Protein 4AEE (pdb70)

Radius of gyration: 36.49 Å; Cα contacts (8 Å, |Δi|>4): 3139; chains: 2; bounding box: 76×78×115 Å

CATH classification: 2.60.40.10 (+4 more: 2.60.40.10, 3.20.20.80, 3.90.400.10)

InterPro domains:
  IPR006047 Glycosyl hydrolase family 13, catalytic domain [PF00128] (230-592)
  IPR006047 Glycosyl hydrolase family 13, catalytic domain [SM00642] (230-608)
  IPR013780 Glycosyl hydrolase, all-beta [G3DSA:2.60.40.1180] (618-696)
  IPR013783 Immunoglobulin-like fold [G3DSA:2.60.40.10] (1-117)
  IPR013783 Immunoglobulin-like fold [G3DSA:2.60.40.10] (118-214)
  IPR014756 Immunoglobulin E-set [SSF81296] (20-86)
  IPR017853 Glycoside hydrolase superfamily [SSF51445] (219-617)
  IPR045857 Oligo-1,6-glucosidase, domain 2 [G3DSA:3.90.400.10] (336-414)
  IPR059128 Maltogenic amylase, second beta-sandwich domain [PF22426] (113-212)
  IPR059145 Maltogenic amylase, GHD-like C-terminal domain [PF22427] (617-694)

Solvent-accessible surface area: 52900 Å² total; per-residue (Å²): 92,50,125,55,83,29,39,18,106,32,39,160,22,1,74,0,52,21,38,0,57,0,20,36,112,16,20,183,159,13,110,21,0,4,0,6,0,48,17,0,0,34,24,8,1,11,6,20,2,117,110,104,130,103,67,0,30,29,121,32,115,17,30,31,26,104,27,0,0,0,2,4,20,13,30,55,46,130,112,3,84,1,85,79,29,166,96,115,55,51,6,43,41,8,42,45,2,49,84,130,65,52,0,0,53,0,32,4,165,84,28,148,64,26,33,43,36,5,12,0,1,65,74,28,6,13,6,0,63,0,42,40,44,4,0,0,1,0,7,0,1,93,87,3,98,63,0,53,0,12,0,30,127,68,98,82,116,14,108,6,100,2,79,11,50,122,26,21,2,11,0,2,15,2,68,63,63,90,85,1,131,0,33,0,20,3,70,38,126,151,130,103,22,19,4,0,31,66,3,47,43,130,115,1,54,70,1,98,22,46,27,162,164,4,58,27,28,100,172,21,81,55,9,12,1,3,0,0,0,0,0,0,0,0,0,2,24,48,27,45,111,141,19,78,11,98,64,82,17,81,165,60,92,75,5,46,129,13,41,46,3,1,0,0,26,0,0,40,111,19,25,92,11,0,81,76,3,8,4,34,1,0,0,0,0,1,1,0,23,15,28,3,4,32,1,16,1,0,33,59,3,86,37,20,5,153,53,0,7,81,58,119,31,0,57,106,0,7,109,25,0,70,62,87,171,6,68,0,0,1,0,0,0,0,2,2,0,0,0,11,5,134,27,0,17,92,0,10,129,106,22,95,138,9,83,74,26,87,14,6,17,7,28,72,78,26,54,151,110,20,29,111,57,0,8,123,27,3,50,52,195,112,36,64,0,78,51,0,82,154,47,81,70,4,140,103,70,131,4,17,0,10,5,47,113,29,69,7,4,19,0,12,0,22,8,63,12,74,102,2,4,88,56,0,20,72,4,0,74,51,0,37,112,42,29,7,27,0,0,0,0,10,6,1,14,0,0,8,86,38,0,0,113,78,0,16,80,85,0,34,122,60,54,59,78,8,0,0,0,0,8,1,10,14,13,1,55,35,0,8,97,38,0,5,0,0,0,5,1,39,13,3,29,1,1,3,1,12,0,42,46,118,91,23,91,6,91,78,0,9,16,46,13,0,38,10,6,8,32,3,7,0,14,28,3,0,1,6,0,2,2,4,3,1,3,39,1,2,1,2,46,8,10,8,23,15,73,74,3,3,32,0,0,2,0,0,0,0,0,5,10,0,0,0,3,1,3,0,0,5,0,3,10,7,32,3,7,46,72,39,25,0,12,52,18,10,53,66,90,157,51,62,25,24,85,93,0,8,79,5,0,28,54,0,1,119,11,1,79,58,2,95,0,0,25,22,0,4,0,23,11,74,53,88,36,76,52,8,0,31,0,35,0,32,10,117,127,30,77,2,6,0,13,0,0,10,17,86,98,72,18,99,16,116,160,147,39,78,29,20,20,35,86,125,56,145,113,90,9,103,9,18,6,33,39,0,24,0,59,111,77,25,122,157,82,56,103,69,82,31,41,16,107,30,41,163,21,1,80,0,52,15,40,0,47,0,5,28,110,13,13,178,164,13,103,14,0,3,0,6,0,52,14,1,0,39,27,9,1,10,8,19,1,110,110,101,133,100,76,0,33,26,121,29,111,18,32,31,29,96,25,0,0,0,1,4,22,16,28,42,38,136,110,2,72,1,83,88,33,177,89,112,57,55,6,47,35,9,44,34,0,58,54,135,68,53,0,1,44,0,55,4,132,62,19,135,63,25,32,42,28,5,8,0,0,68,72,30,6,12,7,0,70,0,29,45,45,2,1,0,1,0,5,0,1,88,95,5,72,70,0,55,0,9,10,30,119,70,98,81,123,12,112,6,102,2,68,17,57,82,17,24,0,7,0,1,18,4,81,67,91,86,73,0,106,0,37,0,22,2,71,42,122,156,112,116,12,15,3,0,32,72,5,46,43,114,124,1,54,67,0,94,22,45,25,157,168,5,57,27,25,101,173,16,75,56,5,12,1,2,0,0,0,0,0,0,0,0,0,1,24,44,29,33,102,141,28,41,2,117,116,102,26,117,166,17,25,6,10,41,112,12,32,65,1,0,1,0,29,0,0,41,118,20,10,94,8,0,78,66,2,7,6,38,1,0,0,0,1,1,1,0,28,15,23,2,2,26,1,17,0,1,30,60,4,76,40,18,5,155,50,1,6,71,40,117,50,0,50,118,0,2,96,23,0,67,76,108,171,6,67,0,0,1,1,0,0,0,3,1,0,0,0,12,5,108,25,0,14,65,0,13,137,92,20,94,153,12,91,69,26,93,18,4,8,8,41,60,83,19,71,165,112,10,19,122,76,0,14,122,28,4,52,40,179,91,37,67,0,82,62,0,72,163,41,79,71,4,57,64,69,116,4,15,0,10,5,51,108,27,71,8,2,18,0,12,2,23,10,63,14,72,159,1,4,84,52,0,20,74,3,0,68,58,0,30,120,61,27,8,23,0,0,0,0,10,4,1,16,0,0,9,85,37,0,0,111,78,0,18,82,88,0,32,125,58,50,61,76,8,0,0,0,0,9,2,12,14,12,1,55,35,0,7,97,39,1,7,0,0,2,4,1,35,10,1,29,0,0,0,1,13,4,45,57,137,85,17,84,5,94,84,2,3,22,62,13,0,34,10,6,6,39,4,4,0,14,27,3,0,1,7,0,2,1,3,2,0,4,44,0,16,0,1,36,11,46,13,56,57,91,111,8,3,50,1,0,2,0,1,0,0,0,5,10,0,0,0,2,1,3,0,0,6,0,4,10,10,58,0,1,85,70,28,8,0,10,46,32,10,54,65,92,133,69,106,22,29,91,134,6,1,76,4,0,42,54,0,2,92,1,1,92,43,0,93,0,0,33,18,0,3,0,21,9,68,52,84,34,82,62,19,0,29,0,48,0,36,4,113,150,30,69,4,9,0,20,0,0,13,23,42,122,75,32,86,13,134,166,152,46,78,26,19,9,34,63,97,124,158,107,105,12,154,3,21,15,42,33,1,27,0,69,101,82,27,100,213

B-factor: mean 40.88, std 12.07, range [19.94, 108.18]

Structure (mmCIF, N/CA/C/O backbone):
data_4AEE
#
_entry.id   4AEE
#
_cell.length_a   65.394
_cell.length_b   117.512
_cell.length_c   199.041
_cell.angle_alpha   90.00
_cell.angle_beta   90.00
_cell.angle_gamma   90.00
#
_symmetry.space_group_name_H-M   'P 21 21 21'
#
loop_
_entity.id
_entity.type
_entity.pdbx_description
1 polymer 'ALPHA AMYLASE, CATALYTIC REGION'
2 water water
#
loop_
_atom_site.group_PDB
_atom_site.id
_atom_site.type_symbol
_atom_site.label_atom_id
_atom_site.label_alt_id
_atom_site.label_comp_id
_atom_site.label_asym_id
_atom_site.label_entity_id
_atom_site.label_seq_id
_atom_site.pdbx_PDB_ins_code
_atom_site.Cartn_x
_atom_site.Cartn_y
_atom_site.Cartn_z
_atom_site.occupancy
_atom_site.B_iso_or_equiv
_atom_site.auth_seq_id
_atom_site.auth_comp_id
_atom_site.auth_asym_id
_atom_site.auth_atom_id
_atom_site.pdbx_PDB_model_num
ATOM 1 N N . MET A 1 1 ? -42.252 -6.738 -35.355 1.00 44.50 1 MET A N 1
ATOM 2 C CA . MET A 1 1 ? -41.872 -7.620 -36.450 1.00 46.91 1 MET A CA 1
ATOM 3 C C . MET A 1 1 ? -40.475 -7.290 -36.951 1.00 43.81 1 MET A C 1
ATOM 4 O O . MET A 1 1 ? -40.100 -6.121 -37.048 1.00 42.10 1 MET A O 1
ATOM 9 N N . TYR A 1 2 ? -39.699 -8.316 -37.268 1.00 41.43 2 TYR A N 1
ATOM 10 C CA . TYR A 1 2 ? -38.424 -8.088 -37.928 1.00 38.68 2 TYR A CA 1
ATOM 11 C C . TYR A 1 2 ? -38.196 -9.131 -39.007 1.00 40.35 2 TYR A C 1
ATOM 12 O O . TYR A 1 2 ? -38.640 -10.266 -38.884 1.00 40.51 2 TYR A O 1
ATOM 21 N N . LYS A 1 3 ? -37.516 -8.728 -40.073 1.00 36.76 3 LYS A N 1
ATOM 22 C CA . LYS A 1 3 ? -37.165 -9.639 -41.147 1.00 37.55 3 LYS A CA 1
ATOM 23 C C . LYS A 1 3 ? -35.692 -9.482 -41.512 1.00 38.51 3 LYS A C 1
ATOM 24 O O . LYS A 1 3 ? -35.231 -8.382 -41.811 1.00 38.53 3 LYS A O 1
ATOM 30 N N . ILE A 1 4 ? -34.942 -10.576 -41.468 1.00 43.06 4 ILE A N 1
ATOM 31 C CA . ILE A 1 4 ? -33.555 -10.533 -41.917 1.00 41.11 4 ILE A CA 1
ATOM 32 C C . ILE A 1 4 ? -33.542 -10.530 -43.431 1.00 43.05 4 ILE A C 1
ATOM 33 O O . ILE A 1 4 ? -33.939 -11.503 -44.074 1.00 46.74 4 ILE A O 1
ATOM 38 N N . ILE A 1 5 ? -33.100 -9.417 -44.003 1.00 40.12 5 ILE A N 1
ATOM 39 C CA . ILE A 1 5 ? -33.228 -9.193 -45.438 1.00 40.29 5 ILE A CA 1
ATOM 40 C C . ILE A 1 5 ? -32.121 -9.861 -46.241 1.00 40.47 5 ILE A C 1
ATOM 41 O O . ILE A 1 5 ? -32.351 -10.324 -47.357 1.00 48.53 5 ILE A O 1
ATOM 46 N N . GLY A 1 6 ? -30.928 -9.920 -45.660 1.00 39.47 6 GLY A N 1
ATOM 47 C CA . GLY A 1 6 ? -29.761 -10.484 -46.317 1.00 40.26 6 GLY A CA 1
ATOM 48 C C . GLY A 1 6 ? -28.508 -9.834 -45.759 1.00 39.04 6 GLY A C 1
ATOM 49 O O . GLY A 1 6 ? -28.546 -9.253 -44.689 1.00 34.15 6 GLY A O 1
ATOM 50 N N . ARG A 1 7 ? -27.394 -9.914 -46.479 1.00 39.95 7 ARG A N 1
ATOM 51 C CA . ARG A 1 7 ? -26.161 -9.305 -45.992 1.00 34.72 7 ARG A CA 1
ATOM 52 C C . ARG A 1 7 ? -25.690 -8.166 -46.912 1.00 36.41 7 ARG A C 1
ATOM 53 O O . ARG A 1 7 ? -25.942 -8.191 -48.110 1.00 34.77 7 ARG A O 1
ATOM 61 N N . GLU A 1 8 ? -25.030 -7.158 -46.349 1.00 29.22 8 GLU A N 1
ATOM 62 C CA . GLU A 1 8 ? -24.406 -6.150 -47.176 1.00 31.12 8 GLU A CA 1
ATOM 63 C C . GLU A 1 8 ? -23.266 -6.789 -47.964 1.00 33.03 8 GLU A C 1
ATOM 64 O O . GLU A 1 8 ? -22.717 -7.814 -47.565 1.00 28.55 8 GLU A O 1
ATOM 70 N N . ILE A 1 9 ? -22.939 -6.182 -49.099 1.00 34.53 9 ILE A N 1
ATOM 71 C CA . ILE A 1 9 ? -21.905 -6.695 -49.980 1.00 30.47 9 ILE A CA 1
ATOM 72 C C . ILE A 1 9 ? -20.877 -5.601 -50.210 1.00 33.24 9 ILE A C 1
ATOM 73 O O . ILE A 1 9 ? -21.220 -4.501 -50.648 1.00 31.68 9 ILE A O 1
ATOM 78 N N . TYR A 1 10 ? -19.623 -5.900 -49.882 1.00 31.90 10 TYR A N 1
ATOM 79 C CA . TYR A 1 10 ? -18.503 -4.993 -50.120 1.00 27.58 10 TYR A CA 1
ATOM 80 C C . TYR A 1 10 ? -17.666 -5.530 -51.280 1.00 32.56 10 TYR A C 1
ATOM 81 O O . TYR A 1 10 ? -17.683 -6.725 -51.560 1.00 31.02 10 TYR A O 1
ATOM 90 N N . GLY A 1 11 ? -16.942 -4.649 -51.965 1.00 36.84 11 GLY A N 1
ATOM 91 C CA . GLY A 1 11 ? -16.133 -5.054 -53.102 1.00 31.74 11 GLY A CA 1
ATOM 92 C C . GLY A 1 11 ? -16.973 -5.749 -54.157 1.00 33.69 11 GLY A C 1
ATOM 93 O O . GLY A 1 11 ? -17.987 -5.216 -54.591 1.00 31.79 11 GLY A O 1
ATOM 94 N N . LYS A 1 12 ? -16.553 -6.943 -54.567 1.00 34.48 12 LYS A N 1
ATOM 95 C CA . LYS A 1 12 ? -17.318 -7.739 -55.538 1.00 35.72 12 LYS A CA 1
ATOM 96 C C . LYS A 1 12 ? -17.846 -9.064 -54.968 1.00 32.22 12 LYS A C 1
ATOM 97 O O . LYS A 1 12 ? -17.983 -10.041 -55.702 1.00 28.62 12 LYS A O 1
ATOM 103 N N . GLY A 1 13 ? -18.139 -9.090 -53.669 1.00 30.03 13 GLY A N 1
ATOM 104 C CA . GLY A 1 13 ? -18.799 -10.238 -53.068 1.00 30.45 13 GLY A CA 1
ATOM 105 C C . GLY A 1 13 ? -18.483 -10.523 -51.604 1.00 31.75 13 GLY A C 1
ATOM 106 O O . GLY A 1 13 ? -18.806 -11.588 -51.105 1.00 37.14 13 GLY A O 1
ATOM 107 N N . ARG A 1 14 ? -17.844 -9.586 -50.909 1.00 30.83 14 ARG A N 1
ATOM 108 C CA . ARG A 1 14 ? -17.547 -9.765 -49.494 1.00 30.55 14 ARG A CA 1
ATOM 109 C C . ARG A 1 14 ? -18.774 -9.450 -48.658 1.00 31.68 14 ARG A C 1
ATOM 110 O O . ARG A 1 14 ? -19.251 -8.322 -48.670 1.00 34.42 14 ARG A O 1
ATOM 118 N N . LYS A 1 15 ? -19.279 -10.436 -47.927 1.00 28.47 15 LYS A N 1
ATOM 119 C CA . LYS A 1 15 ? -20.524 -10.253 -47.188 1.00 30.90 15 LYS A CA 1
ATOM 120 C C . LYS A 1 15 ? -20.256 -9.629 -45.833 1.00 31.82 15 LYS A C 1
ATOM 121 O O . LYS A 1 15 ? -19.304 -9.997 -45.147 1.00 27.71 15 LYS A O 1
ATOM 127 N N . GLY A 1 16 ? -21.092 -8.674 -45.445 1.00 27.95 16 GLY A N 1
ATOM 128 C CA . GLY A 1 16 ? -20.887 -8.006 -44.179 1.00 27.98 16 GLY A CA 1
ATOM 129 C C . GLY A 1 16 ? -21.969 -8.292 -43.154 1.00 32.19 16 GLY A C 1
ATOM 130 O O . GLY A 1 16 ? -22.303 -9.448 -42.872 1.00 32.76 16 GLY A O 1
ATOM 131 N N . ARG A 1 17 ? -22.502 -7.218 -42.589 1.00 30.79 17 ARG A N 1
ATOM 132 C CA . ARG A 1 17 ? -23.527 -7.295 -41.566 1.00 34.30 17 ARG A CA 1
ATOM 133 C C . ARG A 1 17 ? -24.865 -7.723 -42.149 1.00 33.27 17 ARG A C 1
ATOM 134 O O . ARG A 1 17 ? -25.087 -7.658 -43.354 1.00 30.63 17 ARG A O 1
ATOM 142 N N . TYR A 1 18 ? -25.754 -8.176 -41.278 1.00 34.39 18 TYR A N 1
ATOM 143 C CA . TYR A 1 18 ? -27.075 -8.599 -41.704 1.00 33.86 18 TYR A CA 1
ATOM 144 C C . TYR A 1 18 ? -27.991 -7.389 -41.677 1.00 32.65 18 TYR A C 1
ATOM 145 O O . TYR A 1 18 ? -28.045 -6.669 -40.684 1.00 31.90 18 TYR A O 1
ATOM 154 N N . ILE A 1 19 ? -28.677 -7.154 -42.785 1.00 32.78 19 ILE A N 1
ATOM 155 C CA . ILE A 1 19 ? -29.642 -6.064 -42.905 1.00 33.49 19 ILE A CA 1
ATOM 156 C C . ILE A 1 19 ? -30.976 -6.551 -42.347 1.00 34.17 19 ILE A C 1
ATOM 157 O O . ILE A 1 19 ? -31.559 -7.507 -42.855 1.00 34.78 19 ILE A O 1
ATOM 162 N N . VAL A 1 20 ? -31.430 -5.914 -41.276 1.00 31.83 20 VAL A N 1
ATOM 163 C CA . VAL A 1 20 ? -32.665 -6.302 -40.623 1.00 34.33 20 VAL A CA 1
ATOM 164 C C . VAL A 1 20 ? -33.684 -5.188 -40.743 1.00 31.74 20 VAL A C 1
ATOM 165 O O . VAL A 1 20 ? -33.420 -4.056 -40.357 1.00 30.90 20 VAL A O 1
ATOM 169 N N . LYS A 1 21 ? -34.840 -5.517 -41.306 1.00 33.49 21 LYS A N 1
ATOM 170 C CA . LYS A 1 21 ? -35.944 -4.578 -41.419 1.00 30.69 21 LYS A CA 1
ATOM 171 C C . LYS A 1 21 ? -36.858 -4.714 -40.200 1.00 33.54 21 LYS A C 1
ATOM 172 O O . LYS A 1 21 ? -37.336 -5.802 -39.910 1.00 39.78 21 LYS A O 1
ATOM 178 N N . PHE A 1 22 ? -37.077 -3.619 -39.478 1.00 32.71 22 PHE A N 1
ATOM 179 C CA . PHE A 1 22 ? -37.987 -3.604 -38.332 1.00 32.06 22 PHE A CA 1
ATOM 180 C C . PHE A 1 22 ? -39.285 -2.886 -38.699 1.00 38.13 22 PHE A C 1
ATOM 181 O O . PHE A 1 22 ? -39.270 -1.742 -39.201 1.00 31.89 22 PHE A O 1
ATOM 189 N N . THR A 1 23 ? -40.400 -3.563 -38.431 1.00 39.70 23 THR A N 1
ATOM 190 C CA . THR A 1 23 ? -41.730 -3.045 -38.730 1.00 42.12 23 THR A CA 1
ATOM 191 C C . THR A 1 23 ? -42.654 -3.128 -37.513 1.00 43.59 23 THR A C 1
ATOM 192 O O . THR A 1 23 ? -42.566 -4.069 -36.728 1.00 38.98 23 THR A O 1
ATOM 196 N N . ARG A 1 24 ? -43.545 -2.151 -37.353 1.00 42.47 24 ARG A N 1
ATOM 197 C CA . ARG A 1 24 ? -44.600 -2.278 -36.346 1.00 41.96 24 ARG A CA 1
ATOM 198 C C . ARG A 1 24 ? -45.846 -1.585 -36.839 1.00 41.95 24 ARG A C 1
ATOM 199 O O . ARG A 1 24 ? -45.757 -0.666 -37.642 1.00 37.94 24 ARG A O 1
ATOM 207 N N . HIS A 1 25 ? -47.008 -2.010 -36.358 1.00 37.72 25 HIS A N 1
ATOM 208 C CA . HIS A 1 25 ? -48.215 -1.258 -36.651 1.00 38.09 25 HIS A CA 1
ATOM 209 C C . HIS A 1 25 ? -48.111 0.135 -36.021 1.00 40.23 25 HIS A C 1
ATOM 210 O O . HIS A 1 25 ? -47.593 0.289 -34.907 1.00 38.77 25 HIS A O 1
ATOM 217 N N . TRP A 1 26 ? -48.590 1.148 -36.733 1.00 37.39 26 TRP A N 1
ATOM 218 C CA . TRP A 1 26 ? -48.545 2.519 -36.232 1.00 38.65 26 TRP A CA 1
ATOM 219 C C . TRP A 1 26 ? -49.936 2.981 -35.772 1.00 43.27 26 TRP A C 1
ATOM 220 O O . TRP A 1 26 ? -50.751 3.440 -36.587 1.00 43.30 26 TRP A O 1
ATOM 231 N N . PRO A 1 27 ? -50.204 2.869 -34.459 1.00 40.18 27 PRO A N 1
ATOM 232 C CA . PRO A 1 27 ? -51.486 3.253 -33.850 1.00 46.17 27 PRO A CA 1
ATOM 233 C C . PRO A 1 27 ? -51.763 4.724 -34.121 1.00 45.48 27 PRO A C 1
ATOM 234 O O . PRO A 1 27 ? -50.860 5.532 -33.947 1.00 46.11 27 PRO A O 1
ATOM 238 N N . GLN A 1 28 ? -52.979 5.064 -34.532 1.00 47.82 28 GLN A N 1
ATOM 239 C CA . GLN A 1 28 ? -53.276 6.419 -34.987 1.00 51.17 28 GLN A CA 1
ATOM 240 C C . GLN A 1 28 ? -52.974 7.514 -33.958 1.00 52.09 28 GLN A C 1
ATOM 241 O O . GLN A 1 28 ? -52.828 8.680 -34.309 1.00 50.85 28 GLN A O 1
ATOM 247 N N . TYR A 1 29 ? -52.860 7.143 -32.690 1.00 50.48 29 TYR A N 1
ATOM 248 C CA . TYR A 1 29 ? -52.578 8.138 -31.664 1.00 50.28 29 TYR A CA 1
ATOM 249 C C . TYR A 1 29 ? -51.090 8.411 -31.477 1.00 43.99 29 TYR A C 1
ATOM 250 O O . TYR A 1 29 ? -50.712 9.364 -30.798 1.00 45.11 29 TYR A O 1
ATOM 259 N N . ALA A 1 30 ? -50.251 7.567 -32.062 1.00 44.73 30 ALA A N 1
ATOM 260 C CA . ALA A 1 30 ? -48.823 7.602 -31.778 1.00 46.35 30 ALA A CA 1
ATOM 261 C C . ALA A 1 30 ? -48.113 8.771 -32.456 1.00 44.54 30 ALA A C 1
ATOM 262 O O . ALA A 1 30 ? -48.303 9.031 -33.644 1.00 45.37 30 ALA A O 1
ATOM 264 N N . LYS A 1 31 ? -47.279 9.458 -31.691 1.00 39.49 31 LYS A N 1
ATOM 265 C CA . LYS A 1 31 ? -46.477 10.544 -32.228 1.00 40.68 31 LYS A CA 1
ATOM 266 C C . LYS A 1 31 ? -45.103 10.008 -32.605 1.00 37.33 31 LYS A C 1
ATOM 267 O O . LYS A 1 31 ? -44.579 10.299 -33.671 1.00 39.32 31 LYS A O 1
ATOM 273 N N . ASN A 1 32 ? -44.534 9.198 -31.723 1.00 40.84 32 ASN A N 1
ATOM 274 C CA . ASN A 1 32 ? -43.220 8.622 -31.940 1.00 34.82 32 ASN A CA 1
ATOM 275 C C . ASN A 1 32 ? -43.192 7.167 -31.514 1.00 37.97 32 ASN A C 1
ATOM 276 O O . ASN A 1 32 ? -43.851 6.767 -30.540 1.00 34.57 32 ASN A O 1
ATOM 281 N N . ILE A 1 33 ? -42.413 6.375 -32.241 1.00 36.25 33 ILE A N 1
ATOM 282 C CA . ILE A 1 33 ? -42.181 4.989 -31.881 1.00 30.62 33 ILE A CA 1
ATOM 283 C C . ILE A 1 33 ? -40.685 4.738 -31.923 1.00 34.65 33 ILE A C 1
ATOM 284 O O . ILE A 1 33 ? -40.052 4.853 -32.973 1.00 36.14 33 ILE A O 1
ATOM 289 N N . TYR A 1 34 ? -40.122 4.418 -30.768 1.00 32.89 34 TYR A N 1
ATOM 290 C CA . TYR A 1 34 ? -38.702 4.179 -30.642 1.00 31.68 34 TYR A CA 1
ATOM 291 C C . TYR A 1 34 ? -38.387 2.698 -30.746 1.00 32.48 34 TYR A C 1
ATOM 292 O O . TYR A 1 34 ? -39.120 1.836 -30.234 1.00 32.64 34 TYR A O 1
ATOM 301 N N . LEU A 1 35 ? -37.278 2.406 -31.404 1.00 32.37 35 LEU A N 1
ATOM 302 C CA . LEU A 1 35 ? -36.745 1.058 -31.403 1.00 29.35 35 LEU A CA 1
ATOM 303 C C . LEU A 1 35 ? -35.705 1.007 -30.296 1.00 30.33 35 LEU A C 1
ATOM 304 O O . LEU A 1 35 ? -34.644 1.612 -30.397 1.00 30.66 35 LEU A O 1
ATOM 309 N N . ILE A 1 36 ? -36.045 0.310 -29.219 1.00 33.25 36 ILE A N 1
ATOM 310 C CA . ILE A 1 36 ? -35.191 0.206 -28.058 1.00 30.11 36 ILE A CA 1
ATOM 311 C C . ILE A 1 36 ? -34.610 -1.200 -27.996 1.00 31.67 36 ILE A C 1
ATOM 312 O O . ILE A 1 36 ? -35.055 -2.097 -28.708 1.00 28.47 36 ILE A O 1
ATOM 317 N N . GLY A 1 37 ? -33.618 -1.384 -27.133 1.00 31.26 37 GLY A N 1
ATOM 318 C CA . GLY A 1 37 ? -32.943 -2.656 -27.019 1.00 33.94 37 GLY A CA 1
ATOM 319 C C . GLY A 1 37 ? -31.430 -2.522 -27.059 1.00 33.76 37 GLY A C 1
ATOM 320 O O . GLY A 1 37 ? -30.886 -1.428 -26.904 1.00 30.28 37 GLY A O 1
ATOM 321 N N . GLU A 1 38 ? -30.756 -3.646 -27.291 1.00 32.17 38 GLU A N 1
ATOM 322 C CA . GLU A 1 38 ? -29.324 -3.754 -27.059 1.00 33.79 38 GLU A CA 1
ATOM 323 C C . GLU A 1 38 ? -28.447 -3.281 -28.221 1.00 32.58 38 GLU A C 1
ATOM 324 O O . GLU A 1 38 ? -27.228 -3.187 -28.075 1.00 31.97 38 GLU A O 1
ATOM 330 N N . PHE A 1 39 ? -29.063 -3.005 -29.367 1.00 32.07 39 PHE A N 1
ATOM 331 C CA . PHE A 1 39 ? -28.333 -2.496 -30.526 1.00 30.78 39 PHE A CA 1
ATOM 332 C C . PHE A 1 39 ? -28.737 -1.068 -30.906 1.00 31.01 39 PHE A C 1
ATOM 333 O O . PHE A 1 39 ? -28.280 -0.535 -31.918 1.00 29.50 39 PHE A O 1
ATOM 341 N N . THR A 1 40 ? -29.596 -0.452 -30.102 1.00 31.32 40 THR A N 1
ATOM 342 C CA . THR A 1 40 ? -29.986 0.944 -30.324 1.00 28.53 40 THR A CA 1
ATOM 343 C C . THR A 1 40 ? -29.804 1.744 -29.038 1.00 28.53 40 THR A C 1
ATOM 344 O O . THR A 1 40 ? -28.763 2.347 -28.817 1.00 26.32 40 THR A O 1
ATOM 348 N N . SER A 1 41 ? -30.826 1.746 -28.193 1.00 30.53 41 SER A N 1
ATOM 349 C CA . SER A 1 41 ? -30.677 2.205 -26.821 1.00 29.36 41 SER A CA 1
ATOM 350 C C . SER A 1 41 ? -31.806 1.637 -25.967 1.00 31.50 41 SER A C 1
ATOM 351 O O . SER A 1 41 ? -32.904 1.396 -26.459 1.00 32.04 41 SER A O 1
ATOM 354 N N . LEU A 1 42 ? -31.527 1.405 -24.690 1.00 32.23 42 LEU A N 1
ATOM 355 C CA . LEU A 1 42 ? -32.543 0.882 -23.799 1.00 28.85 42 LEU A CA 1
ATOM 356 C C . LEU A 1 42 ? -33.430 2.037 -23.338 1.00 34.24 42 LEU A C 1
ATOM 357 O O . LEU A 1 42 ? -34.650 1.919 -23.335 1.00 33.89 42 LEU A O 1
ATOM 362 N N . TYR A 1 43 ? -32.822 3.156 -22.950 1.00 28.34 43 TYR A N 1
ATOM 363 C CA . TYR A 1 43 ? -33.596 4.374 -22.833 1.00 30.99 43 TYR A CA 1
ATOM 364 C C . TYR A 1 43 ? -33.912 4.809 -24.258 1.00 28.82 43 TYR A C 1
ATOM 365 O O . TYR A 1 43 ? -33.028 4.832 -25.106 1.00 28.55 43 TYR A O 1
ATOM 374 N N . PRO A 1 44 ? -35.187 5.106 -24.538 1.00 32.07 44 PRO A N 1
ATOM 375 C CA . PRO A 1 44 ? -35.643 5.396 -25.908 1.00 29.30 44 PRO A CA 1
ATOM 376 C C . PRO A 1 44 ? -35.016 6.649 -26.530 1.00 31.50 44 PRO A C 1
ATOM 377 O O . PRO A 1 44 ? -34.894 7.686 -25.867 1.00 32.15 44 PRO A O 1
ATOM 381 N N . GLY A 1 45 ? -34.630 6.572 -27.798 1.00 28.82 45 GLY A N 1
ATOM 382 C CA . GLY A 1 45 ? -34.326 7.796 -28.507 1.00 30.34 45 GLY A CA 1
ATOM 383 C C . GLY A 1 45 ? -33.287 7.710 -29.601 1.00 33.33 45 GLY A C 1
ATOM 384 O O . GLY A 1 45 ? -33.403 8.402 -30.614 1.00 27.26 45 GLY A O 1
ATOM 385 N N . PHE A 1 46 ? -32.271 6.872 -29.410 1.00 31.42 46 PHE A N 1
ATOM 386 C CA . PHE A 1 46 ? -31.218 6.773 -30.409 1.00 26.02 46 PHE A CA 1
ATOM 387 C C . PHE A 1 46 ? -31.798 6.479 -31.773 1.00 27.76 46 PHE A C 1
ATOM 388 O O . PHE A 1 46 ? -31.392 7.080 -32.769 1.00 27.59 46 PHE A O 1
ATOM 396 N N . VAL A 1 47 ? -32.745 5.549 -31.824 1.00 27.94 47 VAL A N 1
ATOM 397 C CA . VAL A 1 47 ? -33.392 5.216 -33.093 1.00 30.12 47 VAL A CA 1
ATOM 398 C C . VAL A 1 47 ? -34.927 5.253 -33.083 1.00 31.53 47 VAL A C 1
ATOM 399 O O . VAL A 1 47 ? -35.596 4.706 -32.182 1.00 30.82 47 VAL A O 1
ATOM 403 N N . LYS A 1 48 ? -35.474 5.890 -34.105 1.00 26.23 48 LYS A N 1
ATOM 404 C CA . LYS A 1 48 ? -36.917 5.972 -34.288 1.00 31.68 48 LYS A CA 1
ATOM 405 C C . LYS A 1 48 ? -37.393 5.187 -35.520 1.00 31.70 48 LYS A C 1
ATOM 406 O O . LYS A 1 48 ? -36.789 5.257 -36.599 1.00 30.94 48 LYS A O 1
ATOM 412 N N . LEU A 1 49 ? -38.476 4.439 -35.359 1.00 29.77 49 LEU A N 1
ATOM 413 C CA . LEU A 1 49 ? -39.239 3.995 -36.522 1.00 32.18 49 LEU A CA 1
ATOM 414 C C . LEU A 1 49 ? -39.801 5.219 -37.242 1.00 31.26 49 LEU A C 1
ATOM 415 O O . LEU A 1 49 ? -40.185 6.205 -36.608 1.00 34.63 49 LEU A O 1
ATOM 420 N N . ARG A 1 50 ? -39.841 5.163 -38.564 1.00 34.66 50 ARG A N 1
ATOM 421 C CA . ARG A 1 50 ? -40.397 6.252 -39.355 1.00 34.47 50 ARG A CA 1
ATOM 422 C C . ARG A 1 50 ? -41.709 5.773 -39.980 1.00 38.01 50 ARG A C 1
ATOM 423 O O . ARG A 1 50 ? -41.825 4.613 -40.361 1.00 38.49 50 ARG A O 1
ATOM 431 N N . LYS A 1 51 ? -42.697 6.658 -40.084 1.00 38.41 51 LYS A N 1
ATOM 432 C CA . LYS A 1 51 ? -44.045 6.246 -40.481 1.00 36.10 51 LYS A CA 1
ATOM 433 C C . LYS A 1 51 ? -44.323 6.313 -41.983 1.00 34.08 51 LYS A C 1
ATOM 434 O O . LYS A 1 51 ? -44.178 7.362 -42.621 1.00 34.80 51 LYS A O 1
ATOM 440 N N . ILE A 1 52 ? -44.717 5.173 -42.542 1.00 35.39 52 ILE A N 1
ATOM 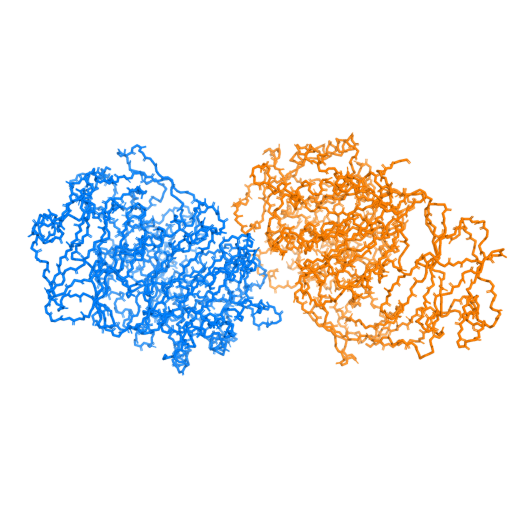441 C CA . ILE A 1 52 ? -45.216 5.101 -43.913 1.00 34.49 52 ILE A CA 1
ATOM 442 C C . ILE A 1 52 ? -46.508 4.281 -43.883 1.00 41.24 52 ILE A C 1
ATOM 443 O O . ILE A 1 52 ? -46.524 3.138 -43.425 1.00 39.71 52 ILE A O 1
ATOM 448 N N . GLU A 1 53 ? -47.592 4.883 -44.361 1.00 48.10 53 GLU A N 1
ATOM 449 C CA . GLU A 1 53 ? -48.918 4.290 -44.246 1.00 48.56 53 GLU A CA 1
ATOM 450 C C . GLU A 1 53 ? -49.281 4.029 -42.792 1.00 50.39 53 GLU A C 1
ATOM 451 O O . GLU A 1 53 ? -49.160 4.911 -41.950 1.00 50.88 53 GLU A O 1
ATOM 457 N N . GLU A 1 54 ? -49.720 2.809 -42.501 1.00 53.76 54 GLU A N 1
ATOM 458 C CA . GLU A 1 54 ? -50.151 2.460 -41.155 1.00 50.27 54 GLU A CA 1
ATOM 459 C C . GLU A 1 54 ? -49.084 1.722 -40.335 1.00 50.84 54 GLU A C 1
ATOM 460 O O . GLU A 1 54 ? -49.400 1.096 -39.324 1.00 44.47 54 GLU A O 1
ATOM 466 N N . GLN A 1 55 ? -47.826 1.800 -40.764 1.00 46.63 55 GLN A N 1
ATOM 467 C CA . GLN A 1 55 ? -46.743 1.173 -40.012 1.00 44.57 55 GLN A CA 1
ATOM 468 C C . GLN A 1 55 ? -45.476 2.024 -39.869 1.00 44.56 55 GLN A C 1
ATOM 469 O O . GLN A 1 55 ? -45.233 2.953 -40.644 1.00 41.71 55 GLN A O 1
ATOM 475 N N . GLY A 1 56 ? -44.686 1.697 -38.848 1.00 41.79 56 GLY A N 1
ATOM 476 C CA . GLY A 1 56 ? -43.370 2.272 -38.652 1.00 42.42 56 GLY A CA 1
ATOM 477 C C . GLY A 1 56 ? -42.275 1.306 -39.086 1.00 41.51 56 GLY A C 1
ATOM 478 O O . GLY A 1 56 ? -42.362 0.095 -38.838 1.00 43.80 56 GLY A O 1
ATOM 479 N N . ILE A 1 57 ? -41.239 1.849 -39.725 1.00 33.00 57 ILE A N 1
ATOM 480 C CA . ILE A 1 57 ? -40.194 1.036 -40.339 1.00 37.01 57 ILE A CA 1
ATOM 481 C C . ILE A 1 57 ? -38.804 1.617 -40.073 1.00 36.51 57 ILE A C 1
ATOM 482 O O . ILE A 1 57 ? -38.658 2.828 -39.886 1.00 35.08 57 ILE A O 1
ATOM 487 N N . VAL A 1 58 ? -37.794 0.751 -40.031 1.00 36.35 58 VAL A N 1
ATOM 488 C CA . VAL A 1 58 ? -36.393 1.201 -40.074 1.00 32.31 58 VAL A CA 1
ATOM 489 C C . VAL A 1 58 ? -35.494 0.015 -40.422 1.00 32.24 58 VAL A C 1
ATOM 490 O O . VAL A 1 58 ? -35.797 -1.111 -40.043 1.00 32.39 58 VAL A O 1
ATOM 494 N N . TYR A 1 59 ? -34.401 0.248 -41.144 1.00 29.40 59 TYR A N 1
ATOM 495 C CA . TYR A 1 59 ? -33.451 -0.841 -41.421 1.00 31.00 59 TYR A CA 1
ATOM 496 C C . TYR A 1 59 ? -32.166 -0.650 -40.618 1.00 33.14 59 TYR A C 1
ATOM 497 O O . TYR A 1 59 ? -31.602 0.444 -40.611 1.00 31.00 59 TYR A O 1
ATOM 506 N N . LEU A 1 60 ? -31.704 -1.707 -39.947 1.00 29.25 60 LEU A N 1
ATOM 507 C CA . LEU A 1 60 ? -30.410 -1.662 -39.261 1.00 28.79 60 LEU A CA 1
ATOM 508 C C . LEU A 1 60 ? -29.429 -2.710 -39.810 1.00 34.62 60 LEU A C 1
ATOM 509 O O . LEU A 1 60 ? -29.819 -3.692 -40.437 1.00 29.07 60 LEU A O 1
ATOM 514 N N . LYS A 1 61 ? -28.146 -2.483 -39.572 1.00 34.69 61 LYS A N 1
ATOM 515 C CA . LYS A 1 61 ? -27.122 -3.435 -39.950 1.00 30.89 61 LYS A CA 1
ATOM 516 C C . LYS A 1 61 ? -26.519 -4.016 -38.691 1.00 32.99 61 LYS A C 1
ATOM 517 O O . LYS A 1 61 ? -25.933 -3.295 -37.874 1.00 31.43 61 LYS A O 1
ATOM 523 N N . LEU A 1 62 ? -26.672 -5.330 -38.538 1.00 34.78 62 LEU A N 1
ATOM 524 C CA . LEU A 1 62 ? -26.313 -6.013 -37.305 1.00 31.78 62 LEU A CA 1
ATOM 525 C C . LEU A 1 62 ? -25.447 -7.263 -37.514 1.00 29.84 62 LEU A C 1
ATOM 526 O O . LEU A 1 62 ? -25.506 -7.920 -38.544 1.00 32.63 62 LEU A O 1
ATOM 531 N N . TRP A 1 63 ? -24.636 -7.566 -36.515 1.00 31.71 63 TRP A N 1
ATOM 532 C CA . TRP A 1 63 ? -23.880 -8.816 -36.440 1.00 34.56 63 TRP A CA 1
ATOM 533 C C . TRP A 1 63 ? -24.718 -9.977 -35.869 1.00 34.09 63 TRP A C 1
ATOM 534 O O . TRP A 1 63 ? -25.683 -9.758 -35.138 1.00 32.21 63 TRP A O 1
ATOM 545 N N . PRO A 1 64 ? -24.335 -11.222 -36.191 1.00 34.46 64 PRO A N 1
ATOM 546 C CA . PRO A 1 64 ? -25.030 -12.394 -35.646 1.00 34.20 64 PRO A CA 1
ATOM 547 C C . PRO A 1 64 ? -25.061 -12.363 -34.127 1.00 35.64 64 PRO A C 1
ATOM 548 O O . PRO A 1 64 ? -24.107 -11.899 -33.503 1.00 37.71 64 PRO A O 1
ATOM 552 N N . GLY A 1 65 ? -26.143 -12.867 -33.543 1.00 35.61 65 GLY A N 1
ATOM 553 C CA . GLY A 1 65 ? -26.283 -12.917 -32.099 1.00 37.58 65 GLY A CA 1
ATOM 554 C C . GLY A 1 65 ? -27.730 -12.905 -31.632 1.00 37.15 65 GLY A C 1
ATOM 555 O O . GLY A 1 65 ? -28.664 -12.933 -32.428 1.00 35.15 65 GLY A O 1
ATOM 556 N N . GLU A 1 66 ? -27.920 -12.859 -30.322 1.00 38.10 66 GLU A N 1
ATOM 557 C CA . GLU A 1 66 ? -29.260 -12.828 -29.774 1.00 39.25 66 GLU A CA 1
ATOM 558 C C . GLU A 1 66 ? -29.389 -11.569 -28.962 1.00 39.19 66 GLU A C 1
ATOM 559 O O . GLU A 1 66 ? -28.551 -11.301 -28.099 1.00 39.33 66 GLU A O 1
ATOM 565 N N . TYR A 1 67 ? -30.447 -10.809 -29.224 1.00 37.45 67 TYR A N 1
ATOM 566 C CA . TYR A 1 67 ? -30.578 -9.473 -28.666 1.00 36.85 67 TYR A CA 1
ATOM 567 C C . TYR A 1 67 ? -31.979 -9.187 -28.145 1.00 35.57 67 TYR A C 1
ATOM 568 O O . TYR A 1 67 ? -32.968 -9.634 -28.719 1.00 36.47 67 TYR A O 1
ATOM 577 N N . GLY A 1 68 ? -32.060 -8.413 -27.070 1.00 36.58 68 GLY A N 1
ATOM 578 C CA . GLY A 1 68 ? -33.334 -7.873 -26.636 1.00 40.74 68 GLY A CA 1
ATOM 579 C C . GLY A 1 68 ? -33.703 -6.580 -27.359 1.00 37.97 68 GLY A C 1
ATOM 580 O O . GLY A 1 68 ? -32.875 -5.683 -27.525 1.00 35.96 68 GLY A O 1
ATOM 581 N N . TYR A 1 69 ? -34.951 -6.475 -27.795 1.00 35.67 69 TYR A N 1
ATOM 582 C CA . TYR A 1 69 ? -35.427 -5.226 -28.377 1.00 34.40 69 TYR A CA 1
ATOM 583 C C . TYR A 1 69 ? -36.903 -5.021 -28.110 1.00 38.55 69 TYR A C 1
ATOM 584 O O . TYR A 1 69 ? -37.608 -5.941 -27.694 1.00 37.47 69 TYR A O 1
ATOM 593 N N . GLY A 1 70 ? -37.371 -3.808 -28.379 1.00 34.31 70 GLY A N 1
ATOM 594 C CA . GLY A 1 70 ? -38.781 -3.515 -28.289 1.00 33.34 70 GLY A CA 1
ATOM 595 C C . GLY A 1 70 ? -39.113 -2.204 -28.970 1.00 35.38 70 GLY A C 1
ATOM 596 O O . GLY A 1 70 ? -38.241 -1.545 -29.539 1.00 31.55 70 GLY A O 1
ATOM 597 N N . PHE A 1 71 ? -40.389 -1.840 -28.913 1.00 31.51 71 PHE A N 1
ATOM 598 C CA . PHE A 1 71 ? -40.865 -0.577 -29.437 1.00 34.68 71 PHE A CA 1
ATOM 599 C C . PHE A 1 71 ? -41.527 0.243 -28.321 1.00 36.16 71 PHE A C 1
ATOM 600 O O . PHE A 1 71 ? -42.512 -0.201 -27.727 1.00 40.09 71 PHE A O 1
ATOM 608 N N . GLN A 1 72 ? -40.981 1.419 -28.010 1.00 34.80 72 GLN A N 1
ATOM 609 C CA . GLN A 1 72 ? -41.637 2.306 -27.050 1.00 32.10 72 GLN A CA 1
ATOM 610 C C . GLN A 1 72 ? -42.470 3.363 -27.776 1.00 38.17 72 GLN A C 1
ATOM 611 O O . GLN A 1 72 ? -41.946 4.148 -28.567 1.00 35.68 72 GLN A O 1
ATOM 617 N N . ILE A 1 73 ? -43.771 3.375 -27.503 1.00 36.13 73 ILE A N 1
ATOM 618 C CA . ILE A 1 73 ? -44.652 4.370 -28.085 1.00 36.18 73 ILE A CA 1
ATOM 619 C C . ILE A 1 73 ? -44.696 5.571 -27.156 1.00 39.90 73 ILE A C 1
ATOM 620 O O . ILE A 1 73 ? -45.072 5.442 -25.990 1.00 37.00 73 ILE A O 1
ATOM 625 N N . ASP A 1 74 ? -44.291 6.724 -27.683 1.00 33.31 74 ASP A N 1
ATOM 626 C CA . ASP A 1 74 ? -44.303 7.973 -26.937 1.00 36.77 74 ASP A CA 1
ATOM 627 C C . ASP A 1 74 ? -43.772 7.843 -25.511 1.00 39.09 74 ASP A C 1
ATOM 628 O O . ASP A 1 74 ? -42.610 7.487 -25.321 1.00 40.90 74 ASP A O 1
ATOM 633 N N . ASN A 1 75 ? -44.601 8.125 -24.513 1.00 35.15 75 ASN A N 1
ATOM 634 C CA . ASN A 1 75 ? -44.103 8.177 -23.139 1.00 38.26 75 ASN A CA 1
ATOM 635 C C . ASN A 1 75 ? -44.460 6.959 -22.289 1.00 37.69 75 ASN A C 1
ATOM 636 O O . ASN A 1 75 ? -44.498 7.036 -21.061 1.00 36.93 75 ASN A O 1
ATOM 641 N N . ASP A 1 76 ? -44.708 5.835 -22.952 1.00 37.75 76 ASP A N 1
ATOM 642 C CA . ASP A 1 76 ? -45.030 4.595 -22.255 1.00 37.29 76 ASP A CA 1
ATOM 643 C C . ASP A 1 76 ? -43.764 3.759 -22.057 1.00 38.73 76 ASP A C 1
ATOM 644 O O . ASP A 1 76 ? -43.389 2.955 -22.923 1.00 31.30 76 ASP A O 1
ATOM 649 N N . PHE A 1 77 ? -43.105 3.958 -20.917 1.00 35.30 77 PHE A N 1
ATOM 650 C CA . PHE A 1 77 ? -41.868 3.237 -20.624 1.00 41.25 77 PHE A CA 1
ATOM 651 C C . PHE A 1 77 ? -42.078 1.754 -20.259 1.00 43.45 77 PHE A C 1
ATOM 652 O O . PHE A 1 77 ? -41.131 0.968 -20.305 1.00 45.64 77 PHE A O 1
ATOM 660 N N . GLU A 1 78 ? -43.312 1.369 -19.932 1.00 45.73 78 GLU A N 1
ATOM 661 C CA . GLU A 1 78 ? -43.576 0.014 -19.413 1.00 48.88 78 GLU A CA 1
ATOM 662 C C . GLU A 1 78 ? -43.777 -1.048 -20.487 1.00 43.76 78 GLU A C 1
ATOM 663 O O . GLU A 1 78 ? -43.171 -2.121 -20.429 1.00 43.93 78 GLU A O 1
ATOM 669 N N . ASN A 1 79 ? -44.634 -0.751 -21.458 1.00 38.58 79 ASN A N 1
ATOM 670 C CA . ASN A 1 79 ? -45.067 -1.761 -22.417 1.00 37.62 79 ASN A CA 1
ATOM 671 C C . ASN A 1 79 ? -44.334 -1.666 -23.750 1.00 37.44 79 ASN A C 1
ATOM 672 O O . ASN A 1 79 ? -44.715 -0.894 -24.623 1.00 36.01 79 ASN A O 1
ATOM 677 N N . VAL A 1 80 ? -43.288 -2.467 -23.915 1.00 37.15 80 VAL A N 1
ATOM 678 C CA . VAL A 1 80 ? -42.412 -2.306 -25.072 1.00 37.46 80 VAL A CA 1
ATOM 679 C C . VAL A 1 80 ? -42.223 -3.545 -25.923 1.00 35.19 80 VAL A C 1
ATOM 680 O O . VAL A 1 80 ? -41.523 -3.496 -26.922 1.00 38.90 80 VAL A O 1
ATOM 684 N N . LEU A 1 81 ? -42.827 -4.659 -25.530 1.00 38.14 81 LEU A N 1
ATOM 685 C CA . LEU A 1 81 ? -42.708 -5.882 -26.304 1.00 34.88 81 LEU A CA 1
ATOM 686 C C . LEU A 1 81 ? -43.155 -5.650 -27.728 1.00 38.05 81 LEU A C 1
ATOM 687 O O . LEU A 1 81 ? -44.016 -4.812 -27.988 1.00 40.97 81 LEU A O 1
ATOM 692 N N . ASP A 1 82 ? -42.556 -6.390 -28.651 1.00 33.62 82 ASP A N 1
ATOM 693 C CA . ASP A 1 82 ? -42.972 -6.354 -30.040 1.00 38.28 82 ASP A CA 1
ATOM 694 C C . ASP A 1 82 ? -44.192 -7.248 -30.219 1.00 39.56 82 ASP A C 1
ATOM 695 O O . ASP A 1 82 ? -44.095 -8.470 -30.095 1.00 45.22 82 ASP A O 1
ATOM 700 N N . PRO A 1 83 ? -45.347 -6.640 -30.520 1.00 42.04 83 PRO A N 1
ATOM 701 C CA . PRO A 1 83 ? -46.625 -7.357 -30.632 1.00 45.66 83 PRO A CA 1
ATOM 702 C C . PRO A 1 83 ? -46.577 -8.535 -31.600 1.00 45.51 83 PRO A C 1
ATOM 703 O O . PRO A 1 83 ? -47.364 -9.470 -31.458 1.00 48.90 83 PRO A O 1
ATOM 707 N N . ASP A 1 84 ? -45.657 -8.501 -32.555 1.00 42.55 84 ASP A N 1
ATOM 708 C CA . ASP A 1 84 ? -45.535 -9.586 -33.528 1.00 42.26 84 ASP A CA 1
ATOM 709 C C . ASP A 1 84 ? -44.606 -10.712 -33.071 1.00 44.21 84 ASP A C 1
ATOM 710 O O . ASP A 1 84 ? -44.577 -11.787 -33.670 1.00 45.69 84 ASP A O 1
ATOM 715 N N . ASN A 1 85 ? -43.829 -10.461 -32.027 1.00 41.35 85 ASN A N 1
ATOM 716 C CA . ASN A 1 85 ? -42.843 -11.434 -31.587 1.00 43.10 85 ASN A CA 1
ATOM 717 C C . ASN A 1 85 ? -43.312 -12.094 -30.297 1.00 47.21 85 ASN A C 1
ATOM 718 O O . ASN A 1 85 ? -43.564 -11.413 -29.296 1.00 43.87 85 ASN A O 1
ATOM 723 N N . GLU A 1 86 ? -43.445 -13.416 -30.333 1.00 49.13 86 GLU A N 1
ATOM 724 C CA . GLU A 1 86 ? -43.814 -14.186 -29.148 1.00 53.72 86 GLU A CA 1
ATOM 725 C C . GLU A 1 86 ? -42.620 -14.502 -28.251 1.00 50.27 86 GLU A C 1
ATOM 726 O O . GLU A 1 86 ? -42.779 -14.813 -27.071 1.00 53.62 86 GLU A O 1
ATOM 732 N N . GLU A 1 87 ? -41.422 -14.444 -28.811 1.00 46.73 87 GLU A N 1
ATOM 733 C CA . GLU A 1 87 ? -40.239 -14.848 -28.063 1.00 47.55 87 GLU A CA 1
ATOM 734 C C . GLU A 1 87 ? -39.682 -13.723 -27.192 1.00 49.59 87 GLU A C 1
ATOM 735 O O . GLU A 1 87 ? -39.836 -12.530 -27.506 1.00 47.35 87 GLU A O 1
ATOM 741 N N . LYS A 1 88 ? -39.042 -14.109 -26.091 1.00 42.87 88 LYS A N 1
ATOM 742 C CA . LYS A 1 88 ? -38.575 -13.142 -25.109 1.00 45.20 88 LYS A CA 1
ATOM 743 C C . LYS A 1 88 ? -37.131 -13.377 -24.669 1.00 44.68 88 LYS A C 1
ATOM 744 O O . LYS A 1 88 ? -36.651 -14.506 -24.628 1.00 40.11 88 LYS A O 1
ATOM 750 N N . LYS A 1 89 ? -36.441 -12.284 -24.371 1.00 46.20 89 LYS A N 1
ATOM 751 C CA . LYS A 1 89 ? -35.093 -12.340 -23.847 1.00 48.74 89 LYS A CA 1
ATOM 752 C C . LYS A 1 89 ? -35.044 -11.380 -22.679 1.00 46.51 89 LYS A C 1
ATOM 753 O O . LYS A 1 89 ? -35.307 -10.190 -22.833 1.00 51.57 89 LYS A O 1
ATOM 759 N N . CYS A 1 90 ? -34.736 -11.910 -21.504 1.00 47.04 90 CYS A N 1
ATOM 760 C CA . CYS A 1 90 ? -34.642 -11.106 -20.299 1.00 54.01 90 CYS A CA 1
ATOM 761 C C . CYS A 1 90 ? -33.196 -10.669 -20.116 1.00 51.65 90 CYS A C 1
ATOM 762 O O . CYS A 1 90 ? -32.331 -11.482 -19.799 1.00 52.74 90 CYS A O 1
ATOM 765 N N . VAL A 1 91 ? -32.938 -9.384 -20.335 1.00 51.52 91 VAL A N 1
ATOM 766 C CA . VAL A 1 91 ? -31.578 -8.862 -20.286 1.00 48.65 91 VAL A CA 1
ATOM 767 C C . VAL A 1 91 ? -31.289 -8.170 -18.972 1.00 47.06 91 VAL A C 1
ATOM 768 O O . VAL A 1 91 ? -32.091 -7.384 -18.469 1.00 49.62 91 VAL A O 1
ATOM 772 N N . HIS A 1 92 ? -30.130 -8.473 -18.414 1.00 44.95 92 HIS A N 1
ATOM 773 C CA . HIS A 1 92 ? -29.646 -7.733 -17.268 1.00 47.15 92 HIS A CA 1
ATOM 774 C C . HIS A 1 92 ? -29.312 -6.299 -17.695 1.00 44.68 92 HIS A C 1
ATOM 775 O O . HIS A 1 92 ? -28.588 -6.075 -18.659 1.00 38.09 92 HIS A O 1
ATOM 782 N N . THR A 1 93 ? -29.865 -5.327 -16.984 1.00 48.44 93 THR A N 1
ATOM 783 C CA . THR A 1 93 ? -29.645 -3.926 -17.326 1.00 45.97 93 THR A CA 1
ATOM 784 C C . THR A 1 93 ? -28.243 -3.465 -16.974 1.00 42.67 93 THR A C 1
ATOM 785 O O . THR A 1 93 ? -27.567 -4.071 -16.140 1.00 42.57 93 THR A O 1
ATOM 789 N N . SER A 1 94 ? -27.829 -2.364 -17.589 1.00 41.34 94 SER A N 1
ATOM 790 C CA . SER A 1 94 ? -26.456 -1.886 -17.493 1.00 37.55 94 SER A CA 1
ATOM 791 C C . SER A 1 94 ? -26.066 -1.317 -16.123 1.00 35.07 94 SER A C 1
ATOM 792 O O . SER A 1 94 ? -25.116 -1.792 -15.504 1.00 38.83 94 SER A O 1
ATOM 795 N N . PHE A 1 95 ? -26.792 -0.307 -15.652 1.00 31.09 95 PHE A N 1
ATOM 796 C CA . PHE A 1 95 ? -26.462 0.346 -14.385 1.00 34.86 95 PHE A CA 1
ATOM 797 C C . PHE A 1 95 ? -26.647 -0.593 -13.178 1.00 41.64 95 PHE A C 1
ATOM 798 O O . PHE A 1 95 ? -25.843 -0.606 -12.234 1.00 38.73 95 PHE A O 1
ATOM 806 N N . PHE A 1 96 ? -27.718 -1.373 -13.209 1.00 42.44 96 PHE A N 1
ATOM 807 C CA . PHE A 1 96 ? -27.968 -2.347 -12.157 1.00 41.47 96 PHE A CA 1
ATOM 808 C C . PHE A 1 96 ? -28.173 -3.741 -12.757 1.00 47.23 96 PHE A C 1
ATOM 809 O O . PHE A 1 96 ? -29.290 -4.115 -13.141 1.00 48.72 96 PHE A O 1
ATOM 817 N N . PRO A 1 97 ? -27.073 -4.503 -12.868 1.00 44.48 97 PRO A N 1
ATOM 818 C CA . PRO A 1 97 ? -27.067 -5.825 -13.508 1.00 51.15 97 PRO A CA 1
ATOM 819 C C . PRO A 1 97 ? -27.811 -6.902 -12.720 1.00 52.23 97 PRO A C 1
ATOM 820 O O . PRO A 1 97 ? -27.936 -8.019 -13.213 1.00 54.84 97 PRO A O 1
ATOM 824 N N . GLU A 1 98 ? -28.302 -6.582 -11.528 1.00 50.28 98 GLU A N 1
ATOM 825 C CA . GLU A 1 98 ? -29.124 -7.537 -10.801 1.00 53.94 98 GLU A CA 1
ATOM 826 C C . GLU A 1 98 ? -30.499 -7.591 -11.441 1.00 57.57 98 GLU A C 1
ATOM 827 O O . GLU A 1 98 ? -31.111 -8.656 -11.544 1.00 60.97 98 GLU A O 1
ATOM 833 N N . TYR A 1 99 ? -30.980 -6.431 -11.873 1.00 55.21 99 TYR A N 1
ATOM 834 C CA . TYR A 1 99 ? -32.335 -6.321 -12.391 1.00 58.32 99 TYR A CA 1
ATOM 835 C C . TYR A 1 99 ? -32.411 -6.741 -13.856 1.00 59.29 99 TYR A C 1
ATOM 836 O O . TYR A 1 99 ? -31.598 -6.324 -14.683 1.00 58.17 99 TYR A O 1
ATOM 845 N N . LYS A 1 100 ? -33.388 -7.582 -14.168 1.00 60.00 100 LYS A N 1
ATOM 846 C CA . LYS A 1 100 ? -33.613 -8.002 -15.541 1.00 54.32 100 LYS A CA 1
ATOM 847 C C . LYS A 1 100 ? -34.775 -7.202 -16.112 1.00 54.47 100 LYS A C 1
ATOM 848 O O . LYS A 1 100 ? -35.666 -6.775 -15.381 1.00 52.77 100 LYS A O 1
ATOM 854 N N . LYS A 1 101 ? -34.748 -6.975 -17.415 1.00 52.21 101 LYS A N 1
ATOM 855 C CA . LYS A 1 101 ? -35.887 -6.409 -18.109 1.00 50.27 101 LYS A CA 1
ATOM 856 C C . LYS A 1 101 ? -36.212 -7.388 -19.219 1.00 52.53 101 LYS A C 1
ATOM 857 O O . LYS A 1 101 ? -35.313 -7.830 -19.925 1.00 54.27 101 LYS A O 1
ATOM 863 N N . CYS A 1 102 ? -37.478 -7.764 -19.364 1.00 53.54 102 CYS A N 1
ATOM 864 C CA . CYS A 1 102 ? -37.831 -8.720 -20.411 1.00 51.40 102 CYS A CA 1
ATOM 865 C C . CYS A 1 102 ? -38.236 -8.017 -21.693 1.00 48.07 102 CYS A C 1
ATOM 866 O O . CYS A 1 102 ? -39.234 -7.301 -21.729 1.00 48.30 102 CYS A O 1
ATOM 869 N N . LEU A 1 103 ? -37.443 -8.222 -22.740 1.00 45.39 103 LEU A N 1
ATOM 870 C CA . LEU A 1 103 ? -37.712 -7.624 -24.039 1.00 42.39 103 LEU A CA 1
ATOM 871 C C . LEU A 1 103 ? -38.012 -8.732 -25.028 1.00 43.60 103 LEU A C 1
ATOM 872 O O . LEU A 1 103 ? -37.971 -9.905 -24.672 1.00 42.65 103 LEU A O 1
ATOM 877 N N . SER A 1 104 ? -38.334 -8.363 -26.262 1.00 36.06 104 SER A N 1
ATOM 878 C CA . SER A 1 104 ? -38.540 -9.350 -27.305 1.00 37.71 104 SER A CA 1
ATOM 879 C C . SER A 1 104 ? -37.172 -9.832 -27.775 1.00 42.57 104 SER A C 1
ATOM 880 O O . SER A 1 104 ? -36.168 -9.128 -27.609 1.00 39.62 104 SER A O 1
ATOM 883 N N . LYS A 1 105 ? -37.133 -11.038 -28.338 1.00 40.56 105 LYS A N 1
ATOM 884 C CA . LYS A 1 105 ? -35.883 -11.671 -28.750 1.00 39.34 105 LYS A CA 1
ATOM 885 C C . LYS A 1 105 ? -35.719 -11.612 -30.261 1.00 38.77 105 LYS A C 1
ATOM 886 O O . LYS A 1 105 ? -36.582 -12.091 -31.019 1.00 38.83 105 LYS A O 1
ATOM 892 N N . LEU A 1 106 ? -34.622 -10.993 -30.692 1.00 38.71 106 LEU A N 1
ATOM 893 C CA . LEU A 1 106 ? -34.188 -11.059 -32.086 1.00 39.20 106 LEU A CA 1
ATOM 894 C C . LEU A 1 106 ? -32.994 -11.989 -32.130 1.00 34.86 106 LEU A C 1
ATOM 895 O O . LEU A 1 106 ? -32.046 -11.840 -31.363 1.00 39.19 106 LEU A O 1
ATOM 900 N N . VAL A 1 107 ? -33.029 -12.965 -33.012 1.00 31.69 107 VAL A N 1
ATOM 901 C CA . VAL A 1 107 ? -31.842 -13.768 -33.194 1.00 36.33 107 VAL A CA 1
ATOM 902 C C . VAL A 1 107 ? -31.408 -13.753 -34.651 1.00 40.51 107 VAL A C 1
ATOM 903 O O . VAL A 1 107 ? -32.218 -13.936 -35.568 1.00 39.43 107 VAL A O 1
ATOM 907 N N . ILE A 1 108 ? -30.123 -13.492 -34.849 1.00 38.03 108 ILE A N 1
ATOM 908 C CA . ILE A 1 108 ? -29.514 -13.554 -36.160 1.00 38.01 108 ILE A CA 1
ATOM 909 C C . ILE A 1 108 ? -28.536 -14.710 -36.104 1.00 38.20 108 ILE A C 1
ATOM 910 O O . ILE A 1 108 ? -27.554 -14.665 -35.361 1.00 39.73 108 ILE A O 1
ATOM 915 N N . LYS A 1 109 ? -28.830 -15.760 -36.860 1.00 42.31 109 LYS A N 1
ATOM 916 C CA . LYS A 1 109 ? -28.047 -16.992 -36.810 1.00 45.94 109 LYS A CA 1
ATOM 917 C C . LYS A 1 109 ? -26.738 -16.896 -37.578 1.00 44.90 109 LYS A C 1
ATOM 918 O O . LYS A 1 109 ? -26.678 -16.312 -38.667 1.00 47.10 109 LYS A O 1
ATOM 924 N N . GLU A 1 110 ? -25.692 -17.478 -36.999 1.00 45.89 110 GLU A N 1
ATOM 925 C CA . GLU A 1 110 ? -24.459 -17.732 -37.730 1.00 47.43 110 GLU A CA 1
ATOM 926 C C . GLU A 1 110 ? -24.801 -18.508 -38.989 1.00 45.34 110 GLU A C 1
ATOM 927 O O . GLU A 1 110 ? -25.774 -19.260 -39.007 1.00 45.23 110 GLU A O 1
ATOM 933 N N . PRO A 1 111 ? -24.014 -18.305 -40.057 1.00 49.27 111 PRO A N 1
ATOM 934 C CA . PRO A 1 111 ? -24.156 -19.026 -41.333 1.00 42.87 111 PRO A CA 1
ATOM 935 C C . PRO A 1 111 ? -23.639 -20.462 -41.252 1.00 47.02 111 PRO A C 1
ATOM 936 O O . PRO A 1 111 ? -22.753 -20.742 -40.441 1.00 43.03 111 PRO A O 1
ATOM 940 N N . ASP A 1 112 ? -24.186 -21.346 -42.087 1.00 51.60 112 ASP A N 1
ATOM 941 C CA . ASP A 1 112 ? -23.766 -22.749 -42.124 1.00 54.95 112 ASP A CA 1
ATOM 942 C C . ASP A 1 112 ? -22.345 -22.929 -42.643 1.00 46.51 112 ASP A C 1
ATOM 943 O O . ASP A 1 112 ? -21.510 -23.528 -41.972 1.00 45.43 112 ASP A O 1
ATOM 948 N N . ASN A 1 113 ? -22.102 -22.414 -43.848 1.00 45.49 113 ASN A N 1
ATOM 949 C CA . ASN A 1 113 ? -20.783 -22.384 -44.471 1.00 39.36 113 ASN A CA 1
ATOM 950 C C . ASN A 1 113 ? -19.809 -21.505 -43.683 1.00 43.36 113 ASN A C 1
ATOM 951 O O . ASN A 1 113 ? -19.923 -20.277 -43.701 1.00 41.19 113 ASN A O 1
ATOM 956 N N . PRO A 1 114 ? -18.831 -22.128 -43.010 1.00 40.64 114 PRO A N 1
ATOM 957 C CA . PRO A 1 114 ? -17.792 -21.404 -42.261 1.00 42.50 114 PRO A CA 1
ATOM 958 C C . PRO A 1 114 ? -17.051 -20.378 -43.110 1.00 38.85 114 PRO A C 1
ATOM 959 O O . PRO A 1 114 ? -16.571 -19.371 -42.581 1.00 40.45 114 PRO A O 1
ATOM 963 N N . LEU A 1 115 ? -16.955 -20.634 -44.408 1.00 37.37 115 LEU A N 1
ATOM 964 C CA . LEU A 1 115 ? -16.377 -19.669 -45.342 1.00 40.42 115 LEU A CA 1
ATOM 965 C C . LEU A 1 115 ? -17.158 -18.353 -45.316 1.00 36.71 115 LEU A C 1
ATOM 966 O O . LEU A 1 115 ? -16.583 -17.284 -45.478 1.00 36.56 115 LEU A O 1
ATOM 971 N N . ASP A 1 116 ? -18.463 -18.437 -45.091 1.00 36.89 116 ASP A N 1
ATOM 972 C CA . ASP A 1 116 ? -19.291 -17.244 -44.935 1.00 38.17 116 ASP A CA 1
ATOM 973 C C . ASP A 1 116 ? -19.030 -16.454 -43.641 1.00 37.43 116 ASP A C 1
ATOM 974 O O . ASP A 1 116 ? -19.581 -15.368 -43.432 1.00 34.53 116 ASP A O 1
ATOM 979 N N . LYS A 1 117 ? -18.188 -16.982 -42.768 1.00 37.33 117 LYS A N 1
ATOM 980 C CA . LYS A 1 117 ? -17.932 -16.290 -41.499 1.00 37.51 117 LYS A CA 1
ATOM 981 C C . LYS A 1 117 ? -16.604 -15.557 -41.537 1.00 36.06 117 LYS A C 1
ATOM 982 O O . LYS A 1 117 ? -16.126 -15.064 -40.514 1.00 38.64 117 LYS A O 1
ATOM 988 N N . ILE A 1 118 ? -15.987 -15.509 -42.714 1.00 31.94 118 ILE A N 1
ATOM 989 C CA . ILE A 1 118 ? -14.778 -14.724 -42.860 1.00 34.12 118 ILE A CA 1
ATOM 990 C C . ILE A 1 118 ? -15.227 -13.339 -43.235 1.00 32.16 118 ILE A C 1
ATOM 991 O O . ILE A 1 118 ? -15.960 -13.187 -44.201 1.00 28.92 118 ILE A O 1
ATOM 996 N N . ILE A 1 119 ? -14.790 -12.331 -42.484 1.00 30.83 119 ILE A N 1
ATOM 997 C CA . ILE A 1 119 ? -15.241 -10.963 -42.721 1.00 29.39 119 ILE A CA 1
ATOM 998 C C . ILE A 1 119 ? -14.114 -9.923 -42.624 1.00 31.87 119 ILE A C 1
ATOM 999 O O . ILE A 1 119 ? -13.363 -9.892 -41.654 1.00 33.83 119 ILE A O 1
ATOM 1004 N N . HIS A 1 120 ? -13.989 -9.096 -43.657 1.00 27.16 120 HIS A N 1
ATOM 1005 C CA . HIS A 1 120 ? -13.244 -7.851 -43.581 1.00 27.69 120 HIS A CA 1
ATOM 1006 C C . HIS A 1 120 ? -13.850 -6.823 -44.535 1.00 28.10 120 HIS A C 1
ATOM 1007 O O . HIS A 1 120 ? -13.739 -6.959 -45.743 1.00 29.49 120 HIS A O 1
ATOM 1014 N N . ILE A 1 121 ? -14.461 -5.778 -43.987 1.00 29.80 121 ILE A N 1
ATOM 1015 C CA . ILE A 1 121 ? -15.174 -4.799 -44.796 1.00 25.94 121 ILE A CA 1
ATOM 1016 C C . ILE A 1 121 ? -14.563 -3.417 -44.598 1.00 31.91 121 ILE A C 1
ATOM 1017 O O . ILE A 1 121 ? -13.859 -3.194 -43.613 1.00 30.46 121 ILE A O 1
ATOM 1022 N N . GLU A 1 122 ? -14.815 -2.488 -45.524 1.00 34.13 122 GLU A N 1
ATOM 1023 C CA . GLU A 1 122 ? -14.206 -1.158 -45.420 1.00 36.63 122 GLU A CA 1
ATOM 1024 C C . GLU A 1 122 ? -14.968 -0.247 -44.455 1.00 37.24 122 GLU A C 1
ATOM 1025 O O . GLU A 1 122 ? -15.777 0.588 -44.864 1.00 39.20 122 GLU A O 1
ATOM 1031 N N . GLU A 1 123 ? -14.707 -0.435 -43.172 1.00 34.32 123 GLU A N 1
ATOM 1032 C CA . GLU A 1 123 ? -15.292 0.376 -42.119 1.00 32.59 123 GLU A CA 1
ATOM 1033 C C . GLU A 1 123 ? -14.234 0.505 -41.037 1.00 31.03 123 GLU A C 1
ATOM 1034 O O . GLU A 1 123 ? -13.343 -0.340 -40.938 1.00 29.69 123 GLU A O 1
ATOM 1040 N N . SER A 1 124 ? -14.337 1.552 -40.230 1.00 28.18 124 SER A N 1
ATOM 1041 C CA . SER A 1 124 ? -13.261 1.937 -39.319 1.00 30.49 124 SER A CA 1
ATOM 1042 C C . SER A 1 124 ? -12.804 0.848 -38.348 1.00 28.15 124 SER A C 1
ATOM 1043 O O . SER A 1 124 ? -11.621 0.752 -38.061 1.00 30.86 124 SER A O 1
ATOM 1046 N N . GLY A 1 125 ? -13.729 0.038 -37.839 1.00 32.94 125 GLY A N 1
ATOM 1047 C CA . GLY A 1 125 ? -13.371 -1.065 -36.947 1.00 26.99 125 GLY A CA 1
ATOM 1048 C C . GLY A 1 125 ? -12.443 -2.075 -37.622 1.00 31.24 125 GLY A C 1
ATOM 1049 O O . GLY A 1 125 ? -11.573 -2.683 -36.972 1.00 26.74 125 GLY A O 1
ATOM 1050 N N . PHE A 1 126 ? -12.626 -2.245 -38.934 1.00 25.06 126 PHE A N 1
ATOM 1051 C CA . PHE A 1 126 ? -11.830 -3.187 -39.731 1.00 27.84 126 PHE A CA 1
ATOM 1052 C C . PHE A 1 126 ? -10.538 -2.606 -40.346 1.00 27.91 126 PHE A C 1
ATOM 1053 O O . PHE A 1 126 ? -9.574 -3.339 -40.577 1.00 28.51 126 PHE A O 1
ATOM 1061 N N . ILE A 1 127 ? -10.507 -1.302 -40.606 1.00 26.19 127 ILE A N 1
ATOM 1062 C CA . ILE A 1 127 ? -9.285 -0.670 -41.100 1.00 28.60 127 ILE A CA 1
ATOM 1063 C C . ILE A 1 127 ? -9.207 0.802 -40.714 1.00 29.61 127 ILE A C 1
ATOM 1064 O O . ILE A 1 127 ? -10.082 1.604 -41.055 1.00 30.86 127 ILE A O 1
ATOM 1069 N N . HIS A 1 128 ? -8.143 1.155 -40.008 1.00 27.70 128 HIS A N 1
ATOM 1070 C CA . HIS A 1 128 ? -7.997 2.519 -39.519 1.00 25.41 128 HIS A CA 1
ATOM 1071 C C . HIS A 1 128 ? -6.531 2.806 -39.259 1.00 25.45 128 HIS A C 1
ATOM 1072 O O . HIS A 1 128 ? -5.697 1.910 -39.340 1.00 27.80 128 HIS A O 1
ATOM 1079 N N . LYS A 1 129 ? -6.202 4.062 -38.997 1.00 27.78 129 LYS A N 1
ATOM 1080 C CA . LYS A 1 129 ? -4.812 4.416 -38.751 1.00 31.37 129 LYS A CA 1
ATOM 1081 C C . LYS A 1 129 ? -4.597 4.924 -37.328 1.00 29.92 129 LYS A C 1
ATOM 1082 O O . LYS A 1 129 ? -5.491 5.511 -36.724 1.00 27.54 129 LYS A O 1
ATOM 1088 N N . PHE A 1 130 ? -3.405 4.672 -36.802 1.00 33.31 130 PHE A N 1
ATOM 1089 C CA . PHE A 1 130 ? -3.011 5.155 -35.486 1.00 34.69 130 PHE A CA 1
ATOM 1090 C C . PHE A 1 130 ? -1.498 5.165 -35.466 1.00 34.56 130 PHE A C 1
ATOM 1091 O O . PHE A 1 130 ? -0.879 4.232 -35.967 1.00 34.72 130 PHE A O 1
ATOM 1099 N N . ASN A 1 131 ? -0.906 6.206 -34.887 1.00 35.75 131 ASN A N 1
ATOM 1100 C CA . ASN A 1 131 ? 0.539 6.231 -34.664 1.00 39.48 131 ASN A CA 1
ATOM 1101 C C . ASN A 1 131 ? 1.354 6.017 -35.941 1.00 39.83 131 ASN A C 1
ATOM 1102 O O . ASN A 1 131 ? 2.389 5.352 -35.914 1.00 39.00 131 ASN A O 1
ATOM 1107 N N . GLY A 1 132 ? 0.873 6.543 -37.060 1.00 37.79 132 GLY A N 1
ATOM 1108 C CA . GLY A 1 132 ? 1.553 6.347 -38.332 1.00 39.30 132 GLY A CA 1
ATOM 1109 C C . GLY A 1 132 ? 1.596 4.904 -38.831 1.00 40.27 132 GLY A C 1
ATOM 1110 O O . GLY A 1 132 ? 2.381 4.587 -39.729 1.00 40.22 132 GLY A O 1
ATOM 1111 N N . GLU A 1 133 ? 0.761 4.039 -38.254 1.00 31.60 133 GLU A N 1
ATOM 1112 C CA . GLU A 1 133 ? 0.585 2.671 -38.737 1.00 34.68 133 GLU A CA 1
ATOM 1113 C C . GLU A 1 133 ? -0.881 2.420 -39.129 1.00 34.71 133 GLU A C 1
ATOM 1114 O O . GLU A 1 133 ? -1.769 3.195 -38.774 1.00 35.48 133 GLU A O 1
ATOM 1120 N N . ILE A 1 134 ? -1.128 1.341 -39.864 1.00 34.34 134 ILE A N 1
ATOM 1121 C CA . ILE A 1 134 ? -2.477 0.948 -40.263 1.00 32.60 134 ILE A CA 1
ATOM 1122 C C . ILE A 1 134 ? -2.857 -0.333 -39.529 1.00 32.75 134 ILE A C 1
ATOM 1123 O O . ILE A 1 134 ? -2.088 -1.285 -39.496 1.00 33.23 134 ILE A O 1
ATOM 1128 N N . ILE A 1 135 ? -4.041 -0.324 -38.926 1.00 29.90 135 ILE A N 1
ATOM 1129 C CA . ILE A 1 135 ? -4.609 -1.464 -38.232 1.00 28.97 135 ILE A CA 1
ATOM 1130 C C . ILE A 1 135 ? -5.714 -2.080 -39.087 1.00 30.57 135 ILE A C 1
ATOM 1131 O O . ILE A 1 135 ? -6.690 -1.413 -39.469 1.00 32.11 135 ILE A O 1
ATOM 1136 N N . ILE A 1 136 ? -5.543 -3.368 -39.355 1.00 29.99 136 ILE A N 1
ATOM 1137 C CA . ILE A 1 136 ? -6.425 -4.147 -40.202 1.00 29.47 136 ILE A CA 1
ATOM 1138 C C . ILE A 1 136 ? -6.899 -5.354 -39.420 1.00 31.79 136 ILE A C 1
ATOM 1139 O O . ILE A 1 136 ? -6.131 -5.972 -38.680 1.00 32.63 136 ILE A O 1
ATOM 1144 N N . ARG A 1 137 ? -8.174 -5.679 -39.562 1.00 28.23 137 ARG A N 1
ATOM 1145 C CA . ARG A 1 137 ? -8.740 -6.775 -38.791 1.00 28.79 137 ARG A CA 1
ATOM 1146 C C . ARG A 1 137 ? -9.549 -7.696 -39.666 1.00 32.24 137 ARG A C 1
ATOM 1147 O O . ARG A 1 137 ? -10.323 -7.245 -40.531 1.00 28.86 137 ARG A O 1
ATOM 1155 N N . LEU A 1 138 ? -9.341 -8.993 -39.438 1.00 31.76 138 LEU A N 1
ATOM 1156 C CA . LEU A 1 138 ? -10.058 -10.025 -40.148 1.00 31.68 138 LEU A CA 1
ATOM 1157 C C . LEU A 1 138 ? -10.815 -10.943 -39.184 1.00 35.76 138 LEU A C 1
ATOM 1158 O O . LEU A 1 138 ? -10.230 -11.550 -38.287 1.00 33.14 138 LEU A O 1
ATOM 1163 N N . ILE A 1 139 ? -12.117 -11.069 -39.381 1.00 34.83 139 ILE A N 1
ATOM 1164 C CA . ILE A 1 139 ? -12.885 -12.009 -38.578 1.00 34.92 139 ILE A CA 1
ATOM 1165 C C . ILE A 1 139 ? -12.954 -13.356 -39.293 1.00 33.60 139 ILE A C 1
ATOM 1166 O O . ILE A 1 139 ? -13.296 -13.405 -40.472 1.00 34.39 139 ILE A O 1
ATOM 1171 N N . ALA A 1 140 ? -12.630 -14.441 -38.589 1.00 32.91 140 ALA A N 1
ATOM 1172 C CA . ALA A 1 140 ? -12.714 -15.796 -39.163 1.00 37.86 140 ALA A CA 1
ATOM 1173 C C . ALA A 1 140 ? -13.086 -16.843 -38.112 1.00 40.43 140 ALA A C 1
ATOM 1174 O O . ALA A 1 140 ? -12.826 -16.648 -36.930 1.00 41.97 140 ALA A O 1
ATOM 1176 N N . PRO A 1 141 ? -13.695 -17.962 -38.537 1.00 40.44 141 PRO A N 1
ATOM 1177 C CA . PRO A 1 141 ? -14.048 -18.998 -37.561 1.00 44.01 141 PRO A CA 1
ATOM 1178 C C . PRO A 1 141 ? -12.846 -19.894 -37.228 1.00 48.70 141 PRO A C 1
ATOM 1179 O O . PRO A 1 141 ? -11.776 -19.732 -37.830 1.00 48.20 141 PRO A O 1
ATOM 1183 N N . THR A 1 142 ? -13.022 -20.820 -36.283 1.00 52.83 142 THR A N 1
ATOM 1184 C CA . THR A 1 142 ? -11.931 -21.694 -35.828 1.00 47.06 142 THR A CA 1
ATOM 1185 C C . THR A 1 142 ? -11.526 -22.735 -36.866 1.00 55.01 142 THR A C 1
ATOM 1186 O O . THR A 1 142 ? -10.397 -23.219 -36.849 1.00 60.86 142 THR A O 1
ATOM 1190 N N . GLU A 1 143 ? -12.449 -23.091 -37.755 1.00 52.83 143 GLU A N 1
ATOM 1191 C CA . GLU A 1 143 ? -12.155 -24.050 -38.816 1.00 55.38 143 GLU A CA 1
ATOM 1192 C C . GLU A 1 143 ? -11.230 -23.452 -39.873 1.00 60.95 143 GLU A C 1
ATOM 1193 O O . GLU A 1 143 ? -10.840 -24.121 -40.832 1.00 60.68 143 GLU A O 1
ATOM 1199 N N . ILE A 1 144 ? -10.894 -22.181 -39.697 1.00 58.53 144 ILE A N 1
ATOM 1200 C CA . ILE A 1 144 ? -9.919 -21.537 -40.555 1.00 57.35 144 ILE A CA 1
ATOM 1201 C C . ILE A 1 144 ? -8.614 -21.465 -39.779 1.00 59.63 144 ILE A C 1
ATOM 1202 O O . ILE A 1 144 ? -8.584 -20.986 -38.642 1.00 59.18 144 ILE A O 1
ATOM 1207 N N . ASN A 1 145 ? -7.537 -21.956 -40.377 1.00 54.30 145 ASN A N 1
ATOM 1208 C CA . ASN A 1 145 ? -6.226 -21.815 -39.761 1.00 59.21 145 ASN A CA 1
ATOM 1209 C C . ASN A 1 145 ? -5.803 -20.351 -39.765 1.00 56.72 145 ASN A C 1
ATOM 1210 O O . ASN A 1 145 ? -6.426 -19.532 -40.434 1.00 57.17 145 ASN A O 1
ATOM 1215 N N . GLU A 1 146 ? -4.754 -20.024 -39.017 1.00 55.62 146 GLU A N 1
ATOM 1216 C CA . GLU A 1 146 ? -4.293 -18.645 -38.915 1.00 49.19 146 GLU A CA 1
ATOM 1217 C C . GLU A 1 146 ? -4.005 -18.093 -40.294 1.00 50.39 146 GLU A C 1
ATOM 1218 O O . GLU A 1 146 ? -3.084 -18.556 -40.973 1.00 54.25 146 GLU A O 1
ATOM 1224 N N . PRO A 1 147 ? -4.813 -17.108 -40.721 1.00 49.62 147 PRO A N 1
ATOM 1225 C CA . PRO A 1 147 ? -4.711 -16.505 -42.050 1.00 40.20 147 PRO A CA 1
ATOM 1226 C C . PRO A 1 147 ? -3.586 -15.487 -42.083 1.00 38.38 147 PRO A C 1
ATOM 1227 O O . PRO A 1 147 ? -3.286 -14.883 -41.065 1.00 41.55 147 PRO A O 1
ATOM 1231 N N . LEU A 1 148 ? -2.963 -15.313 -43.239 1.00 39.25 148 LEU A N 1
ATOM 1232 C CA . LEU A 1 148 ? -1.885 -14.355 -43.391 1.00 35.67 148 LEU A CA 1
ATOM 1233 C C . LEU A 1 148 ? -2.401 -13.156 -44.164 1.00 37.21 148 LEU A C 1
ATOM 1234 O O . LEU A 1 148 ? -3.385 -13.250 -44.895 1.00 39.63 148 LEU A O 1
ATOM 1239 N N . ILE A 1 149 ? -1.737 -12.023 -44.011 1.00 37.26 149 ILE A N 1
ATOM 1240 C CA . ILE A 1 149 ? -2.068 -10.872 -44.819 1.00 35.88 149 ILE A CA 1
ATOM 1241 C C . ILE A 1 149 ? -1.039 -10.715 -45.943 1.00 40.73 149 ILE A C 1
ATOM 1242 O O . ILE A 1 149 ? 0.167 -10.689 -45.718 1.00 38.45 149 ILE A O 1
ATOM 1247 N N . ASP A 1 150 ? -1.557 -10.651 -47.160 1.00 41.32 150 ASP A N 1
ATOM 1248 C CA . ASP A 1 150 ? -0.784 -10.546 -48.377 1.00 37.13 150 ASP A CA 1
ATOM 1249 C C . ASP A 1 150 ? -0.830 -9.091 -48.787 1.00 39.66 150 ASP A C 1
ATOM 1250 O O . ASP A 1 150 ? -1.829 -8.607 -49.338 1.00 39.73 150 ASP A O 1
ATOM 1255 N N . LEU A 1 151 ? 0.247 -8.385 -48.479 1.00 40.79 151 LEU A N 1
ATOM 1256 C CA . LEU A 1 151 ? 0.370 -7.003 -48.864 1.00 40.67 151 LEU A CA 1
ATOM 1257 C C . LEU A 1 151 ? 0.865 -7.049 -50.291 1.00 47.03 151 LEU A C 1
ATOM 1258 O O . LEU A 1 151 ? 0.924 -8.131 -50.892 1.00 50.11 151 LEU A O 1
ATOM 1263 N N . GLY A 1 152 ? 1.208 -5.904 -50.860 1.00 39.97 152 GLY A N 1
ATOM 1264 C CA . GLY A 1 152 ? 1.654 -5.926 -52.238 1.00 52.61 152 GLY A CA 1
ATOM 1265 C C . GLY A 1 152 ? 2.844 -6.857 -52.361 1.00 57.15 152 GLY A C 1
ATOM 1266 O O . GLY A 1 152 ? 2.812 -7.884 -53.043 1.00 54.28 152 GLY A O 1
ATOM 1267 N N . ASN A 1 153 ? 3.888 -6.502 -51.626 1.00 61.96 153 ASN A N 1
ATOM 1268 C CA . ASN A 1 153 ? 5.208 -7.081 -51.777 1.00 58.24 153 ASN A CA 1
ATOM 1269 C C . ASN A 1 153 ? 5.528 -8.202 -50.793 1.00 56.52 153 ASN A C 1
ATOM 1270 O O . ASN A 1 153 ? 6.331 -9.080 -51.095 1.00 68.27 153 ASN A O 1
ATOM 1275 N N . GLU A 1 154 ? 4.910 -8.180 -49.618 1.00 55.25 154 GLU A N 1
ATOM 1276 C CA . GLU A 1 154 ? 5.251 -9.151 -48.578 1.00 53.84 154 GLU A CA 1
ATOM 1277 C C . GLU A 1 154 ? 4.037 -9.883 -48.015 1.00 49.08 154 GLU A C 1
ATOM 1278 O O . GLU A 1 154 ? 2.891 -9.556 -48.327 1.00 50.51 154 GLU A O 1
ATOM 1284 N N . ILE A 1 155 ? 4.307 -10.872 -47.171 1.00 43.88 155 ILE A N 1
ATOM 1285 C CA . ILE A 1 155 ? 3.264 -11.606 -46.466 1.00 44.17 155 ILE A CA 1
ATOM 1286 C C . ILE A 1 155 ? 3.549 -11.595 -44.963 1.00 51.52 155 ILE A C 1
ATOM 1287 O O . ILE A 1 155 ? 4.644 -11.959 -44.524 1.00 48.62 155 ILE A O 1
ATOM 1292 N N . ARG A 1 156 ? 2.561 -11.176 -44.179 1.00 45.21 156 ARG A N 1
ATOM 1293 C CA . ARG A 1 156 ? 2.732 -11.055 -42.741 1.00 46.78 156 ARG A CA 1
ATOM 1294 C C . ARG A 1 156 ? 1.732 -11.886 -41.962 1.00 46.57 156 ARG A C 1
ATOM 1295 O O . ARG A 1 156 ? 0.666 -12.235 -42.469 1.00 43.34 156 ARG A O 1
ATOM 1303 N N . GLU A 1 157 ? 2.082 -12.186 -40.715 1.00 45.95 157 GLU A N 1
ATOM 1304 C CA . GLU A 1 157 ? 1.212 -12.957 -39.845 1.00 46.04 157 GLU A CA 1
ATOM 1305 C C . GLU A 1 157 ? 0.423 -12.011 -38.972 1.00 45.62 157 GLU A C 1
ATOM 1306 O O . GLU A 1 157 ? 0.847 -10.874 -38.747 1.00 44.46 157 GLU A O 1
ATOM 1312 N N . PRO A 1 158 ? -0.733 -12.472 -38.478 1.00 43.59 158 PRO A N 1
ATOM 1313 C CA . PRO A 1 158 ? -1.484 -11.655 -37.529 1.00 41.62 158 PRO A CA 1
ATOM 1314 C C . PRO A 1 158 ? -0.627 -11.427 -36.296 1.00 48.59 158 PRO A C 1
ATOM 1315 O O . PRO A 1 158 ? -0.006 -12.359 -35.781 1.00 48.01 158 PRO A O 1
ATOM 1319 N N . LEU A 1 159 ? -0.579 -10.181 -35.845 1.00 50.38 159 LEU A N 1
ATOM 1320 C CA . LEU A 1 159 ? 0.241 -9.819 -34.708 1.00 52.00 159 LEU A CA 1
ATOM 1321 C C . LEU A 1 159 ? -0.476 -10.136 -33.397 1.00 50.93 159 LEU A C 1
ATOM 1322 O O . LEU A 1 159 ? 0.174 -10.371 -32.384 1.00 59.26 159 LEU A O 1
ATOM 1327 N N . THR A 1 160 ? -1.810 -10.140 -33.418 1.00 49.25 160 THR A N 1
ATOM 1328 C CA . THR A 1 160 ? -2.602 -10.616 -32.277 1.00 40.95 160 THR A CA 1
ATOM 1329 C C . THR A 1 160 ? -3.918 -11.287 -32.694 1.00 41.42 160 THR A C 1
ATOM 1330 O O . THR A 1 160 ? -4.333 -11.179 -33.846 1.00 41.61 160 THR A O 1
ATOM 1334 N N . LYS A 1 161 ? -4.558 -11.986 -31.754 1.00 42.23 161 LYS A N 1
ATOM 1335 C CA . LYS A 1 161 ? -5.866 -12.607 -31.984 1.00 42.49 161 LYS A CA 1
ATOM 1336 C C . LYS A 1 161 ? -6.801 -12.285 -30.829 1.00 46.89 161 LYS A C 1
ATOM 1337 O O . LYS A 1 161 ? -6.390 -12.312 -29.669 1.00 44.92 161 LYS A O 1
ATOM 1343 N N . HIS A 1 162 ? -8.060 -11.999 -31.150 1.00 45.76 162 HIS A N 1
ATOM 1344 C CA . HIS A 1 162 ? -9.067 -11.674 -30.143 1.00 42.97 162 HIS A CA 1
ATOM 1345 C C . HIS A 1 162 ? -10.243 -12.644 -30.223 1.00 43.09 162 HIS A C 1
ATOM 1346 O O . HIS A 1 162 ? -10.929 -12.732 -31.243 1.00 40.78 162 HIS A O 1
ATOM 1353 N N . VAL A 1 163 ? -10.481 -13.382 -29.150 1.00 43.36 163 VAL A N 1
ATOM 1354 C CA . VAL A 1 163 ? -11.600 -14.313 -29.157 1.00 44.51 163 VAL A CA 1
ATOM 1355 C C . VAL A 1 163 ? -12.927 -13.567 -28.972 1.00 44.34 163 VAL A C 1
ATOM 1356 O O . VAL A 1 163 ? -13.080 -12.743 -28.062 1.00 38.64 163 VAL A O 1
ATOM 1360 N N . VAL A 1 164 ? -13.873 -13.852 -29.857 1.00 38.81 164 VAL A N 1
ATOM 1361 C CA . VAL A 1 164 ? -15.201 -13.272 -29.764 1.00 39.96 164 VAL A CA 1
ATOM 1362 C C . VAL A 1 164 ? -16.219 -14.366 -30.052 1.00 47.71 164 VAL A C 1
ATOM 1363 O O . VAL A 1 164 ? -16.469 -14.699 -31.214 1.00 45.99 164 VAL A O 1
ATOM 1367 N N . GLY A 1 165 ? -16.796 -14.927 -28.989 1.00 51.05 165 GLY A N 1
ATOM 1368 C CA . GLY A 1 165 ? -17.669 -16.083 -29.103 1.00 44.17 165 GLY A CA 1
ATOM 1369 C C . GLY A 1 165 ? -16.874 -17.257 -29.630 1.00 50.60 165 GLY A C 1
ATOM 1370 O O . GLY A 1 165 ? -15.816 -17.592 -29.088 1.00 50.67 165 GLY A O 1
ATOM 1371 N N . ASP A 1 166 ? -17.366 -17.874 -30.701 1.00 46.19 166 ASP A N 1
ATOM 1372 C CA . ASP A 1 166 ? -16.614 -18.931 -31.368 1.00 55.36 166 ASP A CA 1
ATOM 1373 C C . ASP A 1 166 ? -15.743 -18.385 -32.500 1.00 55.87 166 ASP A C 1
ATOM 1374 O O . ASP A 1 166 ? -14.997 -19.141 -33.129 1.00 59.60 166 ASP A O 1
ATOM 1379 N N . ASN A 1 167 ? -15.845 -17.078 -32.754 1.00 46.77 167 ASN A N 1
ATOM 1380 C CA . ASN A 1 167 ? -15.049 -16.418 -33.786 1.00 45.54 167 ASN A CA 1
ATOM 1381 C C . ASN A 1 167 ? -13.704 -15.947 -33.273 1.00 47.05 167 ASN A C 1
ATOM 1382 O O . ASN A 1 167 ? -13.525 -15.719 -32.073 1.00 46.22 167 ASN A O 1
ATOM 1387 N N . ILE A 1 168 ? -12.769 -15.765 -34.197 1.00 40.75 168 ILE A N 1
ATOM 1388 C CA . ILE A 1 168 ? -11.504 -15.128 -33.877 1.00 43.14 168 ILE A CA 1
ATOM 1389 C C . ILE A 1 168 ? -11.317 -13.887 -34.743 1.00 42.26 168 ILE A C 1
ATOM 1390 O O . ILE A 1 168 ? -11.563 -13.928 -35.942 1.00 38.83 168 ILE A O 1
ATOM 1395 N N . VAL A 1 169 ? -10.894 -12.786 -34.130 1.00 40.79 169 VAL A N 1
ATOM 1396 C CA . VAL A 1 169 ? -10.538 -11.585 -34.875 1.00 38.05 169 VAL A CA 1
ATOM 1397 C C . VAL A 1 169 ? -9.035 -11.431 -34.896 1.00 38.48 169 VAL A C 1
ATOM 1398 O O . VAL A 1 169 ? -8.422 -11.098 -33.882 1.00 43.97 169 VAL A O 1
ATOM 1402 N N . TYR A 1 170 ? -8.442 -11.688 -36.051 1.00 32.42 170 TYR A N 1
ATOM 1403 C CA . TYR A 1 170 ? -7.016 -11.524 -36.213 1.00 35.72 170 TYR A CA 1
ATOM 1404 C C . TYR A 1 170 ? -6.719 -10.065 -36.501 1.00 34.86 170 TYR A C 1
ATOM 1405 O O . TYR A 1 170 ? -7.409 -9.413 -37.284 1.00 34.65 170 TYR A O 1
ATOM 1414 N N . GLN A 1 171 ? -5.700 -9.539 -35.847 1.00 37.55 171 GLN A N 1
ATOM 1415 C CA . GLN A 1 171 ? -5.327 -8.160 -36.083 1.00 35.53 171 GLN A CA 1
ATOM 1416 C C . GLN A 1 171 ? -3.927 -8.092 -36.662 1.00 35.43 171 GLN A C 1
ATOM 1417 O O . GLN A 1 171 ? -2.982 -8.649 -36.100 1.00 34.88 171 GLN A O 1
ATOM 1423 N N . TYR A 1 172 ? -3.822 -7.426 -37.808 1.00 35.14 172 TYR A N 1
ATOM 1424 C CA . TYR A 1 172 ? -2.547 -7.112 -38.445 1.00 36.60 172 TYR A CA 1
ATOM 1425 C C . TYR A 1 172 ? -2.292 -5.619 -38.278 1.00 33.68 172 TYR A C 1
ATOM 1426 O O . TYR A 1 172 ? -3.206 -4.803 -38.460 1.00 33.66 172 TYR A O 1
ATOM 1435 N N . ILE A 1 173 ? -1.057 -5.268 -37.930 1.00 31.57 173 ILE A N 1
ATOM 1436 C CA . ILE A 1 173 ? -0.625 -3.880 -37.858 1.00 32.38 173 ILE A CA 1
ATOM 1437 C C . ILE A 1 173 ? 0.561 -3.660 -38.793 1.00 38.27 173 ILE A C 1
ATOM 1438 O O . ILE A 1 173 ? 1.570 -4.358 -38.689 1.00 41.52 173 ILE A O 1
ATOM 1443 N N . ILE A 1 174 ? 0.442 -2.687 -39.697 1.00 36.67 174 ILE A N 1
ATOM 1444 C CA . ILE A 1 174 ? 1.448 -2.484 -40.739 1.00 42.93 174 ILE A CA 1
ATOM 1445 C C . ILE A 1 174 ? 1.906 -1.037 -40.909 1.00 42.54 174 ILE A C 1
ATOM 1446 O O . ILE A 1 174 ? 1.207 -0.114 -40.517 1.00 41.94 174 ILE A O 1
ATOM 1451 N N . PRO A 1 175 ? 3.099 -0.833 -41.494 1.00 49.76 175 PRO A N 1
ATOM 1452 C CA . PRO A 1 175 ? 3.542 0.546 -41.745 1.00 49.19 175 PRO A CA 1
ATOM 1453 C C . PRO A 1 175 ? 2.628 1.207 -42.763 1.00 44.80 175 PRO A C 1
ATOM 1454 O O . PRO A 1 175 ? 2.005 0.530 -43.579 1.00 45.59 175 PRO A O 1
ATOM 1458 N N . SER A 1 176 ? 2.547 2.526 -42.713 1.00 49.82 176 SER A N 1
ATOM 1459 C CA . SER A 1 176 ? 1.693 3.252 -43.637 1.00 45.51 176 SER A CA 1
ATOM 1460 C C . SER A 1 176 ? 2.321 3.437 -45.008 1.00 45.22 176 SER A C 1
ATOM 1461 O O . SER A 1 176 ? 3.539 3.545 -45.140 1.00 42.79 176 SER A O 1
ATOM 1464 N N . ARG A 1 177 ? 1.461 3.485 -46.018 1.00 44.33 177 ARG A N 1
ATOM 1465 C CA . ARG A 1 177 ? 1.875 3.672 -47.396 1.00 42.12 177 ARG A CA 1
ATOM 1466 C C . ARG A 1 177 ? 0.829 4.513 -48.137 1.00 44.65 177 ARG A C 1
ATOM 1467 O O . ARG A 1 177 ? -0.292 4.702 -47.648 1.00 43.03 177 ARG A O 1
ATOM 1475 N N . SER A 1 178 ? 1.201 5.012 -49.311 1.00 39.13 178 SER A N 1
ATOM 1476 C CA . SER A 1 178 ? 0.354 5.939 -50.052 1.00 37.44 178 SER A CA 1
ATOM 1477 C C . SER A 1 178 ? -0.936 5.265 -50.507 1.00 38.44 178 SER A C 1
ATOM 1478 O O . SER A 1 178 ? -2.023 5.605 -50.041 1.00 35.65 178 SER A O 1
ATOM 1481 N N . ILE A 1 179 ? -0.807 4.308 -51.420 1.00 39.82 179 ILE A N 1
ATOM 1482 C CA . ILE A 1 179 ? -1.891 3.378 -51.713 1.00 37.28 179 ILE A CA 1
ATOM 1483 C C . ILE A 1 179 ? -1.671 2.038 -51.019 1.00 40.15 179 ILE A C 1
ATOM 1484 O O . ILE A 1 179 ? -0.535 1.600 -50.841 1.00 44.63 179 ILE A O 1
ATOM 1489 N N . LEU A 1 180 ? -2.765 1.392 -50.629 1.00 20.00 180 LEU A N 1
ATOM 1490 C CA . LEU A 1 180 ? -2.696 0.221 -49.763 1.00 20.00 180 LEU A CA 1
ATOM 1491 C C . LEU A 1 180 ? -3.437 -0.963 -50.375 1.00 20.00 180 LEU A C 1
ATOM 1492 O O . LEU A 1 180 ? -4.627 -0.874 -50.675 1.00 39.17 180 LEU A O 1
ATOM 1497 N N . ARG A 1 181 ? -2.725 -2.070 -50.556 1.00 35.67 181 ARG A N 1
ATOM 1498 C CA . ARG A 1 181 ? -3.257 -3.211 -51.291 1.00 35.02 181 ARG A CA 1
ATOM 1499 C C . ARG A 1 181 ? -2.999 -4.516 -50.545 1.00 36.71 181 ARG A C 1
ATOM 1500 O O . ARG A 1 181 ? -1.851 -4.889 -50.306 1.00 37.15 181 ARG A O 1
ATOM 1508 N N . TYR A 1 182 ? -4.075 -5.206 -50.180 1.00 34.14 182 TYR A N 1
ATOM 1509 C CA . TYR A 1 182 ? -3.986 -6.336 -49.263 1.00 34.23 182 TYR A CA 1
ATOM 1510 C C . TYR A 1 182 ? -5.070 -7.368 -49.552 1.00 35.02 182 TYR A C 1
ATOM 1511 O O . TYR A 1 182 ? -6.161 -7.026 -50.008 1.00 35.72 182 TYR A O 1
ATOM 1520 N N . ARG A 1 183 ? -4.763 -8.633 -49.282 1.00 35.88 183 ARG A N 1
ATOM 1521 C CA . ARG A 1 183 ? -5.769 -9.686 -49.299 1.00 36.22 183 ARG A CA 1
ATOM 1522 C C . ARG A 1 183 ? -5.324 -10.720 -48.281 1.00 33.65 183 ARG A C 1
ATOM 1523 O O . ARG A 1 183 ? -4.285 -10.559 -47.681 1.00 34.79 183 ARG A O 1
ATOM 1531 N N . PHE A 1 184 ? -6.094 -11.771 -48.071 1.00 30.16 184 PHE A N 1
ATOM 1532 C CA . PHE A 1 184 ? -5.747 -12.715 -47.012 1.00 34.17 184 PHE A CA 1
ATOM 1533 C C . PHE A 1 184 ? -5.609 -14.146 -47.525 1.00 37.95 184 PHE A C 1
ATOM 1534 O O . PHE A 1 184 ? -6.339 -14.578 -48.417 1.00 35.75 184 PHE A O 1
ATOM 1542 N N . ILE A 1 185 ? -4.672 -14.888 -46.951 1.00 38.31 185 ILE A N 1
ATOM 1543 C CA . ILE A 1 185 ? -4.425 -16.243 -47.400 1.00 34.23 185 ILE A CA 1
ATOM 1544 C C . ILE A 1 185 ? -4.676 -17.224 -46.271 1.00 42.07 185 ILE A C 1
ATOM 1545 O O . ILE A 1 185 ? -4.175 -17.047 -45.161 1.00 43.50 185 ILE A O 1
ATOM 1550 N N . PHE A 1 186 ? -5.451 -18.262 -46.539 1.00 39.19 186 PHE A N 1
ATOM 1551 C CA . PHE A 1 186 ? -5.720 -19.223 -45.488 1.00 41.34 186 PHE A CA 1
ATOM 1552 C C . PHE A 1 186 ? -5.860 -20.624 -46.063 1.00 43.62 186 PHE A C 1
ATOM 1553 O O . PHE A 1 186 ? -5.947 -20.786 -47.275 1.00 45.06 186 PHE A O 1
ATOM 1561 N N . ASN A 1 187 ? -5.857 -21.632 -45.193 1.00 44.07 187 ASN A N 1
ATOM 1562 C CA . ASN A 1 187 ? -6.091 -23.005 -45.615 1.00 46.20 187 ASN A CA 1
ATOM 1563 C C . ASN A 1 187 ? -7.425 -23.516 -45.106 1.00 45.55 187 ASN A C 1
ATOM 1564 O O . ASN A 1 187 ? -7.789 -23.300 -43.958 1.00 44.18 187 ASN A O 1
ATOM 1569 N N . TYR A 1 188 ? -8.161 -24.187 -45.976 1.00 50.60 188 TYR A N 1
ATOM 1570 C CA . TYR A 1 188 ? -9.467 -24.695 -45.614 1.00 51.01 188 TYR A CA 1
ATOM 1571 C C . TYR A 1 188 ? -9.655 -26.086 -46.207 1.00 54.74 188 TYR A C 1
ATOM 1572 O O . TYR A 1 188 ? -9.461 -26.290 -47.411 1.00 48.42 188 TYR A O 1
ATOM 1581 N N . ASN A 1 189 ? -10.050 -27.028 -45.353 1.00 53.91 189 ASN A N 1
ATOM 1582 C CA . ASN A 1 189 ? -10.057 -28.436 -45.713 1.00 54.28 189 ASN A CA 1
ATOM 1583 C C . ASN A 1 189 ? -8.816 -28.760 -46.535 1.00 57.51 189 ASN A C 1
ATOM 1584 O O . ASN A 1 189 ? -8.907 -29.271 -47.651 1.00 55.13 189 ASN A O 1
ATOM 1589 N N . ASP A 1 190 ? -7.658 -28.417 -45.977 1.00 59.55 190 ASP A N 1
ATOM 1590 C CA . ASP A 1 190 ? -6.375 -28.749 -46.580 1.00 63.44 190 ASP A CA 1
ATOM 1591 C C . ASP A 1 190 ? -6.241 -28.170 -47.984 1.00 58.44 190 ASP A C 1
ATOM 1592 O O . ASP A 1 190 ? -5.583 -28.754 -48.845 1.00 62.13 190 ASP A O 1
ATOM 1597 N N . LYS A 1 191 ? -6.868 -27.016 -48.203 1.00 59.41 191 LYS A N 1
ATOM 1598 C CA . LYS A 1 191 ? -6.796 -26.321 -49.485 1.00 56.54 191 LYS A CA 1
ATOM 1599 C C . LYS A 1 191 ? -6.433 -24.854 -49.284 1.00 57.83 191 LYS A C 1
ATOM 1600 O O . LYS A 1 191 ? -6.810 -24.238 -48.280 1.00 52.64 191 LYS A O 1
ATOM 1606 N N . LYS A 1 192 ? -5.716 -24.302 -50.259 1.00 52.65 192 LYS A N 1
ATOM 1607 C CA . LYS A 1 192 ? -5.182 -22.943 -50.192 1.00 51.57 192 LYS A CA 1
ATOM 1608 C C . LYS A 1 192 ? -6.125 -21.900 -50.805 1.00 46.68 192 LYS A C 1
ATOM 1609 O O . LYS A 1 192 ? -6.162 -21.745 -52.017 1.00 44.34 192 LYS A O 1
ATOM 1615 N N . LEU A 1 193 ? -6.859 -21.181 -49.957 1.00 40.79 193 LEU A N 1
ATOM 1616 C CA . LEU A 1 193 ? -7.842 -20.193 -50.393 1.00 37.66 193 LEU A CA 1
ATOM 1617 C C . LEU A 1 193 ? -7.427 -18.746 -50.078 1.00 39.13 193 LEU A C 1
ATOM 1618 O O . LEU A 1 193 ? -6.514 -18.508 -49.280 1.00 39.47 193 LEU A O 1
ATOM 1623 N N . PHE A 1 194 ? -8.117 -17.793 -50.705 1.00 33.53 194 PHE A N 1
ATOM 1624 C CA . PHE A 1 194 ? -7.900 -16.359 -50.475 1.00 36.28 194 PHE A CA 1
ATOM 1625 C C . PHE A 1 194 ? -9.202 -15.666 -50.075 1.00 38.01 194 PHE A C 1
ATOM 1626 O O . PHE A 1 194 ? -10.301 -16.042 -50.543 1.00 35.71 194 PHE A O 1
ATOM 1634 N N . TYR A 1 195 ? -9.061 -14.640 -49.235 1.00 31.97 195 TYR A N 1
ATOM 1635 C CA . TYR A 1 195 ? -10.113 -13.667 -48.999 1.00 31.34 195 TYR A CA 1
ATOM 1636 C C . TYR A 1 195 ? -9.697 -12.347 -49.628 1.00 31.95 195 TYR A C 1
ATOM 1637 O O . TYR A 1 195 ? -8.767 -11.683 -49.154 1.00 34.26 195 TYR A O 1
ATOM 1646 N N . GLY A 1 196 ? -10.380 -11.970 -50.699 1.00 30.77 196 GLY A N 1
ATOM 1647 C CA . GLY A 1 196 ? -10.027 -10.760 -51.419 1.00 32.10 196 GLY A CA 1
ATOM 1648 C C . GLY A 1 196 ? -11.224 -9.888 -51.718 1.00 29.50 196 GLY A C 1
ATOM 1649 O O . GLY A 1 196 ? -12.194 -9.892 -50.974 1.00 28.55 196 GLY A O 1
ATOM 1650 N N . ASP A 1 197 ? -11.162 -9.140 -52.814 1.00 28.95 197 ASP A N 1
ATOM 1651 C CA . ASP A 1 197 ? -12.189 -8.137 -53.085 1.00 34.60 197 ASP A CA 1
ATOM 1652 C C . ASP A 1 197 ? -13.574 -8.726 -53.348 1.00 31.80 197 ASP A C 1
ATOM 1653 O O . ASP A 1 197 ? -14.571 -8.191 -52.878 1.00 32.78 197 ASP A O 1
ATOM 1658 N N . GLU A 1 198 ? -13.636 -9.825 -54.094 1.00 33.77 198 GLU A N 1
ATOM 1659 C CA . GLU A 1 198 ? -14.911 -10.472 -54.385 1.00 30.88 198 GLU A CA 1
ATOM 1660 C C . GLU A 1 198 ? -15.249 -11.565 -53.363 1.00 33.68 198 GLU A C 1
ATOM 1661 O O . GLU A 1 198 ? -16.220 -12.304 -53.507 1.00 34.65 198 GLU A O 1
ATOM 1667 N N . GLY A 1 199 ? -14.450 -11.639 -52.308 1.00 35.95 199 GLY A N 1
ATOM 1668 C CA . GLY A 1 199 ? -14.690 -12.593 -51.245 1.00 30.98 199 GLY A CA 1
ATOM 1669 C C . GLY A 1 199 ? -13.744 -13.778 -51.265 1.00 32.15 199 GLY A C 1
ATOM 1670 O O . GLY A 1 199 ? -12.573 -13.650 -51.616 1.00 31.68 199 GLY A O 1
ATOM 1671 N N . VAL A 1 200 ? -14.272 -14.934 -50.873 1.00 33.03 200 VAL A N 1
ATOM 1672 C CA . VAL A 1 200 ? -13.497 -16.163 -50.781 1.00 30.05 200 VAL A CA 1
ATOM 1673 C C . VAL A 1 200 ? -13.415 -16.832 -52.145 1.00 31.74 200 VAL A C 1
ATOM 1674 O O . VAL A 1 200 ? -14.428 -17.179 -52.743 1.00 28.66 200 VAL A O 1
ATOM 1678 N N . SER A 1 201 ? -12.199 -16.993 -52.641 1.00 32.64 201 SER A N 1
ATOM 1679 C CA . SER A 1 201 ? -12.006 -17.776 -53.844 1.00 34.56 201 SER A CA 1
ATOM 1680 C C . SER A 1 201 ? -10.581 -18.273 -53.898 1.00 36.10 201 SER A C 1
ATOM 1681 O O . SER A 1 201 ? -9.753 -17.910 -53.062 1.00 32.63 201 SER A O 1
ATOM 1684 N N . GLU A 1 202 ? -10.303 -19.082 -54.912 1.00 36.72 202 GLU A N 1
ATOM 1685 C CA . GLU A 1 202 ? -8.972 -19.626 -55.128 1.00 39.60 202 GLU A CA 1
ATOM 1686 C C . GLU A 1 202 ? -7.960 -18.562 -55.505 1.00 33.10 202 GLU A C 1
ATOM 1687 O O . GLU A 1 202 ? -6.764 -18.791 -55.383 1.00 38.22 202 GLU A O 1
ATOM 1693 N N . ASN A 1 203 ? -8.431 -17.398 -55.945 1.00 37.34 203 ASN A N 1
ATOM 1694 C CA . ASN A 1 203 ? -7.523 -16.373 -56.471 1.00 36.56 203 ASN A CA 1
ATOM 1695 C C . ASN A 1 203 ? -8.040 -14.925 -56.364 1.00 37.11 203 ASN A C 1
ATOM 1696 O O . ASN A 1 203 ? -7.876 -14.114 -57.277 1.00 38.90 203 ASN A O 1
ATOM 1701 N N . SER A 1 204 ? -8.651 -14.607 -55.231 1.00 33.49 204 SER A N 1
ATOM 1702 C CA . SER A 1 204 ? -9.327 -13.336 -55.036 1.00 29.38 204 SER A CA 1
ATOM 1703 C C . SER A 1 204 ? -8.443 -12.114 -55.330 1.00 35.24 204 SER A C 1
ATOM 1704 O O . SER A 1 204 ? -7.234 -12.123 -55.076 1.00 37.12 204 SER A O 1
ATOM 1707 N N . SER A 1 205 ? -9.058 -11.052 -55.839 1.00 27.06 205 SER A N 1
ATOM 1708 C CA . SER A 1 205 ? -8.329 -9.846 -56.180 1.00 28.16 205 SER A CA 1
ATOM 1709 C C . SER A 1 205 ? -7.876 -9.161 -54.901 1.00 36.07 205 SER A C 1
ATOM 1710 O O . SER A 1 205 ? -8.458 -9.385 -53.830 1.00 28.85 205 SER A O 1
ATOM 1713 N N . TYR A 1 206 ? -6.840 -8.332 -55.009 1.00 30.88 206 TYR A N 1
ATOM 1714 C CA . TYR A 1 206 ? -6.465 -7.449 -53.913 1.00 30.80 206 TYR A CA 1
ATOM 1715 C C . TYR A 1 206 ? -7.562 -6.446 -53.603 1.00 31.95 206 TYR A C 1
ATOM 1716 O O . TYR A 1 206 ? -8.264 -5.964 -54.501 1.00 29.46 206 TYR A O 1
ATOM 1725 N N . ILE A 1 207 ? -7.714 -6.152 -52.318 1.00 34.47 207 ILE A N 1
ATOM 1726 C CA . ILE A 1 207 ? -8.538 -5.044 -51.872 1.00 33.12 207 ILE A CA 1
ATOM 1727 C C . ILE A 1 207 ? -7.643 -3.818 -51.872 1.00 31.77 207 ILE A C 1
ATOM 1728 O O . ILE A 1 207 ? -6.506 -3.868 -51.392 1.00 33.64 207 ILE A O 1
ATOM 1733 N N . VAL A 1 208 ? -8.139 -2.719 -52.428 1.00 32.23 208 VAL A N 1
ATOM 1734 C CA . VAL A 1 208 ? -7.317 -1.533 -52.594 1.00 27.03 208 VAL A CA 1
ATOM 1735 C C . VAL A 1 208 ? -7.933 -0.320 -51.886 1.00 32.91 208 VAL A C 1
ATOM 1736 O O . VAL A 1 208 ? -9.079 0.037 -52.132 1.00 32.26 208 VAL A O 1
ATOM 1740 N N . VAL A 1 209 ? -7.171 0.308 -50.999 1.00 35.15 209 VAL A N 1
ATOM 1741 C CA . VAL A 1 209 ? -7.637 1.494 -50.286 1.00 36.31 209 VAL A CA 1
ATOM 1742 C C . VAL A 1 209 ? -6.617 2.629 -50.323 1.00 38.07 209 VAL A C 1
ATOM 1743 O O . VAL A 1 209 ? -5.451 2.441 -49.978 1.00 38.51 209 VAL A O 1
ATOM 1747 N N . ASN A 1 210 ? -7.070 3.807 -50.730 1.00 34.60 210 ASN A N 1
ATOM 1748 C CA . ASN A 1 210 ? -6.260 5.015 -50.667 1.00 35.57 210 ASN A CA 1
ATOM 1749 C C . ASN A 1 210 ? -6.152 5.542 -49.231 1.00 37.79 210 ASN A C 1
ATOM 1750 O O . ASN A 1 210 ? -7.159 5.925 -48.625 1.00 38.87 210 ASN A O 1
ATOM 1755 N N . SER A 1 211 ? -4.934 5.574 -48.698 1.00 36.17 211 SER A N 1
ATOM 1756 C CA . SER A 1 211 ? -4.708 5.977 -47.312 1.00 36.74 211 SER A CA 1
ATOM 1757 C C . SER A 1 211 ? -5.343 7.326 -46.990 1.00 38.99 211 SER A C 1
ATOM 1758 O O . SER A 1 211 ? -5.607 7.639 -45.825 1.00 41.36 211 SER A O 1
ATOM 1761 N N . LYS A 1 212 ? -5.578 8.127 -48.024 1.00 41.97 212 LYS A N 1
ATOM 1762 C CA . LYS A 1 212 ? -6.335 9.365 -47.865 1.00 45.14 212 LYS A CA 1
ATOM 1763 C C . LYS A 1 212 ? -7.643 9.124 -47.099 1.00 43.07 212 LYS A C 1
ATOM 1764 O O . LYS A 1 212 ? -8.038 9.915 -46.250 1.00 37.04 212 LYS A O 1
ATOM 1770 N N . TYR A 1 213 ? -8.299 8.010 -47.391 1.00 41.69 213 TYR A N 1
ATOM 1771 C CA . TYR A 1 213 ? -9.640 7.791 -46.895 1.00 43.20 213 TYR A CA 1
ATOM 1772 C C . TYR A 1 213 ? -9.691 6.895 -45.660 1.00 38.96 213 TYR A C 1
ATOM 1773 O O . TYR A 1 213 ? -10.768 6.590 -45.157 1.00 41.73 213 TYR A O 1
ATOM 1782 N N . ILE A 1 214 ? -8.531 6.478 -45.163 1.00 37.66 214 ILE A N 1
ATOM 1783 C CA . ILE A 1 214 ? -8.502 5.653 -43.959 1.00 36.30 214 ILE A CA 1
ATOM 1784 C C . ILE A 1 214 ? -8.656 6.579 -42.754 1.00 33.99 214 ILE A C 1
ATOM 1785 O O . ILE A 1 214 ? -7.847 7.482 -42.564 1.00 32.05 214 ILE A O 1
ATOM 1790 N N . PRO A 1 215 ? -9.722 6.380 -41.963 1.00 29.79 215 PRO A N 1
ATOM 1791 C CA . PRO A 1 215 ? -9.984 7.228 -40.798 1.00 29.28 215 PRO A CA 1
ATOM 1792 C C . PRO A 1 215 ? -8.964 6.961 -39.702 1.00 31.88 215 PRO A C 1
ATOM 1793 O O . PRO A 1 215 ? -8.468 5.829 -39.574 1.00 29.78 215 PRO A O 1
ATOM 1797 N N . GLY A 1 216 ? -8.648 7.993 -38.930 1.00 29.55 216 GLY A N 1
ATOM 1798 C CA . GLY A 1 216 ? -7.745 7.855 -37.809 1.00 24.61 216 GLY A CA 1
ATOM 1799 C C . GLY A 1 216 ? -6.863 9.064 -37.597 1.00 28.58 216 GLY A C 1
ATOM 1800 O O . GLY A 1 216 ? -7.099 10.130 -38.155 1.00 26.02 216 GLY A O 1
ATOM 1801 N N . VAL A 1 217 ? -5.841 8.894 -36.768 1.00 32.46 217 VAL A N 1
ATOM 1802 C CA . VAL A 1 217 ? -4.949 9.981 -36.415 1.00 30.08 217 VAL A CA 1
ATOM 1803 C C . VAL A 1 217 ? -3.522 9.466 -36.409 1.00 36.35 217 VAL A C 1
ATOM 1804 O O . VAL A 1 217 ? -3.290 8.254 -36.355 1.00 35.75 217 VAL A O 1
ATOM 1808 N N . ASP A 1 218 ? -2.565 10.382 -36.448 1.00 34.27 218 ASP A N 1
ATOM 1809 C CA . ASP A 1 218 ? -1.176 10.002 -36.274 1.00 37.07 218 ASP A CA 1
ATOM 1810 C C . ASP A 1 218 ? -0.862 10.041 -34.782 1.00 40.66 218 ASP A C 1
ATOM 1811 O O . ASP A 1 218 ? -0.883 9.011 -34.106 1.00 40.34 218 ASP A O 1
ATOM 1816 N N . LYS A 1 219 ? -0.582 11.239 -34.273 1.00 41.65 219 LYS A N 1
ATOM 1817 C CA . LYS A 1 219 ? -0.401 11.446 -32.841 1.00 39.98 219 LYS A CA 1
ATOM 1818 C C . LYS A 1 219 ? -1.761 11.532 -32.157 1.00 35.21 219 LYS A C 1
ATOM 1819 O O . LYS A 1 219 ? -2.609 12.325 -32.552 1.00 37.01 219 LYS A O 1
ATOM 1825 N N . PRO A 1 220 ? -1.974 10.711 -31.126 1.00 34.38 220 PRO A N 1
ATOM 1826 C CA . PRO A 1 220 ? -3.260 10.677 -30.416 1.00 32.03 220 PRO A CA 1
ATOM 1827 C C . PRO A 1 220 ? -3.654 12.023 -29.791 1.00 30.47 220 PRO A C 1
ATOM 1828 O O . PRO A 1 220 ? -2.810 12.770 -29.290 1.00 32.47 220 PRO A O 1
ATOM 1832 N N . ARG A 1 221 ? -4.945 12.320 -29.825 1.00 30.43 221 ARG A N 1
ATOM 1833 C CA . ARG A 1 221 ? -5.494 13.493 -29.146 1.00 31.69 221 ARG A CA 1
ATOM 1834 C C . ARG A 1 221 ? -5.352 13.311 -27.635 1.00 32.15 221 ARG A C 1
ATOM 1835 O O . ARG A 1 221 ? -5.195 12.175 -27.166 1.00 28.22 221 ARG A O 1
ATOM 1843 N N . TRP A 1 222 ? -5.404 14.421 -26.887 1.00 29.41 222 TRP A N 1
ATOM 1844 C CA . TRP A 1 222 ? -5.340 14.379 -25.425 1.00 29.80 222 TRP A CA 1
ATOM 1845 C C . TRP A 1 222 ? -6.363 13.408 -24.820 1.00 32.20 222 TRP A C 1
ATOM 1846 O O . TRP A 1 222 ? -6.076 12.741 -23.825 1.00 32.67 222 TRP A O 1
ATOM 1857 N N . TYR A 1 223 ? -7.546 13.329 -25.423 1.00 31.66 223 TYR A N 1
ATOM 1858 C CA . TYR A 1 223 ? -8.622 12.504 -24.882 1.00 27.71 223 TYR A CA 1
ATOM 1859 C C . TYR A 1 223 ? -8.498 11.039 -25.267 1.00 31.27 223 TYR A C 1
ATOM 1860 O O . TYR A 1 223 ? -9.218 10.190 -24.744 1.00 28.39 223 TYR A O 1
ATOM 1869 N N . MET A 1 224 ? -7.580 10.733 -26.177 1.00 30.39 224 MET A N 1
ATOM 1870 C CA . MET A 1 224 ? -7.382 9.345 -26.554 1.00 27.58 224 MET A CA 1
ATOM 1871 C C . MET A 1 224 ? -6.457 8.681 -25.548 1.00 30.96 224 MET A C 1
ATOM 1872 O O . MET A 1 224 ? -5.292 8.406 -25.827 1.00 31.85 224 MET A O 1
ATOM 1877 N N . GLY A 1 225 ? -6.999 8.434 -24.360 1.00 33.30 225 GLY A N 1
ATOM 1878 C CA . GLY A 1 225 ? -6.226 7.901 -23.256 1.00 30.43 225 GLY A CA 1
ATOM 1879 C C . GLY A 1 225 ? -5.883 9.020 -22.301 1.00 32.05 225 GLY A C 1
ATOM 1880 O O . GLY A 1 225 ? -4.860 9.685 -22.474 1.00 30.30 225 GLY A O 1
ATOM 1881 N N . THR A 1 226 ? -6.762 9.230 -21.314 1.00 26.63 226 THR A N 1
ATOM 1882 C CA . THR A 1 226 ? -6.597 10.252 -20.284 1.00 31.68 226 THR A CA 1
ATOM 1883 C C . THR A 1 226 ? -7.209 9.745 -18.969 1.00 31.82 226 THR A C 1
ATOM 1884 O O . THR A 1 226 ? -8.087 8.871 -18.981 1.00 27.42 226 THR A O 1
ATOM 1888 N N . VAL A 1 227 ? -6.735 10.283 -17.846 1.00 30.34 227 VAL A N 1
ATOM 1889 C CA . VAL A 1 227 ? -7.250 9.915 -16.527 1.00 29.17 227 VAL A CA 1
ATOM 1890 C C . VAL A 1 227 ? -8.328 10.896 -16.077 1.00 31.12 227 VAL A C 1
ATOM 1891 O O . VAL A 1 227 ? -8.042 12.065 -15.818 1.00 32.98 227 VAL A O 1
ATOM 1895 N N . TYR A 1 228 ? -9.567 10.418 -16.001 1.00 30.98 228 TYR A N 1
ATOM 1896 C CA . TYR A 1 228 ? -10.696 11.239 -15.557 1.00 27.86 228 TYR A CA 1
ATOM 1897 C C . TYR A 1 228 ? -10.892 11.271 -14.041 1.00 32.98 228 TYR A C 1
ATOM 1898 O O . TYR A 1 228 ? -10.526 10.322 -13.308 1.00 28.72 228 TYR A O 1
ATOM 1907 N N . TYR A 1 229 ? -11.534 12.350 -13.593 1.00 29.91 229 TYR A N 1
ATOM 1908 C CA . TYR A 1 229 ? -11.930 12.539 -12.208 1.00 24.30 229 TYR A CA 1
ATOM 1909 C C . TYR A 1 229 ? -13.304 13.184 -12.218 1.00 29.50 229 TYR A C 1
ATOM 1910 O O . TYR A 1 229 ? -13.441 14.337 -12.608 1.00 32.10 229 TYR A O 1
ATOM 1919 N N . GLN A 1 230 ? -14.337 12.459 -11.803 1.00 30.29 230 GLN A N 1
ATOM 1920 C CA . GLN A 1 230 ? -15.665 13.060 -11.801 1.00 32.10 230 GLN A CA 1
ATOM 1921 C C . GLN A 1 230 ? -15.938 13.718 -10.462 1.00 31.20 230 GLN A C 1
ATOM 1922 O O . GLN A 1 230 ? -15.808 13.092 -9.425 1.00 33.36 230 GLN A O 1
ATOM 1928 N N . ILE A 1 231 ? -16.338 14.978 -10.487 1.00 32.55 231 ILE A N 1
ATOM 1929 C CA . ILE A 1 231 ? -16.713 15.653 -9.263 1.00 34.51 231 ILE A CA 1
ATOM 1930 C C . ILE A 1 231 ? -18.180 16.015 -9.297 1.00 35.68 231 ILE A C 1
ATOM 1931 O O . ILE A 1 231 ? -18.627 16.673 -10.228 1.00 30.29 231 ILE A O 1
ATOM 1936 N N . PHE A 1 232 ? -18.926 15.540 -8.296 1.00 35.14 232 PHE A N 1
ATOM 1937 C CA . PHE A 1 232 ? -20.303 15.971 -8.079 1.00 32.57 232 PHE A CA 1
ATOM 1938 C C . PHE A 1 232 ? -20.167 17.223 -7.242 1.00 34.23 232 PHE A C 1
ATOM 1939 O O . PHE A 1 232 ? -19.912 17.161 -6.036 1.00 35.65 232 PHE A O 1
ATOM 1947 N N . ILE A 1 233 ? -20.307 18.366 -7.897 1.00 34.02 233 ILE A N 1
ATOM 1948 C CA . ILE A 1 233 ? -19.823 19.615 -7.334 1.00 34.72 233 ILE A CA 1
ATOM 1949 C C . ILE A 1 233 ? -20.443 19.957 -5.968 1.00 34.38 233 ILE A C 1
ATOM 1950 O O . ILE A 1 233 ? -19.740 20.432 -5.078 1.00 29.14 233 ILE A O 1
ATOM 1955 N N . ASP A 1 234 ? -21.735 19.686 -5.795 1.00 34.35 234 ASP A N 1
ATOM 1956 C CA . ASP A 1 234 ? -22.413 20.057 -4.551 1.00 35.76 234 ASP A CA 1
ATOM 1957 C C . ASP A 1 234 ? -21.778 19.392 -3.330 1.00 38.14 234 ASP A C 1
ATOM 1958 O O . ASP A 1 234 ? -21.864 19.907 -2.225 1.00 42.10 234 ASP A O 1
ATOM 1963 N N . SER A 1 235 ? -21.125 18.256 -3.540 1.00 37.07 235 SER A N 1
ATOM 1964 C CA . SER A 1 235 ? -20.628 17.462 -2.436 1.00 34.20 235 SER A CA 1
ATOM 1965 C C . SER A 1 235 ? -19.122 17.533 -2.256 1.00 36.01 235 SER A C 1
ATOM 1966 O O . SER A 1 235 ? -18.575 16.882 -1.366 1.00 37.77 235 SER A O 1
ATOM 1969 N N . PHE A 1 236 ? -18.434 18.299 -3.095 1.00 37.68 236 PHE A N 1
ATOM 1970 C CA . PHE A 1 236 ? -16.975 18.307 -3.018 1.00 33.03 236 PHE A CA 1
ATOM 1971 C C . PHE A 1 236 ? -16.451 19.188 -1.882 1.00 32.95 236 PHE A C 1
ATOM 1972 O O . PHE A 1 236 ? -15.691 18.724 -1.042 1.00 35.94 236 PHE A O 1
ATOM 1980 N N . ASP A 1 237 ? -16.859 20.452 -1.854 1.00 37.50 237 ASP A N 1
ATOM 1981 C CA . ASP A 1 237 ? -16.518 21.340 -0.736 1.00 34.27 237 ASP A CA 1
ATOM 1982 C C . ASP A 1 237 ? -17.058 22.768 -0.887 1.00 39.13 237 ASP A C 1
ATOM 1983 O O . ASP A 1 237 ? -17.256 23.261 -1.997 1.00 39.25 237 ASP A O 1
ATOM 1988 N N . ASN A 1 238 ? -17.290 23.421 0.248 1.00 47.16 238 ASN A N 1
ATOM 1989 C CA . ASN A 1 238 ? -17.630 24.841 0.294 1.00 46.70 238 ASN A CA 1
ATOM 1990 C C . ASN A 1 238 ? -16.378 25.678 0.425 1.00 50.20 238 ASN A C 1
ATOM 1991 O O . ASN A 1 238 ? -15.698 25.624 1.453 1.00 54.81 238 ASN A O 1
ATOM 1996 N N . GLY A 1 239 ? -16.080 26.468 -0.594 1.00 49.79 239 GLY A N 1
ATOM 1997 C CA . GLY A 1 239 ? -14.963 27.388 -0.510 1.00 50.77 239 GLY A CA 1
ATOM 1998 C C . GLY A 1 239 ? -15.400 28.788 -0.110 1.00 52.40 239 GLY A C 1
ATOM 1999 O O . GLY A 1 239 ? -14.608 29.553 0.438 1.00 57.41 239 GLY A O 1
ATOM 2000 N N . ASP A 1 240 ? -16.660 29.127 -0.378 1.00 49.41 240 ASP A N 1
ATOM 2001 C CA . ASP A 1 240 ? -17.120 30.496 -0.185 1.00 54.91 240 ASP A CA 1
ATOM 2002 C C . ASP A 1 240 ? -18.333 30.590 0.729 1.00 56.61 240 ASP A C 1
ATOM 2003 O O . ASP A 1 240 ? -19.442 30.242 0.335 1.00 55.53 240 ASP A O 1
ATOM 2008 N N . PRO A 1 241 ? -18.115 31.089 1.953 1.00 64.47 241 PRO A N 1
ATOM 2009 C CA . PRO A 1 241 ? -19.138 31.329 2.977 1.00 63.74 241 PRO A CA 1
ATOM 2010 C C . PRO A 1 241 ? -20.340 32.105 2.444 1.00 65.21 241 PRO A C 1
ATOM 2011 O O . PRO A 1 241 ? -21.456 31.909 2.923 1.00 67.92 241 PRO A O 1
ATOM 2015 N N . ASN A 1 242 ? -20.107 32.973 1.465 1.00 60.42 242 ASN A N 1
ATOM 2016 C CA . ASN A 1 242 ? -21.176 33.771 0.877 1.00 63.98 242 ASN A CA 1
ATOM 2017 C C . ASN A 1 242 ? -21.841 33.065 -0.300 1.00 65.59 242 ASN A C 1
ATOM 2018 O O . ASN A 1 242 ? -22.571 33.683 -1.075 1.00 67.83 242 ASN A O 1
ATOM 2023 N N . ASN A 1 243 ? -21.584 31.767 -0.428 1.00 63.75 243 ASN A N 1
ATOM 2024 C CA . ASN A 1 243 ? -22.156 30.976 -1.510 1.00 62.41 243 ASN A CA 1
ATOM 2025 C C . ASN A 1 243 ? -23.148 29.935 -1.000 1.00 64.09 243 ASN A C 1
ATOM 2026 O O . ASN A 1 243 ? -23.845 29.291 -1.784 1.00 65.05 243 ASN A O 1
ATOM 2031 N N . ASP A 1 244 ? -23.206 29.777 0.318 1.00 60.32 244 ASP A N 1
ATOM 2032 C CA . ASP A 1 244 ? -24.111 28.815 0.935 1.00 59.80 244 ASP A CA 1
ATOM 2033 C C . ASP A 1 244 ? -25.567 29.157 0.636 1.00 60.78 244 ASP A C 1
ATOM 2034 O O . ASP A 1 244 ? -25.936 30.328 0.558 1.00 63.52 244 ASP A O 1
ATOM 2039 N N . PRO A 1 245 ? -26.390 28.126 0.470 1.00 59.09 245 PRO A N 1
ATOM 2040 C CA . PRO A 1 245 ? -27.814 28.316 0.179 1.00 63.90 245 PRO A CA 1
ATOM 2041 C C . PRO A 1 245 ? -28.669 28.206 1.437 1.00 70.05 245 PRO A C 1
ATOM 2042 O O . PRO A 1 245 ? -28.139 27.983 2.525 1.00 68.43 245 PRO A O 1
ATOM 2046 N N . PRO A 1 246 ? -29.980 28.363 1.283 1.00 74.97 246 PRO A N 1
ATOM 2047 C CA . PRO A 1 246 ? -30.905 28.278 2.418 1.00 73.05 246 PRO A CA 1
ATOM 2048 C C . PRO A 1 246 ? -31.129 26.836 2.859 1.00 76.25 246 PRO A C 1
ATOM 2049 O O . PRO A 1 246 ? -31.577 26.010 2.063 1.00 72.20 246 PRO A O 1
ATOM 2053 N N . ASN A 1 247 ? -30.817 26.542 4.117 1.00 72.34 247 ASN A N 1
ATOM 2054 C CA . ASN A 1 247 ? -30.987 25.197 4.654 1.00 77.52 247 ASN A CA 1
ATOM 2055 C C . ASN A 1 247 ? -30.099 24.178 3.947 1.00 75.53 247 ASN A C 1
ATOM 2056 O O . ASN A 1 247 ? -30.378 23.776 2.818 1.00 75.02 247 ASN A O 1
ATOM 2061 N N . ARG A 1 248 ? -29.030 23.766 4.619 1.00 71.97 248 ARG A N 1
ATOM 2062 C CA . ARG A 1 248 ? -28.099 22.794 4.056 1.00 71.77 248 ARG A CA 1
ATOM 2063 C C . ARG A 1 248 ? -28.247 21.434 4.729 1.00 70.39 248 ARG A C 1
ATOM 2064 O O . ARG A 1 248 ? -28.520 21.349 5.927 1.00 82.54 248 ARG A O 1
ATOM 2072 N N . ILE A 1 249 ? -28.187 20.395 3.923 1.00 64.45 249 ILE A N 1
ATOM 2073 C CA . ILE A 1 249 ? -28.255 19.068 4.447 1.00 70.55 249 ILE A CA 1
ATOM 2074 C C . ILE A 1 249 ? -27.145 18.929 5.446 1.00 70.13 249 ILE A C 1
ATOM 2075 O O . ILE A 1 249 ? -26.336 19.802 5.626 1.00 66.29 249 ILE A O 1
ATOM 2080 N N . LYS A 1 250 ? -27.139 17.781 6.080 1.00 76.08 250 LYS A N 1
ATOM 2081 C CA . LYS A 1 250 ? -26.303 17.475 7.197 1.00 79.11 250 LYS A CA 1
ATOM 2082 C C . LYS A 1 250 ? -25.526 16.251 6.820 1.00 79.53 250 LYS A C 1
ATOM 2083 O O . LYS A 1 250 ? -26.082 15.326 6.261 1.00 77.64 250 LYS A O 1
ATOM 2089 N N . LYS A 1 251 ? -24.237 16.251 7.116 1.00 80.52 251 LYS A N 1
ATOM 2090 C CA . LYS A 1 251 ? -23.391 15.146 6.737 1.00 78.71 251 LYS A CA 1
ATOM 2091 C C . LYS A 1 251 ? -23.892 13.873 7.364 1.00 78.80 251 LYS A C 1
ATOM 2092 O O . LYS A 1 251 ? -23.153 12.896 7.489 1.00 75.38 251 LYS A O 1
ATOM 2098 N N . THR A 1 252 ? -25.150 13.839 7.777 1.00 77.05 252 THR A N 1
ATOM 2099 C CA . THR A 1 252 ? -25.598 12.575 8.336 1.00 76.74 252 THR A CA 1
ATOM 2100 C C . THR A 1 252 ? -25.214 11.562 7.287 1.00 71.91 252 THR A C 1
ATOM 2101 O O . THR A 1 252 ? -24.975 11.933 6.153 1.00 68.98 252 THR A O 1
ATOM 2105 N N . VAL A 1 253 ? -25.087 10.303 7.660 1.00 64.33 253 VAL A N 1
ATOM 2106 C CA . VAL A 1 253 ? -24.597 9.386 6.689 1.00 66.54 253 VAL A CA 1
ATOM 2107 C C . VAL A 1 253 ? -25.503 9.040 5.563 1.00 65.05 253 VAL A C 1
ATOM 2108 O O . VAL A 1 253 ? -25.048 9.064 4.452 1.00 70.44 253 VAL A O 1
ATOM 2112 N N . PRO A 1 254 ? -26.748 8.655 5.819 1.00 59.94 254 PRO A N 1
ATOM 2113 C CA . PRO A 1 254 ? -27.665 8.364 4.710 1.00 58.82 254 PRO A CA 1
ATOM 2114 C C . PRO A 1 254 ? -27.908 9.670 3.981 1.00 58.23 254 PRO A C 1
ATOM 2115 O O . PRO A 1 254 ? -28.834 10.395 4.344 1.00 58.35 254 PRO A O 1
ATOM 2119 N N . ARG A 1 255 ? -27.076 9.994 2.994 1.00 54.83 255 ARG A N 1
ATOM 2120 C CA . ARG A 1 255 ? -26.984 11.377 2.583 1.00 50.13 255 ARG A CA 1
ATOM 2121 C C . ARG A 1 255 ? -28.366 11.760 2.219 1.00 50.92 255 ARG A C 1
ATOM 2122 O O . ARG A 1 255 ? -29.019 11.052 1.510 1.00 47.52 255 ARG A O 1
ATOM 2130 N N . GLU A 1 256 ? -28.823 12.881 2.716 1.00 49.81 256 GLU A N 1
ATOM 2131 C CA . GLU A 1 256 ? -30.167 13.274 2.427 1.00 50.81 256 GLU A CA 1
ATOM 2132 C C . GLU A 1 256 ? -30.262 13.895 1.063 1.00 49.82 256 GLU A C 1
ATOM 2133 O O . GLU A 1 256 ? -29.274 14.197 0.453 1.00 47.86 256 GLU A O 1
ATOM 2139 N N . TYR A 1 257 ? -31.471 14.100 0.593 1.00 46.09 257 TYR A N 1
ATOM 2140 C CA . TYR A 1 257 ? -31.657 14.832 -0.637 1.00 45.82 257 TYR A CA 1
ATOM 2141 C C . TYR A 1 257 ? -31.561 16.329 -0.400 1.00 44.93 257 TYR A C 1
ATOM 2142 O O . TYR A 1 257 ? -32.056 16.804 0.598 1.00 45.69 257 TYR A O 1
ATOM 2151 N N . GLY A 1 258 ? -30.934 17.057 -1.319 1.00 37.72 258 GLY A N 1
ATOM 2152 C CA . GLY A 1 258 ? -30.779 18.501 -1.177 1.00 41.13 258 GLY A CA 1
ATOM 2153 C C . GLY A 1 258 ? -29.359 19.066 -1.199 1.00 42.32 258 GLY A C 1
ATOM 2154 O O . GLY A 1 258 ? -28.400 18.342 -1.472 1.00 40.37 258 GLY A O 1
ATOM 2155 N N . TYR A 1 259 ? -29.230 20.364 -0.905 1.00 43.84 259 TYR A N 1
ATOM 2156 C CA . TYR A 1 259 ? -27.951 21.092 -1.034 1.00 45.02 259 TYR A CA 1
ATOM 2157 C C . TYR A 1 259 ? -26.981 20.924 0.144 1.00 49.40 259 TYR A C 1
ATOM 2158 O O . TYR A 1 259 ? -27.324 21.197 1.286 1.00 52.71 259 TYR A O 1
ATOM 2167 N N . TYR A 1 260 ? -25.756 20.507 -0.149 1.00 50.52 260 TYR A N 1
ATOM 2168 C CA . TYR A 1 260 ? -24.695 20.507 0.850 1.00 49.04 260 TYR A CA 1
ATOM 2169 C C . TYR A 1 260 ? -23.865 21.795 0.735 1.00 48.55 260 TYR A C 1
ATOM 2170 O O . TYR A 1 260 ? -23.223 22.216 1.688 1.00 54.01 260 TYR A O 1
ATOM 2179 N N . GLY A 1 261 ? -23.888 22.426 -0.433 1.00 46.37 261 GLY A N 1
ATOM 2180 C CA . GLY A 1 261 ? -23.285 23.738 -0.582 1.00 45.20 261 GLY A CA 1
ATOM 2181 C C . GLY A 1 261 ? -21.936 23.799 -1.275 1.00 41.89 261 GLY A C 1
ATOM 2182 O O . GLY A 1 261 ? -21.329 24.866 -1.340 1.00 43.83 261 GLY A O 1
ATOM 2183 N N . GLY A 1 262 ? -21.456 22.671 -1.788 1.00 41.83 262 GLY A N 1
ATOM 2184 C CA . GLY A 1 262 ? -20.201 22.657 -2.525 1.00 39.89 262 GLY A CA 1
ATOM 2185 C C . GLY A 1 262 ? -20.226 23.649 -3.679 1.00 40.31 262 GLY A C 1
ATOM 2186 O O . GLY A 1 262 ? -21.247 23.775 -4.357 1.00 38.94 262 GLY A O 1
ATOM 2187 N N . ASP A 1 263 ? -19.117 24.362 -3.897 1.00 38.21 263 ASP A N 1
ATOM 2188 C CA . ASP A 1 263 ? -19.033 25.361 -4.971 1.00 38.85 263 ASP A CA 1
ATOM 2189 C C . ASP A 1 263 ? -17.693 25.332 -5.739 1.00 36.00 263 ASP A C 1
ATOM 2190 O O . ASP A 1 263 ? -16.842 24.473 -5.485 1.00 34.34 263 ASP A O 1
ATOM 2195 N N . LEU A 1 264 ? -17.510 26.278 -6.662 1.00 33.22 264 LEU A N 1
ATOM 2196 C CA . LEU A 1 264 ? -16.338 26.282 -7.550 1.00 35.57 264 LEU A CA 1
ATOM 2197 C C . LEU A 1 264 ? -15.053 26.579 -6.787 1.00 36.19 264 LEU A C 1
ATOM 2198 O O . LEU A 1 264 ? -14.006 25.944 -7.001 1.00 32.00 264 LEU A O 1
ATOM 2203 N N . ALA A 1 265 ? -15.150 27.552 -5.890 1.00 37.32 265 ALA A N 1
ATOM 2204 C CA . ALA A 1 265 ? -14.086 27.823 -4.946 1.00 40.91 265 ALA A CA 1
ATOM 2205 C C . ALA A 1 265 ? -13.685 26.526 -4.235 1.00 41.36 265 ALA A C 1
ATOM 2206 O O . ALA A 1 265 ? -12.505 26.237 -4.080 1.00 41.90 265 ALA A O 1
ATOM 2208 N N . GLY A 1 266 ? -14.671 25.744 -3.806 1.00 39.42 266 GLY A N 1
ATOM 2209 C CA . GLY A 1 266 ? -14.393 24.515 -3.085 1.00 37.44 266 GLY A CA 1
ATOM 2210 C C . GLY A 1 266 ? -13.456 23.588 -3.848 1.00 37.18 266 GLY A C 1
ATOM 2211 O O . GLY A 1 266 ? -12.538 23.002 -3.279 1.00 35.93 266 GLY A O 1
ATOM 2212 N N . ILE A 1 267 ? -13.678 23.459 -5.148 1.00 33.40 267 ILE A N 1
ATOM 2213 C CA . ILE A 1 267 ? -12.813 22.618 -5.962 1.00 38.05 267 ILE A CA 1
ATOM 2214 C C . ILE A 1 267 ? -11.429 23.272 -6.044 1.00 38.82 267 ILE A C 1
ATOM 2215 O O . ILE A 1 267 ? -10.361 22.620 -5.872 1.00 38.34 267 ILE A O 1
ATOM 2220 N N . MET A 1 268 ? -11.464 24.580 -6.283 1.00 35.89 268 MET A N 1
ATOM 2221 C CA . MET A 1 268 ? -10.249 25.339 -6.504 1.00 39.77 268 MET A CA 1
ATOM 2222 C C . MET A 1 268 ? -9.297 25.254 -5.311 1.00 40.48 268 MET A C 1
ATOM 2223 O O . MET A 1 268 ? -8.075 25.259 -5.481 1.00 40.50 268 MET A O 1
ATOM 2228 N N . LYS A 1 269 ? -9.858 25.156 -4.111 1.00 39.74 269 LYS A N 1
ATOM 2229 C CA . LYS A 1 269 ? -9.050 25.067 -2.903 1.00 38.64 269 LYS A CA 1
ATOM 2230 C C . LYS A 1 269 ? -8.481 23.664 -2.711 1.00 40.78 269 LYS A C 1
ATOM 2231 O O . LYS A 1 269 ? -7.648 23.445 -1.837 1.00 50.29 269 LYS A O 1
ATOM 2237 N N . HIS A 1 270 ? -8.927 22.712 -3.521 1.00 38.16 270 HIS A N 1
ATOM 2238 C CA . HIS A 1 270 ? -8.413 21.344 -3.433 1.00 43.72 270 HIS A CA 1
ATOM 2239 C C . HIS A 1 270 ? -7.666 20.913 -4.707 1.00 39.68 270 HIS A C 1
ATOM 2240 O O . HIS A 1 270 ? -7.337 19.718 -4.924 1.00 39.11 270 HIS A O 1
ATOM 2247 N N . ILE A 1 271 ? -7.379 21.897 -5.550 1.00 40.82 271 ILE A N 1
ATOM 2248 C CA . ILE A 1 271 ? -6.427 21.636 -6.635 1.00 44.18 271 ILE A CA 1
ATOM 2249 C C . ILE A 1 271 ? -5.242 20.794 -6.141 1.00 43.21 271 ILE A C 1
ATOM 2250 O O . ILE A 1 271 ? -4.846 19.832 -6.805 1.00 39.79 271 ILE A O 1
ATOM 2255 N N . ASP A 1 272 ? -4.709 21.126 -4.966 1.00 40.26 272 ASP A N 1
ATOM 2256 C CA . ASP A 1 272 ? -3.578 20.382 -4.406 1.00 41.84 272 ASP A CA 1
ATOM 2257 C C . ASP A 1 272 ? -3.797 18.857 -4.346 1.00 41.23 272 ASP A C 1
ATOM 2258 O O . ASP A 1 272 ? -2.883 18.071 -4.636 1.00 38.96 272 ASP A O 1
ATOM 2263 N N . HIS A 1 273 ? -5.010 18.449 -3.979 1.00 39.26 273 HIS A N 1
ATOM 2264 C CA . HIS A 1 273 ? -5.370 17.030 -3.925 1.00 39.39 273 HIS A CA 1
ATOM 2265 C C . HIS A 1 273 ? -5.500 16.453 -5.331 1.00 39.09 273 HIS A C 1
ATOM 2266 O O . HIS A 1 273 ? -5.068 15.326 -5.593 1.00 37.64 273 HIS A O 1
ATOM 2273 N N . LEU A 1 274 ? -6.111 17.220 -6.231 1.00 35.47 274 LEU A N 1
ATOM 2274 C CA . LEU A 1 274 ? -6.187 16.769 -7.615 1.00 37.19 274 LEU A CA 1
ATOM 2275 C C . LEU A 1 274 ? -4.790 16.442 -8.131 1.00 35.97 274 LEU A C 1
ATOM 2276 O O . LEU A 1 274 ? -4.538 15.380 -8.701 1.00 33.44 274 LEU A O 1
ATOM 2281 N N . GLU A 1 275 ? -3.882 17.375 -7.906 1.00 38.29 275 GLU A N 1
ATOM 2282 C CA . GLU A 1 275 ? -2.513 17.251 -8.365 1.00 40.25 275 GLU A CA 1
ATOM 2283 C C . GLU A 1 275 ? -1.825 16.047 -7.731 1.00 42.37 275 GLU A C 1
ATOM 2284 O O . GLU A 1 275 ? -1.198 15.252 -8.426 1.00 38.05 275 GLU A O 1
ATOM 2290 N N . ASP A 1 276 ? -1.954 15.906 -6.413 1.00 41.74 276 ASP A N 1
ATOM 2291 C CA . ASP A 1 276 ? -1.294 14.807 -5.717 1.00 38.03 276 ASP A CA 1
ATOM 2292 C C . ASP A 1 276 ? -1.795 13.474 -6.217 1.00 40.21 276 ASP A C 1
ATOM 2293 O O . ASP A 1 276 ? -1.030 12.522 -6.352 1.00 40.49 276 ASP A O 1
ATOM 2298 N N . LEU A 1 277 ? -3.089 13.403 -6.499 1.00 40.86 277 LEU A N 1
ATOM 2299 C CA . LEU A 1 277 ? -3.668 12.163 -6.998 1.00 35.48 277 LEU A CA 1
ATOM 2300 C C . LEU A 1 277 ? -3.178 11.870 -8.421 1.00 40.42 277 LEU A C 1
ATOM 2301 O O . LEU A 1 277 ? -2.935 10.707 -8.786 1.00 36.57 277 LEU A O 1
ATOM 2306 N N . GLY A 1 278 ? -3.038 12.926 -9.224 1.00 36.82 278 GLY A N 1
ATOM 2307 C CA . GLY A 1 278 ? -2.507 12.796 -10.569 1.00 31.11 278 GLY A CA 1
ATOM 2308 C C . GLY A 1 278 ? -3.527 12.742 -11.700 1.00 31.56 278 GLY A C 1
ATOM 2309 O O . GLY A 1 278 ? -3.188 12.374 -12.817 1.00 29.43 278 GLY A O 1
ATOM 2310 N N . VAL A 1 279 ? -4.775 13.105 -11.430 1.00 34.79 279 VAL A N 1
ATOM 2311 C CA . VAL A 1 279 ? -5.790 13.100 -12.484 1.00 31.87 279 VAL A CA 1
ATOM 2312 C C . VAL A 1 279 ? -5.490 14.153 -13.573 1.00 33.37 279 VAL A C 1
ATOM 2313 O O . VAL A 1 279 ? -4.877 15.202 -13.312 1.00 32.78 279 VAL A O 1
ATOM 2317 N N . GLU A 1 280 ? -5.925 13.880 -14.794 1.00 28.32 280 GLU A N 1
ATOM 2318 C CA . GLU A 1 280 ? -5.577 14.756 -15.907 1.00 36.00 280 GLU A CA 1
ATOM 2319 C C . GLU A 1 280 ? -6.753 15.559 -16.433 1.00 32.41 280 GLU A C 1
ATOM 2320 O O . GLU A 1 280 ? -6.576 16.671 -16.949 1.00 31.44 280 GLU A O 1
ATOM 2326 N N . THR A 1 281 ? -7.945 14.982 -16.305 1.00 28.28 281 THR A N 1
ATOM 2327 C CA . THR A 1 281 ? -9.154 15.584 -16.838 1.00 27.57 281 THR A CA 1
ATOM 2328 C C . THR A 1 281 ? -10.251 15.478 -15.792 1.00 28.79 281 THR A C 1
ATOM 2329 O O . THR A 1 281 ? -10.557 14.399 -15.305 1.00 30.09 281 THR A O 1
ATOM 2333 N N . ILE A 1 282 ? -10.848 16.611 -15.471 1.00 30.12 282 ILE A N 1
ATOM 2334 C CA . ILE A 1 282 ? -11.907 16.692 -14.485 1.00 29.96 282 ILE A CA 1
ATOM 2335 C C . ILE A 1 282 ? -13.262 16.850 -15.167 1.00 32.09 282 ILE A C 1
ATOM 2336 O O . ILE A 1 282 ? -13.485 17.820 -15.893 1.00 31.67 282 ILE A O 1
ATOM 2341 N N . TYR A 1 283 ? -14.143 15.877 -14.951 1.00 27.59 283 TYR A N 1
ATOM 2342 C CA . TYR A 1 283 ? -15.519 15.932 -15.430 1.00 30.20 283 TYR A CA 1
ATOM 2343 C C . TYR A 1 283 ? -16.419 16.464 -14.314 1.00 30.33 283 TYR A C 1
ATOM 2344 O O . TYR A 1 283 ? -16.471 15.899 -13.229 1.00 32.87 283 TYR A O 1
ATOM 2353 N N . LEU A 1 284 ? -17.105 17.566 -14.594 1.00 31.20 284 LEU A N 1
ATOM 2354 C CA . LEU A 1 284 ? -17.969 18.245 -13.629 1.00 32.19 284 LEU A CA 1
ATOM 2355 C C . LEU A 1 284 ? -19.454 17.992 -13.857 1.00 31.56 284 LEU A C 1
ATOM 2356 O O . LEU A 1 284 ? -19.952 18.066 -14.984 1.00 30.63 284 LEU A O 1
ATOM 2361 N N . THR A 1 285 ? -20.140 17.683 -12.766 1.00 29.83 285 THR A N 1
ATOM 2362 C CA . THR A 1 285 ? -21.597 17.644 -12.694 1.00 29.52 285 THR A CA 1
ATOM 2363 C C . THR A 1 285 ? -22.136 18.973 -13.185 1.00 27.93 285 THR A C 1
ATOM 2364 O O . THR A 1 285 ? -21.422 19.962 -13.150 1.00 31.73 285 THR A O 1
ATOM 2368 N N . PRO A 1 286 ? -23.392 19.004 -13.660 1.00 29.23 286 PRO A N 1
ATOM 2369 C CA . PRO A 1 286 ? -23.895 20.254 -14.250 1.00 29.15 286 PRO A CA 1
ATOM 2370 C C . PRO A 1 286 ? -23.714 21.438 -13.315 1.00 31.26 286 PRO A C 1
ATOM 2371 O O . PRO A 1 286 ? -23.934 21.322 -12.111 1.00 30.38 286 PRO A O 1
ATOM 2375 N N . ILE A 1 287 ? -23.300 22.572 -13.861 1.00 32.50 287 ILE A N 1
ATOM 2376 C CA . ILE A 1 287 ? -23.091 23.740 -13.029 1.00 31.83 287 ILE A CA 1
ATOM 2377 C C . ILE A 1 287 ? -23.991 24.869 -13.483 1.00 30.80 287 ILE A C 1
ATOM 2378 O O . ILE A 1 287 ? -23.863 25.999 -13.015 1.00 32.34 287 ILE A O 1
ATOM 2383 N N . PHE A 1 288 ? -24.908 24.561 -14.390 1.00 30.67 288 PHE A N 1
ATOM 2384 C CA . PHE A 1 288 ? -25.802 25.592 -14.916 1.00 34.54 288 PHE A CA 1
ATOM 2385 C C . PHE A 1 288 ? -26.986 25.866 -14.010 1.00 33.57 288 PHE A C 1
ATOM 2386 O O . PHE A 1 288 ? -27.346 25.049 -13.166 1.00 35.70 288 PHE A O 1
ATOM 2394 N N . SER A 1 289 ? -27.567 27.039 -14.220 1.00 35.82 289 SER A N 1
ATOM 2395 C CA . SER A 1 289 ? -28.799 27.471 -13.595 1.00 35.25 289 SER A CA 1
ATOM 2396 C C . SER A 1 289 ? -29.812 26.350 -13.528 1.00 35.12 289 SER A C 1
ATOM 2397 O O . SER A 1 289 ? -30.120 25.716 -14.544 1.00 32.84 289 SER A O 1
ATOM 2400 N N . SER A 1 290 ? -30.333 26.114 -12.330 1.00 31.99 290 SER A N 1
ATOM 2401 C CA . SER A 1 290 ? -31.209 24.974 -12.089 1.00 36.96 290 SER A CA 1
ATOM 2402 C C . SER A 1 290 ? -32.020 25.182 -10.809 1.00 40.71 290 SER A C 1
ATOM 2403 O O . SER A 1 290 ? -31.847 26.200 -10.121 1.00 38.07 290 SER A O 1
ATOM 2406 N N . THR A 1 291 ? -32.895 24.232 -10.481 1.00 37.65 291 THR A N 1
ATOM 2407 C CA . THR A 1 291 ? -33.664 24.331 -9.230 1.00 45.87 291 THR A CA 1
ATOM 2408 C C . THR A 1 291 ? -33.368 23.210 -8.213 1.00 46.67 291 THR A C 1
ATOM 2409 O O . THR A 1 291 ? -34.040 23.102 -7.180 1.00 47.21 291 THR A O 1
ATOM 2413 N N . SER A 1 292 ? -32.367 22.383 -8.497 1.00 44.27 292 SER A N 1
ATOM 2414 C CA . SER A 1 292 ? -32.042 21.270 -7.608 1.00 42.35 292 SER A CA 1
ATOM 2415 C C . SER A 1 292 ? -30.550 21.176 -7.307 1.00 40.23 292 SER A C 1
ATOM 2416 O O . SER A 1 292 ? -29.725 21.735 -8.033 1.00 41.66 292 SER A O 1
ATOM 2419 N N . TYR A 1 293 ? -30.213 20.446 -6.243 1.00 39.84 293 TYR A N 1
ATOM 2420 C CA . TYR A 1 293 ? -28.827 20.297 -5.802 1.00 34.38 293 TYR A CA 1
ATOM 2421 C C . TYR A 1 293 ? -28.016 19.510 -6.835 1.00 35.51 293 TYR A C 1
ATOM 2422 O O . TYR A 1 293 ? -26.806 19.704 -6.970 1.00 32.96 293 TYR A O 1
ATOM 2431 N N . HIS A 1 294 ? -28.698 18.630 -7.568 1.00 34.94 294 HIS A N 1
ATOM 2432 C CA . HIS A 1 294 ? -28.051 17.804 -8.590 1.00 37.89 294 HIS A CA 1
ATOM 2433 C C . HIS A 1 294 ? -27.876 18.544 -9.931 1.00 33.18 294 HIS A C 1
ATOM 2434 O O . HIS A 1 294 ? -26.928 18.288 -10.670 1.00 31.35 294 HIS A O 1
ATOM 2441 N N . ARG A 1 295 ? -28.804 19.447 -10.226 1.00 34.16 295 ARG A N 1
ATOM 2442 C CA . ARG A 1 295 ? -28.686 20.370 -11.355 1.00 36.68 295 ARG A CA 1
ATOM 2443 C C . ARG A 1 295 ? -28.866 19.749 -12.747 1.00 37.58 295 ARG A C 1
ATOM 2444 O O . ARG A 1 295 ? -28.410 20.316 -13.746 1.00 32.44 295 ARG A O 1
ATOM 2452 N N . TYR A 1 296 ? -29.538 18.601 -12.814 1.00 35.45 296 TYR A N 1
ATOM 2453 C CA . TYR A 1 296 ? -29.827 17.971 -14.109 1.00 33.59 296 TYR A CA 1
ATOM 2454 C C . TYR A 1 296 ? -31.105 18.494 -14.751 1.00 34.06 296 TYR A C 1
ATOM 2455 O O . TYR A 1 296 ? -31.533 17.992 -15.794 1.00 34.99 296 TYR A O 1
ATOM 2464 N N . ASP A 1 297 ? -31.701 19.512 -14.133 1.00 32.77 297 ASP A N 1
ATOM 2465 C CA . ASP A 1 297 ? -32.825 20.230 -14.741 1.00 36.15 297 ASP A CA 1
ATOM 2466 C C . ASP A 1 297 ? -32.434 21.692 -14.979 1.00 34.94 297 ASP A C 1
ATOM 2467 O O . ASP A 1 297 ? -32.792 22.590 -14.198 1.00 34.35 297 ASP A O 1
ATOM 2472 N N . THR A 1 298 ? -31.682 21.933 -16.044 1.00 28.90 298 THR A N 1
ATOM 2473 C CA . THR A 1 298 ? -31.143 23.276 -16.274 1.00 34.05 298 THR A CA 1
ATOM 2474 C C . THR A 1 298 ? -32.106 24.293 -16.912 1.00 30.62 298 THR A C 1
ATOM 2475 O O . THR A 1 298 ? -32.831 23.998 -17.865 1.00 29.37 298 THR A O 1
ATOM 2479 N N . ILE A 1 299 ? -32.093 25.495 -16.346 1.00 28.95 299 ILE A N 1
ATOM 2480 C CA . ILE A 1 299 ? -32.943 26.586 -16.784 1.00 34.69 299 ILE A CA 1
ATOM 2481 C C . ILE A 1 299 ? -32.277 27.375 -17.916 1.00 35.04 299 ILE A C 1
ATOM 2482 O O . ILE A 1 299 ? -32.899 27.697 -18.927 1.00 31.88 299 ILE A O 1
ATOM 2487 N N . ASP A 1 300 ? -30.996 27.654 -17.734 1.00 31.33 300 ASP A N 1
ATOM 2488 C CA . ASP A 1 300 ? -30.260 28.540 -18.618 1.00 35.79 300 ASP A CA 1
ATOM 2489 C C . ASP A 1 300 ? -28.863 27.970 -18.788 1.00 30.31 300 ASP A C 1
ATOM 2490 O O . ASP A 1 300 ? -28.069 27.942 -17.842 1.00 30.04 300 ASP A O 1
ATOM 2495 N N . TYR A 1 301 ? -28.586 27.486 -19.993 1.00 31.79 301 TYR A N 1
ATOM 2496 C CA . TYR A 1 301 ? -27.312 26.846 -20.311 1.00 32.44 301 TYR A CA 1
ATOM 2497 C C . TYR A 1 301 ? -26.130 27.811 -20.384 1.00 31.56 301 TYR A C 1
ATOM 2498 O O . TYR A 1 301 ? -24.993 27.385 -20.581 1.00 35.11 301 TYR A O 1
ATOM 2507 N N . LYS A 1 302 ? -26.401 29.100 -20.240 1.00 29.87 302 LYS A N 1
ATOM 2508 C CA . LYS A 1 302 ? -25.352 30.127 -20.309 1.00 35.46 302 LYS A CA 1
ATOM 2509 C C . LYS A 1 302 ? -25.151 30.905 -19.003 1.00 38.41 302 LYS A C 1
ATOM 2510 O O . LYS A 1 302 ? -24.581 31.998 -19.007 1.00 38.56 302 LYS A O 1
ATOM 2516 N N . SER A 1 303 ? -25.617 30.361 -17.885 1.00 34.82 303 SER A N 1
ATOM 2517 C CA . SER A 1 303 ? -25.356 31.008 -16.611 1.00 35.00 303 SER A CA 1
ATOM 2518 C C . SER A 1 303 ? -24.972 29.996 -15.527 1.00 35.69 303 SER A C 1
ATOM 2519 O O . SER A 1 303 ? -25.597 28.939 -15.411 1.00 36.05 303 SER A O 1
ATOM 2522 N N . ILE A 1 304 ? -23.942 30.328 -14.749 1.00 31.71 304 ILE A N 1
ATOM 2523 C CA . ILE A 1 304 ? -23.542 29.538 -13.595 1.00 32.73 304 ILE A CA 1
ATOM 2524 C C . ILE A 1 304 ? -24.622 29.600 -12.506 1.00 36.21 304 ILE A C 1
ATOM 2525 O O . ILE A 1 304 ? -25.138 30.670 -12.174 1.00 34.67 304 ILE A O 1
ATOM 2530 N N . ASP A 1 305 ? -24.957 28.453 -11.935 1.00 36.43 305 ASP A N 1
ATOM 2531 C CA . ASP A 1 305 ? -25.900 28.439 -10.827 1.00 40.30 305 ASP A CA 1
ATOM 2532 C C . ASP A 1 305 ? -25.397 29.334 -9.675 1.00 44.91 305 ASP A C 1
ATOM 2533 O O . ASP A 1 305 ? -24.220 29.287 -9.305 1.00 43.96 305 ASP A O 1
ATOM 2538 N N . LYS A 1 306 ? -26.289 30.160 -9.131 1.00 45.20 306 LYS A N 1
ATOM 2539 C CA . LYS A 1 306 ? -25.917 31.152 -8.117 1.00 47.96 306 LYS A CA 1
ATOM 2540 C C . LYS A 1 306 ? -25.128 30.575 -6.931 1.00 48.62 306 LYS A C 1
ATOM 2541 O O . LYS A 1 306 ? -24.154 31.174 -6.478 1.00 48.46 306 LYS A O 1
ATOM 2547 N N . TYR A 1 307 ? -25.547 29.417 -6.431 1.00 44.26 307 TYR A N 1
ATOM 2548 C CA . TYR A 1 307 ? -24.903 28.829 -5.264 1.00 44.55 307 TYR A CA 1
ATOM 2549 C C . TYR A 1 307 ? -23.483 28.352 -5.559 1.00 45.60 307 TYR A C 1
ATOM 2550 O O . TYR A 1 307 ? -22.718 28.037 -4.649 1.00 44.28 307 TYR A O 1
ATOM 2559 N N . LEU A 1 308 ? -23.124 28.320 -6.836 1.00 42.93 308 LEU A N 1
ATOM 2560 C CA . LEU A 1 308 ? -21.825 27.807 -7.236 1.00 38.98 308 LEU A CA 1
ATOM 2561 C C . LEU A 1 308 ? -20.767 28.901 -7.315 1.00 37.54 308 LEU A C 1
ATOM 2562 O O . LEU A 1 308 ? -19.575 28.641 -7.187 1.00 37.36 308 LEU A O 1
ATOM 2567 N N . GLY A 1 309 ? -21.206 30.131 -7.520 1.00 40.37 309 GLY A N 1
ATOM 2568 C CA . GLY A 1 309 ? -20.274 31.217 -7.761 1.00 41.18 309 GLY A CA 1
ATOM 2569 C C . GLY A 1 309 ? -20.614 31.985 -9.020 1.00 38.33 309 GLY A C 1
ATOM 2570 O O . GLY A 1 309 ? -21.671 31.787 -9.617 1.00 38.66 309 GLY A O 1
ATOM 2571 N N . THR A 1 310 ? -19.714 32.872 -9.419 1.00 37.95 310 THR A N 1
ATOM 2572 C CA . THR A 1 310 ? -19.932 33.716 -10.582 1.00 33.59 310 THR A CA 1
ATOM 2573 C C . THR A 1 310 ? -19.139 33.169 -11.755 1.00 35.53 310 THR A C 1
ATOM 2574 O O . THR A 1 310 ? -18.304 32.270 -11.596 1.00 31.22 310 THR A O 1
ATOM 2578 N N . MET A 1 311 ? -19.389 33.738 -12.928 1.00 34.27 311 MET A N 1
ATOM 2579 C CA . MET A 1 311 ? -18.609 33.440 -14.115 1.00 32.81 311 MET A CA 1
ATOM 2580 C C . MET A 1 311 ? -17.122 33.638 -13.821 1.00 33.86 311 MET A C 1
ATOM 2581 O O . MET A 1 311 ? -16.269 32.902 -14.323 1.00 35.60 311 MET A O 1
ATOM 2586 N N . GLU A 1 312 ? -16.815 34.613 -12.976 1.00 34.28 312 GLU A N 1
ATOM 2587 C CA . GLU A 1 312 ? -15.429 34.877 -12.614 1.00 34.48 312 GLU A CA 1
ATOM 2588 C C . GLU A 1 312 ? -14.802 33.757 -11.764 1.00 34.12 312 GLU A C 1
ATOM 2589 O O . GLU A 1 312 ? -13.651 33.372 -11.995 1.00 31.15 312 GLU A O 1
ATOM 2595 N N . ASP A 1 313 ? -15.552 33.239 -10.787 1.00 33.90 313 ASP A N 1
ATOM 2596 C CA . ASP A 1 313 ? -15.078 32.098 -9.997 1.00 32.61 313 ASP A CA 1
ATOM 2597 C C . ASP A 1 313 ? -14.759 30.965 -10.965 1.00 32.62 313 ASP A C 1
ATOM 2598 O O . ASP A 1 313 ? -13.718 30.307 -10.870 1.00 36.99 313 ASP A O 1
ATOM 2603 N N . PHE A 1 314 ? -15.654 30.768 -11.926 1.00 30.97 314 PHE A N 1
ATOM 2604 C CA . PHE A 1 314 ? -15.497 29.695 -12.891 1.00 32.14 314 PHE A CA 1
ATOM 2605 C C . PHE A 1 314 ? -14.231 29.822 -13.733 1.00 33.57 314 PHE A C 1
ATOM 2606 O O . PHE A 1 314 ? -13.462 28.853 -13.860 1.00 30.86 314 PHE A O 1
ATOM 2614 N N . GLU A 1 315 ? -14.029 31.005 -14.311 1.00 31.28 315 GLU A N 1
ATOM 2615 C CA . GLU A 1 315 ? -12.850 31.262 -15.130 1.00 30.43 315 GLU A CA 1
ATOM 2616 C C . GLU A 1 315 ? -11.560 31.121 -14.320 1.00 28.31 315 GLU A C 1
ATOM 2617 O O . GLU A 1 315 ? -10.559 30.603 -14.819 1.00 28.48 315 GLU A O 1
ATOM 2623 N N . LYS A 1 316 ? -11.592 31.578 -13.072 1.00 25.66 316 LYS A N 1
ATOM 2624 C CA . LYS A 1 316 ? -10.449 31.417 -12.171 1.00 30.37 316 LYS A CA 1
ATOM 2625 C C . LYS A 1 316 ? -10.115 29.944 -12.011 1.00 33.45 316 LYS A C 1
ATOM 2626 O O . LYS A 1 316 ? -8.961 29.538 -12.164 1.00 32.40 316 LYS A O 1
ATOM 2632 N N . LEU A 1 317 ? -11.142 29.151 -11.701 1.00 32.37 317 LEU A N 1
ATOM 2633 C CA . LEU A 1 317 ? -10.990 27.703 -11.617 1.00 36.59 317 LEU A CA 1
ATOM 2634 C C . LEU A 1 317 ? -10.350 27.128 -12.885 1.00 34.18 317 LEU A C 1
ATOM 2635 O O . LEU A 1 317 ? -9.327 26.425 -12.822 1.00 31.01 317 LEU A O 1
ATOM 2640 N N . VAL A 1 318 ? -10.961 27.415 -14.031 1.00 30.59 318 VAL A N 1
ATOM 2641 C CA . VAL A 1 318 ? -10.448 26.885 -15.289 1.00 30.21 318 VAL A CA 1
ATOM 2642 C C . VAL A 1 318 ? -8.970 27.229 -15.427 1.00 31.11 318 VAL A C 1
ATOM 2643 O O . VAL A 1 318 ? -8.163 26.380 -15.786 1.00 29.86 318 VAL A O 1
ATOM 2647 N N . GLN A 1 319 ? -8.625 28.471 -15.099 1.00 30.21 319 GLN A N 1
ATOM 2648 C CA . GLN A 1 319 ? -7.259 28.974 -15.235 1.00 35.26 319 GLN A CA 1
ATOM 2649 C C . GLN A 1 319 ? -6.260 28.206 -14.371 1.00 34.99 319 GLN A C 1
ATOM 2650 O O . GLN A 1 319 ? -5.213 27.769 -14.861 1.00 35.37 319 GLN A O 1
ATOM 2656 N N . VAL A 1 320 ? -6.581 28.045 -13.092 1.00 33.01 320 VAL A N 1
ATOM 2657 C CA . VAL A 1 320 ? -5.728 27.270 -12.184 1.00 33.96 320 VAL A CA 1
ATOM 2658 C C . VAL A 1 320 ? -5.557 25.834 -12.676 1.00 32.83 320 VAL A C 1
ATOM 2659 O O . VAL A 1 320 ? -4.432 25.287 -12.739 1.00 40.43 320 VAL A O 1
ATOM 2663 N N . LEU A 1 321 ? -6.680 25.214 -13.018 1.00 29.96 321 LEU A N 1
ATOM 2664 C CA . LEU A 1 321 ? -6.634 23.872 -13.574 1.00 33.51 321 LEU A CA 1
ATOM 2665 C C . LEU A 1 321 ? -5.676 23.806 -14.777 1.00 34.47 321 LEU A C 1
ATOM 2666 O O . LEU A 1 321 ? -4.785 22.964 -14.825 1.00 33.15 321 LEU A O 1
ATOM 2671 N N . HIS A 1 322 ? -5.851 24.700 -15.743 1.00 31.77 322 HIS A N 1
ATOM 2672 C CA . HIS A 1 322 ? -4.987 24.675 -16.921 1.00 34.54 322 HIS A CA 1
ATOM 2673 C C . HIS A 1 322 ? -3.530 24.921 -16.560 1.00 37.61 322 HIS A C 1
ATOM 2674 O O . HIS A 1 322 ? -2.643 24.337 -17.165 1.00 34.79 322 HIS A O 1
ATOM 2681 N N . SER A 1 323 ? -3.281 25.774 -15.568 1.00 32.33 323 SER A N 1
ATOM 2682 C CA . SER A 1 323 ? -1.909 26.040 -15.158 1.00 36.13 323 SER A CA 1
ATOM 2683 C C . SER A 1 323 ? -1.252 24.811 -14.529 1.00 38.67 323 SER A C 1
ATOM 2684 O O . SER A 1 323 ? -0.024 24.692 -14.520 1.00 37.22 323 SER A O 1
ATOM 2687 N N . ARG A 1 324 ? -2.064 23.895 -14.006 1.00 35.96 324 ARG A N 1
ATOM 2688 C CA . ARG A 1 324 ? -1.518 22.613 -13.565 1.00 39.18 324 ARG A CA 1
ATOM 2689 C C . ARG A 1 324 ? -1.606 21.526 -14.647 1.00 40.88 324 ARG A C 1
ATOM 2690 O O . ARG A 1 324 ? -1.392 20.343 -14.368 1.00 36.17 324 ARG A O 1
ATOM 2698 N N . LYS A 1 325 ? -1.909 21.918 -15.879 1.00 36.55 325 LYS A N 1
ATOM 2699 C CA . LYS A 1 325 ? -2.081 20.932 -16.951 1.00 45.27 325 LYS A CA 1
ATOM 2700 C C . LYS A 1 325 ? -3.207 19.938 -16.618 1.00 39.75 325 LYS A C 1
ATOM 2701 O O . LYS A 1 325 ? -3.058 18.723 -16.783 1.00 36.51 325 LYS A O 1
ATOM 2707 N N . ILE A 1 326 ? -4.319 20.466 -16.122 1.00 34.75 326 ILE A N 1
ATOM 2708 C CA . ILE A 1 326 ? -5.514 19.670 -15.914 1.00 35.71 326 ILE A CA 1
ATOM 2709 C C . ILE A 1 326 ? -6.636 20.273 -16.762 1.00 31.85 326 ILE A C 1
ATOM 2710 O O . ILE A 1 326 ? -6.830 21.486 -16.774 1.00 35.19 326 ILE A O 1
ATOM 2715 N N . LYS A 1 327 ? -7.366 19.437 -17.485 1.00 28.10 327 LYS A N 1
ATOM 2716 C CA . LYS A 1 327 ? -8.447 19.951 -18.315 1.00 32.47 327 LYS A CA 1
ATOM 2717 C C . LYS A 1 327 ? -9.817 19.820 -17.637 1.00 32.77 327 LYS A C 1
ATOM 2718 O O . LYS A 1 327 ? -9.961 19.152 -16.603 1.00 28.14 327 LYS A O 1
ATOM 2724 N N . ILE A 1 328 ? -10.819 20.462 -18.223 1.00 28.47 328 ILE A N 1
ATOM 2725 C CA . ILE A 1 328 ? -12.140 20.477 -17.624 1.00 29.76 328 ILE A CA 1
ATOM 2726 C C . ILE A 1 328 ? -13.224 20.176 -18.662 1.00 30.09 328 ILE A C 1
ATOM 2727 O O . ILE A 1 328 ? -13.234 20.751 -19.750 1.00 29.78 328 ILE A O 1
ATOM 2732 N N . VAL A 1 329 ? -14.116 19.254 -18.302 1.00 25.63 329 VAL A N 1
ATOM 2733 C CA . VAL A 1 329 ? -15.249 18.846 -19.110 1.00 23.10 329 VAL A CA 1
ATOM 2734 C C . VAL A 1 329 ? -16.527 19.155 -18.328 1.00 27.76 329 VAL A C 1
ATOM 2735 O O . VAL A 1 329 ? -16.641 18.812 -17.145 1.00 25.52 329 VAL A O 1
ATOM 2739 N N . LEU A 1 330 ? -17.480 19.826 -18.968 1.00 28.12 330 LEU A N 1
ATOM 2740 C CA . LEU A 1 330 ? -18.743 20.108 -18.288 1.00 28.01 330 LEU A CA 1
ATOM 2741 C C . LEU A 1 330 ? -19.855 19.155 -18.704 1.00 29.26 330 LEU A C 1
ATOM 2742 O O . LEU A 1 330 ? -19.918 18.722 -19.865 1.00 25.81 330 LEU A O 1
ATOM 2747 N N . ASP A 1 331 ? -20.707 18.811 -17.735 1.00 30.13 331 ASP A N 1
ATOM 2748 C CA . ASP A 1 331 ? -21.885 17.956 -17.958 1.00 29.39 331 ASP A CA 1
ATOM 2749 C C . ASP A 1 331 ? -22.978 18.839 -18.571 1.00 26.43 331 ASP A C 1
ATOM 2750 O O . ASP A 1 331 ? -23.252 19.906 -18.056 1.00 24.84 331 ASP A O 1
ATOM 2755 N N . ILE A 1 332 ? -23.581 18.413 -19.675 1.00 27.99 332 ILE A N 1
ATOM 2756 C CA . ILE A 1 332 ? -24.612 19.221 -20.330 1.00 27.21 332 ILE A CA 1
ATOM 2757 C C . ILE A 1 332 ? -25.816 18.392 -20.765 1.00 29.14 332 ILE A C 1
ATOM 2758 O O . ILE A 1 332 ? -25.670 17.311 -21.350 1.00 25.28 332 ILE A O 1
ATOM 2763 N N . THR A 1 333 ? -27.004 18.917 -20.477 1.00 27.08 333 THR A N 1
ATOM 2764 C CA . THR A 1 333 ? -28.243 18.172 -20.676 1.00 30.23 333 THR A CA 1
ATOM 2765 C C . THR A 1 333 ? -28.879 18.495 -22.023 1.00 26.73 333 THR A C 1
ATOM 2766 O O . THR A 1 333 ? -29.832 19.268 -22.106 1.00 27.97 333 THR A O 1
ATOM 2770 N N . MET A 1 334 ? -28.353 17.893 -23.083 1.00 28.79 334 MET A N 1
ATOM 2771 C CA . MET A 1 334 ? -28.864 18.150 -24.431 1.00 27.50 334 MET A CA 1
ATOM 2772 C C . MET A 1 334 ? -30.128 17.359 -24.756 1.00 26.22 334 MET A C 1
ATOM 2773 O O . MET A 1 334 ? -30.701 17.492 -25.839 1.00 26.90 334 MET A O 1
ATOM 2778 N N . HIS A 1 335 ? -30.564 16.535 -23.816 1.00 27.16 335 HIS A N 1
ATOM 2779 C CA . HIS A 1 335 ? -31.776 15.763 -24.028 1.00 26.91 335 HIS A CA 1
ATOM 2780 C C . HIS A 1 335 ? -33.016 16.516 -23.565 1.00 28.42 335 HIS A C 1
ATOM 2781 O O . HIS A 1 335 ? -34.070 16.431 -24.209 1.00 27.35 335 HIS A O 1
ATOM 2788 N N . HIS A 1 336 ? -32.892 17.229 -22.443 1.00 23.32 336 HIS A N 1
ATOM 2789 C CA . HIS A 1 336 ? -34.055 17.841 -21.806 1.00 29.37 336 HIS A CA 1
ATOM 2790 C C . HIS A 1 336 ? -33.668 19.049 -20.997 1.00 27.81 336 HIS A C 1
ATOM 2791 O O . HIS A 1 336 ? -32.493 19.212 -20.644 1.00 27.43 336 HIS A O 1
ATOM 2798 N N . THR A 1 337 ? -34.672 19.868 -20.673 1.00 27.48 337 THR A N 1
ATOM 2799 C CA . THR A 1 337 ? -34.453 21.129 -19.964 1.00 29.39 337 THR A CA 1
ATOM 2800 C C . THR A 1 337 ? -35.570 21.433 -18.953 1.00 28.68 337 THR A C 1
ATOM 2801 O O . THR A 1 337 ? -36.648 20.844 -19.018 1.00 31.21 337 THR A O 1
ATOM 2805 N N . ASN A 1 338 ? -35.298 22.330 -18.007 1.00 27.54 338 ASN A N 1
ATOM 2806 C CA . ASN A 1 338 ? -36.311 22.770 -17.044 1.00 32.56 338 ASN A CA 1
ATOM 2807 C C . ASN A 1 338 ? -37.323 23.612 -17.811 1.00 32.26 338 ASN A C 1
ATOM 2808 O O . ASN A 1 338 ? -36.934 24.467 -18.593 1.00 32.93 338 ASN A O 1
ATOM 2813 N N . PRO A 1 339 ? -38.624 23.378 -17.592 1.00 33.58 339 PRO A N 1
ATOM 2814 C CA . PRO A 1 339 ? -39.703 24.149 -18.245 1.00 34.72 339 PRO A CA 1
ATOM 2815 C C . PRO A 1 339 ? -39.570 25.667 -18.081 1.00 34.31 339 PRO A C 1
ATOM 2816 O O . PRO A 1 339 ? -40.152 26.422 -18.865 1.00 37.71 339 PRO A O 1
ATOM 2820 N N . CYS A 1 340 ? -38.819 26.107 -17.073 1.00 32.51 340 CYS A N 1
ATOM 2821 C CA . CYS A 1 340 ? -38.524 27.526 -16.898 1.00 33.05 340 CYS A CA 1
ATOM 2822 C C . CYS A 1 340 ? -37.610 28.078 -17.993 1.00 34.53 340 CYS A C 1
ATOM 2823 O O . CYS A 1 340 ? -37.465 29.290 -18.118 1.00 41.80 340 CYS A O 1
ATOM 2826 N N . ASN A 1 341 ? -36.988 27.190 -18.773 1.00 34.71 341 ASN A N 1
ATOM 2827 C CA . ASN A 1 341 ? -36.201 27.585 -19.943 1.00 31.53 341 ASN A CA 1
ATOM 2828 C C . ASN A 1 341 ? -36.984 28.590 -20.808 1.00 36.43 341 ASN A C 1
ATOM 2829 O O . ASN A 1 341 ? -38.148 28.353 -21.168 1.00 36.81 341 ASN A O 1
ATOM 2834 N N . GLU A 1 342 ? -36.349 29.706 -21.141 1.00 35.99 342 GLU A N 1
ATOM 2835 C CA . GLU A 1 342 ? -36.969 30.696 -22.025 1.00 41.51 342 GLU A CA 1
ATOM 2836 C C . GLU A 1 342 ? -37.735 30.110 -23.218 1.00 38.44 342 GLU A C 1
ATOM 2837 O O . GLU A 1 342 ? -38.864 30.528 -23.492 1.00 37.57 342 GLU A O 1
ATOM 2843 N N . LEU A 1 343 ? -37.117 29.159 -23.925 1.00 33.78 343 LEU A N 1
ATOM 2844 C CA . LEU A 1 343 ? -37.743 28.519 -25.092 1.00 35.34 343 LEU A CA 1
ATOM 2845 C C . LEU A 1 343 ? -39.047 27.791 -24.768 1.00 34.75 343 LEU A C 1
ATOM 2846 O O . LEU A 1 343 ? -39.978 27.770 -25.573 1.00 32.78 343 LEU A O 1
ATOM 2851 N N . PHE A 1 344 ? -39.102 27.168 -23.597 1.00 36.43 344 PHE A N 1
ATOM 2852 C CA . PHE A 1 344 ? -40.279 26.395 -23.221 1.00 38.77 344 PHE A CA 1
ATOM 2853 C C . PHE A 1 344 ? -41.394 27.347 -22.819 1.00 34.42 344 PHE A C 1
ATOM 2854 O O . PHE A 1 344 ? -42.562 27.136 -23.146 1.00 36.06 344 PHE A O 1
ATOM 2862 N N . VAL A 1 345 ? -41.023 28.408 -22.121 1.00 32.33 345 VAL A N 1
ATOM 2863 C CA . VAL A 1 345 ? -42.003 29.399 -21.719 1.00 36.72 345 VAL A CA 1
ATOM 2864 C C . VAL A 1 345 ? -42.617 30.030 -22.970 1.00 39.22 345 VAL A C 1
ATOM 2865 O O . VAL A 1 345 ? -43.842 30.183 -23.043 1.00 36.29 345 VAL A O 1
ATOM 2869 N N . LYS A 1 346 ? -41.775 30.359 -23.959 1.00 33.43 346 LYS A N 1
ATOM 2870 C CA . LYS A 1 346 ? -42.283 30.895 -25.232 1.00 36.22 346 LYS A CA 1
ATOM 2871 C C . LYS A 1 346 ? -43.119 29.871 -25.991 1.00 37.66 346 LYS A C 1
ATOM 2872 O O . LYS A 1 346 ? -44.105 30.228 -26.633 1.00 38.64 346 LYS A O 1
ATOM 2878 N N . ALA A 1 347 ? -42.725 28.603 -25.936 1.00 34.15 347 ALA A N 1
ATOM 2879 C CA . ALA A 1 347 ? -43.467 27.577 -26.668 1.00 37.73 347 ALA A CA 1
ATOM 2880 C C . ALA A 1 347 ? -44.872 27.495 -26.087 1.00 35.47 347 ALA A C 1
ATOM 2881 O O . ALA A 1 347 ? -45.857 27.428 -26.812 1.00 34.69 347 ALA A O 1
ATOM 2883 N N . LEU A 1 348 ? -44.954 27.523 -24.764 1.00 36.46 348 LEU A N 1
ATOM 2884 C CA . LEU A 1 348 ? -46.245 27.521 -24.087 1.00 41.62 348 LEU A CA 1
ATOM 2885 C C . LEU A 1 348 ? -47.069 28.758 -24.464 1.00 42.49 348 LEU A C 1
ATOM 2886 O O . LEU A 1 348 ? -48.230 28.627 -24.872 1.00 42.46 348 LEU A O 1
ATOM 2891 N N . ARG A 1 349 ? -46.465 29.944 -24.337 1.00 35.35 349 ARG A N 1
ATOM 2892 C CA . ARG A 1 349 ? -47.105 31.197 -24.771 1.00 39.27 349 ARG A CA 1
ATOM 2893 C C . ARG A 1 349 ? -47.700 31.135 -26.168 1.00 35.42 349 ARG A C 1
ATOM 2894 O O . ARG A 1 349 ? -48.870 31.443 -26.358 1.00 33.80 349 ARG A O 1
ATOM 2902 N N . GLU A 1 350 ? -46.869 30.766 -27.141 1.00 34.51 350 GLU A N 1
ATOM 2903 C CA . GLU A 1 350 ? -47.207 30.906 -28.555 1.00 35.80 350 GLU A CA 1
ATOM 2904 C C . GLU A 1 350 ? -48.129 29.812 -29.041 1.00 38.53 350 GLU A C 1
ATOM 2905 O O . GLU A 1 350 ? -48.832 29.997 -30.031 1.00 39.20 350 GLU A O 1
ATOM 2911 N N . GLY A 1 351 ? -48.117 28.674 -28.348 1.00 36.44 351 GLY A N 1
ATOM 2912 C CA . GLY A 1 351 ? -48.969 27.549 -28.698 1.00 37.55 351 GLY A CA 1
ATOM 2913 C C . GLY A 1 351 ? -48.458 26.742 -29.877 1.00 44.19 351 GLY A C 1
ATOM 2914 O O . GLY A 1 351 ? -47.496 27.139 -30.540 1.00 42.30 351 GLY A O 1
ATOM 2915 N N . GLU A 1 352 ? -49.100 25.607 -30.152 1.00 43.83 352 GLU A N 1
ATOM 2916 C CA . GLU A 1 352 ? -48.680 24.767 -31.271 1.00 44.88 352 GLU A CA 1
ATOM 2917 C C . GLU A 1 352 ? -48.935 25.565 -32.525 1.00 49.19 352 GLU A C 1
ATOM 2918 O O . GLU A 1 352 ? -49.735 26.494 -32.499 1.00 53.23 352 GLU A O 1
ATOM 2924 N N . ASN A 1 353 ? -48.275 25.195 -33.618 1.00 51.03 353 ASN A N 1
ATOM 2925 C CA . ASN A 1 353 ? -48.263 26.005 -34.839 1.00 55.59 353 ASN A CA 1
ATOM 2926 C C . ASN A 1 353 ? -47.136 27.038 -34.808 1.00 44.89 353 ASN A C 1
ATOM 2927 O O . ASN A 1 353 ? -46.906 27.743 -35.777 1.00 49.57 353 ASN A O 1
ATOM 2932 N N . SER A 1 354 ? -46.433 27.121 -33.688 1.00 48.78 354 SER A N 1
ATOM 2933 C CA . SER A 1 354 ? -45.308 28.044 -33.572 1.00 44.01 354 SER A CA 1
ATOM 2934 C C . SER A 1 354 ? -43.972 27.324 -33.748 1.00 42.16 354 SER A C 1
ATOM 2935 O O . SER A 1 354 ? -43.836 26.152 -33.396 1.00 41.29 354 SER A O 1
ATOM 2938 N N . PRO A 1 355 ? -42.974 28.026 -34.292 1.00 41.39 355 PRO A N 1
ATOM 2939 C CA . PRO A 1 355 ? -41.645 27.424 -34.404 1.00 42.72 355 PRO A CA 1
ATOM 2940 C C . PRO A 1 355 ? -41.081 27.174 -33.016 1.00 39.90 355 PRO A C 1
ATOM 2941 O O . PRO A 1 355 ? -40.212 26.328 -32.843 1.00 41.00 355 PRO A O 1
ATOM 2945 N N . TYR A 1 356 ? -41.587 27.901 -32.031 1.00 37.68 356 TYR A N 1
ATOM 2946 C CA . TYR A 1 356 ? -41.180 27.691 -30.655 1.00 39.26 356 TYR A CA 1
ATOM 2947 C C . TYR A 1 356 ? -41.685 26.368 -30.079 1.00 40.04 356 TYR A C 1
ATOM 2948 O O . TYR A 1 356 ? -40.958 25.667 -29.370 1.00 35.14 356 TYR A O 1
ATOM 2957 N N . TRP A 1 357 ? -42.937 26.051 -30.392 1.00 38.85 357 TRP A N 1
ATOM 2958 C CA . TRP A 1 357 ? -43.544 24.775 -30.078 1.00 35.99 357 TRP A CA 1
ATOM 2959 C C . TRP A 1 357 ? -42.648 23.640 -30.588 1.00 38.40 357 TRP A C 1
ATOM 2960 O O . TRP A 1 357 ? -42.359 22.686 -29.869 1.00 36.00 357 TRP A O 1
ATOM 2971 N N . GLU A 1 358 ? -42.184 23.770 -31.823 1.00 32.54 358 GLU A N 1
ATOM 2972 C CA . GLU A 1 358 ? -41.414 22.716 -32.482 1.00 37.73 358 GLU A CA 1
ATOM 2973 C C . GLU A 1 358 ? -40.014 22.482 -31.922 1.00 33.80 358 GLU A C 1
ATOM 2974 O O . GLU A 1 358 ? -39.318 21.596 -32.382 1.00 37.73 358 GLU A O 1
ATOM 2980 N N . MET A 1 359 ? -39.585 23.285 -30.962 1.00 28.61 359 MET A N 1
ATOM 2981 C CA . MET A 1 359 ? -38.311 23.031 -30.293 1.00 35.19 359 MET A CA 1
ATOM 2982 C C . MET A 1 359 ? -38.381 21.869 -29.284 1.00 33.11 359 MET A C 1
ATOM 2983 O O . MET A 1 359 ? -37.358 21.397 -28.799 1.00 31.34 359 MET A O 1
ATOM 2988 N N . PHE A 1 360 ? -39.589 21.425 -28.965 1.00 29.78 360 PHE A N 1
ATOM 2989 C CA . PHE A 1 360 ? -39.777 20.388 -27.969 1.00 33.00 360 PHE A CA 1
ATOM 2990 C C . PHE A 1 360 ? -40.680 19.310 -28.541 1.00 32.90 360 PHE A C 1
ATOM 2991 O O . PHE A 1 360 ? -41.285 19.490 -29.603 1.00 34.44 360 PHE A O 1
ATOM 2999 N N . SER A 1 361 ? -40.742 18.177 -27.854 1.00 35.55 361 SER A N 1
ATOM 3000 C CA . SER A 1 361 ? -41.556 17.060 -28.312 1.00 37.27 361 SER A CA 1
ATOM 3001 C C . SER A 1 361 ? -42.879 17.057 -27.570 1.00 38.27 361 SER A C 1
ATOM 3002 O O . SER A 1 361 ? -43.122 16.201 -26.718 1.00 37.36 361 SER A O 1
ATOM 3005 N N . PHE A 1 362 ? -43.727 18.030 -27.877 1.00 38.56 362 PHE A N 1
ATOM 3006 C CA . PHE A 1 362 ? -45.039 18.091 -27.256 1.00 38.88 362 PHE A CA 1
ATOM 3007 C C . PHE A 1 362 ? -45.877 16.933 -27.747 1.00 41.90 362 PHE A C 1
ATOM 3008 O O . PHE A 1 362 ? -45.741 16.483 -28.890 1.00 40.62 362 PHE A O 1
ATOM 3016 N N . LEU A 1 363 ? -46.726 16.437 -26.859 1.00 43.71 363 LEU A N 1
ATOM 3017 C CA . LEU A 1 363 ? -47.569 15.306 -27.180 1.00 49.00 363 LEU A CA 1
ATOM 3018 C C . LEU A 1 363 ? -48.906 15.775 -27.729 1.00 52.30 363 LEU A C 1
ATOM 3019 O O . LEU A 1 363 ? -49.107 15.774 -28.947 1.00 61.76 363 LEU A O 1
ATOM 3024 N N . SER A 1 364 ? -49.805 16.195 -26.849 1.00 46.09 364 SER A N 1
ATOM 3025 C CA . SER A 1 364 ? -51.114 16.677 -27.283 1.00 56.17 364 SER A CA 1
ATOM 3026 C C . SER A 1 364 ? -51.519 17.890 -26.467 1.00 55.35 364 SER A C 1
ATOM 3027 O O . SER A 1 364 ? -51.415 17.878 -25.242 1.00 59.70 364 SER A O 1
ATOM 3030 N N . PRO A 1 365 ? -51.994 18.944 -27.141 1.00 58.20 365 PRO A N 1
ATOM 3031 C CA . PRO A 1 365 ? -52.258 20.197 -26.423 1.00 59.20 365 PRO A CA 1
ATOM 3032 C C . PRO A 1 365 ? -53.292 19.984 -25.328 1.00 60.23 365 PRO A C 1
ATOM 3033 O O . PRO A 1 365 ? -54.398 19.523 -25.620 1.00 63.81 365 PRO A O 1
ATOM 3037 N N . PRO A 1 366 ? -52.927 20.301 -24.077 1.00 59.55 366 PRO A N 1
ATOM 3038 C CA . PRO A 1 366 ? -53.802 20.166 -22.905 1.00 62.33 366 PRO A CA 1
ATOM 3039 C C . PRO A 1 366 ? -54.758 21.346 -22.768 1.00 63.54 366 PRO A C 1
ATOM 3040 O O . PRO A 1 366 ? -54.727 22.255 -23.598 1.00 66.93 366 PRO A O 1
ATOM 3044 N N . PRO A 1 367 ? -55.608 21.336 -21.728 1.00 64.95 367 PRO A N 1
ATOM 3045 C CA . PRO A 1 367 ? -56.502 22.487 -21.540 1.00 66.22 367 PRO A CA 1
ATOM 3046 C C . PRO A 1 367 ? -55.751 23.786 -21.201 1.00 66.82 367 PRO A C 1
ATOM 3047 O O . PRO A 1 367 ? -54.629 23.768 -20.689 1.00 63.83 367 PRO A O 1
ATOM 3051 N N . LYS A 1 368 ? -56.390 24.913 -21.487 1.00 62.93 368 LYS A N 1
ATOM 3052 C CA . LYS A 1 368 ? -55.770 26.226 -21.364 1.00 65.85 368 LYS A CA 1
ATOM 3053 C C . LYS A 1 368 ? -55.497 26.617 -19.916 1.00 63.48 368 LYS A C 1
ATOM 3054 O O . LYS A 1 368 ? -54.481 27.247 -19.609 1.00 58.75 368 LYS A O 1
ATOM 3060 N N . GLU A 1 369 ? -56.418 26.249 -19.030 1.00 68.11 369 GLU A N 1
ATOM 3061 C CA . GLU A 1 369 ? -56.252 26.513 -17.604 1.00 64.12 369 GLU A CA 1
ATOM 3062 C C . GLU A 1 369 ? -54.938 25.892 -17.130 1.00 59.23 369 GLU A C 1
ATOM 3063 O O . GLU A 1 369 ? -54.224 26.473 -16.318 1.00 57.20 369 GLU A O 1
ATOM 3069 N N . ILE A 1 370 ? -54.614 24.713 -17.651 1.00 55.95 370 ILE A N 1
ATOM 3070 C CA . ILE A 1 370 ? -53.368 24.052 -17.291 1.00 55.49 370 ILE A CA 1
ATOM 3071 C C . ILE A 1 370 ? -52.141 24.874 -17.722 1.00 54.27 370 ILE A C 1
ATOM 3072 O O . ILE A 1 370 ? -51.252 25.150 -16.908 1.00 47.22 370 ILE A O 1
ATOM 3077 N N . VAL A 1 371 ? -52.094 25.266 -18.996 1.00 52.81 371 VAL A N 1
ATOM 3078 C CA . VAL A 1 371 ? -50.960 26.055 -19.490 1.00 48.26 371 VAL A CA 1
ATOM 3079 C C . VAL A 1 371 ? -50.814 27.354 -18.698 1.00 49.94 371 VAL A C 1
ATOM 3080 O O . VAL A 1 371 ? -49.701 27.750 -18.362 1.00 45.63 371 VAL A O 1
ATOM 3084 N N . GLU A 1 372 ? -51.932 28.019 -18.403 1.00 50.78 372 GLU A N 1
ATOM 3085 C CA . GLU A 1 372 ? -51.883 29.285 -17.673 1.00 53.28 372 GLU A CA 1
ATOM 3086 C C . GLU A 1 372 ? -51.362 29.053 -16.269 1.00 45.56 372 GLU A C 1
ATOM 3087 O O . GLU A 1 372 ? -50.587 29.849 -15.725 1.00 46.82 372 GLU A O 1
ATOM 3093 N N . LEU A 1 373 ? -51.792 27.940 -15.695 1.00 43.61 373 LEU A N 1
ATOM 3094 C CA . LEU A 1 373 ? -51.329 27.526 -14.383 1.00 46.62 373 LEU A CA 1
ATOM 3095 C C . LEU A 1 373 ? -49.809 27.325 -14.380 1.00 48.56 373 LEU A C 1
ATOM 3096 O O . LEU A 1 373 ? -49.090 27.980 -13.622 1.00 47.04 373 LEU A O 1
ATOM 3101 N N . MET A 1 374 ? -49.322 26.427 -15.234 1.00 42.73 374 MET A N 1
ATOM 3102 C CA . MET A 1 374 ? -47.889 26.187 -15.354 1.00 44.61 374 MET A CA 1
ATOM 3103 C C . MET A 1 374 ? -47.108 27.493 -15.584 1.00 42.85 374 MET A C 1
ATOM 3104 O O . MET A 1 374 ? -46.094 27.762 -14.917 1.00 39.96 374 MET A O 1
ATOM 3109 N N . LEU A 1 375 ? -47.596 28.303 -16.520 1.00 41.92 375 LEU A N 1
ATOM 3110 C CA . LEU A 1 375 ? -46.985 29.593 -16.831 1.00 41.87 375 LEU A CA 1
ATOM 3111 C C . LEU A 1 375 ? -46.865 30.459 -15.589 1.00 46.16 375 LEU A C 1
ATOM 3112 O O . LEU A 1 375 ? -45.885 31.185 -15.431 1.00 44.73 375 LEU A O 1
ATOM 3117 N N . LYS A 1 376 ? -47.852 30.372 -14.700 1.00 44.42 376 LYS A N 1
ATOM 3118 C CA . LYS A 1 376 ? -47.756 31.062 -13.415 1.00 47.93 376 LYS A CA 1
ATOM 3119 C C . LYS A 1 376 ? -46.487 30.676 -12.632 1.00 49.48 376 LYS A C 1
ATOM 3120 O O . LYS A 1 376 ? -45.877 31.517 -11.970 1.00 47.81 376 LYS A O 1
ATOM 3126 N N . TYR A 1 377 ? -46.073 29.415 -12.723 1.00 50.68 377 TYR A N 1
ATOM 3127 C CA . TYR A 1 377 ? -44.918 28.955 -11.944 1.00 51.02 377 TYR A CA 1
ATOM 3128 C C . TYR A 1 377 ? -43.583 28.925 -12.683 1.00 46.92 377 TYR A C 1
ATOM 3129 O O . TYR A 1 377 ? -42.533 28.846 -12.049 1.00 46.81 377 TYR A O 1
ATOM 3138 N N . ILE A 1 378 ? -43.615 28.989 -14.010 1.00 47.67 378 ILE A N 1
ATOM 3139 C CA . ILE A 1 378 ? -42.389 28.828 -14.791 1.00 44.73 378 ILE A CA 1
ATOM 3140 C C . ILE A 1 378 ? -41.893 30.120 -15.428 1.00 47.72 378 ILE A C 1
ATOM 3141 O O . ILE A 1 378 ? -40.718 30.232 -15.783 1.00 43.77 378 ILE A O 1
ATOM 3146 N N . ASP A 1 379 ? -42.791 31.085 -15.600 1.00 45.91 379 ASP A N 1
ATOM 3147 C CA . ASP A 1 379 ? -42.377 32.396 -16.067 1.00 50.21 379 ASP A CA 1
ATOM 3148 C C . ASP A 1 379 ? -42.219 33.263 -14.831 1.00 53.41 379 ASP A C 1
ATOM 3149 O O . ASP A 1 379 ? -43.050 33.227 -13.915 1.00 54.66 379 ASP A O 1
ATOM 3154 N N . GLY A 1 380 ? -41.135 34.019 -14.786 1.00 51.99 380 GLY A N 1
ATOM 3155 C CA . GLY A 1 380 ? -40.856 34.834 -13.626 1.00 53.30 380 GLY A CA 1
ATOM 3156 C C . GLY A 1 380 ? -39.373 35.085 -13.506 1.00 58.44 380 GLY A C 1
ATOM 3157 O O . GLY A 1 380 ? -38.559 34.321 -14.031 1.00 53.72 380 GLY A O 1
ATOM 3158 N N . GLU A 1 381 ? -39.028 36.178 -12.833 1.00 65.66 381 GLU A N 1
ATOM 3159 C CA . GLU A 1 381 ? -37.641 36.514 -12.561 1.00 65.89 381 GLU A CA 1
ATOM 3160 C C . GLU A 1 381 ? -37.029 35.366 -11.791 1.00 64.26 381 GLU A C 1
ATOM 3161 O O . GLU A 1 381 ? -35.828 35.119 -11.867 1.00 66.44 381 GLU A O 1
ATOM 3167 N N . GLU A 1 382 ? -37.872 34.669 -11.037 1.00 59.12 382 GLU A N 1
ATOM 3168 C CA . GLU A 1 382 ? -37.441 33.494 -10.307 1.00 58.41 382 GLU A CA 1
ATOM 3169 C C . GLU A 1 382 ? -38.211 32.284 -10.826 1.00 56.86 382 GLU A C 1
ATOM 3170 O O . GLU A 1 382 ? -39.431 32.339 -10.995 1.00 56.79 382 GLU A O 1
ATOM 3176 N N . CYS A 1 383 ? -37.486 31.203 -11.098 1.00 51.94 383 CYS A N 1
ATOM 3177 C CA . CYS A 1 383 ? -38.097 29.948 -11.526 1.00 50.17 383 CYS A CA 1
ATOM 3178 C C . CYS A 1 383 ? -38.757 29.258 -10.333 1.00 50.15 383 CYS A C 1
ATOM 3179 O O . CYS A 1 383 ? -38.088 28.942 -9.346 1.00 53.17 383 CYS A O 1
ATOM 3182 N N . ARG A 1 384 ? -40.066 29.027 -10.424 1.00 48.27 384 ARG A N 1
ATOM 3183 C CA . ARG A 1 384 ? -40.799 28.364 -9.352 1.00 50.49 384 ARG A CA 1
ATOM 3184 C C . ARG A 1 384 ? -41.439 27.075 -9.838 1.00 49.80 384 ARG A C 1
ATOM 3185 O O . ARG A 1 384 ? -42.521 26.704 -9.373 1.00 48.62 384 ARG A O 1
ATOM 3193 N N . SER A 1 385 ? -40.771 26.388 -10.762 1.00 48.15 385 SER A N 1
ATOM 3194 C CA . SER A 1 385 ? -41.315 25.149 -11.330 1.00 50.58 385 SER A CA 1
ATOM 3195 C C . SER A 1 385 ? -41.386 23.971 -10.339 1.00 45.59 385 SER A C 1
ATOM 3196 O O . SER A 1 385 ? -42.244 23.098 -10.472 1.00 47.23 385 SER A O 1
ATOM 3199 N N . ARG A 1 386 ? -40.494 23.947 -9.351 1.00 47.24 386 ARG A N 1
ATOM 3200 C CA . ARG A 1 386 ? -40.589 22.970 -8.257 1.00 54.04 386 ARG A CA 1
ATOM 3201 C C . ARG A 1 386 ? -41.950 23.036 -7.559 1.00 52.84 386 ARG A C 1
ATOM 3202 O O . ARG A 1 386 ? -42.528 22.014 -7.167 1.00 54.35 386 ARG A O 1
ATOM 3210 N N . GLU A 1 387 ? -42.446 24.255 -7.395 1.00 49.51 387 GLU A N 1
ATOM 3211 C CA . GLU A 1 387 ? -43.723 24.476 -6.742 1.00 54.31 387 GLU A CA 1
ATOM 3212 C C . GLU A 1 387 ? -44.849 23.778 -7.487 1.00 51.18 387 GLU A C 1
ATOM 3213 O O . GLU A 1 387 ? -45.942 23.612 -6.950 1.00 54.95 387 GLU A O 1
ATOM 3219 N N . LEU A 1 388 ? -44.574 23.352 -8.717 1.00 50.10 388 LEU A N 1
ATOM 3220 C CA . LEU A 1 388 ? -45.566 22.633 -9.505 1.00 47.68 388 LEU A CA 1
ATOM 3221 C C . LEU A 1 388 ? -46.015 21.387 -8.753 1.00 54.39 388 LEU A C 1
ATOM 3222 O O . LEU A 1 388 ? -47.179 20.980 -8.830 1.00 51.01 388 LEU A O 1
ATOM 3227 N N . TYR A 1 389 ? -45.078 20.786 -8.024 1.00 51.68 389 TYR A N 1
ATOM 3228 C CA . TYR A 1 389 ? -45.359 19.558 -7.284 1.00 57.93 389 TYR A CA 1
ATOM 3229 C C . TYR A 1 389 ? -46.260 19.771 -6.065 1.00 56.41 389 TYR A C 1
ATOM 3230 O O . TYR A 1 389 ? -46.766 18.807 -5.495 1.00 63.53 389 TYR A O 1
ATOM 3239 N N . LYS A 1 390 ? -46.465 21.022 -5.665 1.00 55.11 390 LYS A N 1
ATOM 3240 C CA . LYS A 1 390 ? -47.404 21.300 -4.578 1.00 61.33 390 LYS A CA 1
ATOM 3241 C C . LYS A 1 390 ? -48.838 21.132 -5.078 1.00 64.38 390 LYS A C 1
ATOM 3242 O O . LYS A 1 390 ? -49.761 20.914 -4.290 1.00 67.66 390 LYS A O 1
ATOM 3248 N N . LEU A 1 391 ? -49.010 21.219 -6.395 1.00 61.33 391 LEU A N 1
ATOM 3249 C CA . LEU A 1 391 ? -50.327 21.130 -7.015 1.00 61.08 391 LEU A CA 1
ATOM 3250 C C . LEU A 1 391 ? -50.678 19.682 -7.324 1.00 63.68 391 LEU A C 1
ATOM 3251 O O . LEU A 1 391 ? -49.790 18.856 -7.557 1.00 63.16 391 LEU A O 1
ATOM 3256 N N . ASP A 1 392 ? -51.976 19.384 -7.317 1.00 70.22 392 ASP A N 1
ATOM 3257 C CA . ASP A 1 392 ? -52.474 18.013 -7.460 1.00 71.33 392 ASP A CA 1
ATOM 3258 C C . ASP A 1 392 ? -52.311 17.480 -8.883 1.00 65.36 392 ASP A C 1
ATOM 3259 O O . ASP A 1 392 ? -51.838 16.362 -9.086 1.00 65.73 392 ASP A O 1
ATOM 3264 N N . TYR A 1 393 ? -52.712 18.286 -9.862 1.00 64.11 393 TYR A N 1
ATOM 3265 C CA . TYR A 1 393 ? -52.635 17.895 -11.265 1.00 61.34 393 TYR A CA 1
ATOM 3266 C C . TYR A 1 393 ? -51.243 17.442 -11.673 1.00 55.69 393 TYR A C 1
ATOM 3267 O O . TYR A 1 393 ? -51.089 16.417 -12.330 1.00 57.32 393 TYR A O 1
ATOM 3276 N N . PHE A 1 394 ? -50.234 18.208 -11.277 1.00 53.00 394 PHE A N 1
ATOM 3277 C CA . PHE A 1 394 ? -48.858 17.923 -11.677 1.00 54.86 394 PHE A CA 1
ATOM 3278 C C . PHE A 1 394 ? -48.286 16.660 -11.025 1.00 57.71 394 PHE A C 1
ATOM 3279 O O . PHE A 1 394 ? -47.532 15.916 -11.658 1.00 52.57 394 PHE A O 1
ATOM 3287 N N . ARG A 1 395 ? -48.651 16.404 -9.773 1.00 55.76 395 ARG A N 1
ATOM 3288 C CA . ARG A 1 395 ? -48.269 15.140 -9.159 1.00 62.47 395 ARG A CA 1
ATOM 3289 C C . ARG A 1 395 ? -49.092 13.959 -9.700 1.00 57.85 395 ARG A C 1
ATOM 3290 O O . ARG A 1 395 ? -48.661 12.815 -9.622 1.00 55.78 395 ARG A O 1
ATOM 3298 N N . ASN A 1 396 ? -50.257 14.244 -10.275 1.00 55.82 396 ASN A N 1
ATOM 3299 C CA . ASN A 1 396 ? -51.182 13.189 -10.691 1.00 58.99 396 ASN A CA 1
ATOM 3300 C C . ASN A 1 396 ? -51.121 12.763 -12.163 1.00 54.69 396 ASN A C 1
ATOM 3301 O O . ASN A 1 396 ? -51.301 11.594 -12.479 1.00 57.06 396 ASN A O 1
ATOM 3306 N N . ASN A 1 397 ? -50.889 13.712 -13.059 1.00 56.52 397 ASN A N 1
ATOM 3307 C CA . ASN A 1 397 ? -50.851 13.413 -14.485 1.00 54.80 397 ASN A CA 1
ATOM 3308 C C . ASN A 1 397 ? -49.439 13.443 -15.059 1.00 51.68 397 ASN A C 1
ATOM 3309 O O . ASN A 1 397 ? -48.568 14.165 -14.562 1.00 51.09 397 ASN A O 1
ATOM 3314 N N . LYS A 1 398 ? -49.219 12.665 -16.112 1.00 47.55 398 LYS A N 1
ATOM 3315 C CA . LYS A 1 398 ? -47.962 12.724 -16.849 1.00 47.85 398 LYS A CA 1
ATOM 3316 C C . LYS A 1 398 ? -47.897 14.028 -17.634 1.00 44.12 398 LYS A C 1
ATOM 3317 O O . LYS A 1 398 ? -48.930 14.578 -18.016 1.00 44.42 398 LYS A O 1
ATOM 3323 N N . PRO A 1 399 ? -46.681 14.521 -17.896 1.00 40.35 399 PRO A N 1
ATOM 3324 C CA . PRO A 1 399 ? -46.536 15.716 -18.736 1.00 37.57 399 PRO A CA 1
ATOM 3325 C C . PRO A 1 399 ? -47.219 15.563 -20.093 1.00 35.24 399 PRO A C 1
ATOM 3326 O O . PRO A 1 399 ? -47.316 14.453 -20.630 1.00 30.86 399 PRO A O 1
ATOM 3330 N N . PHE A 1 400 ? -47.707 16.679 -20.630 1.00 34.21 400 PHE A N 1
ATOM 3331 C CA . PHE A 1 400 ? -48.325 16.691 -21.950 1.00 36.67 400 PHE A CA 1
ATOM 3332 C C . PHE A 1 400 ? -47.259 16.864 -23.036 1.00 40.17 400 PHE A C 1
ATOM 3333 O O . PHE A 1 400 ? -47.577 17.096 -24.204 1.00 41.20 400 PHE A O 1
ATOM 3341 N N . TYR A 1 401 ? -45.997 16.768 -22.623 1.00 35.79 401 TYR A N 1
ATOM 3342 C CA . TYR A 1 401 ? -44.860 16.645 -23.530 1.00 32.24 401 TYR A CA 1
ATOM 3343 C C . TYR A 1 401 ? -44.009 15.457 -23.112 1.00 35.00 401 TYR A C 1
ATOM 3344 O O . TYR A 1 401 ? -44.071 15.014 -21.959 1.00 35.33 401 TYR A O 1
ATOM 3353 N N . GLU A 1 402 ? -43.191 14.963 -24.035 1.00 32.19 402 GLU A N 1
ATOM 3354 C CA . GLU A 1 402 ? -42.175 13.976 -23.702 1.00 31.21 402 GLU A CA 1
ATOM 3355 C C . GLU A 1 402 ? -41.148 14.570 -22.745 1.00 29.36 402 GLU A C 1
ATOM 3356 O O . GLU A 1 402 ? -40.784 15.752 -22.848 1.00 28.95 402 GLU A O 1
ATOM 3362 N N . ALA A 1 403 ? -40.674 13.734 -21.830 1.00 28.99 403 ALA A N 1
ATOM 3363 C CA . ALA A 1 403 ? -39.776 14.162 -20.761 1.00 30.15 403 ALA A CA 1
ATOM 3364 C C . ALA A 1 403 ? -39.027 12.960 -20.171 1.00 33.27 403 ALA A C 1
ATOM 3365 O O . ALA A 1 403 ? -39.484 11.808 -20.292 1.00 31.95 403 ALA A O 1
ATOM 3367 N N . PHE A 1 404 ? -37.880 13.225 -19.542 1.00 25.80 404 PHE A N 1
ATOM 3368 C CA . PHE A 1 404 ? -37.044 12.158 -18.992 1.00 30.61 404 PHE A CA 1
ATOM 3369 C C . PHE A 1 404 ? -37.836 11.363 -17.957 1.00 33.91 404 PHE A C 1
ATOM 3370 O O . PHE A 1 404 ? -38.195 11.892 -16.903 1.00 33.24 404 PHE A O 1
ATOM 3378 N N . PHE A 1 405 ? -38.124 10.102 -18.266 1.00 32.64 405 PHE A N 1
ATOM 3379 C CA . PHE A 1 405 ? -39.021 9.297 -17.425 1.00 35.70 405 PHE A CA 1
ATOM 3380 C C . PHE A 1 405 ? -40.266 10.099 -16.970 1.00 35.26 405 PHE A C 1
ATOM 3381 O O . PHE A 1 405 ? -40.634 10.061 -15.807 1.00 34.87 405 PHE A O 1
ATOM 3389 N N . ASN A 1 406 ? -40.894 10.824 -17.900 1.00 34.33 406 ASN A N 1
ATOM 3390 C CA . ASN A 1 406 ? -42.116 11.592 -17.623 1.00 34.35 406 ASN A CA 1
ATOM 3391 C C . ASN A 1 406 ? -42.042 12.538 -16.412 1.00 35.04 406 ASN A C 1
ATOM 3392 O O . ASN A 1 406 ? -43.019 12.716 -15.689 1.00 40.79 406 ASN A O 1
ATOM 3397 N N . ILE A 1 407 ? -40.880 13.146 -16.204 1.00 32.83 407 ILE A N 1
ATOM 3398 C CA . ILE A 1 407 ? -40.679 14.084 -15.108 1.00 30.39 407 ILE A CA 1
ATOM 3399 C C . ILE A 1 407 ? -40.929 15.521 -15.600 1.00 37.42 407 ILE A C 1
ATOM 3400 O O . ILE A 1 407 ? -40.308 15.984 -16.569 1.00 38.30 407 ILE A O 1
ATOM 3405 N N . TRP A 1 408 ? -41.853 16.218 -14.945 1.00 36.37 408 TRP A N 1
ATOM 3406 C CA . TRP A 1 408 ? -42.339 17.504 -15.448 1.00 37.38 408 TRP A CA 1
ATOM 3407 C C . TRP A 1 408 ? -41.196 18.481 -15.671 1.00 35.61 408 TRP A C 1
ATOM 3408 O O . TRP A 1 408 ? -41.194 19.220 -16.636 1.00 32.84 408 TRP A O 1
ATOM 3419 N N . LEU A 1 409 ? -40.219 18.472 -14.769 1.00 38.48 409 LEU A N 1
ATOM 3420 C CA . LEU A 1 409 ? -39.133 19.440 -14.823 1.00 33.01 409 LEU A CA 1
ATOM 3421 C C . LEU A 1 409 ? -38.032 19.049 -15.810 1.00 33.77 409 LEU A C 1
ATOM 3422 O O . LEU A 1 409 ? -36.984 19.694 -15.854 1.00 32.80 409 LEU A O 1
ATOM 3427 N N . MET A 1 410 ? -38.260 18.006 -16.601 1.00 28.96 410 MET A N 1
ATOM 3428 C CA . MET A 1 410 ? -37.245 17.570 -17.559 1.00 31.60 410 MET A CA 1
ATOM 3429 C C . MET A 1 410 ? -37.830 17.394 -18.954 1.00 31.27 410 MET A C 1
ATOM 3430 O O . MET A 1 410 ? -37.983 16.283 -19.434 1.00 29.10 410 MET A O 1
ATOM 3435 N N . ALA A 1 411 ? -38.151 18.521 -19.589 1.00 31.78 411 ALA A N 1
ATOM 3436 C CA . ALA A 1 411 ? -38.837 18.542 -20.876 1.00 31.58 411 ALA A CA 1
ATOM 3437 C C . ALA A 1 411 ? -37.880 18.256 -22.029 1.00 30.11 411 ALA A C 1
ATOM 3438 O O . ALA A 1 411 ? -36.911 18.979 -22.234 1.00 30.58 411 ALA A O 1
ATOM 3440 N N . LYS A 1 412 ? -38.168 17.204 -22.782 1.00 31.22 412 LYS A N 1
ATOM 3441 C CA . LYS A 1 412 ? -37.300 16.777 -23.868 1.00 31.14 412 LYS A CA 1
ATOM 3442 C C . LYS A 1 412 ? -37.298 17.752 -25.049 1.00 33.78 412 LYS A C 1
ATOM 3443 O O . LYS A 1 412 ? -38.349 18.250 -25.454 1.00 33.75 412 LYS A O 1
ATOM 3449 N N . PHE A 1 413 ? -36.118 17.999 -25.614 1.00 33.80 413 PHE A N 1
ATOM 3450 C CA . PHE A 1 413 ? -36.015 18.783 -26.841 1.00 31.25 413 PHE A CA 1
ATOM 3451 C C . PHE A 1 413 ? -36.474 17.926 -28.012 1.00 30.74 413 PHE A C 1
ATOM 3452 O O . PHE A 1 413 ? -36.380 16.699 -27.984 1.00 31.59 413 PHE A O 1
ATOM 3460 N N . ASN A 1 414 ? -36.972 18.587 -29.048 1.00 31.82 414 ASN A N 1
ATOM 3461 C CA . ASN A 1 414 ? -37.294 17.925 -30.302 1.00 32.92 414 ASN A CA 1
ATOM 3462 C C . ASN A 1 414 ? -36.039 17.700 -31.145 1.00 29.66 414 ASN A C 1
ATOM 3463 O O . ASN A 1 414 ? -35.540 18.625 -31.789 1.00 30.75 414 ASN A O 1
ATOM 3468 N N . HIS A 1 415 ? -35.514 16.480 -31.134 1.00 28.16 415 HIS A N 1
ATOM 3469 C CA . HIS A 1 415 ? -34.256 16.215 -31.831 1.00 30.44 415 HIS A CA 1
ATOM 3470 C C . HIS A 1 415 ? -34.408 15.977 -33.332 1.00 31.36 415 HIS A C 1
ATOM 3471 O O . HIS A 1 415 ? -33.413 15.781 -34.030 1.00 33.87 415 HIS A O 1
ATOM 3478 N N . ASP A 1 416 ? -35.647 16.002 -33.822 1.00 32.94 416 ASP A N 1
ATOM 3479 C CA . ASP A 1 416 ? -35.911 15.969 -35.265 1.00 33.48 416 ASP A CA 1
ATOM 3480 C C . ASP A 1 416 ? -35.839 17.353 -35.892 1.00 34.72 416 ASP A C 1
ATOM 3481 O O . ASP A 1 416 ? -35.989 17.490 -37.103 1.00 35.68 416 ASP A O 1
ATOM 3486 N N . ASN A 1 417 ? -35.634 18.372 -35.058 1.00 32.66 417 ASN A N 1
ATOM 3487 C CA . ASN A 1 417 ? -35.594 19.762 -35.496 1.00 31.97 417 ASN A CA 1
ATOM 3488 C C . ASN A 1 417 ? -34.178 20.307 -35.388 1.00 31.82 417 ASN A C 1
ATOM 3489 O O . ASN A 1 417 ? -33.697 20.541 -34.284 1.00 31.17 417 ASN A O 1
ATOM 3494 N N . PRO A 1 418 ? -33.515 20.525 -36.535 1.00 35.31 418 PRO A N 1
ATOM 3495 C CA . PRO A 1 418 ? -32.117 20.982 -36.612 1.00 33.85 418 PRO A CA 1
ATOM 3496 C C . PRO A 1 418 ? -31.863 22.290 -35.884 1.00 34.74 418 PRO A C 1
ATOM 3497 O O . PRO A 1 418 ? -30.717 22.552 -35.490 1.00 35.04 418 PRO A O 1
ATOM 3501 N N . ARG A 1 419 ? -32.906 23.101 -35.703 1.00 34.01 419 ARG A N 1
ATOM 3502 C CA . ARG A 1 419 ? -32.782 24.291 -34.868 1.00 32.49 419 ARG A CA 1
ATOM 3503 C C . ARG A 1 419 ? -32.235 23.918 -33.489 1.00 34.02 419 ARG A C 1
ATOM 3504 O O . ARG A 1 419 ? -31.386 24.623 -32.953 1.00 35.69 419 ARG A O 1
ATOM 3512 N N . THR A 1 420 ? -32.688 22.800 -32.920 1.00 28.86 420 THR A N 1
ATOM 3513 C CA . THR A 1 420 ? -32.197 22.416 -31.595 1.00 32.02 420 THR A CA 1
ATOM 3514 C C . THR A 1 420 ? -30.700 22.119 -31.644 1.00 27.77 420 THR A C 1
ATOM 3515 O O . THR A 1 420 ? -29.962 22.395 -30.679 1.00 25.42 420 THR A O 1
ATOM 3519 N N . VAL A 1 421 ? -30.245 21.608 -32.788 1.00 25.53 421 VAL A N 1
ATOM 3520 C CA . VAL A 1 421 ? -28.813 21.435 -32.989 1.00 26.01 421 VAL A CA 1
ATOM 3521 C C . VAL A 1 421 ? -28.132 22.791 -32.949 1.00 28.09 421 VAL A C 1
ATOM 3522 O O . VAL A 1 421 ? -27.177 22.986 -32.192 1.00 28.49 421 VAL A O 1
ATOM 3526 N N . ASP A 1 422 ? -28.623 23.734 -33.750 1.00 26.17 422 ASP A N 1
ATOM 3527 C CA . ASP A 1 422 ? -28.026 25.083 -33.758 1.00 29.93 422 ASP A CA 1
ATOM 3528 C C . ASP A 1 422 ? -27.943 25.672 -32.344 1.00 30.72 422 ASP A C 1
ATOM 3529 O O . ASP A 1 422 ? -26.954 26.328 -31.974 1.00 30.32 422 ASP A O 1
ATOM 3534 N N . TYR A 1 423 ? -28.995 25.438 -31.562 1.00 25.07 423 TYR A N 1
ATOM 3535 C CA . TYR A 1 423 ? -29.085 25.941 -30.201 1.00 27.09 423 TYR A CA 1
ATOM 3536 C C . TYR A 1 423 ? -27.927 25.366 -29.379 1.00 26.85 423 TYR A C 1
ATOM 3537 O O . TYR A 1 423 ? -27.181 26.112 -28.715 1.00 29.30 423 TYR A O 1
ATOM 3546 N N . PHE A 1 424 ? -27.724 24.052 -29.449 1.00 25.90 424 PHE A N 1
ATOM 3547 C CA . PHE A 1 424 ? -26.627 23.503 -28.628 1.00 27.64 424 PHE A CA 1
ATOM 3548 C C . PHE A 1 424 ? -25.218 23.731 -29.175 1.00 26.49 424 PHE A C 1
ATOM 3549 O O . PHE A 1 424 ? -24.241 23.697 -28.422 1.00 28.31 424 PHE A O 1
ATOM 3557 N N . ILE A 1 425 ? -25.119 23.997 -30.473 1.00 30.03 425 ILE A N 1
ATOM 3558 C CA . ILE A 1 425 ? -23.853 24.424 -31.069 1.00 28.32 425 ILE A CA 1
ATOM 3559 C C . ILE A 1 425 ? -23.463 25.800 -30.560 1.00 27.35 425 ILE A C 1
ATOM 3560 O O . ILE A 1 425 ? -22.349 25.989 -30.052 1.00 32.64 425 ILE A O 1
ATOM 3565 N N . ASP A 1 426 ? -24.377 26.762 -30.687 1.00 25.94 426 ASP A N 1
ATOM 3566 C CA . ASP A 1 426 ? -24.155 28.086 -30.121 1.00 23.68 426 ASP A CA 1
ATOM 3567 C C . ASP A 1 426 ? -23.768 28.016 -28.611 1.00 31.15 426 ASP A C 1
ATOM 3568 O O . ASP A 1 426 ? -22.795 28.672 -28.163 1.00 29.19 426 ASP A O 1
ATOM 3573 N N . ILE A 1 427 ? -24.499 27.208 -27.833 1.00 28.28 427 ILE A N 1
ATOM 3574 C CA . ILE A 1 427 ? -24.141 27.038 -26.418 1.00 26.91 427 ILE A CA 1
ATOM 3575 C C . ILE A 1 427 ? -22.707 26.511 -26.245 1.00 26.76 427 ILE A C 1
ATOM 3576 O O . ILE A 1 427 ? -21.928 26.975 -25.375 1.00 28.02 427 ILE A O 1
ATOM 3581 N N . THR A 1 428 ? -22.359 25.554 -27.099 1.00 28.06 428 THR A N 1
ATOM 3582 C CA . THR A 1 428 ? -21.023 24.978 -27.087 1.00 29.93 428 THR A CA 1
ATOM 3583 C C . THR A 1 428 ? -19.963 26.053 -27.317 1.00 29.01 428 THR A C 1
ATOM 3584 O O . THR A 1 428 ? -18.956 26.091 -26.610 1.00 27.71 428 THR A O 1
ATOM 3588 N N . LYS A 1 429 ? -20.186 26.915 -28.310 1.00 27.59 429 LYS A N 1
ATOM 3589 C CA . LYS A 1 429 ? -19.251 28.014 -28.562 1.00 31.04 429 LYS A CA 1
ATOM 3590 C C . LYS A 1 429 ? -19.118 28.913 -27.346 1.00 31.65 429 LYS A C 1
ATOM 3591 O O . LYS A 1 429 ? -18.014 29.323 -26.993 1.00 32.47 429 LYS A O 1
ATOM 3597 N N . PHE A 1 430 ? -20.239 29.223 -26.703 1.00 27.99 430 PHE A N 1
ATOM 3598 C CA . PHE A 1 430 ? -20.175 30.097 -25.547 1.00 26.29 430 PHE A CA 1
ATOM 3599 C C . PHE A 1 430 ? -19.178 29.500 -24.527 1.00 32.48 430 PHE A C 1
ATOM 3600 O O . PHE A 1 430 ? -18.236 30.172 -24.032 1.00 35.92 430 PHE A O 1
ATOM 3608 N N . TRP A 1 431 ? -19.347 28.219 -24.229 1.00 30.99 431 TRP A N 1
ATOM 3609 C CA . TRP A 1 431 ? -18.473 27.638 -23.208 1.00 29.98 431 TRP A CA 1
ATOM 3610 C C . TRP A 1 431 ? -17.022 27.392 -23.669 1.00 31.73 431 TRP A C 1
ATOM 3611 O O . TRP A 1 431 ? -16.083 27.463 -22.864 1.00 26.56 431 TRP A O 1
ATOM 3622 N N . ILE A 1 432 ? -16.833 27.112 -24.957 1.00 30.57 432 ILE A N 1
ATOM 3623 C CA . ILE A 1 432 ? -15.479 27.018 -25.494 1.00 28.55 432 ILE A CA 1
ATOM 3624 C C . ILE A 1 432 ? -14.786 28.359 -25.289 1.00 30.14 432 ILE A C 1
ATOM 3625 O O . ILE A 1 432 ? -13.608 28.419 -24.923 1.00 29.98 432 ILE A O 1
ATOM 3630 N N . ASP A 1 433 ? -15.541 29.434 -25.500 1.00 30.83 433 ASP A N 1
ATOM 3631 C CA . ASP A 1 433 ? -15.052 30.791 -25.257 1.00 29.61 433 ASP A CA 1
ATOM 3632 C C . ASP A 1 433 ? -14.829 31.045 -23.768 1.00 32.80 433 ASP A C 1
ATOM 3633 O O . ASP A 1 433 ? -14.226 32.053 -23.382 1.00 29.07 433 ASP A O 1
ATOM 3638 N N . LYS A 1 434 ? -15.324 30.146 -22.918 1.00 30.60 434 LYS A N 1
ATOM 3639 C CA . LYS A 1 434 ? -14.907 30.222 -21.509 1.00 30.38 434 LYS A CA 1
ATOM 3640 C C . LYS A 1 434 ? -13.676 29.363 -21.172 1.00 30.95 434 LYS A C 1
ATOM 3641 O O . LYS A 1 434 ? -13.217 29.339 -20.026 1.00 30.39 434 LYS A O 1
ATOM 3647 N N . GLY A 1 435 ? -13.142 28.659 -22.171 1.00 32.95 435 GLY A N 1
ATOM 3648 C CA . GLY A 1 435 ? -11.940 27.856 -21.990 1.00 27.78 435 GLY A CA 1
ATOM 3649 C C . GLY A 1 435 ? -12.126 26.402 -21.572 1.00 31.55 435 GLY A C 1
ATOM 3650 O O . GLY A 1 435 ? -11.159 25.735 -21.186 1.00 30.03 435 GLY A O 1
ATOM 3651 N N . ILE A 1 436 ? -13.352 25.887 -21.632 1.00 32.44 436 ILE A N 1
ATOM 3652 C CA . ILE A 1 436 ? -13.559 24.480 -21.274 1.00 30.26 436 ILE A CA 1
ATOM 3653 C C . ILE A 1 436 ? -13.044 23.556 -22.368 1.00 30.31 436 ILE A C 1
ATOM 3654 O O . ILE A 1 436 ? -12.952 23.947 -23.522 1.00 29.70 436 ILE A O 1
ATOM 3659 N N . ASP A 1 437 ? -12.740 22.318 -22.009 1.00 28.91 437 ASP A N 1
ATOM 3660 C CA . ASP A 1 437 ? -12.085 21.422 -22.948 1.00 32.80 437 ASP A CA 1
ATOM 3661 C C . ASP A 1 437 ? -12.988 20.344 -23.524 1.00 29.03 437 ASP A C 1
ATOM 3662 O O . ASP A 1 437 ? -12.574 19.611 -24.419 1.00 28.96 437 ASP A O 1
ATOM 3667 N N . GLY A 1 438 ? -14.214 20.242 -23.018 1.00 27.95 438 GLY A N 1
ATOM 3668 C CA . GLY A 1 438 ? -15.098 19.176 -23.459 1.00 26.38 438 GLY A CA 1
ATOM 3669 C C . GLY A 1 438 ? -16.451 19.176 -22.783 1.00 27.30 438 GLY A C 1
ATOM 3670 O O . GLY A 1 438 ? -16.660 19.870 -21.782 1.00 27.88 438 GLY A O 1
ATOM 3671 N N . PHE A 1 439 ? -17.367 18.387 -23.344 1.00 28.54 439 PHE A N 1
ATOM 3672 C CA . PHE A 1 439 ? -18.715 18.207 -22.804 1.00 23.95 439 PHE A CA 1
ATOM 3673 C C . PHE A 1 439 ? -18.940 16.707 -22.578 1.00 27.44 439 PHE A C 1
ATOM 3674 O O . PHE A 1 439 ? -18.455 15.869 -23.348 1.00 28.43 439 PHE A O 1
ATOM 3682 N N . ARG A 1 440 ? -19.668 16.390 -21.513 1.00 25.47 440 ARG A N 1
ATOM 3683 C CA . ARG A 1 440 ? -20.274 15.095 -21.286 1.00 25.01 440 ARG A CA 1
ATOM 3684 C C . ARG A 1 440 ? -21.773 15.296 -21.486 1.00 24.89 440 ARG A C 1
ATOM 3685 O O . ARG A 1 440 ? -22.399 16.058 -20.759 1.00 25.81 440 ARG A O 1
ATOM 3693 N N . ILE A 1 441 ? -22.342 14.621 -22.478 1.00 24.70 441 ILE A N 1
ATOM 3694 C CA . ILE A 1 441 ? -23.738 14.771 -22.832 1.00 21.61 441 ILE A CA 1
ATOM 3695 C C . ILE A 1 441 ? -24.588 13.840 -21.990 1.00 24.49 441 ILE A C 1
ATOM 3696 O O . ILE A 1 441 ? -24.498 12.633 -22.097 1.00 27.87 441 ILE A O 1
ATOM 3701 N N . ASP A 1 442 ? -25.387 14.425 -21.115 1.00 28.32 442 ASP A N 1
ATOM 3702 C CA . ASP A 1 442 ? -26.292 13.680 -20.253 1.00 25.89 442 ASP A CA 1
ATOM 3703 C C . ASP A 1 442 ? -27.350 13.008 -21.131 1.00 26.82 442 ASP A C 1
ATOM 3704 O O . ASP A 1 442 ? -27.824 13.604 -22.093 1.00 26.66 442 ASP A O 1
ATOM 3709 N N . VAL A 1 443 ? -27.678 11.754 -20.825 1.00 28.87 443 VAL A N 1
ATOM 3710 C CA . VAL A 1 443 ? -28.673 10.978 -21.579 1.00 26.41 443 VAL A CA 1
ATOM 3711 C C . VAL A 1 443 ? -28.425 10.997 -23.098 1.00 31.34 443 VAL A C 1
ATOM 3712 O O . VAL A 1 443 ? -29.357 11.062 -23.917 1.00 29.87 443 VAL A O 1
ATOM 3716 N N . ALA A 1 444 ? -27.148 10.917 -23.463 1.00 31.43 444 ALA A N 1
ATOM 3717 C CA . ALA A 1 444 ? -26.755 10.876 -24.861 1.00 27.78 444 ALA A CA 1
ATOM 3718 C C . ALA A 1 444 ? -27.528 9.800 -25.612 1.00 31.16 444 ALA A C 1
ATOM 3719 O O . ALA A 1 444 ? -27.973 10.041 -26.733 1.00 27.77 444 ALA A O 1
ATOM 3721 N N . MET A 1 445 ? -27.717 8.624 -25.006 1.00 26.18 445 MET A N 1
ATOM 3722 C CA . MET A 1 445 ? -28.407 7.552 -25.735 1.00 28.51 445 MET A CA 1
ATOM 3723 C C . MET A 1 445 ? -29.862 7.840 -26.074 1.00 27.04 445 MET A C 1
ATOM 3724 O O . MET A 1 445 ? -30.470 7.107 -26.853 1.00 28.05 445 MET A O 1
ATOM 3729 N N . GLY A 1 446 ? -30.428 8.880 -25.482 1.00 29.66 446 GLY A N 1
ATOM 3730 C CA . GLY A 1 446 ? -31.795 9.242 -25.801 1.00 32.33 446 GLY A CA 1
ATOM 3731 C C . GLY A 1 446 ? -31.883 10.297 -26.889 1.00 29.07 446 GLY A C 1
ATOM 3732 O O . GLY A 1 446 ? -32.975 10.772 -27.222 1.00 27.40 446 GLY A O 1
ATOM 3733 N N . ILE A 1 447 ? -30.732 10.673 -27.440 1.00 27.01 447 ILE A N 1
ATOM 3734 C CA . ILE A 1 447 ? -30.705 11.691 -28.481 1.00 27.40 447 ILE A CA 1
ATOM 3735 C C . ILE A 1 447 ? -30.607 11.001 -29.828 1.00 27.07 447 ILE A C 1
ATOM 3736 O O . ILE A 1 447 ? -29.764 10.131 -30.029 1.00 27.48 447 ILE A O 1
ATOM 3741 N N . HIS A 1 448 ? -31.506 11.356 -30.738 1.00 27.97 448 HIS A N 1
ATOM 3742 C CA . HIS A 1 448 ? -31.539 10.697 -32.039 1.00 26.17 448 HIS A CA 1
ATOM 3743 C C . HIS A 1 448 ? -30.179 10.714 -32.769 1.00 27.18 448 HIS A C 1
ATOM 3744 O O . HIS A 1 448 ? -29.465 11.736 -32.802 1.00 26.24 448 HIS A O 1
ATOM 3751 N N . TYR A 1 449 ? -29.835 9.579 -33.363 1.00 26.65 449 TYR A N 1
ATOM 3752 C CA . TYR A 1 449 ? -28.543 9.408 -34.013 1.00 26.49 449 TYR A CA 1
ATOM 3753 C C . TYR A 1 449 ? -28.235 10.507 -35.042 1.00 26.62 449 TYR A C 1
ATOM 3754 O O . TYR A 1 449 ? -27.089 10.912 -35.185 1.00 27.52 449 TYR A O 1
ATOM 3763 N N . SER A 1 450 ? -29.253 10.993 -35.749 1.00 27.26 450 SER A N 1
ATOM 3764 C CA . SER A 1 450 ? -29.045 12.020 -36.773 1.00 27.37 450 SER A CA 1
ATOM 3765 C C . SER A 1 450 ? -28.722 13.373 -36.143 1.00 28.92 450 SER A C 1
ATOM 3766 O O . SER A 1 450 ? -27.907 14.161 -36.657 1.00 29.94 450 SER A O 1
ATOM 3769 N N . TRP A 1 451 ? -29.373 13.651 -35.026 1.00 26.40 451 TRP A N 1
ATOM 3770 C CA . TRP A 1 451 ? -29.105 14.881 -34.310 1.00 27.04 451 TRP A CA 1
ATOM 3771 C C . TRP A 1 451 ? -27.636 14.851 -33.909 1.00 28.36 451 TRP A C 1
ATOM 3772 O O . TRP A 1 451 ? -26.871 15.795 -34.162 1.00 29.31 451 TRP A O 1
ATOM 3783 N N . MET A 1 452 ? -27.237 13.752 -33.286 1.00 27.09 452 MET A N 1
ATOM 3784 C CA . MET A 1 452 ? -25.879 13.655 -32.773 1.00 27.66 452 MET A CA 1
ATOM 3785 C C . MET A 1 452 ? -24.873 13.695 -33.919 1.00 27.91 452 MET A C 1
ATOM 3786 O O . MET A 1 452 ? -23.785 14.209 -33.759 1.00 28.27 452 MET A O 1
ATOM 3791 N N . LYS A 1 453 ? -25.230 13.152 -35.075 1.00 23.60 453 LYS A N 1
ATOM 3792 C CA . LYS A 1 453 ? -24.324 13.236 -36.209 1.00 25.98 453 LYS A CA 1
ATOM 3793 C C . LYS A 1 453 ? -24.136 14.694 -36.622 1.00 28.72 453 LYS A C 1
ATOM 3794 O O . LYS A 1 453 ? -23.004 15.130 -36.831 1.00 29.37 453 LYS A O 1
ATOM 3800 N N . GLN A 1 454 ? -25.231 15.453 -36.721 1.00 26.65 454 GLN A N 1
ATOM 3801 C CA . GLN A 1 454 ? -25.119 16.886 -37.021 1.00 24.54 454 GLN A CA 1
ATOM 3802 C C . GLN A 1 454 ? -24.166 17.583 -36.040 1.00 27.55 454 GLN A C 1
ATOM 3803 O O . GLN A 1 454 ? -23.163 18.222 -36.422 1.00 28.95 454 GLN A O 1
ATOM 3809 N N . TYR A 1 455 ? -24.487 17.443 -34.762 1.00 27.69 455 TYR A N 1
ATOM 3810 C CA . TYR A 1 455 ? -23.711 18.079 -33.725 1.00 27.95 455 TYR A CA 1
ATOM 3811 C C . TYR A 1 455 ? -22.247 17.658 -33.800 1.00 26.80 455 TYR A C 1
ATOM 3812 O O . TYR A 1 455 ? -21.351 18.483 -33.925 1.00 24.86 455 TYR A O 1
ATOM 3821 N N . TYR A 1 456 ? -22.022 16.357 -33.709 1.00 26.96 456 TYR A N 1
ATOM 3822 C CA . TYR A 1 456 ? -20.685 15.809 -33.568 1.00 28.60 456 TYR A CA 1
ATOM 3823 C C . TYR A 1 456 ? -19.816 16.152 -34.778 1.00 31.84 456 TYR A C 1
ATOM 3824 O O . TYR A 1 456 ? -18.678 16.591 -34.630 1.00 27.61 456 TYR A O 1
ATOM 3833 N N . GLU A 1 457 ? -20.355 15.950 -35.975 1.00 30.60 457 GLU A N 1
ATOM 3834 C CA . GLU A 1 457 ? -19.605 16.270 -37.184 1.00 31.90 457 GLU A CA 1
ATOM 3835 C C . GLU A 1 457 ? -19.201 17.736 -37.197 1.00 32.23 457 GLU A C 1
ATOM 3836 O O . GLU A 1 457 ? -18.048 18.072 -37.525 1.00 30.58 457 GLU A O 1
ATOM 3842 N N . TYR A 1 458 ? -20.134 18.611 -36.829 1.00 28.73 458 TYR A N 1
ATOM 3843 C CA . TYR A 1 458 ? -19.806 20.027 -36.878 1.00 30.31 458 TYR A CA 1
ATOM 3844 C C . TYR A 1 458 ? -18.762 20.425 -35.816 1.00 34.13 458 TYR A C 1
ATOM 3845 O O . TYR A 1 458 ? -17.729 21.010 -36.144 1.00 31.56 458 TYR A O 1
ATOM 3854 N N . ILE A 1 459 ? -19.030 20.106 -34.552 1.00 31.03 459 ILE A N 1
ATOM 3855 C CA . ILE A 1 459 ? -18.059 20.356 -33.494 1.00 33.58 459 ILE A CA 1
ATOM 3856 C C . ILE A 1 459 ? -16.668 19.798 -33.857 1.00 31.77 459 ILE A C 1
ATOM 3857 O O . ILE A 1 459 ? -15.664 20.483 -33.728 1.00 30.18 459 ILE A O 1
ATOM 3862 N N . LYS A 1 460 ? -16.614 18.562 -34.326 1.00 28.83 460 LYS A N 1
ATOM 3863 C CA . LYS A 1 460 ? -15.339 17.952 -34.689 1.00 31.72 460 LYS A CA 1
ATOM 3864 C C . LYS A 1 460 ? -14.638 18.701 -35.833 1.00 36.60 460 LYS A C 1
ATOM 3865 O O . LYS A 1 460 ? -13.420 18.883 -35.788 1.00 39.22 460 LYS A O 1
ATOM 3871 N N . ASN A 1 461 ? -15.390 19.145 -36.842 1.00 34.48 461 ASN A N 1
ATOM 3872 C CA . ASN A 1 461 ? -14.796 19.969 -37.901 1.00 32.03 461 ASN A CA 1
ATOM 3873 C C . ASN A 1 461 ? -14.207 21.271 -37.354 1.00 34.87 461 ASN A C 1
ATOM 3874 O O . ASN A 1 461 ? -13.072 21.617 -37.656 1.00 30.42 461 ASN A O 1
ATOM 3879 N N . THR A 1 462 ? -14.988 21.973 -36.537 1.00 33.46 462 THR A N 1
ATOM 3880 C CA . THR A 1 462 ? -14.648 23.308 -36.072 1.00 26.19 462 THR A CA 1
ATOM 3881 C C . THR A 1 462 ? -13.685 23.317 -34.869 1.00 31.43 462 THR A C 1
ATOM 3882 O O . THR A 1 462 ? -12.842 24.194 -34.751 1.00 33.92 462 THR A O 1
ATOM 3886 N N . TYR A 1 463 ? -13.817 22.337 -33.981 1.00 30.36 463 TYR A N 1
ATOM 3887 C CA . TYR A 1 463 ? -13.009 22.258 -32.770 1.00 26.84 463 TYR A CA 1
ATOM 3888 C C . TYR A 1 463 ? -12.489 20.824 -32.549 1.00 30.50 463 TYR A C 1
ATOM 3889 O O . TYR A 1 463 ? -13.013 20.085 -31.710 1.00 31.16 463 TYR A O 1
ATOM 3898 N N . PRO A 1 464 ? -11.453 20.430 -33.300 1.00 29.54 464 PRO A N 1
ATOM 3899 C CA . PRO A 1 464 ? -10.935 19.056 -33.231 1.00 34.04 464 PRO A CA 1
ATOM 3900 C C . PRO A 1 464 ? -10.546 18.610 -31.823 1.00 32.96 464 PRO A C 1
ATOM 3901 O O . PRO A 1 464 ? -10.620 17.414 -31.541 1.00 31.84 464 PRO A O 1
ATOM 3905 N N . ASP A 1 465 ? -10.114 19.535 -30.969 1.00 27.50 465 ASP A N 1
ATOM 3906 C CA . ASP A 1 465 ? -9.665 19.164 -29.626 1.00 32.58 465 ASP A CA 1
ATOM 3907 C C . ASP A 1 465 ? -10.757 19.199 -28.563 1.00 30.20 465 ASP A C 1
ATOM 3908 O O . ASP A 1 465 ? -10.488 18.988 -27.384 1.00 30.62 465 ASP A O 1
ATOM 3913 N N . PHE A 1 466 ? -11.984 19.476 -28.972 1.00 27.70 466 PHE A N 1
ATOM 3914 C CA . PHE A 1 466 ? -13.085 19.485 -28.026 1.00 26.70 466 PHE A CA 1
ATOM 3915 C C . PHE A 1 466 ? -13.634 18.078 -27.836 1.00 25.62 466 PHE A C 1
ATOM 3916 O O . PHE A 1 466 ? -14.228 17.485 -28.746 1.00 28.14 466 PHE A O 1
ATOM 3924 N N . LEU A 1 467 ? -13.419 17.536 -26.646 1.00 25.72 467 LEU A N 1
ATOM 3925 C CA . LEU A 1 467 ? -13.939 16.225 -26.291 1.00 25.06 467 LEU A CA 1
ATOM 3926 C C . LEU A 1 467 ? -15.468 16.157 -26.285 1.00 26.51 467 LEU A C 1
ATOM 3927 O O . LEU A 1 467 ? -16.144 16.950 -25.618 1.00 24.96 467 LEU A O 1
ATOM 3932 N N . VAL A 1 468 ? -16.008 15.195 -27.024 1.00 27.84 468 VAL A N 1
ATOM 3933 C CA . VAL A 1 468 ? -17.432 14.909 -26.944 1.00 29.27 468 VAL A CA 1
ATOM 3934 C C . VAL A 1 468 ? -17.648 13.529 -26.318 1.00 27.25 468 VAL A C 1
ATOM 3935 O O . VAL A 1 468 ? -17.442 12.499 -26.964 1.00 27.85 468 VAL A O 1
ATOM 3939 N N . LEU A 1 469 ? -18.040 13.528 -25.048 1.00 26.91 469 LEU A N 1
ATOM 3940 C CA . LEU A 1 469 ? -18.180 12.298 -24.266 1.00 25.28 469 LEU A CA 1
ATOM 3941 C C . LEU A 1 469 ? -19.669 12.076 -24.045 1.00 27.35 469 LEU A C 1
ATOM 3942 O O . LEU A 1 469 ? -20.360 12.985 -23.601 1.00 25.81 469 LEU A O 1
ATOM 3947 N N . GLY A 1 470 ? -20.176 10.891 -24.350 1.00 24.59 470 GLY A N 1
ATOM 3948 C CA . GLY A 1 470 ? -21.593 10.634 -24.172 1.00 28.80 470 GLY A CA 1
ATOM 3949 C C . GLY A 1 470 ? -21.939 9.695 -23.025 1.00 30.25 470 GLY A C 1
ATOM 3950 O O . GLY A 1 470 ? -21.218 8.720 -22.781 1.00 30.84 470 GLY A O 1
ATOM 3951 N N . GLU A 1 471 ? -23.031 9.981 -22.312 1.00 26.87 471 GLU A N 1
ATOM 3952 C CA . GLU A 1 471 ? -23.586 8.999 -21.361 1.00 27.99 471 GLU A CA 1
ATOM 3953 C C . GLU A 1 471 ? -24.345 7.929 -22.132 1.00 28.74 471 GLU A C 1
ATOM 3954 O O . GLU A 1 471 ? -25.436 8.173 -22.649 1.00 28.58 471 GLU A O 1
ATOM 3960 N N . LEU A 1 472 ? -23.747 6.748 -22.224 1.00 31.21 472 LEU A N 1
ATOM 3961 C CA . LEU A 1 472 ? -24.294 5.667 -23.035 1.00 30.03 472 LEU A CA 1
ATOM 3962 C C . LEU A 1 472 ? -24.201 4.367 -22.252 1.00 29.13 472 LEU A C 1
ATOM 3963 O O . LEU A 1 472 ? -23.222 4.133 -21.565 1.00 34.12 472 LEU A O 1
ATOM 3968 N N . ALA A 1 473 ? -25.225 3.527 -22.330 1.00 30.81 473 ALA A N 1
ATOM 3969 C CA . ALA A 1 473 ? -25.304 2.382 -21.431 1.00 32.78 473 ALA A CA 1
ATOM 3970 C C . ALA A 1 473 ? -24.994 1.067 -22.148 1.00 31.86 473 ALA A C 1
ATOM 3971 O O . ALA A 1 473 ? -24.383 0.166 -21.579 1.00 28.93 473 ALA A O 1
ATOM 3973 N N . GLU A 1 474 ? -25.397 0.989 -23.409 1.00 30.35 474 GLU A N 1
ATOM 3974 C CA . GLU A 1 474 ? -25.260 -0.230 -24.197 1.00 29.88 474 GLU A CA 1
ATOM 3975 C C . GLU A 1 474 ? -23.851 -0.331 -24.815 1.00 28.34 474 GLU A C 1
ATOM 3976 O O . GLU A 1 474 ? -22.984 0.512 -24.532 1.00 27.63 474 GLU A O 1
ATOM 3982 N N . ASN A 1 475 ? -23.627 -1.350 -25.643 1.00 26.53 475 ASN A N 1
ATOM 3983 C CA . ASN A 1 475 ? -22.310 -1.592 -26.236 1.00 26.66 475 ASN A CA 1
ATOM 3984 C C . ASN A 1 475 ? -21.804 -0.373 -26.979 1.00 26.05 475 ASN A C 1
ATOM 3985 O O . ASN A 1 475 ? -22.413 0.039 -27.960 1.00 27.10 475 ASN A O 1
ATOM 3990 N N . PRO A 1 476 ? -20.673 0.193 -26.541 1.00 26.23 476 PRO A N 1
ATOM 3991 C CA . PRO A 1 476 ? -20.191 1.418 -27.190 1.00 25.78 476 PRO A CA 1
ATOM 3992 C C . PRO A 1 476 ? -19.958 1.310 -28.712 1.00 29.80 476 PRO A C 1
ATOM 3993 O O . PRO A 1 476 ? -19.900 2.362 -29.370 1.00 33.99 476 PRO A O 1
ATOM 3997 N N . ARG A 1 477 ? -19.867 0.101 -29.270 1.00 27.19 477 ARG A N 1
ATOM 3998 C CA . ARG A 1 477 ? -19.629 -0.049 -30.714 1.00 30.01 477 ARG A CA 1
ATOM 3999 C C . ARG A 1 477 ? -20.816 0.438 -31.544 1.00 27.80 477 ARG A C 1
ATOM 4000 O O . ARG A 1 477 ? -20.723 0.622 -32.759 1.00 23.51 477 ARG A O 1
ATOM 4008 N N . ILE A 1 478 ? -21.934 0.658 -30.861 1.00 30.37 478 ILE A N 1
ATOM 4009 C CA . ILE A 1 478 ? -23.126 1.224 -31.471 1.00 26.65 478 ILE A CA 1
ATOM 4010 C C . ILE A 1 478 ? -22.936 2.705 -31.795 1.00 28.75 478 ILE A C 1
ATOM 4011 O O . ILE A 1 478 ? -23.538 3.200 -32.736 1.00 22.48 478 ILE A O 1
ATOM 4016 N N . TYR A 1 479 ? -22.085 3.394 -31.022 1.00 24.74 479 TYR A N 1
ATOM 4017 C CA . TYR A 1 479 ? -22.142 4.856 -30.940 1.00 29.33 479 TYR A CA 1
ATOM 4018 C C . TYR A 1 479 ? -20.906 5.616 -31.391 1.00 29.23 479 TYR A C 1
ATOM 4019 O O . TYR A 1 479 ? -20.969 6.835 -31.511 1.00 27.84 479 TYR A O 1
ATOM 4028 N N . MET A 1 480 ? -19.793 4.926 -31.617 1.00 23.64 480 MET A N 1
ATOM 4029 C CA . MET A 1 480 ? -18.508 5.619 -31.666 1.00 29.11 480 MET A CA 1
ATOM 4030 C C . MET A 1 480 ? -18.272 6.497 -32.904 1.00 31.76 480 MET A C 1
ATOM 4031 O O . MET A 1 480 ? -17.270 7.211 -32.987 1.00 31.49 480 MET A O 1
ATOM 4036 N N . ASP A 1 481 ? -19.199 6.456 -33.855 1.00 29.09 481 ASP A N 1
ATOM 4037 C CA . ASP A 1 481 ? -19.140 7.373 -34.975 1.00 31.07 481 ASP A CA 1
ATOM 4038 C C . ASP A 1 481 ? -19.712 8.726 -34.582 1.00 31.49 481 ASP A C 1
ATOM 4039 O O . ASP A 1 481 ? -19.550 9.701 -35.311 1.00 34.19 481 ASP A O 1
ATOM 4044 N N . TYR A 1 482 ? -20.371 8.779 -33.428 1.00 27.78 482 TYR A N 1
ATOM 4045 C CA . TYR A 1 482 ? -21.058 9.990 -32.987 1.00 26.90 482 TYR A CA 1
ATOM 4046 C C . TYR A 1 482 ? -20.433 10.656 -31.750 1.00 28.90 482 TYR A C 1
ATOM 4047 O O . TYR A 1 482 ? -20.827 11.758 -31.365 1.00 30.14 482 TYR A O 1
ATOM 4056 N N . PHE A 1 483 ? -19.463 9.990 -31.136 1.00 24.58 483 PHE A N 1
ATOM 4057 C CA . PHE A 1 483 ? -18.807 10.511 -29.948 1.00 25.80 483 PHE A CA 1
ATOM 4058 C C . PHE A 1 483 ? -17.308 10.238 -29.982 1.00 28.89 483 PHE A C 1
ATOM 4059 O O . PHE A 1 483 ? -16.836 9.311 -30.663 1.00 25.17 483 PHE A O 1
ATOM 4067 N N . ASP A 1 484 ? -16.558 11.048 -29.249 1.00 21.24 484 ASP A N 1
ATOM 4068 C CA . ASP A 1 484 ? -15.167 10.736 -29.017 1.00 25.35 484 ASP A CA 1
ATOM 4069 C C . ASP A 1 484 ? -15.101 9.610 -27.984 1.00 28.75 484 ASP A C 1
ATOM 4070 O O . ASP A 1 484 ? -14.246 8.736 -28.070 1.00 26.35 484 ASP A O 1
ATOM 4075 N N . SER A 1 485 ? -16.010 9.657 -27.005 1.00 28.21 485 SER A N 1
ATOM 4076 C CA . SER A 1 485 ? -16.018 8.718 -25.887 1.00 26.67 485 SER A CA 1
ATOM 4077 C C . SER A 1 485 ? -17.421 8.310 -25.408 1.00 26.08 485 SER A C 1
ATOM 4078 O O . SER A 1 485 ? -18.409 9.001 -25.651 1.00 28.19 485 SER A O 1
ATOM 4081 N N . ALA A 1 486 ? -17.489 7.185 -24.711 1.00 24.58 486 ALA A N 1
ATOM 4082 C CA . ALA A 1 486 ? -18.718 6.750 -24.037 1.00 29.48 486 ALA A CA 1
ATOM 4083 C C . ALA A 1 486 ? -18.374 6.380 -22.610 1.00 25.88 486 ALA A C 1
ATOM 4084 O O . ALA A 1 486 ? -17.339 5.765 -22.368 1.00 26.49 486 ALA A O 1
ATOM 4086 N N . MET A 1 487 ? -19.221 6.757 -21.657 1.00 29.93 487 MET A N 1
ATOM 4087 C CA . MET A 1 487 ? -19.048 6.239 -20.306 1.00 28.96 487 MET A CA 1
ATOM 4088 C C . MET A 1 487 ? -19.264 4.741 -20.435 1.00 28.61 487 MET A C 1
ATOM 4089 O O . MET A 1 487 ? -20.309 4.277 -20.890 1.00 30.44 487 MET A O 1
ATOM 4094 N N . ASN A 1 488 ? -18.254 3.967 -20.091 1.00 28.37 488 ASN A N 1
ATOM 4095 C CA . ASN A 1 488 ? -18.314 2.568 -20.439 1.00 30.07 488 ASN A CA 1
ATOM 4096 C C . ASN A 1 488 ? -19.101 1.729 -19.422 1.00 30.33 488 ASN A C 1
ATOM 4097 O O . ASN A 1 488 ? -18.524 0.938 -18.688 1.00 29.25 488 ASN A O 1
ATOM 4102 N N . TYR A 1 489 ? -20.418 1.907 -19.375 1.00 30.58 489 TYR A N 1
ATOM 4103 C CA . TYR A 1 489 ? -21.242 1.128 -18.434 1.00 33.63 489 TYR A CA 1
ATOM 4104 C C . TYR A 1 489 ? -21.276 -0.356 -18.835 1.00 33.74 489 TYR A C 1
ATOM 4105 O O . TYR A 1 489 ? -21.511 -1.236 -18.003 1.00 32.12 489 TYR A O 1
ATOM 4114 N N . TYR A 1 490 ? -21.022 -0.609 -20.117 1.00 29.12 490 TYR A N 1
ATOM 4115 C CA . TYR A 1 490 ? -20.925 -1.957 -20.660 1.00 31.38 490 TYR A CA 1
ATOM 4116 C C . TYR A 1 490 ? -19.764 -2.703 -20.012 1.00 29.76 490 TYR A C 1
ATOM 4117 O O . TYR A 1 490 ? -19.914 -3.825 -19.490 1.00 33.37 490 TYR A O 1
ATOM 4126 N N . LEU A 1 491 ? -18.599 -2.073 -20.037 1.00 29.27 491 LEU A N 1
ATOM 4127 C CA . LEU A 1 491 ? -17.429 -2.674 -19.426 1.00 33.47 491 LEU A CA 1
ATOM 4128 C C . LEU A 1 491 ? -17.670 -2.888 -17.930 1.00 33.78 491 LEU A C 1
ATOM 4129 O O . LEU A 1 491 ? -17.400 -3.972 -17.405 1.00 32.27 491 LEU A O 1
ATOM 4134 N N . ARG A 1 492 ? -18.188 -1.857 -17.254 1.00 33.28 492 ARG A N 1
ATOM 4135 C CA . ARG A 1 492 ? -18.491 -1.944 -15.821 1.00 32.71 492 ARG A CA 1
ATOM 4136 C C . ARG A 1 492 ? -19.386 -3.149 -15.487 1.00 32.52 492 ARG A C 1
ATOM 4137 O O . ARG A 1 492 ? -19.079 -3.948 -14.589 1.00 31.32 492 ARG A O 1
ATOM 4145 N N . LYS A 1 493 ? -20.481 -3.282 -16.229 1.00 29.92 493 LYS A N 1
ATOM 4146 C CA . LYS A 1 493 ? -21.348 -4.440 -16.092 1.00 32.71 493 LYS A CA 1
ATOM 4147 C C . LYS A 1 493 ? -20.582 -5.761 -16.271 1.00 37.23 493 LYS A C 1
ATOM 4148 O O . LYS A 1 493 ? -20.767 -6.684 -15.481 1.00 35.89 493 LYS A O 1
ATOM 4154 N N . ALA A 1 494 ? -19.735 -5.865 -17.300 1.00 33.14 494 ALA A N 1
ATOM 4155 C CA . ALA A 1 494 ? -18.967 -7.100 -17.487 1.00 32.09 494 ALA A CA 1
ATOM 4156 C C . ALA A 1 494 ? -18.082 -7.406 -16.272 1.00 32.69 494 ALA A C 1
ATOM 4157 O O . ALA A 1 494 ? -18.036 -8.541 -15.789 1.00 30.34 494 ALA A O 1
ATOM 4159 N N . ILE A 1 495 ? -17.373 -6.394 -15.785 1.00 33.28 495 ILE A N 1
ATOM 4160 C CA . ILE A 1 495 ? -16.538 -6.569 -14.595 1.00 32.72 495 ILE A CA 1
ATOM 4161 C C . ILE A 1 495 ? -17.342 -7.061 -13.385 1.00 35.58 495 ILE A C 1
ATOM 4162 O O . ILE A 1 495 ? -16.897 -7.928 -12.641 1.00 32.14 495 ILE A O 1
ATOM 4167 N N . LEU A 1 496 ? -18.522 -6.488 -13.181 1.00 38.08 496 LEU A N 1
ATOM 4168 C CA . LEU A 1 496 ? -19.344 -6.869 -12.037 1.00 36.72 496 LEU A CA 1
ATOM 4169 C C . LEU A 1 496 ? -19.944 -8.254 -12.180 1.00 37.54 496 LEU A C 1
ATOM 4170 O O . LEU A 1 496 ? -20.071 -8.970 -11.200 1.00 36.52 496 LEU A O 1
ATOM 4175 N N . GLU A 1 497 ? -20.336 -8.616 -13.399 1.00 36.32 497 GLU A N 1
ATOM 4176 C CA . GLU A 1 497 ? -20.889 -9.942 -13.652 1.00 39.47 497 GLU A CA 1
ATOM 4177 C C . GLU A 1 497 ? -19.831 -11.047 -13.565 1.00 38.48 497 GLU A C 1
ATOM 4178 O O . GLU A 1 497 ? -20.155 -12.186 -13.231 1.00 39.39 497 GLU A O 1
ATOM 4184 N N . LEU A 1 498 ? -18.575 -10.721 -13.861 1.00 34.78 498 LEU A N 1
ATOM 4185 C CA . LEU A 1 498 ? -17.493 -11.683 -13.642 1.00 36.30 498 LEU A CA 1
ATOM 4186 C C . LEU A 1 498 ? -17.123 -11.773 -12.165 1.00 37.08 498 LEU A C 1
ATOM 4187 O O . LEU A 1 498 ? -17.007 -12.866 -11.613 1.00 42.04 498 LEU A O 1
ATOM 4192 N N . LEU A 1 499 ? -16.942 -10.619 -11.529 1.00 35.15 499 LEU A N 1
ATOM 4193 C CA . LEU A 1 499 ? -16.276 -10.567 -10.226 1.00 38.60 499 LEU A CA 1
ATOM 4194 C C . LEU A 1 499 ? -17.173 -10.404 -8.991 1.00 41.31 499 LEU A C 1
ATOM 4195 O O . LEU A 1 499 ? -16.711 -10.585 -7.865 1.00 43.16 499 LEU A O 1
ATOM 4200 N N . ILE A 1 500 ? -18.444 -10.076 -9.190 1.00 37.09 500 ILE A N 1
ATOM 4201 C CA . ILE A 1 500 ? -19.362 -9.917 -8.061 1.00 40.24 500 ILE A CA 1
ATOM 4202 C C . ILE A 1 500 ? -20.582 -10.823 -8.151 1.00 42.56 500 ILE A C 1
ATOM 4203 O O . ILE A 1 500 ? -20.839 -11.620 -7.252 1.00 43.76 500 ILE A O 1
ATOM 4208 N N . TYR A 1 501 ? -21.343 -10.685 -9.228 1.00 38.26 501 TYR A N 1
ATOM 4209 C CA . TYR A 1 501 ? -22.519 -11.517 -9.431 1.00 42.32 501 TYR A CA 1
ATOM 4210 C C . TYR A 1 501 ? -22.132 -12.914 -9.879 1.00 43.01 501 TYR A C 1
ATOM 4211 O O . TYR A 1 501 ? -22.950 -13.831 -9.861 1.00 39.03 501 TYR A O 1
ATOM 4220 N N . LYS A 1 502 ? -20.873 -13.058 -10.277 1.00 43.67 502 LYS A N 1
ATOM 4221 C CA . LYS A 1 502 ? -20.347 -14.333 -10.721 1.00 39.64 502 LYS A CA 1
ATOM 4222 C C . LYS A 1 502 ? -21.329 -15.022 -11.664 1.00 44.93 502 LYS A C 1
ATOM 4223 O O . LYS A 1 502 ? -21.688 -16.180 -11.469 1.00 44.96 502 LYS A O 1
ATOM 4229 N N . ARG A 1 503 ? -21.754 -14.292 -12.692 1.00 45.49 503 ARG A N 1
ATOM 4230 C CA . ARG A 1 503 ? -22.692 -14.799 -13.686 1.00 44.37 503 ARG A CA 1
ATOM 4231 C C . ARG A 1 503 ? -22.004 -15.235 -14.987 1.00 44.70 503 ARG A C 1
ATOM 4232 O O . ARG A 1 503 ? -22.603 -15.935 -15.801 1.00 42.01 503 ARG A O 1
ATOM 4240 N N . ILE A 1 504 ? -20.755 -14.828 -15.190 1.00 39.43 504 ILE A N 1
ATOM 4241 C CA . ILE A 1 504 ? -20.037 -15.234 -16.397 1.00 38.27 504 ILE A CA 1
ATOM 4242 C C . ILE A 1 504 ? -18.643 -15.697 -16.042 1.00 35.62 504 ILE A C 1
ATOM 4243 O O . ILE A 1 504 ? -18.079 -15.256 -15.038 1.00 35.09 504 ILE A O 1
ATOM 4248 N N . ASP A 1 505 ? -18.080 -16.573 -16.868 1.00 34.50 505 ASP A N 1
ATOM 4249 C CA . ASP A 1 505 ? -16.733 -17.072 -16.620 1.00 38.85 505 ASP A CA 1
ATOM 4250 C C . ASP A 1 505 ? -15.743 -16.170 -17.331 1.00 39.56 505 ASP A C 1
ATOM 4251 O O . ASP A 1 505 ? -16.149 -15.209 -17.978 1.00 33.43 505 ASP A O 1
ATOM 4256 N N . LEU A 1 506 ? -14.456 -16.492 -17.223 1.00 39.72 506 LEU A N 1
ATOM 4257 C CA . LEU A 1 506 ? -13.388 -15.617 -17.704 1.00 38.27 506 LEU A CA 1
ATOM 4258 C C . LEU A 1 506 ? -13.359 -15.525 -19.230 1.00 40.18 506 LEU A C 1
ATOM 4259 O O . LEU A 1 506 ? -13.036 -14.467 -19.794 1.00 39.24 506 LEU A O 1
ATOM 4264 N N . ASN A 1 507 ? -13.705 -16.625 -19.895 1.00 37.74 507 ASN A N 1
ATOM 4265 C CA . ASN A 1 507 ? -13.841 -16.632 -21.350 1.00 36.80 507 ASN A CA 1
ATOM 4266 C C . ASN A 1 507 ? -14.982 -15.733 -21.839 1.00 38.01 507 ASN A C 1
ATOM 4267 O O . ASN A 1 507 ? -14.819 -14.983 -22.797 1.00 40.60 507 ASN A O 1
ATOM 4272 N N . GLU A 1 508 ? -16.143 -15.836 -21.196 1.00 37.98 508 GLU A N 1
ATOM 4273 C CA . GLU A 1 508 ? -17.285 -14.996 -21.545 1.00 38.05 508 GLU A CA 1
ATOM 4274 C C . GLU A 1 508 ? -16.930 -13.521 -21.364 1.00 37.01 508 GLU A C 1
ATOM 4275 O O . GLU A 1 508 ? -17.216 -12.708 -22.229 1.00 34.98 508 GLU A O 1
ATOM 4281 N N . PHE A 1 509 ? -16.308 -13.194 -20.231 1.00 33.96 509 PHE A N 1
ATOM 4282 C CA . PHE A 1 509 ? -15.776 -11.857 -19.973 1.00 37.30 509 PHE A CA 1
ATOM 4283 C C . PHE A 1 509 ? -14.850 -11.385 -21.104 1.00 36.68 509 PHE A C 1
ATOM 4284 O O . PHE A 1 509 ? -15.043 -10.304 -21.652 1.00 34.69 509 PHE A O 1
ATOM 4292 N N . ILE A 1 510 ? -13.850 -12.196 -21.442 1.00 33.58 510 ILE A N 1
ATOM 4293 C CA . ILE A 1 510 ? -12.954 -11.878 -22.551 1.00 34.75 510 ILE A CA 1
ATOM 4294 C C . ILE A 1 510 ? -13.751 -11.576 -23.836 1.00 36.88 510 ILE A C 1
ATOM 4295 O O . ILE A 1 510 ? -13.426 -10.642 -24.593 1.00 31.77 510 ILE A O 1
ATOM 4300 N N . SER A 1 511 ? -14.808 -12.359 -24.053 1.00 33.43 511 SER A N 1
ATOM 4301 C CA . SER A 1 511 ? -15.663 -12.208 -25.220 1.00 35.81 511 SER A CA 1
ATOM 4302 C C . SER A 1 511 ? -16.449 -10.884 -25.172 1.00 39.76 511 SER A C 1
ATOM 4303 O O . SER A 1 511 ? -16.659 -10.241 -26.202 1.00 38.61 511 SER A O 1
ATOM 4306 N N . ARG A 1 512 ? -16.857 -10.477 -23.969 1.00 34.28 512 ARG A N 1
ATOM 4307 C CA . ARG A 1 512 ? -17.579 -9.233 -23.760 1.00 33.30 512 ARG A CA 1
ATOM 4308 C C . ARG A 1 512 ? -16.680 -8.084 -24.148 1.00 38.56 512 ARG A C 1
ATOM 4309 O O . ARG A 1 512 ? -17.095 -7.166 -24.869 1.00 38.59 512 ARG A O 1
ATOM 4317 N N . ILE A 1 513 ? -15.455 -8.130 -23.632 1.00 35.17 513 ILE A N 1
ATOM 4318 C CA . ILE A 1 513 ? -14.465 -7.094 -23.891 1.00 35.23 513 ILE A CA 1
ATOM 4319 C C . ILE A 1 513 ? -14.166 -6.971 -25.382 1.00 34.43 513 ILE A C 1
ATOM 4320 O O . ILE A 1 513 ? -14.232 -5.888 -25.939 1.00 38.64 513 ILE A O 1
ATOM 4325 N N . ASN A 1 514 ? -13.844 -8.077 -26.036 1.00 34.49 514 ASN A N 1
ATOM 4326 C CA . ASN A 1 514 ? -13.473 -7.986 -27.444 1.00 36.96 514 ASN A CA 1
ATOM 4327 C C . ASN A 1 514 ? -14.671 -7.667 -28.340 1.00 34.65 514 ASN A C 1
ATOM 4328 O O . ASN A 1 514 ? -14.508 -7.185 -29.449 1.00 32.23 514 ASN A O 1
ATOM 4333 N N . ASN A 1 515 ? -15.871 -7.942 -27.840 1.00 35.32 515 ASN A N 1
ATOM 4334 C CA . ASN A 1 515 ? -17.099 -7.547 -28.511 1.00 35.28 515 ASN A CA 1
ATOM 4335 C C . ASN A 1 515 ? -17.280 -6.019 -28.583 1.00 36.06 515 ASN A C 1
ATOM 4336 O O . ASN A 1 515 ? -18.177 -5.519 -29.250 1.00 32.95 515 ASN A O 1
ATOM 4341 N N . VAL A 1 516 ? -16.445 -5.291 -27.852 1.00 32.65 516 VAL A N 1
ATOM 4342 C CA . VAL A 1 516 ? -16.368 -3.858 -28.003 1.00 32.17 516 VAL A CA 1
ATOM 4343 C C . VAL A 1 516 ? -15.052 -3.564 -28.701 1.00 31.40 516 VAL A C 1
ATOM 4344 O O . VAL A 1 516 ? -15.036 -3.013 -29.787 1.00 30.10 516 VAL A O 1
ATOM 4348 N N . TYR A 1 517 ? -13.948 -3.947 -28.066 1.00 29.53 517 TYR A N 1
ATOM 4349 C CA . TYR A 1 517 ? -12.630 -3.571 -28.554 1.00 27.74 517 TYR A CA 1
ATOM 4350 C C . TYR A 1 517 ? -12.365 -3.918 -30.033 1.00 29.81 517 TYR A C 1
ATOM 4351 O O . TYR A 1 517 ? -11.749 -3.140 -30.750 1.00 33.83 517 TYR A O 1
ATOM 4360 N N . ALA A 1 518 ? -12.825 -5.074 -30.499 1.00 30.22 518 ALA A N 1
ATOM 4361 C CA . ALA A 1 518 ? -12.444 -5.518 -31.835 1.00 27.11 518 ALA A CA 1
ATOM 4362 C C . ALA A 1 518 ? -13.304 -4.903 -32.939 1.00 33.16 518 ALA A C 1
ATOM 4363 O O . ALA A 1 518 ? -12.965 -5.004 -34.120 1.00 29.39 518 ALA A O 1
ATOM 4365 N N . TYR A 1 519 ? -14.392 -4.245 -32.549 1.00 30.21 519 TYR A N 1
ATOM 4366 C CA . TYR A 1 519 ? -15.345 -3.704 -33.516 1.00 30.45 519 TYR A CA 1
ATOM 4367 C C . TYR A 1 519 ? -15.271 -2.205 -33.664 1.00 28.16 519 TYR A C 1
ATOM 4368 O O . TYR A 1 519 ? -16.003 -1.641 -34.459 1.00 34.07 519 TYR A O 1
ATOM 4377 N N . ILE A 1 520 ? -14.414 -1.563 -32.878 1.00 27.71 520 ILE A N 1
ATOM 4378 C CA . ILE A 1 520 ? -14.190 -0.125 -32.980 1.00 30.07 520 ILE A CA 1
ATOM 4379 C C . ILE A 1 520 ? -12.710 0.168 -33.225 1.00 26.14 520 ILE A C 1
ATOM 4380 O O . ILE A 1 520 ? -11.860 -0.662 -32.919 1.00 32.52 520 ILE A O 1
ATOM 4385 N N . PRO A 1 521 ? -12.396 1.350 -33.783 1.00 30.22 521 PRO A N 1
ATOM 4386 C CA . PRO A 1 521 ? -11.004 1.774 -33.982 1.00 28.66 521 PRO A CA 1
ATOM 4387 C C . PRO A 1 521 ? -10.246 1.863 -32.660 1.00 31.64 521 PRO A C 1
ATOM 4388 O O . PRO A 1 521 ? -10.828 2.220 -31.633 1.00 32.48 521 PRO A O 1
ATOM 4392 N N . HIS A 1 522 ? -8.954 1.554 -32.688 1.00 32.81 522 HIS A N 1
ATOM 4393 C CA . HIS A 1 522 ? -8.139 1.585 -31.472 1.00 32.75 522 HIS A CA 1
ATOM 4394 C C . HIS A 1 522 ? -8.204 2.930 -30.739 1.00 27.45 522 HIS A C 1
ATOM 4395 O O . HIS A 1 522 ? -8.285 2.950 -29.522 1.00 31.21 522 HIS A O 1
ATOM 4402 N N . TYR A 1 523 ? -8.156 4.043 -31.471 1.00 29.23 523 TYR A N 1
ATOM 4403 C CA . TYR A 1 523 ? -8.204 5.382 -30.852 1.00 29.78 523 TYR A CA 1
ATOM 4404 C C . TYR A 1 523 ? -9.535 5.630 -30.117 1.00 29.47 523 TYR A C 1
ATOM 4405 O O . TYR A 1 523 ? -9.569 6.199 -29.006 1.00 30.75 523 TYR A O 1
ATOM 4414 N N . LYS A 1 524 ? -10.623 5.163 -30.723 1.00 28.18 524 LYS A N 1
ATOM 4415 C CA . LYS A 1 524 ? -11.915 5.161 -30.056 1.00 28.87 524 LYS A CA 1
ATOM 4416 C C . LYS A 1 524 ? -11.839 4.338 -28.745 1.00 28.79 524 LYS A C 1
ATOM 4417 O O . LYS A 1 524 ? -12.174 4.830 -27.664 1.00 27.61 524 LYS A O 1
ATOM 4423 N N . ALA A 1 525 ? -11.362 3.105 -28.819 1.00 26.84 525 ALA A N 1
ATOM 4424 C CA . ALA A 1 525 ? -11.253 2.308 -27.596 1.00 30.92 525 ALA A CA 1
ATOM 4425 C C . ALA A 1 525 ? -10.456 3.051 -26.519 1.00 32.69 525 ALA A C 1
ATOM 4426 O O . ALA A 1 525 ? -10.874 3.115 -25.359 1.00 28.38 525 ALA A O 1
ATOM 4428 N N . LEU A 1 526 ? -9.318 3.623 -26.911 1.00 30.98 526 LEU A N 1
ATOM 4429 C CA . LEU A 1 526 ? -8.464 4.348 -25.980 1.00 26.56 526 LEU A CA 1
ATOM 4430 C C . LEU A 1 526 ? -9.210 5.498 -25.331 1.00 28.54 526 LEU A C 1
ATOM 4431 O O . LEU A 1 526 ? -8.880 5.907 -24.218 1.00 27.89 526 LEU A O 1
ATOM 4436 N N . SER A 1 527 ? -10.212 6.036 -26.012 1.00 27.96 527 SER A N 1
ATOM 4437 C CA . SER A 1 527 ? -10.900 7.189 -25.428 1.00 29.00 527 SER A CA 1
ATOM 4438 C C . SER A 1 527 ? -12.054 6.847 -24.481 1.00 25.61 527 SER A C 1
ATOM 4439 O O . SER A 1 527 ? -12.561 7.707 -23.785 1.00 25.49 527 SER A O 1
ATOM 4442 N N . LEU A 1 528 ? -12.471 5.594 -24.474 1.00 25.92 528 LEU A N 1
ATOM 4443 C CA . LEU A 1 528 ? -13.644 5.179 -23.725 1.00 25.59 528 LEU A CA 1
ATOM 4444 C C . LEU A 1 528 ? -13.537 5.513 -22.246 1.00 27.37 528 LEU A C 1
ATOM 4445 O O . LEU A 1 528 ? -12.507 5.288 -21.620 1.00 26.91 528 LEU A O 1
ATOM 4450 N N . TYR A 1 529 ? -14.610 6.080 -21.708 1.00 26.49 529 TYR A N 1
ATOM 4451 C CA . TYR A 1 529 ? -14.635 6.535 -20.332 1.00 28.46 529 TYR A CA 1
ATOM 4452 C C . TYR A 1 529 ? -14.811 5.299 -19.434 1.00 32.09 529 TYR A C 1
ATOM 4453 O O . TYR A 1 529 ? -15.929 4.811 -19.237 1.00 32.16 529 TYR A O 1
ATOM 4462 N N . ASN A 1 530 ? -13.704 4.778 -18.910 1.00 27.73 530 ASN A N 1
ATOM 4463 C CA . ASN A 1 530 ? -13.746 3.507 -18.185 1.00 30.62 530 ASN A CA 1
ATOM 4464 C C . ASN A 1 530 ? -13.819 3.622 -16.674 1.00 28.79 530 ASN A C 1
ATOM 4465 O O . ASN A 1 530 ? -12.801 3.799 -16.004 1.00 33.13 530 ASN A O 1
ATOM 4470 N N . MET A 1 531 ? -15.038 3.510 -16.149 1.00 26.16 531 MET A N 1
ATOM 4471 C CA . MET A 1 531 ? -15.286 3.761 -14.731 1.00 31.53 531 MET A CA 1
ATOM 4472 C C . MET A 1 531 ? -15.773 2.539 -13.986 1.00 31.17 531 MET A C 1
ATOM 4473 O O . MET A 1 531 ? -16.406 1.646 -14.567 1.00 34.72 531 MET A O 1
ATOM 4478 N N . LEU A 1 532 ? -15.463 2.517 -12.692 1.00 29.46 532 LEU A N 1
ATOM 4479 C CA . LEU A 1 532 ? -15.992 1.512 -11.773 1.00 32.23 532 LEU A CA 1
ATOM 4480 C C . LEU A 1 532 ? -17.252 2.078 -11.127 1.00 32.99 532 LEU A C 1
ATOM 4481 O O . LEU A 1 532 ? -18.119 1.329 -10.662 1.00 34.40 532 LEU A O 1
ATOM 4486 N N . GLY A 1 533 ? -17.350 3.406 -11.104 1.00 28.99 533 GLY A N 1
ATOM 4487 C CA . GLY A 1 533 ? -18.441 4.064 -10.412 1.00 33.44 533 GLY A CA 1
ATOM 4488 C C . GLY A 1 533 ? -18.774 5.452 -10.912 1.00 32.38 533 GLY A C 1
ATOM 4489 O O . GLY A 1 533 ? -17.974 6.083 -11.608 1.00 30.62 533 GLY A O 1
ATOM 4490 N N . SER A 1 534 ? -19.968 5.923 -10.554 1.00 33.53 534 SER A N 1
ATOM 4491 C CA . SER A 1 534 ? -20.418 7.263 -10.918 1.00 33.46 534 SER A CA 1
ATOM 4492 C C . SER A 1 534 ? -21.520 7.752 -9.981 1.00 38.42 534 SER A C 1
ATOM 4493 O O . SER A 1 534 ? -21.961 7.025 -9.075 1.00 35.15 534 SER A O 1
ATOM 4496 N N . HIS A 1 535 ? -21.979 8.979 -10.223 1.00 34.17 535 HIS A N 1
ATOM 4497 C CA . HIS A 1 535 ? -23.023 9.593 -9.403 1.00 35.94 535 HIS A CA 1
ATOM 4498 C C . HIS A 1 535 ? -24.377 8.911 -9.610 1.00 32.86 535 HIS A C 1
ATOM 4499 O O . HIS A 1 535 ? -25.368 9.306 -9.016 1.00 33.52 535 HIS A O 1
ATOM 4506 N N . ASP A 1 536 ? -24.423 7.893 -10.462 1.00 35.05 536 ASP A N 1
ATOM 4507 C CA . ASP A 1 536 ? -25.700 7.261 -10.788 1.00 34.64 536 ASP A CA 1
ATOM 4508 C C . ASP A 1 536 ? -25.853 5.858 -10.229 1.00 35.86 536 ASP A C 1
ATOM 4509 O O . ASP A 1 536 ? -26.858 5.200 -10.483 1.00 35.22 536 ASP A O 1
ATOM 4514 N N . VAL A 1 537 ? -24.862 5.416 -9.459 1.00 33.41 537 VAL A N 1
ATOM 4515 C CA . VAL A 1 537 ? -24.798 4.036 -8.998 1.00 35.01 537 VAL A CA 1
ATOM 4516 C C . VAL A 1 537 ? -24.117 3.995 -7.634 1.00 34.14 537 VAL A C 1
ATOM 4517 O O . VAL A 1 537 ? -23.404 4.927 -7.270 1.00 31.84 537 VAL A O 1
ATOM 4521 N N . PRO A 1 538 ? -24.341 2.919 -6.862 1.00 36.59 538 PRO A N 1
ATOM 4522 C CA . PRO A 1 538 ? -23.717 2.885 -5.528 1.00 34.65 538 PRO A CA 1
ATOM 4523 C C . PRO A 1 538 ? -22.186 2.920 -5.580 1.00 33.80 538 PRO A C 1
ATOM 4524 O O . PRO A 1 538 ? -21.594 2.555 -6.603 1.00 29.53 538 PRO A O 1
ATOM 4528 N N . ARG A 1 539 ? -21.559 3.368 -4.493 1.00 33.98 539 ARG A N 1
ATOM 4529 C CA . ARG A 1 539 ? -20.100 3.438 -4.429 1.00 32.93 539 ARG A CA 1
ATOM 4530 C C . ARG A 1 539 ? -19.507 2.033 -4.584 1.00 33.56 539 ARG A C 1
ATOM 4531 O O . ARG A 1 539 ? -20.000 1.071 -3.977 1.00 32.19 539 ARG A O 1
ATOM 4539 N N . ILE A 1 540 ? -18.462 1.912 -5.404 1.00 30.33 540 ILE A N 1
ATOM 4540 C CA . ILE A 1 540 ? -17.907 0.596 -5.734 1.00 34.42 540 ILE A CA 1
ATOM 4541 C C . ILE A 1 540 ? -17.428 -0.165 -4.490 1.00 32.53 540 ILE A C 1
ATOM 4542 O O . ILE A 1 540 ? -17.638 -1.367 -4.376 1.00 34.04 540 ILE A O 1
ATOM 4547 N N . LYS A 1 541 ? -16.795 0.539 -3.560 1.00 32.04 541 LYS A N 1
ATOM 4548 C CA . LYS A 1 541 ? -16.364 -0.093 -2.318 1.00 33.54 541 LYS A CA 1
ATOM 4549 C C . LYS A 1 541 ? -17.517 -0.753 -1.563 1.00 40.16 541 LYS A C 1
ATOM 4550 O O . LYS A 1 541 ? -17.366 -1.880 -1.066 1.00 40.96 541 LYS A O 1
ATOM 4556 N N . SER A 1 542 ? -18.658 -0.068 -1.474 1.00 35.06 542 SER A N 1
ATOM 4557 C CA . SER A 1 542 ? -19.819 -0.644 -0.786 1.00 34.66 542 SER A CA 1
ATOM 4558 C C . SER A 1 542 ? -20.375 -1.870 -1.508 1.00 37.43 542 SER A C 1
ATOM 4559 O O . SER A 1 542 ? -21.043 -2.702 -0.901 1.00 34.76 542 SER A O 1
ATOM 4562 N N . MET A 1 543 ? -20.097 -1.997 -2.799 1.00 34.52 543 MET A N 1
ATOM 4563 C CA . MET A 1 543 ? -20.564 -3.177 -3.524 1.00 40.43 543 MET A CA 1
ATOM 4564 C C . MET A 1 543 ? -19.562 -4.310 -3.468 1.00 33.05 543 MET A C 1
ATOM 4565 O O . MET A 1 543 ? -19.924 -5.464 -3.619 1.00 35.62 543 MET A O 1
ATOM 4570 N N . VAL A 1 544 ? -18.295 -3.977 -3.262 1.00 35.06 544 VAL A N 1
ATOM 4571 C CA . VAL A 1 544 ? -17.250 -4.991 -3.332 1.00 35.34 544 VAL A CA 1
ATOM 4572 C C . VAL A 1 544 ? -16.930 -5.559 -1.948 1.00 39.52 544 VAL A C 1
ATOM 4573 O O . VAL A 1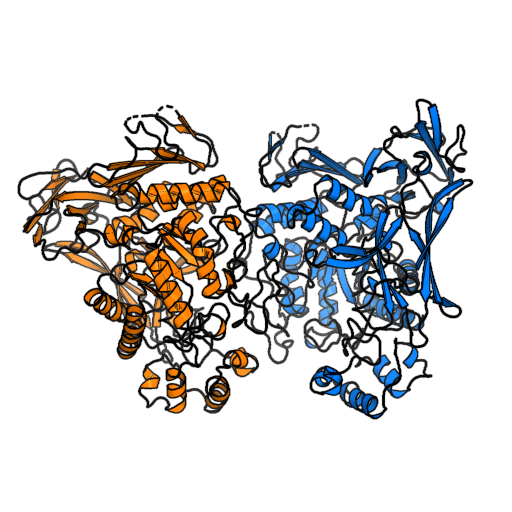 544 ? -16.766 -6.764 -1.802 1.00 36.97 544 VAL A O 1
ATOM 4577 N N . GLN A 1 545 ? -16.886 -4.689 -0.939 1.00 37.98 545 GLN A N 1
ATOM 4578 C CA . GLN A 1 545 ? -16.609 -5.094 0.432 1.00 37.62 545 GLN A CA 1
ATOM 4579 C C . GLN A 1 545 ? -15.507 -6.136 0.496 1.00 36.93 545 GLN A C 1
ATOM 4580 O O . GLN A 1 545 ? -15.671 -7.189 1.108 1.00 47.05 545 GLN A O 1
ATOM 4586 N N . ASN A 1 546 ? -14.383 -5.833 -0.140 1.00 38.63 546 ASN A N 1
ATOM 4587 C CA . ASN A 1 546 ? -13.266 -6.759 -0.265 1.00 37.52 546 ASN A CA 1
ATOM 4588 C C . ASN A 1 546 ? -12.082 -5.955 -0.784 1.00 38.30 546 ASN A C 1
ATOM 4589 O O . ASN A 1 546 ? -12.064 -5.536 -1.945 1.00 35.66 546 ASN A O 1
ATOM 4594 N N . ASN A 1 547 ? -11.101 -5.735 0.078 1.00 31.86 547 ASN A N 1
ATOM 4595 C CA . ASN A 1 547 ? -10.055 -4.760 -0.188 1.00 43.25 547 ASN A CA 1
ATOM 4596 C C . ASN A 1 547 ? -9.259 -5.178 -1.415 1.00 40.26 547 ASN A C 1
ATOM 4597 O O . ASN A 1 547 ? -9.001 -4.396 -2.344 1.00 37.31 547 ASN A O 1
ATOM 4602 N N . LYS A 1 548 ? -8.893 -6.449 -1.401 1.00 38.78 548 LYS A N 1
ATOM 4603 C CA . LYS A 1 548 ? -8.004 -7.005 -2.388 1.00 40.40 548 LYS A CA 1
ATOM 4604 C C . LYS A 1 548 ? -8.685 -7.072 -3.764 1.00 38.79 548 LYS A C 1
ATOM 4605 O O . LYS A 1 548 ? -8.054 -6.814 -4.790 1.00 36.66 548 LYS A O 1
ATOM 4611 N N . LEU A 1 549 ? -9.978 -7.396 -3.773 1.00 38.70 549 LEU A N 1
ATOM 4612 C CA . LEU A 1 549 ? -10.737 -7.476 -5.019 1.00 38.81 549 LEU A CA 1
ATOM 4613 C C . LEU A 1 549 ? -10.909 -6.082 -5.615 1.00 40.31 549 LEU A C 1
ATOM 4614 O O . LEU A 1 549 ? -10.798 -5.907 -6.827 1.00 40.77 549 LEU A O 1
ATOM 4619 N N . LEU A 1 550 ? -11.199 -5.105 -4.757 1.00 35.11 550 LEU A N 1
ATOM 4620 C CA . LEU A 1 550 ? -11.376 -3.719 -5.179 1.00 41.08 550 LEU A CA 1
ATOM 4621 C C . LEU A 1 550 ? -10.095 -3.232 -5.869 1.00 39.73 550 LEU A C 1
ATOM 4622 O O . LEU A 1 550 ? -10.128 -2.772 -7.035 1.00 38.87 550 LEU A O 1
ATOM 4627 N N . LYS A 1 551 ? -8.967 -3.360 -5.167 1.00 35.52 551 LYS A N 1
ATOM 4628 C CA . LYS A 1 551 ? -7.685 -3.073 -5.803 1.00 40.97 551 LYS A CA 1
ATOM 4629 C C . LYS A 1 551 ? -7.529 -3.795 -7.148 1.00 36.67 551 LYS A C 1
ATOM 4630 O O . LYS A 1 551 ? -7.058 -3.212 -8.132 1.00 34.61 551 LYS A O 1
ATOM 4636 N N . LEU A 1 552 ? -7.928 -5.062 -7.197 1.00 37.72 552 LEU A N 1
ATOM 4637 C CA . LEU A 1 552 ? -7.853 -5.796 -8.466 1.00 38.55 552 LEU A CA 1
ATOM 4638 C C . LEU A 1 552 ? -8.675 -5.129 -9.585 1.00 38.28 552 LEU A C 1
ATOM 4639 O O . LEU A 1 552 ? -8.223 -5.025 -10.736 1.00 34.88 552 LEU A O 1
ATOM 4644 N N . MET A 1 553 ? -9.880 -4.674 -9.240 1.00 40.00 553 MET A N 1
ATOM 4645 C CA . MET A 1 553 ? -10.767 -4.028 -10.202 1.00 38.85 553 MET A CA 1
ATOM 4646 C C . MET A 1 553 ? -10.120 -2.753 -10.726 1.00 34.85 553 MET A C 1
ATOM 4647 O O . MET A 1 553 ? -10.197 -2.460 -11.923 1.00 35.52 553 MET A O 1
ATOM 4652 N N . TYR A 1 554 ? -9.461 -2.004 -9.843 1.00 32.95 554 TYR A N 1
ATOM 4653 C CA . TYR A 1 554 ? -8.738 -0.824 -10.309 1.00 30.89 554 TYR A CA 1
ATOM 4654 C C . TYR A 1 554 ? -7.593 -1.196 -11.261 1.00 33.28 554 TYR A C 1
ATOM 4655 O O . TYR A 1 554 ? -7.394 -0.550 -12.293 1.00 35.45 554 TYR A O 1
ATOM 4664 N N . VAL A 1 555 ? -6.866 -2.257 -10.941 1.00 31.78 555 VAL A N 1
ATOM 4665 C CA . VAL A 1 555 ? -5.809 -2.704 -11.839 1.00 30.24 555 VAL A CA 1
ATOM 4666 C C . VAL A 1 555 ? -6.400 -2.988 -13.228 1.00 36.65 555 VAL A C 1
ATOM 4667 O O . VAL A 1 555 ? -5.866 -2.555 -14.251 1.00 31.86 555 VAL A O 1
ATOM 4671 N N . LEU A 1 556 ? -7.513 -3.712 -13.248 1.00 34.44 556 LEU A N 1
ATOM 4672 C CA . LEU A 1 556 ? -8.201 -4.065 -14.488 1.00 34.29 556 LEU A CA 1
ATOM 4673 C C . LEU A 1 556 ? -8.561 -2.820 -15.300 1.00 38.29 556 LEU A C 1
ATOM 4674 O O . LEU A 1 556 ? -8.309 -2.743 -16.510 1.00 35.63 556 LEU A O 1
ATOM 4679 N N . ILE A 1 557 ? -9.153 -1.850 -14.610 1.00 36.67 557 ILE A N 1
ATOM 4680 C CA . ILE A 1 557 ? -9.550 -0.575 -15.194 1.00 34.81 557 ILE A CA 1
ATOM 4681 C C . ILE A 1 557 ? -8.361 0.177 -15.817 1.00 38.85 557 ILE A C 1
ATOM 4682 O O . ILE A 1 557 ? -8.506 0.859 -16.839 1.00 36.30 557 ILE A O 1
ATOM 4687 N N . PHE A 1 558 ? -7.181 0.045 -15.216 1.00 31.97 558 PHE A N 1
ATOM 4688 C CA . PHE A 1 558 ? -5.997 0.660 -15.803 1.00 33.69 558 PHE A CA 1
ATOM 4689 C C . PHE A 1 558 ? -5.280 -0.193 -16.870 1.00 31.17 558 PHE A C 1
ATOM 4690 O O . PHE A 1 558 ? -4.542 0.336 -17.680 1.00 36.20 558 PHE A O 1
ATOM 4698 N N . ALA A 1 559 ? -5.514 -1.498 -16.880 1.00 32.85 559 ALA A N 1
ATOM 4699 C CA . ALA A 1 559 ? -4.828 -2.396 -17.801 1.00 32.94 559 ALA A CA 1
ATOM 4700 C C . ALA A 1 559 ? -5.518 -2.461 -19.170 1.00 34.91 559 ALA A C 1
ATOM 4701 O O . ALA A 1 559 ? -4.862 -2.454 -20.209 1.00 31.66 559 ALA A O 1
ATOM 4703 N N . LEU A 1 560 ? -6.842 -2.542 -19.162 1.00 32.37 560 LEU A N 1
ATOM 4704 C CA . LEU A 1 560 ? -7.615 -2.498 -20.396 1.00 31.85 560 LEU A CA 1
ATOM 4705 C C . LEU A 1 560 ? -7.403 -1.169 -21.135 1.00 34.60 560 LEU A C 1
ATOM 4706 O O . LEU A 1 560 ? -7.368 -0.109 -20.510 1.00 32.08 560 LEU A O 1
ATOM 4711 N N . PRO A 1 561 ? -7.239 -1.220 -22.469 1.00 30.79 561 PRO A N 1
ATOM 4712 C CA . PRO A 1 561 ? -7.137 0.046 -23.200 1.00 34.19 561 PRO A CA 1
ATOM 4713 C C . PRO A 1 561 ? -8.340 0.917 -22.884 1.00 29.78 561 PRO A C 1
ATOM 4714 O O . PRO A 1 561 ? -9.469 0.423 -22.897 1.00 30.87 561 PRO A O 1
ATOM 4718 N N . GLY A 1 562 ? -8.102 2.190 -22.594 1.00 27.03 562 GLY A N 1
ATOM 4719 C CA . GLY A 1 562 ? -9.171 3.088 -22.220 1.00 26.87 562 GLY A CA 1
ATOM 4720 C C . GLY A 1 562 ? -8.686 4.280 -21.419 1.00 32.73 562 GLY A C 1
ATOM 4721 O O . GLY A 1 562 ? -7.493 4.414 -21.132 1.00 30.43 562 GLY A O 1
ATOM 4722 N N . SER A 1 563 ? -9.624 5.167 -21.098 1.00 27.98 563 SER A N 1
ATOM 4723 C CA . SER A 1 563 ? -9.369 6.301 -20.235 1.00 27.88 563 SER A CA 1
ATOM 4724 C C . SER A 1 563 ? -9.948 6.023 -18.826 1.00 35.36 563 SER A C 1
ATOM 4725 O O . SER A 1 563 ? -11.158 6.176 -18.595 1.00 26.56 563 SER A O 1
ATOM 4728 N N . PRO A 1 564 ? -9.075 5.587 -17.890 1.00 32.46 564 PRO A N 1
ATOM 4729 C CA . PRO A 1 564 ? -9.450 5.207 -16.517 1.00 32.22 564 PRO A CA 1
ATOM 4730 C C . PRO A 1 564 ? -10.098 6.356 -15.759 1.00 30.56 564 PRO A C 1
ATOM 4731 O O . PRO A 1 564 ? -9.674 7.500 -15.878 1.00 30.51 564 PRO A O 1
ATOM 4735 N N . VAL A 1 565 ? -11.126 6.043 -14.982 1.00 32.50 565 VAL A N 1
ATOM 4736 C CA . VAL A 1 565 ? -11.904 7.075 -14.303 1.00 29.76 565 VAL A CA 1
ATOM 4737 C C . VAL A 1 565 ? -11.917 6.894 -12.785 1.00 28.84 565 VAL A C 1
ATOM 4738 O O . VAL A 1 565 ? -12.019 5.780 -12.268 1.00 28.45 565 VAL A O 1
ATOM 4742 N N . ILE A 1 566 ? -11.834 8.011 -12.076 1.00 35.21 566 ILE A N 1
ATOM 4743 C CA . ILE A 1 566 ? -12.043 8.014 -10.646 1.00 29.50 566 ILE A CA 1
ATOM 4744 C C . ILE A 1 566 ? -13.178 8.960 -10.256 1.00 30.60 566 ILE A C 1
ATOM 4745 O O . ILE A 1 566 ? -13.114 10.167 -10.487 1.00 32.45 566 ILE A O 1
ATOM 4750 N N . TYR A 1 567 ? -14.223 8.383 -9.684 1.00 30.31 567 TYR A N 1
ATOM 4751 C CA . TYR A 1 567 ? -15.326 9.126 -9.111 1.00 31.85 567 TYR A CA 1
ATOM 4752 C C . TYR A 1 567 ? -14.851 9.715 -7.782 1.00 28.74 567 TYR A C 1
ATOM 4753 O O . TYR A 1 567 ? -14.260 8.999 -6.984 1.00 34.80 567 TYR A O 1
ATOM 4762 N N . TYR A 1 568 ? -15.088 11.007 -7.547 1.00 27.75 568 TYR A N 1
ATOM 4763 C CA . TYR A 1 568 ? -14.528 11.720 -6.377 1.00 32.94 568 TYR A CA 1
ATOM 4764 C C . TYR A 1 568 ? -14.758 11.000 -5.044 1.00 34.00 568 TYR A C 1
ATOM 4765 O O . TYR A 1 568 ? -15.889 10.617 -4.716 1.00 29.92 568 TYR A O 1
ATOM 4774 N N . GLY A 1 569 ? -13.691 10.845 -4.263 1.00 35.19 569 GLY A N 1
ATOM 4775 C CA . GLY A 1 569 ? -13.786 10.142 -2.992 1.00 31.09 569 GLY A CA 1
ATOM 4776 C C . GLY A 1 569 ? -13.534 8.641 -3.064 1.00 34.08 569 GLY A C 1
ATOM 4777 O O . GLY A 1 569 ? -13.067 8.051 -2.092 1.00 30.23 569 GLY A O 1
ATOM 4778 N N . ASP A 1 570 ? -13.823 8.010 -4.206 1.00 35.33 570 ASP A N 1
ATOM 4779 C CA . ASP A 1 570 ? -13.572 6.573 -4.336 1.00 30.49 570 ASP A CA 1
ATOM 4780 C C . ASP A 1 570 ? -12.116 6.262 -4.052 1.00 36.37 570 ASP A C 1
ATOM 4781 O O . ASP A 1 570 ? -11.777 5.140 -3.664 1.00 34.15 570 ASP A O 1
ATOM 4786 N N . GLU A 1 571 ? -11.251 7.259 -4.240 1.00 35.47 571 GLU A N 1
ATOM 4787 C CA . GLU A 1 571 ? -9.816 7.041 -4.065 1.00 36.02 571 GLU A CA 1
ATOM 4788 C C . GLU A 1 571 ? -9.405 6.914 -2.590 1.00 35.82 571 GLU A C 1
ATOM 4789 O O . GLU A 1 571 ? -8.314 6.425 -2.280 1.00 30.14 571 GLU A O 1
ATOM 4795 N N . ILE A 1 572 ? -10.287 7.344 -1.692 1.00 32.53 572 ILE A N 1
ATOM 4796 C CA . ILE A 1 572 ? -10.007 7.276 -0.256 1.00 37.28 572 ILE A CA 1
ATOM 4797 C C . ILE A 1 572 ? -10.957 6.331 0.453 1.00 33.28 572 ILE A C 1
ATOM 4798 O O . ILE A 1 572 ? -10.905 6.191 1.665 1.00 40.06 572 ILE A O 1
ATOM 4803 N N . GLY A 1 573 ? -11.832 5.689 -0.309 1.00 38.32 573 GLY A N 1
ATOM 4804 C CA . GLY A 1 573 ? -12.715 4.676 0.237 1.00 32.47 573 GLY A CA 1
ATOM 4805 C C . GLY A 1 573 ? -14.066 5.191 0.691 1.00 36.31 573 GLY A C 1
ATOM 4806 O O . GLY A 1 573 ? -14.682 4.597 1.564 1.00 34.39 573 GLY A O 1
ATOM 4807 N N . LEU A 1 574 ? -14.526 6.296 0.112 1.00 33.75 574 LEU A N 1
ATOM 4808 C CA . LEU A 1 574 ? -15.881 6.764 0.352 1.00 32.71 574 LEU A CA 1
ATOM 4809 C C . LEU A 1 574 ? -16.855 5.643 0.057 1.00 34.97 574 LEU A C 1
ATOM 4810 O O . LEU A 1 574 ? -16.703 4.912 -0.923 1.00 37.83 574 LEU A O 1
ATOM 4815 N N . GLU A 1 575 ? -17.879 5.515 0.886 1.00 36.54 575 GLU A N 1
ATOM 4816 C CA . GLU A 1 575 ? -18.868 4.466 0.686 1.00 34.67 575 GLU A CA 1
ATOM 4817 C C . GLU A 1 575 ? -20.238 5.090 0.485 1.00 33.73 575 GLU A C 1
ATOM 4818 O O . GLU A 1 575 ? -20.379 6.306 0.542 1.00 35.19 575 GLU A O 1
ATOM 4824 N N . GLY A 1 576 ? -21.242 4.252 0.250 1.00 35.59 576 GLY A N 1
ATOM 4825 C CA . GLY A 1 576 ? -22.598 4.725 0.042 1.00 36.65 576 GLY A CA 1
ATOM 4826 C C . GLY A 1 576 ? -23.403 3.805 -0.853 1.00 36.48 576 GLY A C 1
ATOM 4827 O O . GLY A 1 576 ? -22.852 3.132 -1.724 1.00 38.00 576 GLY A O 1
ATOM 4828 N N . GLY A 1 577 ? -24.714 3.776 -0.638 1.00 32.92 577 GLY A N 1
ATOM 4829 C CA . GLY A 1 577 ? -25.598 2.937 -1.425 1.00 34.70 577 GLY A CA 1
ATOM 4830 C C . GLY A 1 577 ? -26.013 3.594 -2.727 1.00 37.69 577 GLY A C 1
ATOM 4831 O O . GLY A 1 577 ? -25.175 4.102 -3.472 1.00 34.33 577 GLY A O 1
ATOM 4832 N N . ARG A 1 578 ? -27.313 3.582 -3.002 1.00 34.50 578 ARG A N 1
ATOM 4833 C CA . ARG A 1 578 ? -27.844 4.179 -4.222 1.00 35.69 578 ARG A CA 1
ATOM 4834 C C . ARG A 1 578 ? -28.209 5.644 -4.005 1.00 37.59 578 ARG A C 1
ATOM 4835 O O . ARG A 1 578 ? -28.463 6.070 -2.878 1.00 39.48 578 ARG A O 1
ATOM 4843 N N . ASP A 1 579 ? -28.133 6.418 -5.077 1.00 36.64 579 ASP A N 1
ATOM 4844 C CA . ASP A 1 579 ? -28.546 7.800 -5.128 1.00 36.82 579 ASP A CA 1
ATOM 4845 C C . ASP A 1 579 ? -29.711 8.078 -4.175 1.00 35.69 579 ASP A C 1
ATOM 4846 O O . ASP A 1 579 ? -30.667 7.359 -4.196 1.00 37.59 579 ASP A O 1
ATOM 4851 N N . PRO A 1 580 ? -29.613 9.073 -3.298 1.00 36.70 580 PRO A N 1
ATOM 4852 C CA . PRO A 1 580 ? -28.548 10.067 -3.221 1.00 36.52 580 PRO A CA 1
ATOM 4853 C C . PRO A 1 580 ? -27.371 9.727 -2.326 1.00 36.23 580 PRO A C 1
ATOM 4854 O O . PRO A 1 580 ? -26.482 10.511 -2.165 1.00 38.38 580 PRO A O 1
ATOM 4858 N N . ASP A 1 581 ? -27.435 8.585 -1.702 1.00 33.68 581 ASP A N 1
ATOM 4859 C CA . ASP A 1 581 ? -26.455 8.155 -0.712 1.00 36.52 581 ASP A CA 1
ATOM 4860 C C . ASP A 1 581 ? -25.081 7.964 -1.344 1.00 34.89 581 ASP A C 1
ATOM 4861 O O . ASP A 1 581 ? -24.085 7.780 -0.644 1.00 37.09 581 ASP A O 1
ATOM 4866 N N . ASN A 1 582 ? -25.034 8.009 -2.671 1.00 35.14 582 ASN A N 1
ATOM 4867 C CA . ASN A 1 582 ? -23.782 7.841 -3.400 1.00 38.40 582 ASN A CA 1
ATOM 4868 C C . ASN A 1 582 ? -23.122 9.177 -3.727 1.00 33.95 582 ASN A C 1
ATOM 4869 O O . ASN A 1 582 ? -22.250 9.253 -4.592 1.00 32.61 582 ASN A O 1
ATOM 4874 N N . ARG A 1 583 ? -23.544 10.226 -3.029 1.00 32.67 583 ARG A N 1
ATOM 4875 C CA . ARG A 1 583 ? -22.996 11.560 -3.245 1.00 36.91 583 ARG A CA 1
ATOM 4876 C C . ARG A 1 583 ? -22.668 12.243 -1.922 1.00 37.19 583 ARG A C 1
ATOM 4877 O O . ARG A 1 583 ? -22.921 13.435 -1.748 1.00 36.19 583 ARG A O 1
ATOM 4885 N N . ARG A 1 584 ? -22.104 11.480 -0.991 1.00 33.20 584 ARG A N 1
ATOM 4886 C CA . ARG A 1 584 ? -21.743 12.006 0.305 1.00 34.39 584 ARG A CA 1
ATOM 4887 C C . ARG A 1 584 ? -20.620 13.018 0.169 1.00 37.98 584 ARG A C 1
ATOM 4888 O O . ARG A 1 584 ? -19.799 12.935 -0.750 1.00 36.66 584 ARG A O 1
ATOM 4896 N N . PRO A 1 585 ? -20.591 13.993 1.080 1.00 37.30 585 PRO A N 1
ATOM 4897 C CA . PRO A 1 585 ? -19.499 14.961 1.137 1.00 39.07 585 PRO A CA 1
ATOM 4898 C C . PRO A 1 585 ? -18.153 14.259 1.051 1.00 37.12 585 PRO A C 1
ATOM 4899 O O . PRO A 1 585 ? -17.924 13.261 1.736 1.00 34.92 585 PRO A O 1
ATOM 4903 N N . MET A 1 586 ? -17.276 14.765 0.198 1.00 34.80 586 MET A N 1
ATOM 4904 C CA . MET A 1 586 ? -15.899 14.309 0.196 1.00 36.95 586 MET A CA 1
ATOM 4905 C C . MET A 1 586 ? -15.339 14.443 1.616 1.00 35.87 586 MET A C 1
ATOM 4906 O O . MET A 1 586 ? -15.702 15.365 2.351 1.00 37.33 586 MET A O 1
ATOM 4911 N N . ILE A 1 587 ? -14.466 13.524 2.006 1.00 36.10 587 ILE A N 1
ATOM 4912 C CA . ILE A 1 587 ? -13.856 13.578 3.329 1.00 37.28 587 ILE A CA 1
ATOM 4913 C C . ILE A 1 587 ? -12.473 14.192 3.230 1.00 35.47 587 ILE A C 1
ATOM 4914 O O . ILE A 1 587 ? -11.596 13.642 2.563 1.00 38.15 587 ILE A O 1
ATOM 4919 N N . TRP A 1 588 ? -12.273 15.336 3.875 1.00 37.52 588 TRP A N 1
ATOM 4920 C CA . TRP A 1 588 ? -10.984 16.022 3.778 1.00 40.67 588 TRP A CA 1
ATOM 4921 C C . TRP A 1 588 ? -10.034 15.736 4.941 1.00 38.84 588 TRP A C 1
ATOM 4922 O O . TRP A 1 588 ? -8.881 16.163 4.930 1.00 40.39 588 TRP A O 1
ATOM 4933 N N . ASP A 1 589 ? -10.529 14.991 5.923 1.00 40.93 589 ASP A N 1
ATOM 4934 C CA . ASP A 1 589 ? -9.734 14.549 7.063 1.00 36.16 589 ASP A CA 1
ATOM 4935 C C . ASP A 1 589 ? -8.985 13.261 6.691 1.00 41.12 589 ASP A C 1
ATOM 4936 O O . ASP A 1 589 ? -9.583 12.187 6.610 1.00 41.17 589 ASP A O 1
ATOM 4941 N N . ARG A 1 590 ? -7.679 13.375 6.459 1.00 43.38 590 ARG A N 1
ATOM 4942 C CA . ARG A 1 590 ? -6.852 12.229 6.048 1.00 45.52 590 ARG A CA 1
ATOM 4943 C C . ARG A 1 590 ? -6.843 11.065 7.053 1.00 46.92 590 ARG A C 1
ATOM 4944 O O . ARG A 1 590 ? -6.472 9.936 6.701 1.00 41.08 590 ARG A O 1
ATOM 4952 N N . GLY A 1 591 ? -7.240 11.344 8.296 1.00 44.67 591 GLY A N 1
ATOM 4953 C CA . GLY A 1 591 ? -7.342 10.311 9.312 1.00 43.67 591 GLY A CA 1
ATOM 4954 C C . GLY A 1 591 ? -8.463 9.337 8.992 1.00 51.89 591 GLY A C 1
ATOM 4955 O O . GLY A 1 591 ? -8.525 8.225 9.534 1.00 50.08 591 GLY A O 1
ATOM 4956 N N . ASN A 1 592 ? -9.357 9.762 8.103 1.00 47.99 592 ASN A N 1
ATOM 4957 C CA . ASN A 1 592 ? -10.489 8.934 7.701 1.00 48.68 592 ASN A CA 1
ATOM 4958 C C . ASN A 1 592 ? -10.351 8.394 6.287 1.00 47.46 592 ASN A C 1
ATOM 4959 O O . ASN A 1 592 ? -11.338 7.966 5.692 1.00 49.33 592 ASN A O 1
ATOM 4964 N N . TRP A 1 593 ? -9.135 8.419 5.747 1.00 39.23 593 TRP A N 1
ATOM 4965 C CA . TRP A 1 593 ? -8.898 7.884 4.406 1.00 40.20 593 TRP A CA 1
ATOM 4966 C C . TRP A 1 593 ? -8.474 6.422 4.407 1.00 39.78 593 TRP A C 1
ATOM 4967 O O . TRP A 1 593 ? -7.778 5.959 5.307 1.00 34.75 593 TRP A O 1
ATOM 4978 N N . ASP A 1 594 ? -8.899 5.699 3.379 1.00 39.78 594 ASP A N 1
ATOM 4979 C CA . ASP A 1 594 ? -8.372 4.370 3.123 1.00 32.97 594 ASP A CA 1
ATOM 4980 C C . ASP A 1 594 ? -7.074 4.566 2.334 1.00 38.02 594 ASP A C 1
ATOM 4981 O O . ASP A 1 594 ? -7.086 4.683 1.110 1.00 38.45 594 ASP A O 1
ATOM 4986 N N . LEU A 1 595 ? -5.956 4.647 3.048 1.00 42.58 595 LEU A N 1
ATOM 4987 C CA . LEU A 1 595 ? -4.702 5.099 2.447 1.00 36.71 595 LEU A CA 1
ATOM 4988 C C . LEU A 1 595 ? -4.071 4.088 1.522 1.00 38.67 595 LEU A C 1
ATOM 4989 O O . LEU A 1 595 ? -3.427 4.464 0.552 1.00 40.58 595 LEU A O 1
ATOM 4994 N N . GLU A 1 596 ? -4.238 2.809 1.834 1.00 37.64 596 GLU A N 1
ATOM 4995 C CA . GLU A 1 596 ? -3.713 1.736 0.998 1.00 40.96 596 GLU A CA 1
ATOM 4996 C C . GLU A 1 596 ? -4.324 1.801 -0.413 1.00 43.14 596 GLU A C 1
ATOM 4997 O O . GLU A 1 596 ? -3.624 1.672 -1.422 1.00 43.34 596 GLU A O 1
ATOM 5003 N N . LEU A 1 597 ? -5.639 1.993 -0.462 1.00 39.11 597 LEU A N 1
ATOM 5004 C CA . LEU A 1 597 ? -6.367 2.183 -1.700 1.00 35.97 597 LEU A CA 1
ATOM 5005 C C . LEU A 1 597 ? -5.885 3.454 -2.406 1.00 39.87 597 LEU A C 1
ATOM 5006 O O . LEU A 1 597 ? -5.592 3.446 -3.603 1.00 40.68 597 LEU A O 1
ATOM 5011 N N . TYR A 1 598 ? -5.792 4.541 -1.651 1.00 34.76 598 TYR A N 1
ATOM 5012 C CA . TYR A 1 598 ? -5.299 5.805 -2.174 1.00 35.73 598 TYR A CA 1
ATOM 5013 C C . TYR A 1 598 ? -3.954 5.671 -2.902 1.00 40.27 598 TYR A C 1
ATOM 5014 O O . TYR A 1 598 ? -3.807 6.108 -4.056 1.00 40.49 598 TYR A O 1
ATOM 5023 N N . GLU A 1 599 ? -2.972 5.092 -2.217 1.00 39.04 599 GLU A N 1
ATOM 5024 C CA . GLU A 1 599 ? -1.623 4.951 -2.757 1.00 40.76 599 GLU A CA 1
ATOM 5025 C C . GLU A 1 599 ? -1.601 3.953 -3.908 1.00 38.49 599 GLU A C 1
ATOM 5026 O O . GLU A 1 599 ? -0.842 4.108 -4.866 1.00 42.69 599 GLU A O 1
ATOM 5032 N N . HIS A 1 600 ? -2.427 2.922 -3.799 1.00 34.70 600 HIS A N 1
ATOM 5033 C CA . HIS A 1 600 ? -2.601 1.975 -4.890 1.00 38.51 600 HIS A CA 1
ATOM 5034 C C . HIS A 1 600 ? -3.018 2.711 -6.175 1.00 38.98 600 HIS A C 1
ATOM 5035 O O . HIS A 1 600 ? -2.380 2.599 -7.241 1.00 36.48 600 HIS A O 1
ATOM 5042 N N . ILE A 1 601 ? -4.088 3.485 -6.063 1.00 37.19 601 ILE A N 1
ATOM 5043 C CA . ILE A 1 601 ? -4.618 4.198 -7.215 1.00 37.99 601 ILE A CA 1
ATOM 5044 C C . ILE A 1 601 ? -3.636 5.242 -7.758 1.00 39.16 601 ILE A C 1
ATOM 5045 O O . ILE A 1 601 ? -3.464 5.358 -8.985 1.00 32.50 601 ILE A O 1
ATOM 5050 N N . LYS A 1 602 ? -2.964 5.956 -6.850 1.00 36.66 602 LYS A N 1
ATOM 5051 C CA . LYS A 1 602 ? -1.887 6.882 -7.234 1.00 35.83 602 LYS A CA 1
ATOM 5052 C C . LYS A 1 602 ? -0.751 6.204 -8.003 1.00 35.56 602 LYS A C 1
ATOM 5053 O O . LYS A 1 602 ? -0.152 6.795 -8.914 1.00 38.18 602 LYS A O 1
ATOM 5059 N N . LYS A 1 603 ? -0.444 4.966 -7.640 1.00 34.53 603 LYS A N 1
ATOM 5060 C CA . LYS A 1 603 ? 0.603 4.264 -8.357 1.00 41.45 603 LYS A CA 1
ATOM 5061 C C . LYS A 1 603 ? 0.112 3.865 -9.743 1.00 39.29 603 LYS A C 1
ATOM 5062 O O . LYS A 1 603 ? 0.830 4.032 -10.727 1.00 39.48 603 LYS A O 1
ATOM 5068 N N . LEU A 1 604 ? -1.110 3.341 -9.820 1.00 38.44 604 LEU A N 1
ATOM 5069 C CA . LEU A 1 604 ? -1.665 2.952 -11.116 1.00 38.65 604 LEU A CA 1
ATOM 5070 C C . LEU A 1 604 ? -1.653 4.158 -12.052 1.00 37.02 604 LEU A C 1
ATOM 5071 O O . LEU A 1 604 ? -1.334 4.041 -13.238 1.00 36.60 604 LEU A O 1
ATOM 5076 N N . ILE A 1 605 ? -1.968 5.326 -11.509 1.00 32.68 605 ILE A N 1
ATOM 5077 C CA . ILE A 1 605 ? -1.921 6.548 -12.310 1.00 33.17 605 ILE A CA 1
ATOM 5078 C C . ILE A 1 605 ? -0.497 6.946 -12.740 1.00 35.01 605 ILE A C 1
ATOM 5079 O O . ILE A 1 605 ? -0.271 7.271 -13.908 1.00 37.01 605 ILE A O 1
ATOM 5084 N N . ARG A 1 606 ? 0.467 6.911 -11.817 1.00 39.56 606 ARG A N 1
ATOM 5085 C CA . ARG A 1 606 ? 1.864 7.158 -12.207 1.00 37.24 606 ARG A CA 1
ATOM 5086 C C . ARG A 1 606 ? 2.330 6.241 -13.333 1.00 36.71 606 ARG A C 1
ATOM 5087 O O . ARG A 1 606 ? 3.063 6.668 -14.225 1.00 36.47 606 ARG A O 1
ATOM 5095 N N . ILE A 1 607 ? 1.902 4.985 -13.293 1.00 33.13 607 ILE A N 1
ATOM 5096 C CA . ILE A 1 607 ? 2.231 4.058 -14.359 1.00 38.50 607 ILE A CA 1
ATOM 5097 C C . ILE A 1 607 ? 1.556 4.464 -15.669 1.00 44.29 607 ILE A C 1
ATOM 5098 O O . ILE A 1 607 ? 2.195 4.502 -16.738 1.00 38.64 607 ILE A O 1
ATOM 5103 N N . TYR A 1 608 ? 0.266 4.768 -15.590 1.00 41.46 608 TYR A N 1
ATOM 5104 C CA . TYR A 1 608 ? -0.459 5.239 -16.768 1.00 38.39 608 TYR A CA 1
ATOM 5105 C C . TYR A 1 608 ? 0.327 6.360 -17.454 1.00 36.31 608 TYR A C 1
ATOM 5106 O O . TYR A 1 608 ? 0.510 6.339 -18.674 1.00 36.39 608 TYR A O 1
ATOM 5115 N N . LYS A 1 609 ? 0.810 7.322 -16.667 1.00 36.51 609 LYS A N 1
ATOM 5116 C CA . LYS A 1 609 ? 1.570 8.462 -17.214 1.00 36.27 609 LYS A CA 1
ATOM 5117 C C . LYS A 1 609 ? 2.976 8.134 -17.724 1.00 38.09 609 LYS A C 1
ATOM 5118 O O . LYS A 1 609 ? 3.412 8.676 -18.739 1.00 39.63 609 LYS A O 1
ATOM 5124 N N . SER A 1 610 ? 3.686 7.287 -16.986 1.00 36.16 610 SER A N 1
ATOM 5125 C CA . SER A 1 610 ? 5.044 6.888 -17.322 1.00 39.41 610 SER A CA 1
ATOM 5126 C C . SER A 1 610 ? 5.078 5.974 -18.534 1.00 39.86 610 SER A C 1
ATOM 5127 O O . SER A 1 610 ? 5.949 6.100 -19.383 1.00 44.41 610 SER A O 1
ATOM 5130 N N . CYS A 1 611 ? 4.138 5.037 -18.585 1.00 39.43 611 CYS A N 1
ATOM 5131 C CA . CYS A 1 611 ? 4.13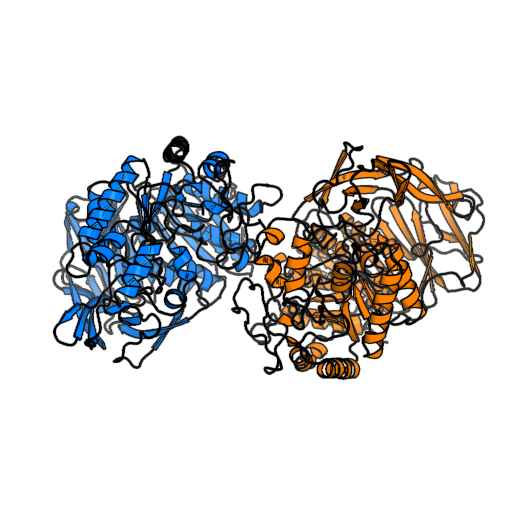3 3.990 -19.601 1.00 41.02 611 CYS A CA 1
ATOM 5132 C C . CYS A 1 611 ? 3.161 4.277 -20.747 1.00 38.31 611 CYS A C 1
ATOM 5133 O O . CYS A 1 611 ? 1.982 3.938 -20.661 1.00 38.75 611 CYS A O 1
ATOM 5136 N N . ARG A 1 612 ? 3.671 4.875 -21.818 1.00 36.51 612 ARG A N 1
ATOM 5137 C CA . ARG A 1 612 ? 2.877 5.208 -23.003 1.00 42.24 612 ARG A CA 1
ATOM 5138 C C . ARG A 1 612 ? 2.159 4.006 -23.600 1.00 40.10 612 ARG A C 1
ATOM 5139 O O . ARG A 1 612 ? 1.291 4.172 -24.457 1.00 38.46 612 ARG A O 1
ATOM 5147 N N . SER A 1 613 ? 2.562 2.804 -23.180 1.00 37.81 613 SER A N 1
ATOM 5148 C CA . SER A 1 613 ? 1.952 1.562 -23.656 1.00 37.69 613 SER A CA 1
ATOM 5149 C C . SER A 1 613 ? 0.729 1.216 -22.831 1.00 38.42 613 SER A C 1
ATOM 5150 O O . SER A 1 613 ? -0.153 0.489 -23.289 1.00 34.98 613 SER A O 1
ATOM 5153 N N . MET A 1 614 ? 0.670 1.760 -21.622 1.00 35.89 614 MET A N 1
ATOM 5154 C CA . MET A 1 614 ? -0.546 1.640 -20.840 1.00 42.65 614 MET A CA 1
ATOM 5155 C C . MET A 1 614 ? -1.573 2.653 -21.342 1.00 35.82 614 MET A C 1
ATOM 5156 O O . MET A 1 614 ? -2.718 2.302 -21.602 1.00 35.33 614 MET A O 1
ATOM 5161 N N . ARG A 1 615 ? -1.144 3.903 -21.491 1.00 37.89 615 ARG A N 1
ATOM 5162 C CA . ARG A 1 615 ? -2.025 4.984 -21.948 1.00 37.33 615 ARG A CA 1
ATOM 5163 C C . ARG A 1 615 ? -2.553 4.709 -23.352 1.00 35.65 615 ARG A C 1
ATOM 5164 O O . ARG A 1 615 ? -3.737 4.457 -23.574 1.00 37.77 615 ARG A O 1
ATOM 5172 N N . HIS A 1 616 ? -1.647 4.813 -24.303 1.00 34.20 616 HIS A N 1
ATOM 5173 C CA . HIS A 1 616 ? -1.897 4.409 -25.663 1.00 38.64 616 HIS A CA 1
ATOM 5174 C C . HIS A 1 616 ? -1.271 3.037 -25.619 1.00 42.04 616 HIS A C 1
ATOM 5175 O O . HIS A 1 616 ? -0.571 2.714 -24.662 1.00 49.30 616 HIS A O 1
ATOM 5182 N N . GLY A 1 617 ? -1.521 2.188 -26.586 1.00 35.95 617 GLY A N 1
ATOM 5183 C CA . GLY A 1 617 ? -0.968 0.863 -26.431 1.00 35.49 617 GLY A CA 1
ATOM 5184 C C . GLY A 1 617 ? -1.926 -0.181 -26.933 1.00 35.46 617 GLY A C 1
ATOM 5185 O O . GLY A 1 617 ? -3.074 -0.242 -26.503 1.00 33.20 617 GLY A O 1
ATOM 5186 N N . TYR A 1 618 ? -1.455 -0.968 -27.888 1.00 33.58 618 TYR A N 1
ATOM 5187 C CA . TYR A 1 618 ? -2.217 -2.074 -28.420 1.00 37.44 618 TYR A CA 1
ATOM 5188 C C . TYR A 1 618 ? -2.407 -3.097 -27.307 1.00 39.57 618 TYR A C 1
ATOM 5189 O O . TYR A 1 618 ? -1.728 -3.026 -26.259 1.00 39.77 618 TYR A O 1
ATOM 5198 N N . PHE A 1 619 ? -3.313 -4.044 -27.549 1.00 37.56 619 PHE A N 1
ATOM 5199 C CA . PHE A 1 619 ? -3.950 -4.805 -26.482 1.00 35.12 619 PHE A CA 1
ATOM 5200 C C . PHE A 1 619 ? -4.201 -6.264 -26.840 1.00 36.38 619 PHE A C 1
ATOM 5201 O O . PHE A 1 619 ? -4.776 -6.570 -27.881 1.00 37.38 619 PHE A O 1
ATOM 5209 N N . LEU A 1 620 ? -3.779 -7.164 -25.958 1.00 41.02 620 LEU A N 1
ATOM 5210 C CA . LEU A 1 620 ? -4.031 -8.595 -26.122 1.00 39.05 620 LEU A CA 1
ATOM 5211 C C . LEU A 1 620 ? -4.492 -9.182 -24.795 1.00 41.77 620 LEU A C 1
ATOM 5212 O O . LEU A 1 620 ? -3.985 -8.804 -23.729 1.00 39.76 620 LEU A O 1
ATOM 5217 N N . VAL A 1 621 ? -5.463 -10.087 -24.846 1.00 38.41 621 VAL A N 1
ATOM 5218 C CA . VAL A 1 621 ? -5.967 -10.691 -23.616 1.00 41.08 621 VAL A CA 1
ATOM 5219 C C . VAL A 1 621 ? -6.098 -12.219 -23.732 1.00 43.13 621 VAL A C 1
ATOM 5220 O O . VAL A 1 621 ? -6.640 -12.748 -24.704 1.00 39.40 621 VAL A O 1
ATOM 5224 N N . GLU A 1 622 ? -5.563 -12.919 -22.738 1.00 45.04 622 GLU A N 1
ATOM 5225 C CA . GLU A 1 622 ? -5.552 -14.374 -22.751 1.00 42.81 622 GLU A CA 1
ATOM 5226 C C . GLU A 1 622 ? -5.981 -14.954 -21.416 1.00 40.60 622 GLU A C 1
ATOM 5227 O O . GLU A 1 622 ? -5.527 -14.517 -20.366 1.00 43.55 622 GLU A O 1
ATOM 5233 N N . ASN A 1 623 ? -6.860 -15.945 -21.466 1.00 46.77 623 ASN A N 1
ATOM 5234 C CA . ASN A 1 623 ? -7.148 -16.787 -20.309 1.00 45.42 623 ASN A CA 1
ATOM 5235 C C . ASN A 1 623 ? -6.094 -17.887 -20.189 1.00 44.39 623 ASN A C 1
ATOM 5236 O O . ASN A 1 623 ? -6.121 -18.853 -20.947 1.00 46.11 623 ASN A O 1
ATOM 5241 N N . LEU A 1 624 ? -5.171 -17.740 -19.241 1.00 47.05 624 LEU A N 1
ATOM 5242 C CA . LEU A 1 624 ? -4.108 -18.728 -19.047 1.00 46.77 624 LEU A CA 1
ATOM 5243 C C . LEU A 1 624 ? -4.532 -19.863 -18.115 1.00 49.45 624 LEU A C 1
ATOM 5244 O O . LEU A 1 624 ? -3.707 -20.439 -17.414 1.00 53.09 624 LEU A O 1
ATOM 5249 N N . GLY A 1 625 ? -5.818 -20.185 -18.102 1.00 50.19 625 GLY A N 1
ATOM 5250 C CA . GLY A 1 625 ? -6.326 -21.182 -17.179 1.00 45.33 625 GLY A CA 1
ATOM 5251 C C . GLY A 1 625 ? -6.172 -20.782 -15.715 1.00 50.92 625 GLY A C 1
ATOM 5252 O O . GLY A 1 625 ? -5.412 -19.863 -15.370 1.00 47.05 625 GLY A O 1
ATOM 5253 N N . SER A 1 626 ? -6.918 -21.479 -14.858 1.00 48.62 626 SER A N 1
ATOM 5254 C CA . SER A 1 626 ? -6.845 -21.311 -13.407 1.00 51.06 626 SER A CA 1
ATOM 5255 C C . SER A 1 626 ? -7.226 -19.904 -12.979 1.00 51.41 626 SER A C 1
ATOM 5256 O O . SER A 1 626 ? -6.778 -19.419 -11.935 1.00 50.48 626 SER A O 1
ATOM 5259 N N . ASN A 1 627 ? -8.057 -19.253 -13.790 1.00 50.38 627 ASN A N 1
ATOM 5260 C CA . ASN A 1 627 ? -8.501 -17.895 -13.496 1.00 49.46 627 ASN A CA 1
ATOM 5261 C C . ASN A 1 627 ? -7.337 -16.919 -13.446 1.00 46.17 627 ASN A C 1
ATOM 5262 O O . ASN A 1 627 ? -7.316 -15.973 -12.656 1.00 44.71 627 ASN A O 1
ATOM 5267 N N . LEU A 1 628 ? -6.360 -17.176 -14.305 1.00 46.09 628 LEU A N 1
ATOM 5268 C CA . LEU A 1 628 ? -5.255 -16.260 -14.506 1.00 43.60 628 LEU A CA 1
ATOM 5269 C C . LEU A 1 628 ? -5.535 -15.458 -15.781 1.00 44.38 628 LEU A C 1
ATOM 5270 O O . LEU A 1 628 ? -5.466 -15.986 -16.894 1.00 41.71 628 LEU A O 1
ATOM 5275 N N . LEU A 1 629 ? -5.878 -14.188 -15.590 1.00 45.84 629 LEU A N 1
ATOM 5276 C CA . LEU A 1 629 ? -6.102 -13.221 -16.657 1.00 39.01 629 LEU A CA 1
ATOM 5277 C C . LEU A 1 629 ? -4.780 -12.620 -17.091 1.00 38.98 629 LEU A C 1
ATOM 5278 O O . LEU A 1 629 ? -4.075 -12.020 -16.287 1.00 40.35 629 LEU A O 1
ATOM 5283 N N . PHE A 1 630 ? -4.445 -12.773 -18.366 1.00 37.84 630 PHE A N 1
ATOM 5284 C CA . PHE A 1 630 ? -3.216 -12.214 -18.910 1.00 38.65 630 PHE A CA 1
ATOM 5285 C C . PHE A 1 630 ? -3.522 -11.051 -19.860 1.00 40.67 630 PHE A C 1
ATOM 5286 O O . PHE A 1 630 ? -4.331 -11.182 -20.785 1.00 41.60 630 PHE A O 1
ATOM 5294 N N . ILE A 1 631 ? -2.882 -9.914 -19.629 1.00 39.35 631 ILE A N 1
ATOM 5295 C CA . ILE A 1 631 ? -3.102 -8.750 -20.480 1.00 40.05 631 ILE A CA 1
ATOM 5296 C C . ILE A 1 631 ? -1.781 -8.177 -20.930 1.00 42.49 631 ILE A C 1
ATOM 5297 O O . ILE A 1 631 ? -0.902 -7.914 -20.112 1.00 40.47 631 ILE A O 1
ATOM 5302 N N . LYS A 1 632 ? -1.653 -7.960 -22.234 1.00 36.91 632 LYS A N 1
ATOM 5303 C CA . LYS A 1 632 ? -0.451 -7.361 -22.774 1.00 39.85 632 LYS A CA 1
ATOM 5304 C C . LYS A 1 632 ? -0.787 -6.059 -23.489 1.00 38.31 632 LYS A C 1
ATOM 5305 O O . LYS A 1 632 ? -1.692 -6.017 -24.318 1.00 39.36 632 LYS A O 1
ATOM 5311 N N . ARG A 1 633 ? -0.069 -4.994 -23.138 1.00 37.56 633 ARG A N 1
ATOM 5312 C CA . ARG A 1 633 ? -0.198 -3.703 -23.799 1.00 37.48 633 ARG A CA 1
ATOM 5313 C C . ARG A 1 633 ? 1.160 -3.318 -24.343 1.00 41.67 633 ARG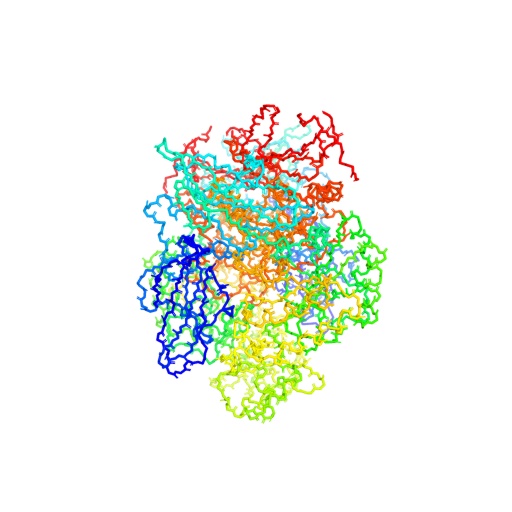 A C 1
ATOM 5314 O O . ARG A 1 633 ? 2.177 -3.522 -23.666 1.00 40.34 633 ARG A O 1
ATOM 5322 N N . TRP A 1 634 ? 1.184 -2.743 -25.545 1.00 37.52 634 TRP A N 1
ATOM 5323 C CA . TRP A 1 634 ? 2.464 -2.376 -26.141 1.00 38.45 634 TRP A CA 1
ATOM 5324 C C . TRP A 1 634 ? 2.340 -1.307 -27.222 1.00 41.58 634 TRP A C 1
ATOM 5325 O O . TRP A 1 634 ? 1.349 -1.248 -27.936 1.00 43.35 634 TRP A O 1
ATOM 5336 N N . ILE A 1 635 ? 3.351 -0.462 -27.352 1.00 36.03 635 ILE A N 1
ATOM 5337 C CA . ILE A 1 635 ? 3.335 0.540 -28.409 1.00 42.30 635 ILE A CA 1
ATOM 5338 C C . ILE A 1 635 ? 4.773 0.814 -28.814 1.00 42.71 635 ILE A C 1
ATOM 5339 O O . ILE A 1 635 ? 5.649 0.935 -27.951 1.00 35.68 635 ILE A O 1
ATOM 5344 N N . ASN A 1 636 ? 5.013 0.897 -30.124 1.00 44.27 636 ASN A N 1
ATOM 5345 C CA . ASN A 1 636 ? 6.372 1.059 -30.635 1.00 44.10 636 ASN A CA 1
ATOM 5346 C C . ASN A 1 636 ? 7.263 -0.041 -30.064 1.00 42.91 636 ASN A C 1
ATOM 5347 O O . ASN A 1 636 ? 6.998 -1.216 -30.280 1.00 44.42 636 ASN A O 1
ATOM 5352 N N . ASN A 1 637 ? 8.290 0.338 -29.308 1.00 45.85 637 ASN A N 1
ATOM 5353 C CA . ASN A 1 637 ? 9.231 -0.636 -28.753 1.00 50.49 637 ASN A CA 1
ATOM 5354 C C . ASN A 1 637 ? 8.970 -0.991 -27.286 1.00 52.39 637 ASN A C 1
ATOM 5355 O O . ASN A 1 637 ? 9.729 -1.759 -26.692 1.00 55.63 637 ASN A O 1
ATOM 5360 N N . GLU A 1 638 ? 7.918 -0.433 -26.691 1.00 52.63 638 GLU A N 1
ATOM 5361 C CA . GLU A 1 638 ? 7.697 -0.612 -25.256 1.00 50.76 638 GLU A CA 1
ATOM 5362 C C . GLU A 1 638 ? 6.619 -1.652 -24.938 1.00 49.16 638 GLU A C 1
ATOM 5363 O O . GLU A 1 638 ? 5.506 -1.592 -25.467 1.00 48.38 638 GLU A O 1
ATOM 5369 N N . GLU A 1 639 ? 6.952 -2.584 -24.046 1.00 50.35 639 GLU A N 1
ATOM 5370 C CA . GLU A 1 639 ? 6.088 -3.723 -23.750 1.00 47.94 639 GLU A CA 1
ATOM 5371 C C . GLU A 1 639 ? 5.744 -3.821 -22.270 1.00 46.53 639 GLU A C 1
ATOM 5372 O O . GLU A 1 639 ? 6.615 -3.662 -21.408 1.00 53.74 639 GLU A O 1
ATOM 5378 N N . ILE A 1 640 ? 4.479 -4.105 -21.975 1.00 47.27 640 ILE A N 1
ATOM 5379 C CA . ILE A 1 640 ? 4.036 -4.249 -20.593 1.00 46.82 640 ILE A CA 1
ATOM 5380 C C . ILE A 1 640 ? 2.998 -5.365 -20.442 1.00 44.01 640 ILE A C 1
ATOM 5381 O O . ILE A 1 640 ? 2.057 -5.449 -21.230 1.00 48.58 640 ILE A O 1
ATOM 5386 N N . ILE A 1 641 ? 3.171 -6.220 -19.435 1.00 46.17 641 ILE A N 1
ATOM 5387 C CA . ILE A 1 641 ? 2.169 -7.246 -19.117 1.00 45.46 641 ILE A CA 1
ATOM 5388 C C . ILE A 1 641 ? 1.561 -7.122 -17.719 1.00 40.50 641 ILE A C 1
ATOM 5389 O O . ILE A 1 641 ? 2.152 -6.555 -16.794 1.00 36.33 641 ILE A O 1
ATOM 5394 N N . PHE A 1 642 ? 0.367 -7.688 -17.596 1.00 41.59 642 PHE A N 1
ATOM 5395 C CA . PHE A 1 642 ? -0.400 -7.718 -16.370 1.00 39.98 642 PHE A CA 1
ATOM 5396 C C . PHE A 1 642 ? -0.823 -9.158 -16.180 1.00 37.23 642 PHE A C 1
ATOM 5397 O O . PHE A 1 642 ? -1.358 -9.785 -17.106 1.00 40.34 642 PHE A O 1
ATOM 5405 N N . LEU A 1 643 ? -0.575 -9.686 -14.988 1.00 41.34 643 LEU A N 1
ATOM 5406 C CA . LEU A 1 643 ? -1.108 -10.981 -14.594 1.00 40.37 643 LEU A CA 1
ATOM 5407 C C . LEU A 1 643 ? -2.100 -10.763 -13.458 1.00 39.72 643 LEU A C 1
ATOM 5408 O O . LEU A 1 643 ? -1.757 -10.175 -12.439 1.00 38.22 643 LEU A O 1
ATOM 5413 N N . LEU A 1 644 ? -3.339 -11.206 -13.647 1.00 39.29 644 LEU A N 1
ATOM 5414 C CA . LEU A 1 644 ? -4.396 -10.953 -12.671 1.00 42.09 644 LEU A CA 1
ATOM 5415 C C . LEU A 1 644 ? -5.061 -12.240 -12.200 1.00 42.49 644 LEU A C 1
ATOM 5416 O O . LEU A 1 644 ? -5.544 -13.013 -13.017 1.00 41.02 644 LEU A O 1
ATOM 5421 N N . ASN A 1 645 ? -5.093 -12.462 -10.887 1.00 40.43 645 ASN A N 1
ATOM 5422 C CA . ASN A 1 645 ? -5.761 -13.640 -10.321 1.00 45.54 645 ASN A CA 1
ATOM 5423 C C . ASN A 1 645 ? -7.195 -13.292 -9.969 1.00 40.89 645 ASN A C 1
ATOM 5424 O O . ASN A 1 645 ? -7.449 -12.672 -8.944 1.00 42.87 645 ASN A O 1
ATOM 5429 N N . VAL A 1 646 ? -8.130 -13.693 -10.821 1.00 41.78 646 VAL A N 1
ATOM 5430 C CA . VAL A 1 646 ? -9.518 -13.262 -10.684 1.00 45.85 646 VAL A CA 1
ATOM 5431 C C . VAL A 1 646 ? -10.344 -14.128 -9.731 1.00 48.35 646 VAL A C 1
ATOM 5432 O O . VAL A 1 646 ? -11.578 -14.080 -9.749 1.00 49.61 646 VAL A O 1
ATOM 5436 N N . SER A 1 647 ? -9.660 -14.902 -8.892 1.00 47.69 647 SER A N 1
ATOM 5437 C CA . SER A 1 647 ? -10.324 -15.799 -7.949 1.00 47.77 647 SER A CA 1
ATOM 5438 C C . SER A 1 647 ? -9.788 -15.632 -6.532 1.00 48.37 647 SER A C 1
ATOM 5439 O O . SER A 1 647 ? -8.746 -15.003 -6.320 1.00 47.78 647 SER A O 1
ATOM 5442 N N . SER A 1 648 ? -10.517 -16.199 -5.572 1.00 50.60 648 SER A N 1
ATOM 5443 C CA . SER A 1 648 ? -10.132 -16.194 -4.158 1.00 52.94 648 SER A CA 1
ATOM 5444 C C . SER A 1 648 ? -8.947 -17.112 -3.909 1.00 54.53 648 SER A C 1
ATOM 5445 O O . SER A 1 648 ? -8.184 -16.919 -2.953 1.00 47.89 648 SER A O 1
ATOM 5448 N N . LYS A 1 649 ? -8.813 -18.119 -4.771 1.00 49.99 649 LYS A N 1
ATOM 5449 C CA . LYS A 1 649 ? -7.824 -19.178 -4.603 1.00 48.35 649 LYS A CA 1
ATOM 5450 C C . LYS A 1 649 ? -6.423 -18.754 -5.053 1.00 48.15 649 LYS A C 1
ATOM 5451 O O . LYS A 1 649 ? -6.235 -18.302 -6.174 1.00 52.07 649 LYS A O 1
ATOM 5457 N N . ASP A 1 650 ? -5.443 -18.895 -4.169 1.00 50.68 650 ASP A N 1
ATOM 5458 C CA . ASP A 1 650 ? -4.050 -18.660 -4.530 1.00 56.10 650 ASP A CA 1
ATOM 5459 C C . ASP A 1 650 ? -3.681 -19.547 -5.710 1.00 58.69 650 ASP A C 1
ATOM 5460 O O . ASP A 1 650 ? -4.204 -20.660 -5.841 1.00 56.20 650 ASP A O 1
ATOM 5465 N N . ILE A 1 651 ? -2.787 -19.058 -6.563 1.00 54.07 651 ILE A N 1
ATOM 5466 C CA . ILE A 1 651 ? -2.353 -19.813 -7.733 1.00 54.76 651 ILE A CA 1
ATOM 5467 C C . ILE A 1 651 ? -0.859 -19.635 -7.982 1.00 57.39 651 ILE A C 1
ATOM 5468 O O . ILE A 1 651 ? -0.315 -18.546 -7.800 1.00 58.85 651 ILE A O 1
ATOM 5473 N N . SER A 1 652 ? -0.201 -20.711 -8.400 1.00 61.97 652 SER A N 1
ATOM 5474 C CA . SER A 1 652 ? 1.230 -20.676 -8.676 1.00 65.38 652 SER A CA 1
ATOM 5475 C C . SER A 1 652 ? 1.503 -20.257 -10.116 1.00 69.81 652 SER A C 1
ATOM 5476 O O . SER A 1 652 ? 1.049 -20.906 -11.059 1.00 67.85 652 SER A O 1
ATOM 5479 N N . VAL A 1 653 ? 2.247 -19.168 -10.280 1.00 75.70 653 VAL A N 1
ATOM 5480 C CA . VAL A 1 653 ? 2.581 -18.660 -11.605 1.00 79.54 653 VAL A CA 1
ATOM 5481 C C . VAL A 1 653 ? 4.069 -18.822 -11.899 1.00 83.34 653 VAL A C 1
ATOM 5482 O O . VAL A 1 653 ? 4.913 -18.570 -11.039 1.00 82.40 653 VAL A O 1
ATOM 5486 N N . ASP A 1 654 ? 4.383 -19.243 -13.120 1.00 89.60 654 ASP A N 1
ATOM 5487 C CA . ASP A 1 654 ? 5.769 -19.439 -13.530 1.00 97.88 654 ASP A CA 1
ATOM 5488 C C . ASP A 1 654 ? 6.152 -18.479 -14.651 1.00 92.41 654 ASP A C 1
ATOM 5489 O O . ASP A 1 654 ? 5.327 -18.138 -15.499 1.00 96.60 654 ASP A O 1
ATOM 5494 N N . LEU A 1 655 ? 7.409 -18.047 -14.649 1.00 89.50 655 LEU A N 1
ATOM 5495 C CA . LEU A 1 655 ? 7.904 -17.126 -15.665 1.00 96.22 655 LEU A CA 1
ATOM 5496 C C . LEU A 1 655 ? 7.814 -15.679 -15.189 1.00 95.91 655 LEU A C 1
ATOM 5497 O O . LEU A 1 655 ? 7.283 -15.401 -14.114 1.00 91.79 655 LEU A O 1
ATOM 5502 N N . LYS A 1 660 ? 11.721 -13.085 -20.102 1.00 87.80 660 LYS A N 1
ATOM 5503 C CA . LYS A 1 660 ? 11.242 -11.904 -20.810 1.00 86.63 660 LYS A CA 1
ATOM 5504 C C . LYS A 1 660 ? 11.176 -10.695 -19.883 1.00 83.71 660 LYS A C 1
ATOM 5505 O O . LYS A 1 660 ? 12.049 -9.828 -19.915 1.00 83.32 660 LYS A O 1
ATOM 5511 N N . TYR A 1 661 ? 10.134 -10.643 -19.059 1.00 79.18 661 TYR A N 1
ATOM 5512 C CA . TYR A 1 661 ? 9.952 -9.541 -18.123 1.00 75.65 661 TYR A CA 1
ATOM 5513 C C . TYR A 1 661 ? 10.516 -9.895 -16.751 1.00 76.96 661 TYR A C 1
ATOM 5514 O O . TYR A 1 661 ? 10.014 -10.794 -16.076 1.00 75.65 661 TYR A O 1
ATOM 5523 N N . SER A 1 662 ? 11.562 -9.182 -16.344 1.00 72.54 662 SER A N 1
ATOM 5524 C CA . SER A 1 662 ? 12.195 -9.420 -15.053 1.00 73.41 662 SER A CA 1
ATOM 5525 C C . SER A 1 662 ? 12.232 -8.141 -14.223 1.00 73.71 662 SER A C 1
ATOM 5526 O O . SER A 1 662 ? 13.079 -7.984 -13.344 1.00 79.05 662 SER A O 1
ATOM 5529 N N . PHE A 1 663 ? 11.308 -7.230 -14.508 1.00 67.88 663 PHE A N 1
ATOM 5530 C CA . PHE A 1 663 ? 11.233 -5.964 -13.789 1.00 65.59 663 PHE A CA 1
ATOM 5531 C C . PHE A 1 663 ? 9.815 -5.709 -13.290 1.00 62.92 663 PHE A C 1
ATOM 5532 O O . PHE A 1 663 ? 8.851 -5.809 -14.049 1.00 60.37 663 PHE A O 1
ATOM 5540 N N . ASP A 1 664 ? 9.694 -5.379 -12.008 1.00 63.24 664 ASP A N 1
ATOM 5541 C CA . ASP A 1 664 ? 8.395 -5.108 -11.405 1.00 57.96 664 ASP A CA 1
ATOM 5542 C C . ASP A 1 664 ? 8.005 -3.647 -11.606 1.00 58.69 664 ASP A C 1
ATOM 5543 O O . ASP A 1 664 ? 8.477 -2.764 -10.889 1.00 60.80 664 ASP A O 1
ATOM 5548 N N . ILE A 1 665 ? 7.142 -3.400 -12.586 1.00 57.16 665 ILE A N 1
ATOM 5549 C CA . ILE A 1 665 ? 6.689 -2.046 -12.885 1.00 55.64 665 ILE A CA 1
ATOM 5550 C C . ILE A 1 665 ? 5.906 -1.456 -11.717 1.00 53.98 665 ILE A C 1
ATOM 5551 O O . ILE A 1 665 ? 5.995 -0.260 -11.439 1.00 51.52 665 ILE A O 1
ATOM 5556 N N . TYR A 1 666 ? 5.139 -2.302 -11.037 1.00 50.09 666 TYR A N 1
ATOM 5557 C CA . TYR A 1 666 ? 4.337 -1.865 -9.901 1.00 50.59 666 TYR A CA 1
ATOM 5558 C C . TYR A 1 666 ? 5.209 -1.598 -8.678 1.00 58.04 666 TYR A C 1
ATOM 5559 O O . TYR A 1 666 ? 5.093 -0.554 -8.037 1.00 57.87 666 TYR A O 1
ATOM 5568 N N . ASN A 1 667 ? 6.081 -2.549 -8.360 1.00 57.26 667 ASN A N 1
ATOM 5569 C CA . ASN A 1 667 ? 6.971 -2.420 -7.213 1.00 61.13 667 ASN A CA 1
ATOM 5570 C C . ASN A 1 667 ? 8.337 -1.863 -7.602 1.00 63.39 667 ASN A C 1
ATOM 5571 O O . ASN A 1 667 ? 9.110 -1.434 -6.745 1.00 64.52 667 ASN A O 1
ATOM 5576 N N . GLU A 1 668 ? 8.628 -1.874 -8.899 1.00 65.97 668 GLU A N 1
ATOM 5577 C CA . GLU A 1 668 ? 9.900 -1.371 -9.403 1.00 70.00 668 GLU A CA 1
ATOM 5578 C C . GLU A 1 668 ? 10.979 -2.448 -9.348 1.00 75.90 668 GLU A C 1
ATOM 5579 O O . GLU A 1 668 ? 11.724 -2.642 -10.309 1.00 79.25 668 GLU A O 1
ATOM 5585 N N . LYS A 1 669 ? 11.057 -3.144 -8.219 1.00 71.47 669 LYS A N 1
ATOM 5586 C CA . LYS A 1 669 ? 12.044 -4.201 -8.037 1.00 75.76 669 LYS A CA 1
ATOM 5587 C C . LYS A 1 669 ? 12.053 -5.157 -9.226 1.00 78.77 669 LYS A C 1
ATOM 5588 O O . LYS A 1 669 ? 11.388 -4.917 -10.233 1.00 72.84 669 LYS A O 1
ATOM 5590 N N . ASN A 1 670 ? 12.812 -6.241 -9.101 1.00 85.07 670 ASN A N 1
ATOM 5591 C CA . ASN A 1 670 ? 12.910 -7.234 -10.164 1.00 86.84 670 ASN A CA 1
ATOM 5592 C C . ASN A 1 670 ? 12.658 -8.649 -9.655 1.00 96.02 670 ASN A C 1
ATOM 5593 O O . ASN A 1 670 ? 12.763 -9.618 -10.408 1.00 98.20 670 ASN A O 1
ATOM 5598 N N . VAL A 1 679 ? 7.361 -17.948 -8.711 1.00 100.03 679 VAL A N 1
ATOM 5599 C CA . VAL A 1 679 ? 6.449 -16.996 -8.088 1.00 91.56 679 VAL A CA 1
ATOM 5600 C C . VAL A 1 679 ? 5.099 -17.639 -7.788 1.00 84.74 679 VAL A C 1
ATOM 5601 O O . VAL A 1 679 ? 4.812 -18.744 -8.248 1.00 85.57 679 VAL A O 1
ATOM 5605 N N . LEU A 1 680 ? 4.275 -16.940 -7.015 1.00 77.07 680 LEU A N 1
ATOM 5606 C CA . LEU A 1 680 ? 2.955 -17.441 -6.653 1.00 71.85 680 LEU A CA 1
ATOM 5607 C C . LEU A 1 680 ? 2.037 -16.308 -6.208 1.00 69.55 680 LEU A C 1
ATOM 5608 O O . LEU A 1 680 ? 2.131 -15.827 -5.078 1.00 69.94 680 LEU A O 1
ATOM 5613 N N . LEU A 1 681 ? 1.150 -15.885 -7.103 1.00 65.07 681 LEU A N 1
ATOM 5614 C CA . LEU A 1 681 ? 0.213 -14.808 -6.803 1.00 58.22 681 LEU A CA 1
ATOM 5615 C C . LEU A 1 681 ? -0.929 -15.309 -5.925 1.00 52.66 681 LEU A C 1
ATOM 5616 O O . LEU A 1 681 ? -1.498 -16.371 -6.176 1.00 50.06 681 LEU A O 1
ATOM 5621 N N . ARG A 1 682 ? -1.259 -14.536 -4.896 1.00 50.09 682 ARG A N 1
ATOM 5622 C CA . ARG A 1 682 ? -2.332 -14.900 -3.978 1.00 50.79 682 ARG A CA 1
ATOM 5623 C C . ARG A 1 682 ? -3.688 -14.458 -4.519 1.00 49.25 682 ARG A C 1
ATOM 5624 O O . ARG A 1 682 ? -3.779 -13.491 -5.276 1.00 46.42 682 ARG A O 1
ATOM 5632 N N . GLY A 1 683 ? -4.738 -15.170 -4.125 1.00 49.57 683 GLY A N 1
ATOM 5633 C CA . GLY A 1 683 ? -6.072 -14.857 -4.561 1.00 46.70 683 GLY A CA 1
ATOM 5634 C C . GLY A 1 683 ? -6.207 -13.360 -4.653 1.00 44.41 683 GLY A C 1
ATOM 5635 O O . GLY A 1 683 ? -5.751 -12.633 -3.812 1.00 39.78 683 GLY A O 1
ATOM 5636 N N . TYR A 1 684 ? -6.837 -12.917 -5.721 1.00 46.56 684 TYR A N 1
ATOM 5637 C CA . TYR A 1 684 ? -7.070 -11.511 -5.993 1.00 41.56 684 TYR A CA 1
ATOM 5638 C C . TYR A 1 684 ? -5.831 -10.690 -6.261 1.00 37.55 684 TYR A C 1
ATOM 5639 O O . TYR A 1 684 ? -5.936 -9.528 -6.486 1.00 39.61 684 TYR A O 1
ATOM 5648 N N . GLY A 1 685 ? -4.671 -11.329 -6.276 1.00 38.79 685 GLY A N 1
ATOM 5649 C CA . GLY A 1 685 ? -3.389 -10.681 -6.508 1.00 40.34 685 GLY A CA 1
ATOM 5650 C C . GLY A 1 685 ? -3.085 -10.414 -7.981 1.00 40.20 685 GLY A C 1
ATOM 5651 O O . GLY A 1 685 ? -3.754 -10.957 -8.869 1.00 40.33 685 GLY A O 1
ATOM 5652 N N . PHE A 1 686 ? -2.060 -9.597 -8.230 1.00 33.50 686 PHE A N 1
ATOM 5653 C CA . PHE A 1 686 ? -1.710 -9.138 -9.574 1.00 39.06 686 PHE A CA 1
ATOM 5654 C C . PHE A 1 686 ? -0.228 -8.767 -9.701 1.00 41.65 686 PHE A C 1
ATOM 5655 O O . PHE A 1 686 ? 0.438 -8.438 -8.719 1.00 42.38 686 PHE A O 1
ATOM 5663 N N . LEU A 1 687 ? 0.267 -8.780 -10.931 1.00 42.79 687 LEU A N 1
ATOM 5664 C CA . LEU A 1 687 ? 1.642 -8.398 -11.220 1.00 42.25 687 LEU A CA 1
ATOM 5665 C C . LEU A 1 687 ? 1.649 -7.524 -12.452 1.00 39.43 687 LEU A C 1
ATOM 5666 O O . LEU A 1 687 ? 0.902 -7.777 -13.395 1.00 39.12 687 LEU A O 1
ATOM 5671 N N . ILE A 1 688 ? 2.488 -6.494 -12.439 1.00 42.88 688 ILE A N 1
ATOM 5672 C CA . ILE A 1 688 ? 2.667 -5.627 -13.598 1.00 44.43 688 ILE A CA 1
ATOM 5673 C C . ILE A 1 688 ? 4.139 -5.544 -13.957 1.00 46.09 688 ILE A C 1
ATOM 5674 O O . ILE A 1 688 ? 4.936 -4.986 -13.213 1.00 47.89 688 ILE A O 1
ATOM 5679 N N . LEU A 1 689 ? 4.488 -6.065 -15.122 1.00 50.20 689 LEU A N 1
ATOM 5680 C CA . LEU A 1 689 ? 5.886 -6.262 -15.462 1.00 52.82 689 LEU A CA 1
ATOM 5681 C C . LEU A 1 689 ? 6.265 -5.660 -16.806 1.00 52.88 689 LEU A C 1
ATOM 5682 O O . LEU A 1 689 ? 5.522 -5.765 -17.782 1.00 50.66 689 LEU A O 1
ATOM 5687 N N . GLY A 1 690 ? 7.428 -5.021 -16.842 1.00 56.91 690 GLY A N 1
ATOM 5688 C CA . GLY A 1 690 ? 8.027 -4.591 -18.089 1.00 56.48 690 GLY A CA 1
ATOM 5689 C C . GLY A 1 690 ? 9.302 -5.383 -18.305 1.00 62.11 690 GLY A C 1
ATOM 5690 O O . GLY A 1 690 ? 9.548 -6.365 -17.605 1.00 61.82 690 GLY A O 1
ATOM 5691 N N . SER A 1 691 ? 10.108 -4.974 -19.277 1.00 58.95 691 SER A N 1
ATOM 5692 C CA . SER A 1 691 ? 11.448 -5.524 -19.418 1.00 61.80 691 SER A CA 1
ATOM 5693 C C . SER A 1 691 ? 12.446 -4.536 -18.823 1.00 62.93 691 SER A C 1
ATOM 5694 O O . SER A 1 691 ? 13.649 -4.786 -18.799 1.00 63.07 691 SER A O 1
ATOM 5697 N N . LYS A 1 692 ? 11.918 -3.414 -18.342 1.00 66.70 692 LYS A N 1
ATOM 5698 C CA . LYS A 1 692 ? 12.674 -2.415 -17.596 1.00 65.19 692 LYS A CA 1
ATOM 5699 C C . LYS A 1 692 ? 11.727 -1.249 -17.376 1.00 63.12 692 LYS A C 1
ATOM 5700 O O . LYS A 1 692 ? 10.588 -1.301 -17.834 1.00 62.62 692 LYS A O 1
ATOM 5706 N N . PRO A 1 693 ? 12.178 -0.200 -16.665 1.00 63.93 693 PRO A N 1
ATOM 5707 C CA . PRO A 1 693 ? 11.296 0.955 -16.469 1.00 63.77 693 PRO A CA 1
ATOM 5708 C C . PRO A 1 693 ? 10.815 1.540 -17.793 1.00 61.25 693 PRO A C 1
ATOM 5709 O O . PRO A 1 693 ? 11.546 1.561 -18.786 1.00 58.54 693 PRO A O 1
ATOM 5713 N N . CYS A 1 694 ? 9.575 2.009 -17.800 1.00 59.54 694 CYS A N 1
ATOM 5714 C CA . CYS A 1 694 ? 9.048 2.713 -18.952 1.00 57.35 694 CYS A CA 1
ATOM 5715 C C . CYS A 1 694 ? 9.849 3.979 -19.132 1.00 59.54 694 CYS A C 1
ATOM 5716 O O . CYS A 1 694 ? 10.433 4.485 -18.175 1.00 58.08 694 CYS A O 1
ATOM 5719 N N . ASN A 1 695 ? 9.879 4.484 -20.361 1.00 62.27 695 ASN A N 1
ATOM 5720 C CA . ASN A 1 695 ? 10.579 5.722 -20.649 1.00 59.19 695 ASN A CA 1
ATOM 5721 C C . ASN A 1 695 ? 9.618 6.852 -21.042 1.00 65.69 695 ASN A C 1
ATOM 5722 O O . ASN A 1 695 ? 8.792 7.288 -20.229 1.00 65.19 695 ASN A O 1
ATOM 5727 N N . ILE A 1 696 ? 9.736 7.312 -22.286 1.00 67.05 696 ILE A N 1
ATOM 5728 C CA . ILE A 1 696 ? 9.026 8.496 -22.777 1.00 63.60 696 ILE A CA 1
ATOM 5729 C C . ILE A 1 696 ? 7.603 8.644 -22.224 1.00 66.14 696 ILE A C 1
ATOM 5730 O O . ILE A 1 696 ? 7.254 9.645 -21.586 1.00 62.55 696 ILE A O 1
ATOM 5736 N N . MET B 1 1 ? -7.436 18.220 34.458 1.00 36.00 1 MET B N 1
ATOM 5737 C CA . MET B 1 1 ? -6.290 17.926 35.310 1.00 37.44 1 MET B CA 1
ATOM 5738 C C . MET B 1 1 ? -6.446 16.581 36.000 1.00 36.37 1 MET B C 1
ATOM 5739 O O . MET B 1 1 ? -7.543 16.199 36.417 1.00 36.73 1 MET B O 1
ATOM 5744 N N . TYR B 1 2 ? -5.339 15.859 36.103 1.00 34.46 2 TYR B N 1
ATOM 5745 C CA . TYR B 1 2 ? -5.292 14.671 36.928 1.00 35.90 2 TYR B CA 1
ATOM 5746 C C . TYR B 1 2 ? -4.074 14.748 37.823 1.00 39.79 2 TYR B C 1
ATOM 5747 O O . TYR B 1 2 ? -3.053 15.329 37.446 1.00 34.60 2 TYR B O 1
ATOM 5756 N N . LYS B 1 3 ? -4.193 14.175 39.018 1.00 39.54 3 LYS B N 1
ATOM 5757 C CA . LYS B 1 3 ? -3.048 14.031 39.901 1.00 35.72 3 LYS B CA 1
ATOM 5758 C C . LYS B 1 3 ? -3.108 12.723 40.690 1.00 36.09 3 LYS B C 1
ATOM 5759 O O . LYS B 1 3 ? -4.140 12.373 41.280 1.00 33.41 3 LYS B O 1
ATOM 5765 N N . ILE B 1 4 ? -1.988 12.002 40.650 1.00 36.04 4 ILE B N 1
ATOM 5766 C CA . ILE B 1 4 ? -1.829 10.689 41.266 1.00 33.26 4 ILE B CA 1
ATOM 5767 C C . ILE B 1 4 ? -1.568 10.898 42.749 1.00 35.92 4 ILE B C 1
ATOM 5768 O O . ILE B 1 4 ? -0.520 11.432 43.132 1.00 37.86 4 ILE B O 1
ATOM 5773 N N . ILE B 1 5 ? -2.521 10.488 43.584 1.00 32.77 5 ILE B N 1
ATOM 5774 C CA . ILE B 1 5 ? -2.484 10.828 45.003 1.00 34.17 5 ILE B CA 1
ATOM 5775 C C . ILE B 1 5 ? -1.661 9.846 45.855 1.00 37.75 5 ILE B C 1
ATOM 5776 O O . ILE B 1 5 ? -1.233 10.166 46.964 1.00 36.04 5 ILE B O 1
ATOM 5781 N N . GLY B 1 6 ? -1.432 8.658 45.323 1.00 36.72 6 GLY B N 1
ATOM 5782 C CA . GLY B 1 6 ? -0.763 7.606 46.062 1.00 33.96 6 GLY B CA 1
ATOM 5783 C C . GLY B 1 6 ? -1.443 6.285 45.770 1.00 35.89 6 GLY B C 1
ATOM 5784 O O . GLY B 1 6 ? -2.240 6.173 44.839 1.00 33.70 6 GLY B O 1
ATOM 5785 N N . ARG B 1 7 ? -1.141 5.276 46.572 1.00 38.78 7 ARG B N 1
ATOM 5786 C CA . ARG B 1 7 ? -1.727 3.967 46.361 1.00 35.60 7 ARG B CA 1
ATOM 5787 C C . ARG B 1 7 ? -2.657 3.587 47.502 1.00 35.55 7 ARG B C 1
ATOM 5788 O O . ARG B 1 7 ? -2.454 4.001 48.640 1.00 34.51 7 ARG B O 1
ATOM 5796 N N . GLU B 1 8 ? -3.690 2.814 47.189 1.00 35.58 8 GLU B N 1
ATOM 5797 C CA . GLU B 1 8 ? -4.551 2.279 48.227 1.00 36.28 8 GLU B CA 1
ATOM 5798 C C . GLU B 1 8 ? -3.720 1.337 49.095 1.00 35.78 8 GLU B C 1
ATOM 5799 O O . GLU B 1 8 ? -2.741 0.758 48.632 1.00 39.38 8 GLU B O 1
ATOM 5805 N N . ILE B 1 9 ? -4.082 1.213 50.361 1.00 31.17 9 ILE B N 1
ATOM 5806 C CA . ILE B 1 9 ? -3.377 0.312 51.258 1.00 28.91 9 ILE B CA 1
ATOM 5807 C C . ILE B 1 9 ? -4.304 -0.811 51.709 1.00 31.83 9 ILE B C 1
ATOM 5808 O O . ILE B 1 9 ? -5.424 -0.558 52.142 1.00 29.43 9 ILE B O 1
ATOM 5813 N N . TYR B 1 10 ? -3.846 -2.053 51.592 1.00 29.66 10 TYR B N 1
ATOM 5814 C CA . TYR B 1 10 ? -4.619 -3.182 52.085 1.00 26.62 10 TYR B CA 1
ATOM 5815 C C . TYR B 1 10 ? -3.952 -3.762 53.304 1.00 31.59 10 TYR B C 1
ATOM 5816 O O . TYR B 1 10 ? -2.748 -3.578 53.507 1.00 34.12 10 TYR B O 1
ATOM 5825 N N . GLY B 1 11 ? -4.739 -4.454 54.122 1.00 31.57 11 GLY B N 1
ATOM 5826 C CA . GLY B 1 11 ? -4.224 -5.057 55.335 1.00 30.92 11 GLY B CA 1
ATOM 5827 C C . GLY B 1 11 ? -3.439 -4.040 56.140 1.00 31.72 11 GLY B C 1
ATOM 5828 O O . GLY B 1 11 ? -3.933 -2.973 56.451 1.00 31.03 11 GLY B O 1
ATOM 5829 N N . LYS B 1 12 ? -2.206 -4.378 56.477 1.00 33.39 12 LYS B N 1
ATOM 5830 C CA . LYS B 1 12 ? -1.363 -3.476 57.244 1.00 30.87 12 LYS B CA 1
ATOM 5831 C C . LYS B 1 12 ? -0.205 -2.960 56.399 1.00 31.61 12 LYS B C 1
ATOM 5832 O O . LYS B 1 12 ? 0.858 -2.646 56.933 1.00 33.79 12 LYS B O 1
ATOM 5838 N N . GLY B 1 13 ? -0.393 -2.885 55.083 1.00 29.82 13 GLY B N 1
ATOM 5839 C CA . GLY B 1 13 ? 0.629 -2.293 54.241 1.00 29.47 13 GLY B CA 1
ATOM 5840 C C . GLY B 1 13 ? 0.772 -2.789 52.818 1.00 30.77 13 GLY B C 1
ATOM 5841 O O . GLY B 1 13 ? 1.733 -2.435 52.147 1.00 29.87 13 GLY B O 1
ATOM 5842 N N . ARG B 1 14 ? -0.169 -3.595 52.340 1.00 31.07 14 ARG B N 1
ATOM 5843 C CA . ARG B 1 14 ? -0.115 -4.028 50.946 1.00 32.48 14 ARG B CA 1
ATOM 5844 C C . ARG B 1 14 ? -0.659 -2.918 50.055 1.00 30.77 14 ARG B C 1
ATOM 5845 O O . ARG B 1 14 ? -1.812 -2.511 50.178 1.00 33.54 14 ARG B O 1
ATOM 5853 N N . LYS B 1 15 ? 0.182 -2.416 49.168 1.00 30.38 15 LYS B N 1
ATOM 5854 C CA . LYS B 1 15 ? -0.223 -1.366 48.240 1.00 29.48 15 LYS B CA 1
ATOM 5855 C C . LYS B 1 15 ? -0.988 -1.920 47.036 1.00 29.40 15 LYS B C 1
ATOM 5856 O O . LYS B 1 15 ? -0.528 -2.860 46.377 1.00 34.51 15 LYS B O 1
ATOM 5862 N N . GLY B 1 16 ? -2.149 -1.342 46.739 1.00 33.68 16 GLY B N 1
ATOM 5863 C CA . GLY B 1 16 ? -2.933 -1.805 45.607 1.00 31.78 16 GLY B CA 1
ATOM 5864 C C . GLY B 1 16 ? -2.823 -0.872 44.421 1.00 36.12 16 GLY B C 1
ATOM 5865 O O . GLY B 1 16 ? -1.733 -0.575 43.931 1.00 34.40 16 GLY B O 1
ATOM 5866 N N . ARG B 1 17 ? -3.972 -0.389 43.974 1.00 37.05 17 ARG B N 1
ATOM 5867 C CA . ARG B 1 17 ? -4.042 0.471 42.813 1.00 34.25 17 ARG B CA 1
ATOM 5868 C C . ARG B 1 17 ? -3.619 1.899 43.136 1.00 37.73 17 ARG B C 1
ATOM 5869 O O . ARG B 1 17 ? -3.506 2.288 44.307 1.00 36.32 17 ARG B O 1
ATOM 5877 N N . TYR B 1 18 ? -3.378 2.671 42.083 1.00 34.90 18 TYR B N 1
ATOM 5878 C CA . TYR B 1 18 ? -3.151 4.096 42.217 1.00 32.58 18 TYR B CA 1
ATOM 5879 C C . TYR B 1 18 ? -4.465 4.869 42.220 1.00 35.37 18 TYR B C 1
ATOM 5880 O O . TYR B 1 18 ? -5.353 4.654 41.372 1.00 35.17 18 TYR B O 1
ATOM 5889 N N . ILE B 1 19 ? -4.568 5.760 43.198 1.00 33.48 19 ILE B N 1
ATOM 5890 C CA . ILE B 1 19 ? -5.703 6.638 43.382 1.00 31.73 19 ILE B CA 1
ATOM 5891 C C . ILE B 1 19 ? -5.457 7.937 42.627 1.00 32.63 19 ILE B C 1
ATOM 5892 O O . ILE B 1 19 ? -4.537 8.684 42.937 1.00 33.39 19 ILE B O 1
ATOM 5897 N N . VAL B 1 20 ? -6.275 8.197 41.618 1.00 30.19 20 VAL B N 1
ATOM 5898 C CA . VAL B 1 20 ? -6.092 9.370 40.784 1.00 31.64 20 VAL B CA 1
ATOM 5899 C C . VAL B 1 20 ? -7.279 10.322 40.933 1.00 34.62 20 VAL B C 1
ATOM 5900 O O . VAL B 1 20 ? -8.447 9.913 40.841 1.00 33.92 20 VAL B O 1
ATOM 5904 N N . LYS B 1 21 ? -6.968 11.583 41.204 1.00 31.64 21 LYS B N 1
ATOM 5905 C CA . LYS B 1 21 ? -7.978 12.621 41.353 1.00 32.78 21 LYS B CA 1
ATOM 5906 C C . LYS B 1 21 ? -8.087 13.420 40.062 1.00 34.92 21 LYS B C 1
ATOM 5907 O O . LYS B 1 21 ? -7.107 13.998 39.594 1.00 33.58 21 LYS B O 1
ATOM 5913 N N . PHE B 1 22 ? -9.283 13.424 39.484 1.00 36.86 22 PHE B N 1
ATOM 5914 C CA . PHE B 1 22 ? -9.595 14.176 38.269 1.00 33.46 22 PHE B CA 1
ATOM 5915 C C . PHE B 1 22 ? -10.355 15.451 38.582 1.00 32.80 22 PHE B C 1
ATOM 5916 O O . PHE B 1 22 ? -11.399 15.434 39.260 1.00 31.44 22 PHE B O 1
ATOM 5924 N N . THR B 1 23 ? -9.805 16.557 38.085 1.00 37.08 23 THR B N 1
ATOM 5925 C CA . THR B 1 23 ? -10.350 17.886 38.317 1.00 31.65 23 THR B CA 1
ATOM 5926 C C . THR B 1 23 ? -10.468 18.626 36.997 1.00 37.42 23 THR B C 1
ATOM 5927 O O . THR B 1 23 ? -9.563 18.577 36.161 1.00 37.60 23 THR B O 1
ATOM 5931 N N . ARG B 1 24 ? -11.588 19.306 36.805 1.00 34.33 24 ARG B N 1
ATOM 5932 C CA . ARG B 1 24 ? -11.740 20.160 35.642 1.00 31.21 24 ARG B CA 1
ATOM 5933 C C . ARG B 1 24 ? -12.438 21.441 36.052 1.00 36.63 24 ARG B C 1
ATOM 5934 O O . ARG B 1 24 ? -13.218 21.457 36.998 1.00 37.67 24 ARG B O 1
ATOM 5942 N N . HIS B 1 25 ? -12.155 22.527 35.349 1.00 34.25 25 HIS B N 1
ATOM 5943 C CA . HIS B 1 25 ? -12.983 23.707 35.502 1.00 35.45 25 HIS B CA 1
ATOM 5944 C C . HIS B 1 25 ? -14.417 23.393 35.052 1.00 32.72 25 HIS B C 1
ATOM 5945 O O . HIS B 1 25 ? -14.622 22.690 34.069 1.00 31.18 25 HIS B O 1
ATOM 5952 N N . TRP B 1 26 ? -15.400 23.900 35.785 1.00 31.20 26 TRP B N 1
ATOM 5953 C CA . TRP B 1 26 ? -16.797 23.728 35.406 1.00 33.83 26 TRP B CA 1
ATOM 5954 C C . TRP B 1 26 ? -17.312 24.971 34.633 1.00 37.67 26 TRP B C 1
ATOM 5955 O O . TRP B 1 26 ? -17.644 25.989 35.235 1.00 34.76 26 TRP B O 1
ATOM 5966 N N . PRO B 1 27 ? -17.389 24.885 33.293 1.00 33.69 27 PRO B N 1
ATOM 5967 C CA . PRO B 1 27 ? -17.921 26.021 32.527 1.00 40.29 27 PRO B CA 1
ATOM 5968 C C . PRO B 1 27 ? -19.301 26.391 33.059 1.00 38.58 27 PRO B C 1
ATOM 5969 O O . PRO B 1 27 ? -20.091 25.494 33.343 1.00 37.41 27 PRO B O 1
ATOM 5973 N N . GLN B 1 28 ? -19.587 27.682 33.199 1.00 45.79 28 GLN B N 1
ATOM 5974 C CA . GLN B 1 28 ? -20.789 28.116 33.925 1.00 47.26 28 GLN B CA 1
ATOM 5975 C C . GLN B 1 28 ? -22.102 27.683 33.276 1.00 40.27 28 GLN B C 1
ATOM 5976 O O . GLN B 1 28 ? -23.133 27.595 33.934 1.00 44.68 28 GLN B O 1
ATOM 5982 N N . TYR B 1 29 ? -22.048 27.394 31.988 1.00 38.97 29 TYR B N 1
ATOM 5983 C CA . TYR B 1 29 ? -23.218 26.915 31.273 1.00 47.51 29 TYR B CA 1
ATOM 5984 C C . TYR B 1 29 ? -23.376 25.387 31.363 1.00 49.53 29 TYR B C 1
ATOM 5985 O O . TYR B 1 29 ? -24.368 24.838 30.886 1.00 45.12 29 TYR B O 1
ATOM 5994 N N . ALA B 1 30 ? -22.395 24.700 31.945 1.00 38.12 30 ALA B N 1
ATOM 5995 C CA . ALA B 1 30 ? -22.365 23.248 31.841 1.00 39.28 30 ALA B CA 1
ATOM 5996 C C . ALA B 1 30 ? -23.260 22.544 32.866 1.00 34.83 30 ALA B C 1
ATOM 5997 O O . ALA B 1 30 ? -23.233 22.857 34.057 1.00 35.80 30 ALA B O 1
ATOM 5999 N N . LYS B 1 31 ? -24.055 21.597 32.383 1.00 35.99 31 LYS B N 1
ATOM 6000 C CA . LYS B 1 31 ? -24.940 20.806 33.232 1.00 35.94 31 LYS B CA 1
ATOM 6001 C C . LYS B 1 31 ? -24.310 19.459 33.665 1.00 36.21 31 LYS B C 1
ATOM 6002 O O . LYS B 1 31 ? -24.429 19.054 34.815 1.00 31.36 31 LYS B O 1
ATOM 6008 N N . ASN B 1 32 ? -23.635 18.780 32.742 1.00 31.95 32 ASN B N 1
ATOM 6009 C CA . ASN B 1 32 ? -23.049 17.469 33.010 1.00 33.99 32 ASN B CA 1
ATOM 6010 C C . ASN B 1 32 ? -21.626 17.402 32.477 1.00 36.12 32 ASN B C 1
ATOM 6011 O O . ASN B 1 32 ? -21.350 17.853 31.360 1.00 34.32 32 ASN B O 1
ATOM 6016 N N . ILE B 1 33 ? -20.718 16.825 33.250 1.00 33.32 33 ILE B N 1
ATOM 6017 C CA . ILE B 1 33 ? -19.363 16.627 32.744 1.00 33.41 33 ILE B CA 1
ATOM 6018 C C . ILE B 1 33 ? -18.913 15.181 32.925 1.00 31.98 33 ILE B C 1
ATOM 6019 O O . ILE B 1 33 ? -18.786 14.691 34.041 1.00 33.36 33 ILE B O 1
ATOM 6024 N N . TYR B 1 34 ? -18.679 14.517 31.802 1.00 29.13 34 TYR B N 1
ATOM 6025 C CA . TYR B 1 34 ? -18.376 13.098 31.758 1.00 33.24 34 TYR B CA 1
ATOM 6026 C C . TYR B 1 34 ? -16.886 12.863 31.658 1.00 31.98 34 TYR B C 1
ATOM 6027 O O . TYR B 1 34 ? -16.212 13.489 30.837 1.00 34.48 34 TYR B O 1
ATOM 6036 N N . LEU B 1 35 ? -16.371 11.956 32.481 1.00 28.90 35 LEU B N 1
ATOM 6037 C CA . LEU B 1 35 ? -14.993 11.519 32.329 1.00 28.59 35 LEU B CA 1
ATOM 6038 C C . LEU B 1 35 ? -14.970 10.340 31.365 1.00 29.56 35 LEU B C 1
ATOM 6039 O O . LEU B 1 35 ? -15.363 9.223 31.725 1.00 29.59 35 LEU B O 1
ATOM 6044 N N . ILE B 1 36 ? -14.549 10.604 30.128 1.00 25.59 36 ILE B N 1
ATOM 6045 C CA . ILE B 1 36 ? -14.495 9.567 29.096 1.00 29.93 36 ILE B CA 1
ATOM 6046 C C . ILE B 1 36 ? -13.070 9.054 28.886 1.00 28.00 36 ILE B C 1
ATOM 6047 O O . ILE B 1 36 ? -12.114 9.664 29.343 1.00 32.86 36 ILE B O 1
ATOM 6052 N N . GLY B 1 37 ? -12.926 7.946 28.175 1.00 29.26 37 GLY B N 1
ATOM 6053 C CA . GLY B 1 37 ? -11.610 7.374 27.943 1.00 34.64 37 GLY B CA 1
ATOM 6054 C C . GLY B 1 37 ? -11.538 5.870 28.176 1.00 34.09 37 GLY B C 1
ATOM 6055 O O . GLY B 1 37 ? -12.565 5.211 28.341 1.00 31.61 37 GLY B O 1
ATOM 6056 N N . GLU B 1 38 ? -10.318 5.340 28.215 1.00 30.41 38 GLU B N 1
ATOM 6057 C CA . GLU B 1 38 ? -10.084 3.895 28.199 1.00 30.80 38 GLU B CA 1
ATOM 6058 C C . GLU B 1 38 ? -10.327 3.171 29.522 1.00 29.70 38 GLU B C 1
ATOM 6059 O O . GLU B 1 38 ? -10.315 1.939 29.568 1.00 28.25 38 GLU B O 1
ATOM 6065 N N . PHE B 1 39 ? -10.555 3.928 30.589 1.00 29.05 39 PHE B N 1
ATOM 6066 C CA . PHE B 1 39 ? -10.799 3.338 31.900 1.00 27.53 39 PHE B CA 1
ATOM 6067 C C . PHE B 1 39 ? -12.148 3.767 32.514 1.00 28.31 39 PHE B C 1
ATOM 6068 O O . PHE B 1 39 ? -12.381 3.605 33.710 1.00 24.93 39 PHE B O 1
ATOM 6076 N N . THR B 1 40 ? -13.024 4.340 31.697 1.00 27.01 40 THR B N 1
ATOM 6077 C CA . THR B 1 40 ? -14.381 4.604 32.129 1.00 23.66 40 THR B CA 1
ATOM 6078 C C . THR B 1 40 ? -15.319 4.136 31.016 1.00 28.07 40 THR B C 1
ATOM 6079 O O . THR B 1 40 ? -15.880 3.039 31.092 1.00 30.73 40 THR B O 1
ATOM 6083 N N . SER B 1 41 ? -15.459 4.957 29.983 1.00 26.80 41 SER B N 1
ATOM 6084 C CA . SER B 1 41 ? -16.103 4.565 28.727 1.00 30.73 41 SER B CA 1
ATOM 6085 C C . SER B 1 41 ? -15.727 5.604 27.667 1.00 31.56 41 SER B C 1
ATOM 6086 O O . SER B 1 41 ? -15.451 6.747 28.009 1.00 28.99 41 SER B O 1
ATOM 6089 N N . LEU B 1 42 ? -15.707 5.211 26.396 1.00 30.28 42 LEU B N 1
ATOM 6090 C CA . LEU B 1 42 ? -15.417 6.152 25.311 1.00 34.96 42 LEU B CA 1
ATOM 6091 C C . LEU B 1 42 ? -16.654 6.955 24.965 1.00 31.95 42 LEU B C 1
ATOM 6092 O O . LEU B 1 42 ? -16.604 8.174 24.879 1.00 35.95 42 LEU B O 1
ATOM 6097 N N . TYR B 1 43 ? -17.765 6.263 24.746 1.00 30.92 43 TYR B N 1
ATOM 6098 C CA . TYR B 1 43 ? -19.046 6.930 24.770 1.00 30.06 43 TYR B CA 1
ATOM 6099 C C . TYR B 1 43 ? -19.287 7.403 26.198 1.00 26.77 43 TYR B C 1
ATOM 6100 O O . TYR B 1 43 ? -19.202 6.620 27.137 1.00 28.20 43 TYR B O 1
ATOM 6109 N N . PRO B 1 44 ? -19.583 8.697 26.370 1.00 32.38 44 PRO B N 1
ATOM 6110 C CA . PRO B 1 44 ? -19.696 9.281 27.713 1.00 31.27 44 PRO B CA 1
ATOM 6111 C C . PRO B 1 44 ? -20.840 8.661 28.510 1.00 29.62 44 PRO B C 1
ATOM 6112 O O . PRO B 1 44 ? -21.855 8.281 27.908 1.00 24.41 44 PRO B O 1
ATOM 6116 N N . GLY B 1 45 ? -20.695 8.581 29.835 1.00 26.70 45 GLY B N 1
ATOM 6117 C CA . GLY B 1 45 ? -21.806 8.144 30.666 1.00 27.94 45 GLY B CA 1
ATOM 6118 C C . GLY B 1 45 ? -21.483 7.337 31.909 1.00 27.48 45 GLY B C 1
ATOM 6119 O O . GLY B 1 45 ? -22.076 7.561 32.958 1.00 25.70 45 GLY B O 1
ATOM 6120 N N . PHE B 1 46 ? -20.559 6.388 31.801 1.00 27.42 46 PHE B N 1
ATOM 6121 C CA . PHE B 1 46 ? -20.245 5.505 32.935 1.00 27.25 46 PHE B CA 1
ATOM 6122 C C . PHE B 1 46 ? -19.774 6.295 34.187 1.00 33.15 46 PHE B C 1
ATOM 6123 O O . PHE B 1 46 ? -20.075 5.929 35.333 1.00 31.54 46 PHE B O 1
ATOM 6131 N N . VAL B 1 47 ? -19.045 7.384 33.969 1.00 26.64 47 VAL B N 1
ATOM 6132 C CA . VAL B 1 47 ? -18.555 8.168 35.081 1.00 27.87 47 VAL B CA 1
ATOM 6133 C C . VAL B 1 47 ? -18.683 9.678 34.839 1.00 28.24 47 VAL B C 1
ATOM 6134 O O . VAL B 1 47 ? -18.310 10.184 33.787 1.00 28.89 47 VAL B O 1
ATOM 6138 N N . LYS B 1 48 ? -19.224 10.377 35.832 1.00 27.49 48 LYS B N 1
ATOM 6139 C CA . LYS B 1 48 ? -19.366 11.828 35.808 1.00 29.38 48 LYS B CA 1
ATOM 6140 C C . LYS B 1 48 ? -18.473 12.483 36.848 1.00 27.95 48 LYS B C 1
ATOM 6141 O O . LYS B 1 48 ? -18.333 11.984 37.961 1.00 31.49 48 LYS B O 1
ATOM 6147 N N . LEU B 1 49 ? -17.886 13.614 36.487 1.00 33.29 49 LEU B N 1
ATOM 6148 C CA . LEU B 1 49 ? -17.290 14.506 37.465 1.00 29.23 49 LEU B CA 1
ATOM 6149 C C . LEU B 1 49 ? -18.454 15.119 38.230 1.00 31.32 49 LEU B C 1
ATOM 6150 O O . LEU B 1 49 ? -19.521 15.358 37.667 1.00 31.16 49 LEU B O 1
ATOM 6155 N N . ARG B 1 50 ? -18.263 15.383 39.512 1.00 33.25 50 ARG B N 1
ATOM 6156 C CA . ARG B 1 50 ? -19.333 15.995 40.279 1.00 30.91 50 ARG B CA 1
ATOM 6157 C C . ARG B 1 50 ? -18.903 17.377 40.712 1.00 33.04 50 ARG B C 1
ATOM 6158 O O . ARG B 1 50 ? -17.722 17.607 40.961 1.00 34.36 50 ARG B O 1
ATOM 6166 N N . LYS B 1 51 ? -19.868 18.292 40.782 1.00 35.18 51 LYS B N 1
ATOM 6167 C CA . LYS B 1 51 ? -19.585 19.721 40.905 1.00 33.52 51 LYS B CA 1
ATOM 6168 C C . LYS B 1 51 ? -19.477 20.230 42.338 1.00 35.65 51 LYS B C 1
ATOM 6169 O O . LYS B 1 51 ? -20.414 20.137 43.134 1.00 35.55 51 LYS B O 1
ATOM 6175 N N . ILE B 1 52 ? -18.317 20.795 42.642 1.00 32.73 52 ILE B N 1
ATOM 6176 C CA . ILE B 1 52 ? -18.081 21.422 43.924 1.00 35.00 52 ILE B CA 1
ATOM 6177 C C . ILE B 1 52 ? -17.395 22.755 43.629 1.00 38.43 52 ILE B C 1
ATOM 6178 O O . ILE B 1 52 ? -16.339 22.805 42.979 1.00 36.68 52 ILE B O 1
ATOM 6183 N N . GLU B 1 53 ? -18.044 23.837 44.052 1.00 38.28 53 GLU B N 1
ATOM 6184 C CA . GLU B 1 53 ? -17.627 25.191 43.692 1.00 39.70 53 GLU B CA 1
ATOM 6185 C C . GLU B 1 53 ? -17.605 25.335 42.180 1.00 38.65 53 GLU B C 1
ATOM 6186 O O . GLU B 1 53 ? -18.620 25.107 41.526 1.00 41.21 53 GLU B O 1
ATOM 6192 N N . GLU B 1 54 ? -16.457 25.707 41.621 1.00 38.21 54 GLU B N 1
ATOM 6193 C CA . GLU B 1 54 ? -16.363 25.931 40.179 1.00 37.88 54 GLU B CA 1
ATOM 6194 C C . GLU B 1 54 ? -15.672 24.779 39.465 1.00 38.12 54 GLU B C 1
ATOM 6195 O O . GLU B 1 54 ? -15.290 24.900 38.297 1.00 36.51 54 GLU B O 1
ATOM 6201 N N . GLN B 1 55 ? -15.529 23.659 40.167 1.00 37.54 55 GLN B N 1
ATOM 6202 C CA . GLN B 1 55 ? -14.827 22.507 39.620 1.00 38.81 55 GLN B CA 1
ATOM 6203 C C . GLN B 1 55 ? -15.660 21.242 39.545 1.00 36.33 55 GLN B C 1
ATOM 6204 O O . GLN B 1 55 ? -16.597 21.040 40.313 1.00 37.38 55 GLN B O 1
ATOM 6210 N N . GLY B 1 56 ? -15.284 20.382 38.610 1.00 36.56 56 GLY B N 1
ATOM 6211 C CA . GLY B 1 56 ? -15.739 19.013 38.589 1.00 34.75 56 GLY B CA 1
ATOM 6212 C C . GLY B 1 56 ? -14.636 18.128 39.137 1.00 34.27 56 GLY B C 1
ATOM 6213 O O . GLY B 1 56 ? -13.441 18.367 38.880 1.00 33.04 56 GLY B O 1
ATOM 6214 N N . ILE B 1 57 ? -15.037 17.094 39.872 1.00 32.04 57 ILE B N 1
ATOM 6215 C CA . ILE B 1 57 ? -14.083 16.205 40.528 1.00 32.01 57 ILE B CA 1
ATOM 6216 C C . ILE B 1 57 ? -14.564 14.754 40.592 1.00 30.70 57 ILE B C 1
ATOM 6217 O O . ILE B 1 57 ? -15.759 14.487 40.745 1.00 30.71 57 ILE B O 1
ATOM 6222 N N . VAL B 1 58 ? -13.628 13.822 40.431 1.00 31.82 58 VAL B N 1
ATOM 6223 C CA . VAL B 1 58 ? -13.897 12.413 40.706 1.00 30.15 58 VAL B CA 1
ATOM 6224 C C . VAL B 1 58 ? -12.570 11.734 41.070 1.00 33.72 58 VAL B C 1
ATOM 6225 O O . VAL B 1 58 ? -11.516 12.214 40.670 1.00 30.40 58 VAL B O 1
ATOM 6229 N N . TYR B 1 59 ? -12.616 10.655 41.853 1.00 30.57 59 TYR B N 1
ATOM 6230 C CA . TYR B 1 59 ? -11.415 9.871 42.165 1.00 30.28 59 TYR B CA 1
ATOM 6231 C C . TYR B 1 59 ? -11.575 8.457 41.642 1.00 32.89 59 TYR B C 1
ATOM 6232 O O . TYR B 1 59 ? -12.528 7.774 42.007 1.00 35.19 59 TYR B O 1
ATOM 6241 N N . LEU B 1 60 ? -10.635 7.999 40.820 1.00 31.67 60 LEU B N 1
ATOM 6242 C CA . LEU B 1 60 ? -10.672 6.621 40.333 1.00 32.46 60 LEU B CA 1
ATOM 6243 C C . LEU B 1 60 ? -9.487 5.831 40.855 1.00 31.65 60 LEU B C 1
ATOM 6244 O O . LEU B 1 60 ? -8.526 6.414 41.334 1.00 32.71 60 LEU B O 1
ATOM 6249 N N . LYS B 1 61 ? -9.563 4.506 40.763 1.00 33.07 61 LYS B N 1
ATOM 6250 C CA . LYS B 1 61 ? -8.467 3.640 41.190 1.00 28.69 61 LYS B CA 1
ATOM 6251 C C . LYS B 1 61 ? -7.942 2.888 39.984 1.00 28.96 61 LYS B C 1
ATOM 6252 O O . LYS B 1 61 ? -8.679 2.131 39.360 1.00 36.40 61 LYS B O 1
ATOM 6258 N N . LEU B 1 62 ? -6.675 3.110 39.640 1.00 35.64 62 LEU B N 1
ATOM 6259 C CA . LEU B 1 62 ? -6.106 2.596 38.378 1.00 31.74 62 LEU B CA 1
ATOM 6260 C C . LEU B 1 62 ? -4.794 1.819 38.526 1.00 33.99 62 LEU B C 1
ATOM 6261 O O . LEU B 1 62 ? -4.074 1.956 39.518 1.00 35.23 62 LEU B O 1
ATOM 6266 N N . TRP B 1 63 ? -4.497 1.007 37.522 1.00 30.28 63 TRP B N 1
ATOM 6267 C CA . TRP B 1 63 ? -3.241 0.267 37.440 1.00 33.48 63 TRP B CA 1
ATOM 6268 C C . TRP B 1 63 ? -2.212 1.039 36.611 1.00 34.54 63 TRP B C 1
ATOM 6269 O O . TRP B 1 63 ? -2.579 1.797 35.711 1.00 27.94 63 TRP B O 1
ATOM 6280 N N . PRO B 1 64 ? -0.916 0.830 36.898 1.00 38.94 64 PRO B N 1
ATOM 6281 C CA . PRO B 1 64 ? 0.132 1.433 36.064 1.00 38.58 64 PRO B CA 1
ATOM 6282 C C . PRO B 1 64 ? -0.217 1.313 34.592 1.00 31.89 64 PRO B C 1
ATOM 6283 O O . PRO B 1 64 ? -0.846 0.336 34.199 1.00 27.93 64 PRO B O 1
ATOM 6287 N N . GLY B 1 65 ? 0.162 2.307 33.797 1.00 33.25 65 GLY B N 1
ATOM 6288 C CA . GLY B 1 65 ? -0.093 2.260 32.363 1.00 34.51 65 GLY B CA 1
ATOM 6289 C C . GLY B 1 65 ? -0.259 3.630 31.731 1.00 36.17 65 GLY B C 1
ATOM 6290 O O . GLY B 1 65 ? -0.093 4.650 32.402 1.00 36.97 65 GLY B O 1
ATOM 6291 N N . GLU B 1 66 ? -0.595 3.645 30.442 1.00 37.38 66 GLU B N 1
ATOM 6292 C CA . GLU B 1 66 ? -0.866 4.881 29.700 1.00 42.61 66 GLU B CA 1
ATOM 6293 C C . GLU B 1 66 ? -2.248 4.795 29.071 1.00 39.66 66 GLU B C 1
ATOM 6294 O O . GLU B 1 66 ? -2.566 3.834 28.380 1.00 33.20 66 GLU B O 1
ATOM 6300 N N . TYR B 1 67 ? -3.062 5.815 29.287 1.00 35.16 67 TYR B N 1
ATOM 6301 C CA . TYR B 1 67 ? -4.436 5.748 28.823 1.00 38.05 67 TYR B CA 1
ATOM 6302 C C . TYR B 1 67 ? -4.853 7.058 28.173 1.00 34.97 67 TYR B C 1
ATOM 6303 O O . TYR B 1 67 ? -4.440 8.136 28.597 1.00 37.05 67 TYR B O 1
ATOM 6312 N N . GLY B 1 68 ? -5.702 6.969 27.165 1.00 34.61 68 GLY B N 1
ATOM 6313 C CA . GLY B 1 68 ? -6.371 8.159 26.674 1.00 34.08 68 GLY B CA 1
ATOM 6314 C C . GLY B 1 68 ? -7.553 8.488 27.569 1.00 32.48 68 GLY B C 1
ATOM 6315 O O . GLY B 1 68 ? -8.268 7.594 28.031 1.00 30.73 68 GLY B O 1
ATOM 6316 N N . TYR B 1 69 ? -7.775 9.769 27.829 1.00 33.26 69 TYR B N 1
ATOM 6317 C CA . TYR B 1 69 ? -9.000 10.152 28.523 1.00 29.90 69 TYR B CA 1
ATOM 6318 C C . TYR B 1 69 ? -9.464 11.501 28.030 1.00 29.01 69 TYR B C 1
ATOM 6319 O O . TYR B 1 69 ? -8.848 12.089 27.148 1.00 30.36 69 TYR B O 1
ATOM 6328 N N . GLY B 1 70 ? -10.552 11.991 28.609 1.00 30.49 70 GLY B N 1
ATOM 6329 C CA . GLY B 1 70 ? -11.066 13.305 28.276 1.00 26.91 70 GLY B CA 1
ATOM 6330 C C . GLY B 1 70 ? -12.260 13.663 29.144 1.00 29.32 70 GLY B C 1
ATOM 6331 O O . GLY B 1 70 ? -12.724 12.836 29.955 1.00 26.99 70 GLY B O 1
ATOM 6332 N N . PHE B 1 71 ? -12.731 14.901 28.998 1.00 25.25 71 PHE B N 1
ATOM 6333 C CA . PHE B 1 71 ? -13.951 15.354 29.652 1.00 28.70 71 PHE B CA 1
ATOM 6334 C C . PHE B 1 71 ? -14.934 15.824 28.585 1.00 32.18 71 PHE B C 1
ATOM 6335 O O . PHE B 1 71 ? -14.629 16.740 27.822 1.00 31.77 71 PHE B O 1
ATOM 6343 N N . GLN B 1 72 ? -16.105 15.202 28.514 1.00 32.31 72 GLN B N 1
ATOM 6344 C CA . GLN B 1 72 ? -17.133 15.693 27.610 1.00 31.18 72 GLN B CA 1
ATOM 6345 C C . GLN B 1 72 ? -18.089 16.548 28.388 1.00 33.53 72 GLN B C 1
ATOM 6346 O O . GLN B 1 72 ? -18.574 16.131 29.430 1.00 31.29 72 GLN B O 1
ATOM 6352 N N . ILE B 1 73 ? -18.339 17.750 27.872 1.00 30.95 73 ILE B N 1
ATOM 6353 C CA . ILE B 1 73 ? -19.304 18.669 28.449 1.00 31.25 73 ILE B CA 1
ATOM 6354 C C . ILE B 1 73 ? -20.641 18.488 27.751 1.00 33.43 73 ILE B C 1
ATOM 6355 O O . ILE B 1 73 ? -20.750 18.734 26.551 1.00 34.14 73 ILE B O 1
ATOM 6360 N N . ASP B 1 74 ? -21.649 18.049 28.498 1.00 30.50 74 ASP B N 1
ATOM 6361 C CA . ASP B 1 74 ? -22.989 17.837 27.951 1.00 33.23 74 ASP B CA 1
ATOM 6362 C C . ASP B 1 74 ? -22.987 17.194 26.570 1.00 33.94 74 ASP B C 1
ATOM 6363 O O . ASP B 1 74 ? -22.487 16.080 26.398 1.00 34.79 74 ASP B O 1
ATOM 6368 N N . ASN B 1 75 ? -23.551 17.890 25.587 1.00 31.22 75 ASN B N 1
ATOM 6369 C CA . ASN B 1 75 ? -23.766 17.271 24.278 1.00 35.51 75 ASN B CA 1
ATOM 6370 C C . ASN B 1 75 ? -22.742 17.610 23.188 1.00 31.90 75 ASN B C 1
ATOM 6371 O O . ASN B 1 75 ? -22.986 17.393 22.003 1.00 30.08 75 ASN B O 1
ATOM 6376 N N . ASP B 1 76 ? -21.585 18.103 23.607 1.00 31.79 76 ASP B N 1
ATOM 6377 C CA . ASP B 1 76 ? -20.479 18.344 22.687 1.00 34.38 76 ASP B CA 1
ATOM 6378 C C . ASP B 1 76 ? -19.536 17.138 22.680 1.00 31.06 76 ASP B C 1
ATOM 6379 O O . ASP B 1 76 ? -18.634 17.046 23.518 1.00 31.37 76 ASP B O 1
ATOM 6384 N N . PHE B 1 77 ? -19.752 16.232 21.732 1.00 28.69 77 PHE B N 1
ATOM 6385 C CA . PHE B 1 77 ? -18.914 15.042 21.534 1.00 33.90 77 PHE B CA 1
ATOM 6386 C C . PHE B 1 77 ? -17.532 15.337 20.950 1.00 35.03 77 PHE B C 1
ATOM 6387 O O . PHE B 1 77 ? -16.671 14.465 20.900 1.00 33.02 77 PHE B O 1
ATOM 6395 N N . GLU B 1 78 ? -17.322 16.568 20.508 1.00 36.69 78 GLU B N 1
ATOM 6396 C CA . GLU B 1 78 ? -16.130 16.886 19.742 1.00 38.86 78 GLU B CA 1
ATOM 6397 C C . GLU B 1 78 ? -14.966 17.379 20.589 1.00 38.37 78 GLU B C 1
ATOM 6398 O O . GLU B 1 78 ? -13.830 16.936 20.410 1.00 35.26 78 GLU B O 1
ATOM 6404 N N . ASN B 1 79 ? -15.245 18.294 21.510 1.00 33.02 79 ASN B N 1
ATOM 6405 C CA . ASN B 1 79 ? -14.177 18.900 22.290 1.00 35.73 79 ASN B CA 1
ATOM 6406 C C . ASN B 1 79 ? -14.056 18.291 23.681 1.00 35.93 79 ASN B C 1
ATOM 6407 O O . ASN B 1 79 ? -14.716 18.729 24.633 1.00 29.63 79 ASN B O 1
ATOM 6412 N N . VAL B 1 80 ? -13.209 17.273 23.791 1.00 31.35 80 VAL B N 1
ATOM 6413 C CA . VAL B 1 80 ? -13.128 16.514 25.038 1.00 34.87 80 VAL B CA 1
ATOM 6414 C C . VAL B 1 80 ? -11.732 16.490 25.642 1.00 33.30 80 VAL B C 1
ATOM 6415 O O . VAL B 1 80 ? -11.524 15.851 26.659 1.00 34.23 80 VAL B O 1
ATOM 6419 N N . LEU B 1 81 ? -10.771 17.155 25.010 1.00 30.36 81 LEU B N 1
ATOM 6420 C CA . LEU B 1 81 ? -9.416 17.182 25.553 1.00 34.24 81 LEU B CA 1
ATOM 6421 C C . LEU B 1 81 ? -9.417 17.850 26.924 1.00 33.31 81 LEU B C 1
ATOM 6422 O O . LEU B 1 81 ? -10.190 18.763 27.168 1.00 33.17 81 LEU B O 1
ATOM 6427 N N . ASP B 1 82 ? -8.558 17.373 27.819 1.00 28.75 82 ASP B N 1
ATOM 6428 C CA . ASP B 1 82 ? -8.369 18.005 29.112 1.00 30.47 82 ASP B CA 1
ATOM 6429 C C . ASP B 1 82 ? -7.592 19.338 28.977 1.00 32.41 82 ASP B C 1
ATOM 6430 O O . ASP B 1 82 ? -6.418 19.357 28.610 1.00 31.76 82 ASP B O 1
ATOM 6435 N N . PRO B 1 83 ? -8.249 20.465 29.279 1.00 36.00 83 PRO B N 1
ATOM 6436 C CA . PRO B 1 83 ? -7.615 21.755 28.986 1.00 36.78 83 PRO B CA 1
ATOM 6437 C C . PRO B 1 83 ? -6.344 21.983 29.810 1.00 40.54 83 PRO B C 1
ATOM 6438 O O . PRO B 1 83 ? -5.530 22.831 29.431 1.00 39.65 83 PRO B O 1
ATOM 6442 N N . ASP B 1 84 ? -6.182 21.243 30.908 1.00 37.92 84 ASP B N 1
ATOM 6443 C CA . ASP B 1 84 ? -5.030 21.415 31.799 1.00 36.86 84 ASP B CA 1
ATOM 6444 C C . ASP B 1 84 ? -3.828 20.580 31.343 1.00 38.01 84 ASP B C 1
ATOM 6445 O O . ASP B 1 84 ? -2.742 20.666 31.919 1.00 39.63 84 ASP B O 1
ATOM 6450 N N . ASN B 1 85 ? -4.031 19.782 30.303 1.00 36.33 85 ASN B N 1
ATOM 6451 C CA . ASN B 1 85 ? -3.078 18.760 29.912 1.00 36.21 85 ASN B CA 1
ATOM 6452 C C . ASN B 1 85 ? -2.630 18.960 28.458 1.00 37.89 85 ASN B C 1
ATOM 6453 O O . ASN B 1 85 ? -3.449 18.917 27.540 1.00 35.10 85 ASN B O 1
ATOM 6458 N N . GLU B 1 86 ? -1.330 19.168 28.256 1.00 39.54 86 GLU B N 1
ATOM 6459 C CA . GLU B 1 86 ? -0.774 19.413 26.920 1.00 47.02 86 GLU B CA 1
ATOM 6460 C C . GLU B 1 86 ? -0.470 18.127 26.164 1.00 48.60 86 GLU B C 1
ATOM 6461 O O . GLU B 1 86 ? -0.204 18.148 24.957 1.00 44.14 86 GLU B O 1
ATOM 6467 N N . GLU B 1 87 ? -0.499 17.012 26.881 1.00 42.42 87 GLU B N 1
ATOM 6468 C CA . GLU B 1 87 ? -0.024 15.748 26.340 1.00 43.09 87 GLU B CA 1
ATOM 6469 C C . GLU B 1 87 ? -1.187 14.924 25.775 1.00 40.40 87 GLU B C 1
ATOM 6470 O O . GLU B 1 87 ? -2.299 14.976 26.294 1.00 42.08 87 GLU B O 1
ATOM 6476 N N . LYS B 1 88 ? -0.928 14.172 24.708 1.00 43.49 88 LYS B N 1
ATOM 6477 C CA . LYS B 1 88 ? -1.981 13.516 23.924 1.00 41.68 88 LYS B CA 1
ATOM 6478 C C . LYS B 1 88 ? -1.692 12.049 23.623 1.00 44.98 88 LYS B C 1
ATOM 6479 O O . LYS B 1 88 ? -0.524 11.654 23.503 1.00 42.54 88 LYS B O 1
ATOM 6485 N N . LYS B 1 89 ? -2.760 11.267 23.457 1.00 40.04 89 LYS B N 1
ATOM 6486 C CA . LYS B 1 89 ? -2.640 9.865 23.100 1.00 42.47 89 LYS B CA 1
ATOM 6487 C C . LYS B 1 89 ? -3.713 9.522 22.080 1.00 42.72 89 LYS B C 1
ATOM 6488 O O . LYS B 1 89 ? -4.894 9.795 22.287 1.00 44.77 89 LYS B O 1
ATOM 6494 N N . CYS B 1 90 ? -3.289 8.930 20.973 1.00 44.59 90 CYS B N 1
ATOM 6495 C CA . CYS B 1 90 ? -4.202 8.562 19.906 1.00 47.86 90 CYS B CA 1
ATOM 6496 C C . CYS B 1 90 ? -4.549 7.084 20.023 1.00 48.54 90 CYS B C 1
ATOM 6497 O O . CYS B 1 90 ? -3.697 6.214 19.848 1.00 48.48 90 CYS B O 1
ATOM 6500 N N . VAL B 1 91 ? -5.809 6.812 20.339 1.00 47.35 91 VAL B N 1
ATOM 6501 C CA . VAL B 1 91 ? -6.253 5.457 20.611 1.00 45.85 91 VAL B CA 1
ATOM 6502 C C . VAL B 1 91 ? -6.996 4.888 19.410 1.00 43.71 91 VAL B C 1
ATOM 6503 O O . VAL B 1 91 ? -7.784 5.571 18.781 1.00 43.56 91 VAL B O 1
ATOM 6507 N N . HIS B 1 92 ? -6.722 3.633 19.087 1.00 47.35 92 HIS B N 1
ATOM 6508 C CA . HIS B 1 92 ? -7.531 2.918 18.115 1.00 46.69 92 HIS B CA 1
ATOM 6509 C C . HIS B 1 92 ? -8.841 2.502 18.766 1.00 43.60 92 HIS B C 1
ATOM 6510 O O . HIS B 1 92 ? -8.853 1.783 19.764 1.00 43.16 92 HIS B O 1
ATOM 6517 N N . THR B 1 93 ? -9.941 2.979 18.198 1.00 45.87 93 THR B N 1
ATOM 6518 C CA . THR B 1 93 ? -11.269 2.732 18.740 1.00 47.02 93 THR B CA 1
ATOM 6519 C C . THR B 1 93 ? -11.689 1.255 18.640 1.00 46.54 93 THR B C 1
ATOM 6520 O O . THR B 1 93 ? -11.280 0.533 17.732 1.00 45.75 93 THR B O 1
ATOM 6524 N N . SER B 1 94 ? -12.503 0.820 19.594 1.00 41.07 94 SER B N 1
ATOM 6525 C CA . SER B 1 94 ? -12.950 -0.567 19.702 1.00 39.75 94 SER B CA 1
ATOM 6526 C C . SER B 1 94 ? -13.731 -1.096 18.483 1.00 42.69 94 SER B C 1
ATOM 6527 O O . SER B 1 94 ? -13.430 -2.173 17.959 1.00 41.75 94 SER B O 1
ATOM 6530 N N . PHE B 1 95 ? -14.743 -0.356 18.048 1.00 41.62 95 PHE B N 1
ATOM 6531 C CA . PHE B 1 95 ? -15.569 -0.796 16.926 1.00 46.79 95 PHE B CA 1
ATOM 6532 C C . PHE B 1 95 ? -14.842 -0.668 15.590 1.00 52.94 95 PHE B C 1
ATOM 6533 O O . PHE B 1 95 ? -15.036 -1.486 14.693 1.00 55.59 95 PHE B O 1
ATOM 6541 N N . PHE B 1 96 ? -14.004 0.353 15.456 1.00 53.58 96 PHE B N 1
ATOM 6542 C CA . PHE B 1 96 ? -13.271 0.535 14.212 1.00 51.74 96 PHE B CA 1
ATOM 6543 C C . PHE B 1 96 ? -11.817 0.930 14.404 1.00 50.62 96 PHE B C 1
ATOM 6544 O O . PHE B 1 96 ? -11.476 2.118 14.379 1.00 45.60 96 PHE B O 1
ATOM 6552 N N . PRO B 1 97 ? -10.961 -0.084 14.599 1.00 48.48 97 PRO B N 1
ATOM 6553 C CA . PRO B 1 97 ? -9.529 0.038 14.879 1.00 49.06 97 PRO B CA 1
ATOM 6554 C C . PRO B 1 97 ? -8.742 0.636 13.721 1.00 48.85 97 PRO B C 1
ATOM 6555 O O . PRO B 1 97 ? -7.581 0.978 13.932 1.00 50.98 97 PRO B O 1
ATOM 6559 N N . GLU B 1 98 ? -9.342 0.757 12.537 1.00 51.56 98 GLU B N 1
ATOM 6560 C CA . GLU B 1 98 ? -8.656 1.396 11.409 1.00 53.13 98 GLU B CA 1
ATOM 6561 C C . GLU B 1 98 ? -8.360 2.844 11.744 1.00 51.99 98 GLU B C 1
ATOM 6562 O O . GLU B 1 98 ? -7.368 3.403 11.283 1.00 57.09 98 GLU B O 1
ATOM 6568 N N . TYR B 1 99 ? -9.229 3.448 12.547 1.00 50.06 99 TYR B N 1
ATOM 6569 C CA . TYR B 1 99 ? -9.131 4.877 12.826 1.00 53.73 99 TYR B CA 1
ATOM 6570 C C . TYR B 1 99 ? -8.615 5.214 14.230 1.00 54.41 99 TYR B C 1
ATOM 6571 O O . TYR B 1 99 ? -8.802 4.457 15.198 1.00 51.13 99 TYR B O 1
ATOM 6580 N N . LYS B 1 100 ? -7.964 6.368 14.320 1.00 49.87 100 LYS B N 1
ATOM 6581 C CA . LYS B 1 100 ? -7.464 6.884 15.586 1.00 50.05 100 LYS B CA 1
ATOM 6582 C C . LYS B 1 100 ? -8.338 8.017 16.107 1.00 48.30 100 LYS B C 1
ATOM 6583 O O . LYS B 1 100 ? -8.801 8.868 15.349 1.00 53.13 100 LYS B O 1
ATOM 6589 N N . LYS B 1 101 ? -8.566 8.007 17.412 1.00 44.06 101 LYS B N 1
ATOM 6590 C CA . LYS B 1 101 ? -9.253 9.083 18.111 1.00 39.85 101 LYS B CA 1
ATOM 6591 C C . LYS B 1 101 ? -8.262 9.678 19.112 1.00 41.98 101 LYS B C 1
ATOM 6592 O O . LYS B 1 101 ? -7.694 8.960 19.943 1.00 39.59 101 LYS B O 1
ATOM 6598 N N . CYS B 1 102 ? -8.024 10.980 19.013 1.00 41.27 102 CYS B N 1
ATOM 6599 C CA . CYS B 1 102 ? -7.055 11.610 19.892 1.00 45.45 102 CYS B CA 1
ATOM 6600 C C . CYS B 1 102 ? -7.674 12.102 21.192 1.00 41.18 102 CYS B C 1
ATOM 6601 O O . CYS B 1 102 ? -8.711 12.757 21.198 1.00 43.04 102 CYS B O 1
ATOM 6604 N N . LEU B 1 103 ? -7.015 11.783 22.296 1.00 37.35 103 LEU B N 1
ATOM 6605 C CA . LEU B 1 103 ? -7.506 12.160 23.605 1.00 37.28 103 LEU B CA 1
ATOM 6606 C C . LEU B 1 103 ? -6.321 12.678 24.399 1.00 36.74 103 LEU B C 1
ATOM 6607 O O . LEU B 1 103 ? -5.209 12.732 23.877 1.00 39.09 103 LEU B O 1
ATOM 6612 N N . SER B 1 104 ? -6.552 13.064 25.650 1.00 32.74 104 SER B N 1
ATOM 6613 C CA . SER B 1 104 ? -5.455 13.491 26.508 1.00 36.73 104 SER B CA 1
ATOM 6614 C C . SER B 1 104 ? -4.744 12.271 27.082 1.00 39.92 104 SER B C 1
ATOM 6615 O O . SER B 1 104 ? -5.303 11.172 27.127 1.00 38.81 104 SER B O 1
ATOM 6618 N N . LYS B 1 105 ? -3.504 12.458 27.509 1.00 41.36 105 LYS B N 1
ATOM 6619 C CA . LYS B 1 105 ? -2.703 11.325 27.933 1.00 39.10 105 LYS B CA 1
ATOM 6620 C C . LYS B 1 105 ? -2.554 11.284 29.441 1.00 35.30 105 LYS B C 1
ATOM 6621 O O . LYS B 1 105 ? -2.041 12.219 30.045 1.00 35.13 105 LYS B O 1
ATOM 6627 N N . LEU B 1 106 ? -3.027 10.193 30.035 1.00 35.32 106 LEU B N 1
ATOM 6628 C CA . LEU B 1 106 ? -2.808 9.915 31.445 1.00 37.33 106 LEU B CA 1
ATOM 6629 C C . LEU B 1 106 ? -1.690 8.898 31.579 1.00 32.91 106 LEU B C 1
ATOM 6630 O O . LEU B 1 106 ? -1.714 7.873 30.911 1.00 32.04 106 LEU B O 1
ATOM 6635 N N . VAL B 1 107 ? -0.724 9.179 32.452 1.00 37.90 107 VAL B N 1
ATOM 6636 C CA . VAL B 1 107 ? 0.382 8.252 32.675 1.00 37.29 107 VAL B CA 1
ATOM 6637 C C . VAL B 1 107 ? 0.597 7.900 34.149 1.00 37.21 107 VAL B C 1
ATOM 6638 O O . VAL B 1 107 ? 0.824 8.766 34.990 1.00 36.99 107 VAL B O 1
ATOM 6642 N N . ILE B 1 108 ? 0.534 6.610 34.451 1.00 36.09 108 ILE B N 1
ATOM 6643 C CA . ILE B 1 108 ? 0.893 6.123 35.769 1.00 35.22 108 ILE B CA 1
ATOM 6644 C C . ILE B 1 108 ? 2.112 5.233 35.623 1.00 35.82 108 ILE B C 1
ATOM 6645 O O . ILE B 1 108 ? 2.034 4.152 35.037 1.00 34.25 108 ILE B O 1
ATOM 6650 N N . LYS B 1 109 ? 3.243 5.693 36.147 1.00 40.36 109 LYS B N 1
ATOM 6651 C CA . LYS B 1 109 ? 4.501 4.969 35.976 1.00 44.67 109 LYS B CA 1
ATOM 6652 C C . LYS B 1 109 ? 4.615 3.794 36.938 1.00 44.89 109 LYS B C 1
ATOM 6653 O O . LYS B 1 109 ? 4.094 3.837 38.059 1.00 39.07 109 LYS B O 1
ATOM 6659 N N . GLU B 1 110 ? 5.293 2.740 36.496 1.00 42.01 110 GLU B N 1
ATOM 6660 C CA . GLU B 1 110 ? 5.655 1.665 37.405 1.00 45.42 110 GLU B CA 1
ATOM 6661 C C . GLU B 1 110 ? 6.547 2.222 38.514 1.00 45.67 110 GLU B C 1
ATOM 6662 O O . GLU B 1 110 ? 7.353 3.125 38.278 1.00 44.57 110 GLU B O 1
ATOM 6668 N N . PRO B 1 111 ? 6.395 1.696 39.738 1.00 49.84 111 PRO B N 1
ATOM 6669 C CA . PRO B 1 111 ? 7.278 2.119 40.835 1.00 49.95 111 PRO B CA 1
ATOM 6670 C C . PRO B 1 111 ? 8.730 1.728 40.578 1.00 47.07 111 PRO B C 1
ATOM 6671 O O . PRO B 1 111 ? 8.991 0.789 39.818 1.00 47.01 111 PRO B O 1
ATOM 6675 N N . ASP B 1 112 ? 9.656 2.450 41.201 1.00 47.78 112 ASP B N 1
ATOM 6676 C CA . ASP B 1 112 ? 11.081 2.166 41.063 1.00 52.19 112 ASP B CA 1
ATOM 6677 C C . ASP B 1 112 ? 11.447 0.825 41.711 1.00 54.46 112 ASP B C 1
ATOM 6678 O O . ASP B 1 112 ? 12.150 -0.007 41.117 1.00 54.67 112 ASP B O 1
ATOM 6683 N N . ASN B 1 113 ? 10.956 0.614 42.927 1.00 45.27 113 ASN B N 1
ATOM 6684 C CA . ASN B 1 113 ? 11.251 -0.607 43.670 1.00 49.32 113 ASN B CA 1
ATOM 6685 C C . ASN B 1 113 ? 10.435 -1.796 43.164 1.00 49.64 113 ASN B C 1
ATOM 6686 O O . ASN B 1 113 ? 9.212 -1.814 43.296 1.00 51.59 113 ASN B O 1
ATOM 6691 N N . PRO B 1 114 ? 11.108 -2.800 42.588 1.00 45.18 114 PRO B N 1
ATOM 6692 C CA . PRO B 1 114 ? 10.379 -3.985 42.113 1.00 49.15 114 PRO B CA 1
ATOM 6693 C C . PRO B 1 114 ? 9.479 -4.600 43.193 1.00 50.02 114 PRO B C 1
ATOM 6694 O O . PRO B 1 114 ? 8.448 -5.204 42.862 1.00 44.81 114 PRO B O 1
ATOM 6698 N N . LEU B 1 115 ? 9.854 -4.445 44.461 1.00 40.53 115 LEU B N 1
ATOM 6699 C CA . LEU B 1 115 ? 9.060 -5.012 45.543 1.00 45.94 115 LEU B CA 1
ATOM 6700 C C . LEU B 1 115 ? 7.699 -4.321 45.627 1.00 44.02 115 LEU B C 1
ATOM 6701 O O . LEU B 1 115 ? 6.717 -4.913 46.075 1.00 43.44 115 LEU B O 1
ATOM 6706 N N . ASP B 1 116 ? 7.641 -3.078 45.169 1.00 40.63 116 ASP B N 1
ATOM 6707 C CA . ASP B 1 116 ? 6.385 -2.344 45.134 1.00 42.24 116 ASP B CA 1
ATOM 6708 C C . ASP B 1 116 ? 5.505 -2.747 43.960 1.00 45.04 116 ASP B C 1
ATOM 6709 O O . ASP B 1 116 ? 4.442 -2.164 43.752 1.00 44.58 116 ASP B O 1
ATOM 6714 N N . LYS B 1 117 ? 5.942 -3.748 43.203 1.00 43.24 117 LYS B N 1
ATOM 6715 C CA . LYS B 1 117 ? 5.150 -4.249 42.083 1.00 41.66 117 LYS B CA 1
ATOM 6716 C C . LYS B 1 117 ? 4.500 -5.577 42.447 1.00 39.02 117 LYS B C 1
ATOM 6717 O O . LYS B 1 117 ? 3.723 -6.132 41.671 1.00 37.38 117 LYS B O 1
ATOM 6723 N N . ILE B 1 118 ? 4.828 -6.093 43.628 1.00 36.97 118 ILE B N 1
ATOM 6724 C CA . ILE B 1 118 ? 4.214 -7.329 44.100 1.00 36.87 118 ILE B CA 1
ATOM 6725 C C . ILE B 1 118 ? 2.840 -6.996 44.667 1.00 37.18 118 ILE B C 1
ATOM 6726 O O . ILE B 1 118 ? 2.717 -6.192 45.588 1.00 37.25 118 ILE B O 1
ATOM 6731 N N . ILE B 1 119 ? 1.802 -7.608 44.110 1.00 35.64 119 ILE B N 1
ATOM 6732 C CA . ILE B 1 119 ? 0.449 -7.228 44.473 1.00 34.14 119 ILE B CA 1
ATOM 6733 C C . ILE B 1 119 ? -0.501 -8.393 44.694 1.00 32.84 119 ILE B C 1
ATOM 6734 O O . ILE B 1 119 ? -0.678 -9.230 43.825 1.00 31.90 119 ILE B O 1
ATOM 6739 N N . HIS B 1 120 ? -1.113 -8.432 45.869 1.00 30.87 120 HIS B N 1
ATOM 6740 C CA . HIS B 1 120 ? -2.305 -9.234 46.081 1.00 29.61 120 HIS B CA 1
ATOM 6741 C C . HIS B 1 120 ? -3.221 -8.528 47.067 1.00 30.30 120 HIS B C 1
ATOM 6742 O O . HIS B 1 120 ? -2.845 -8.302 48.219 1.00 31.70 120 HIS B O 1
ATOM 6749 N N . ILE B 1 121 ? -4.424 -8.195 46.618 1.00 26.21 121 ILE B N 1
ATOM 6750 C CA . ILE B 1 121 ? -5.349 -7.417 47.421 1.00 32.85 121 ILE B CA 1
ATOM 6751 C C . ILE B 1 121 ? -6.698 -8.122 47.496 1.00 31.43 121 ILE B C 1
ATOM 6752 O O . ILE B 1 121 ? -6.990 -8.965 46.670 1.00 28.39 121 ILE B O 1
ATOM 6757 N N . GLU B 1 122 ? -7.516 -7.779 48.485 1.00 35.22 122 GLU B N 1
ATOM 6758 C CA . GLU B 1 122 ? -8.785 -8.488 48.682 1.00 43.08 122 GLU B CA 1
ATOM 6759 C C . GLU B 1 122 ? -9.888 -7.974 47.761 1.00 41.87 122 GLU B C 1
ATOM 6760 O O . GLU B 1 122 ? -10.838 -7.316 48.209 1.00 42.86 122 GLU B O 1
ATOM 6766 N N . GLU B 1 123 ? -9.738 -8.263 46.472 1.00 33.94 123 GLU B N 1
ATOM 6767 C CA . GLU B 1 123 ? -10.772 -7.987 45.482 1.00 33.02 123 GLU B CA 1
ATOM 6768 C C . GLU B 1 123 ? -10.975 -9.230 44.600 1.00 33.53 123 GLU B C 1
ATOM 6769 O O . GLU B 1 123 ? -10.070 -10.068 44.455 1.00 30.68 123 GLU B O 1
ATOM 6775 N N . SER B 1 124 ? -12.156 -9.344 44.006 1.00 27.79 124 SER B N 1
ATOM 6776 C CA . SER B 1 124 ? -12.548 -10.582 43.336 1.00 30.34 124 SER B CA 1
ATOM 6777 C C . SER B 1 124 ? -11.557 -11.144 42.292 1.00 26.92 124 SER B C 1
ATOM 6778 O O . SER B 1 124 ? -11.407 -12.354 42.195 1.00 30.24 124 SER B O 1
ATOM 6781 N N . GLY B 1 125 ? -10.887 -10.289 41.519 1.00 26.07 125 GLY B N 1
ATOM 6782 C CA . GLY B 1 125 ? -9.919 -10.782 40.547 1.00 27.11 125 GLY B CA 1
ATOM 6783 C C . GLY B 1 125 ? -8.715 -11.480 41.168 1.00 29.65 125 GLY B C 1
ATOM 6784 O O . GLY B 1 125 ? -8.058 -12.308 40.523 1.00 32.92 125 GLY B O 1
ATOM 6785 N N . PHE B 1 126 ? -8.426 -11.146 42.423 1.00 26.42 126 PHE B N 1
ATOM 6786 C CA . PHE B 1 126 ? -7.264 -11.676 43.136 1.00 31.20 126 PHE B CA 1
ATOM 6787 C C . PHE B 1 126 ? -7.612 -12.902 43.989 1.00 31.35 126 PHE B C 1
ATOM 6788 O O . PHE B 1 126 ? -6.763 -13.744 44.271 1.00 29.24 126 PHE B O 1
ATOM 6796 N N . ILE B 1 127 ? -8.859 -12.977 44.431 1.00 29.76 127 ILE B N 1
ATOM 6797 C CA . ILE B 1 127 ? -9.297 -14.105 45.213 1.00 27.78 127 ILE B CA 1
ATOM 6798 C C . ILE B 1 127 ? -10.778 -14.329 45.011 1.00 27.81 127 ILE B C 1
ATOM 6799 O O . ILE B 1 127 ? -11.598 -13.463 45.315 1.00 30.93 127 ILE B O 1
ATOM 6804 N N . HIS B 1 128 ? -11.113 -15.504 44.498 1.00 24.55 128 HIS B N 1
ATOM 6805 C CA . HIS B 1 128 ? -12.510 -15.836 44.243 1.00 29.54 128 HIS B CA 1
ATOM 6806 C C . HIS B 1 128 ? -12.682 -17.343 44.235 1.00 27.55 128 HIS B C 1
ATOM 6807 O O . HIS B 1 128 ? -11.703 -18.073 44.200 1.00 26.69 128 HIS B O 1
ATOM 6814 N N . LYS B 1 129 ? -13.924 -17.811 44.264 1.00 31.53 129 LYS B N 1
ATOM 6815 C CA . LYS B 1 129 ? -14.178 -19.254 44.252 1.00 29.40 129 LYS B CA 1
ATOM 6816 C C . LYS B 1 129 ? -14.926 -19.713 43.000 1.00 30.95 129 LYS B C 1
ATOM 6817 O O . LYS B 1 129 ? -15.800 -19.022 42.471 1.00 27.93 129 LYS B O 1
ATOM 6823 N N . PHE B 1 130 ? -14.565 -20.897 42.539 1.00 34.30 130 PHE B N 1
ATOM 6824 C CA . PHE B 1 130 ? -15.236 -21.529 41.421 1.00 34.33 130 PHE B CA 1
ATOM 6825 C C . PHE B 1 130 ? -15.128 -23.036 41.636 1.00 36.08 130 PHE B C 1
ATOM 6826 O O . PHE B 1 130 ? -14.071 -23.525 42.023 1.00 35.15 130 PHE B O 1
ATOM 6834 N N . ASN B 1 131 ? -16.220 -23.762 41.413 1.00 37.29 131 ASN B N 1
ATOM 6835 C CA . ASN B 1 131 ? -16.156 -25.222 41.306 1.00 40.98 131 ASN B CA 1
ATOM 6836 C C . ASN B 1 131 ? -15.590 -25.914 42.551 1.00 39.38 131 ASN B C 1
ATOM 6837 O O . ASN B 1 131 ? -14.775 -26.823 42.437 1.00 40.28 131 ASN B O 1
ATOM 6842 N N . GLY B 1 132 ? -16.001 -25.463 43.731 1.00 37.05 132 GLY B N 1
ATOM 6843 C CA . GLY B 1 132 ? -15.525 -26.035 44.975 1.00 37.94 132 GLY B CA 1
ATOM 6844 C C . GLY B 1 132 ? -14.079 -25.692 45.282 1.00 39.23 132 GLY B C 1
ATOM 6845 O O . GLY B 1 132 ? -13.520 -26.169 46.265 1.00 36.72 132 GLY B O 1
ATOM 6846 N N . GLU B 1 133 ? -13.475 -24.847 44.455 1.00 36.96 133 GLU B N 1
ATOM 6847 C CA . GLU B 1 133 ? -12.073 -24.476 44.635 1.00 39.11 133 GLU B CA 1
ATOM 6848 C C . GLU B 1 133 ? -11.879 -22.975 44.877 1.00 35.23 133 GLU B C 1
ATOM 6849 O O . GLU B 1 133 ? -12.803 -22.185 44.748 1.00 36.38 133 GLU B O 1
ATOM 6855 N N . ILE B 1 134 ? -10.653 -22.589 45.193 1.00 34.03 134 ILE B N 1
ATOM 6856 C CA . ILE B 1 134 ? -10.334 -21.202 45.483 1.00 32.06 134 ILE B CA 1
ATOM 6857 C C . ILE B 1 134 ? -9.177 -20.779 44.601 1.00 34.94 134 ILE B C 1
ATOM 6858 O O . ILE B 1 134 ? -8.130 -21.429 44.589 1.00 32.53 134 ILE B O 1
ATOM 6863 N N . ILE B 1 135 ? -9.390 -19.682 43.874 1.00 28.56 135 ILE B N 1
ATOM 6864 C CA . ILE B 1 135 ? -8.440 -19.136 42.932 1.00 30.17 135 ILE B CA 1
ATOM 6865 C C . ILE B 1 135 ? -7.826 -17.881 43.541 1.00 32.24 135 ILE B C 1
ATOM 6866 O O . ILE B 1 135 ? -8.536 -16.937 43.939 1.00 33.34 135 ILE B O 1
ATOM 6871 N N . ILE B 1 136 ? -6.499 -17.878 43.590 1.00 30.76 136 ILE B N 1
ATOM 6872 C CA . ILE B 1 136 ? -5.733 -16.809 44.208 1.00 29.56 136 ILE B CA 1
ATOM 6873 C C . ILE B 1 136 ? -4.660 -16.347 43.233 1.00 30.66 136 ILE B C 1
ATOM 6874 O O . ILE B 1 136 ? -3.911 -17.165 42.708 1.00 31.77 136 ILE B O 1
ATOM 6879 N N . ARG B 1 137 ? -4.606 -15.047 42.963 1.00 28.36 137 ARG B N 1
ATOM 6880 C CA . ARG B 1 137 ? -3.597 -14.492 42.058 1.00 31.52 137 ARG B CA 1
ATOM 6881 C C . ARG B 1 137 ? -2.640 -13.512 42.746 1.00 29.37 137 ARG B C 1
ATOM 6882 O O . ARG B 1 137 ? -3.026 -12.792 43.671 1.00 26.73 137 ARG B O 1
ATOM 6890 N N . LEU B 1 138 ? -1.394 -13.503 42.282 1.00 30.66 138 LEU B N 1
ATOM 6891 C CA . LEU B 1 138 ? -0.367 -12.613 42.820 1.00 33.18 138 LEU B CA 1
ATOM 6892 C C . LEU B 1 138 ? 0.365 -11.962 41.669 1.00 31.46 138 LEU B C 1
ATOM 6893 O O . LEU B 1 138 ? 0.784 -12.659 40.748 1.00 36.59 138 LEU B O 1
ATOM 6898 N N . ILE B 1 139 ? 0.519 -10.640 41.703 1.00 31.03 139 ILE B N 1
ATOM 6899 C CA . ILE B 1 139 ? 1.237 -9.950 40.644 1.00 32.47 139 ILE B CA 1
ATOM 6900 C C . ILE B 1 139 ? 2.662 -9.721 41.090 1.00 38.08 139 ILE B C 1
ATOM 6901 O O . ILE B 1 139 ? 2.905 -9.277 42.212 1.00 36.18 139 ILE B O 1
ATOM 6906 N N . ALA B 1 140 ? 3.610 -10.033 40.213 1.00 35.23 140 ALA B N 1
ATOM 6907 C CA . ALA B 1 140 ? 5.007 -9.860 40.556 1.00 38.13 140 ALA B CA 1
ATOM 6908 C C . ALA B 1 140 ? 5.837 -9.493 39.340 1.00 41.31 140 ALA B C 1
ATOM 6909 O O . ALA B 1 140 ? 5.553 -9.929 38.235 1.00 38.83 140 ALA B O 1
ATOM 6911 N N . PRO B 1 141 ? 6.882 -8.690 39.547 1.00 45.67 141 PRO B N 1
ATOM 6912 C CA . PRO B 1 141 ? 7.784 -8.383 38.438 1.00 45.78 141 PRO B CA 1
ATOM 6913 C C . PRO B 1 141 ? 8.707 -9.574 38.189 1.00 47.95 141 PRO B C 1
ATOM 6914 O O . PRO B 1 141 ? 8.680 -10.523 38.972 1.00 46.04 141 PRO B O 1
ATOM 6918 N N . THR B 1 142 ? 9.498 -9.531 37.120 1.00 51.92 142 THR B N 1
ATOM 6919 C CA . THR B 1 142 ? 10.372 -10.653 36.754 1.00 51.00 142 THR B CA 1
ATOM 6920 C C . THR B 1 142 ? 11.630 -10.795 37.625 1.00 56.78 142 THR B C 1
ATOM 6921 O O . THR B 1 142 ? 12.321 -11.803 37.548 1.00 63.62 142 THR B O 1
ATOM 6925 N N . GLU B 1 143 ? 11.917 -9.796 38.452 1.00 53.33 143 GLU B N 1
ATOM 6926 C CA . GLU B 1 143 ? 13.043 -9.869 39.373 1.00 53.93 143 GLU B CA 1
ATOM 6927 C C . GLU B 1 143 ? 12.721 -10.805 40.532 1.00 60.19 143 GLU B C 1
ATOM 6928 O O . GLU B 1 143 ? 13.579 -11.085 41.378 1.00 62.31 143 GLU B O 1
ATOM 6934 N N . ILE B 1 144 ? 11.472 -11.261 40.582 1.00 58.54 144 ILE B N 1
ATOM 6935 C CA . ILE B 1 144 ? 11.016 -12.189 41.610 1.00 54.44 144 ILE B CA 1
ATOM 6936 C C . ILE B 1 144 ? 10.926 -13.583 41.007 1.00 55.26 144 ILE B C 1
ATOM 6937 O O . ILE B 1 144 ? 10.256 -13.786 39.990 1.00 54.16 144 ILE B O 1
ATOM 6942 N N . ASN B 1 145 ? 11.604 -14.542 41.629 1.00 55.89 145 ASN B N 1
ATOM 6943 C CA . ASN B 1 145 ? 11.493 -15.930 41.204 1.00 60.44 145 ASN B CA 1
ATOM 6944 C C . ASN B 1 145 ? 10.051 -16.386 41.400 1.00 59.19 145 ASN B C 1
ATOM 6945 O O . ASN B 1 145 ? 9.200 -15.590 41.800 1.00 62.46 145 ASN B O 1
ATOM 6950 N N . GLU B 1 146 ? 9.762 -17.650 41.121 1.00 53.88 146 GLU B N 1
ATOM 6951 C CA . GLU B 1 146 ? 8.392 -18.126 41.246 1.00 53.90 146 GLU B CA 1
ATOM 6952 C C . GLU B 1 146 ? 7.985 -18.141 42.714 1.00 53.70 146 GLU B C 1
ATOM 6953 O O . GLU B 1 146 ? 8.480 -18.952 43.496 1.00 51.98 146 GLU B O 1
ATOM 6959 N N . PRO B 1 147 ? 7.094 -17.219 43.098 1.00 54.15 147 PRO B N 1
ATOM 6960 C CA . PRO B 1 147 ? 6.647 -17.205 44.492 1.00 48.06 147 PRO B CA 1
ATOM 6961 C C . PRO B 1 147 ? 5.781 -18.428 44.795 1.00 40.90 147 PRO B C 1
ATOM 6962 O O . PRO B 1 147 ? 5.048 -18.903 43.937 1.00 39.05 147 PRO B O 1
ATOM 6966 N N . LEU B 1 148 ? 5.884 -18.929 46.017 1.00 40.37 148 LEU B N 1
ATOM 6967 C CA . LEU B 1 148 ? 5.076 -20.036 46.484 1.00 38.82 148 LEU B CA 1
ATOM 6968 C C . LEU B 1 148 ? 3.995 -19.513 47.412 1.00 36.16 148 LEU B C 1
ATOM 6969 O O . LEU B 1 148 ? 4.210 -18.557 48.153 1.00 36.54 148 LEU B O 1
ATOM 6974 N N . ILE B 1 149 ? 2.831 -20.138 47.393 1.00 34.79 149 ILE B N 1
ATOM 6975 C CA . ILE B 1 149 ? 1.830 -19.784 48.372 1.00 30.84 149 ILE B CA 1
ATOM 6976 C C . ILE B 1 149 ? 1.985 -20.659 49.608 1.00 35.43 149 ILE B C 1
ATOM 6977 O O . ILE B 1 149 ? 2.022 -21.896 49.536 1.00 41.33 149 ILE B O 1
ATOM 6982 N N . ASP B 1 150 ? 2.118 -19.986 50.742 1.00 35.84 150 ASP B N 1
ATOM 6983 C CA . ASP B 1 150 ? 2.237 -20.602 52.045 1.00 32.85 150 ASP B CA 1
ATOM 6984 C C . ASP B 1 150 ? 0.863 -20.599 52.699 1.00 34.29 150 ASP B C 1
ATOM 6985 O O . ASP B 1 150 ? 0.363 -19.568 53.127 1.00 36.05 150 ASP B O 1
ATOM 6990 N N . LEU B 1 151 ? 0.245 -21.769 52.757 1.00 35.94 151 LEU B N 1
ATOM 6991 C CA . LEU B 1 151 ? -1.033 -21.916 53.421 1.00 35.79 151 LEU B CA 1
ATOM 6992 C C . LEU B 1 151 ? -0.805 -22.196 54.910 1.00 41.45 151 LEU B C 1
ATOM 6993 O O . LEU B 1 151 ? 0.322 -22.100 55.416 1.00 39.66 151 LEU B O 1
ATOM 6998 N N . GLY B 1 152 ? -1.861 -22.518 55.636 1.00 37.68 152 GLY B N 1
ATOM 6999 C CA . GLY B 1 152 ? -1.660 -22.804 57.048 1.00 49.61 152 GLY B CA 1
ATOM 7000 C C . GLY B 1 152 ? -0.721 -23.984 57.301 1.00 51.69 152 GLY B C 1
ATOM 7001 O O . GLY B 1 152 ? 0.081 -23.982 58.240 1.00 46.16 152 GLY B O 1
ATOM 7002 N N . ASN B 1 153 ? -0.804 -24.990 56.435 1.00 51.11 153 ASN B N 1
ATOM 7003 C CA . ASN B 1 153 ? -0.246 -26.304 56.737 1.00 49.85 153 ASN B CA 1
ATOM 7004 C C . ASN B 1 153 ? 0.676 -26.871 55.654 1.00 52.06 153 ASN B C 1
ATOM 7005 O O . ASN B 1 153 ? 1.447 -27.798 55.910 1.00 57.05 153 ASN B O 1
ATOM 7010 N N . GLU B 1 154 ? 0.593 -26.316 54.450 1.00 45.57 154 GLU B N 1
ATOM 7011 C CA . GLU B 1 154 ? 1.398 -26.791 53.330 1.00 46.04 154 GLU B CA 1
ATOM 7012 C C . GLU B 1 154 ? 1.981 -25.620 52.562 1.00 45.32 154 GLU B C 1
ATOM 7013 O O . GLU B 1 154 ? 1.675 -24.467 52.842 1.00 43.71 154 GLU B O 1
ATOM 7019 N N . ILE B 1 155 ? 2.823 -25.924 51.587 1.00 44.73 155 ILE B N 1
ATOM 7020 C CA . ILE B 1 155 ? 3.382 -24.900 50.727 1.00 41.59 155 ILE B CA 1
ATOM 7021 C C . ILE B 1 155 ? 3.239 -25.361 49.280 1.00 46.05 155 ILE B C 1
ATOM 7022 O O . ILE B 1 155 ? 3.561 -26.502 48.964 1.00 49.36 155 ILE B O 1
ATOM 7027 N N . ARG B 1 156 ? 2.716 -24.496 48.413 1.00 41.25 156 ARG B N 1
ATOM 7028 C CA . ARG B 1 156 ? 2.414 -24.903 47.036 1.00 38.45 156 ARG B CA 1
ATOM 7029 C C . ARG B 1 156 ? 3.000 -23.977 45.979 1.00 40.37 156 ARG B C 1
ATOM 7030 O O . ARG B 1 156 ? 3.158 -22.766 46.188 1.00 41.01 156 ARG B O 1
ATOM 7038 N N . GLU B 1 157 ? 3.316 -24.561 44.837 1.00 39.34 157 GLU B N 1
ATOM 7039 C CA . GLU B 1 157 ? 3.748 -23.797 43.689 1.00 48.73 157 GLU B CA 1
ATOM 7040 C C . GLU B 1 157 ? 2.496 -23.328 42.983 1.00 41.23 157 GLU B C 1
ATOM 7041 O O . GLU B 1 157 ? 1.428 -23.905 43.169 1.00 35.15 157 GLU B O 1
ATOM 7047 N N . PRO B 1 158 ? 2.627 -22.282 42.161 1.00 39.61 158 PRO B N 1
ATOM 7048 C CA . PRO B 1 158 ? 1.519 -21.847 41.307 1.00 40.67 158 PRO B CA 1
ATOM 7049 C C . PRO B 1 158 ? 1.380 -22.786 40.110 1.00 45.95 158 PRO B C 1
ATOM 7050 O O . PRO B 1 158 ? 2.383 -23.323 39.630 1.00 44.83 158 PRO B O 1
ATOM 7054 N N . LEU B 1 159 ? 0.152 -22.991 39.646 1.00 43.71 159 LEU B N 1
ATOM 7055 C CA . LEU B 1 159 ? -0.080 -23.834 38.487 1.00 42.02 159 LEU B CA 1
ATOM 7056 C C . LEU B 1 159 ? 0.273 -23.097 37.207 1.00 45.86 159 LEU B C 1
ATOM 7057 O O . LEU B 1 159 ? 0.805 -23.689 36.272 1.00 55.01 159 LEU B O 1
ATOM 7062 N N . THR B 1 160 ? -0.031 -21.803 37.166 1.00 41.38 160 THR B N 1
ATOM 7063 C CA . THR B 1 160 ? 0.016 -21.054 35.923 1.00 39.55 160 THR B CA 1
ATOM 7064 C C . THR B 1 160 ? 0.628 -19.655 36.043 1.00 42.42 160 THR B C 1
ATOM 7065 O O . THR B 1 160 ? 0.553 -19.002 37.087 1.00 40.30 160 THR B O 1
ATOM 7069 N N . LYS B 1 161 ? 1.238 -19.213 34.951 1.00 43.25 161 LYS B N 1
ATOM 7070 C CA . LYS B 1 161 ? 1.755 -17.862 34.829 1.00 47.14 161 LYS B CA 1
ATOM 7071 C C . LYS B 1 161 ? 0.967 -17.154 33.749 1.00 45.82 161 LYS B C 1
ATOM 7072 O O . LYS B 1 161 ? 0.705 -17.727 32.702 1.00 40.97 161 LYS B O 1
ATOM 7078 N N . HIS B 1 162 ? 0.597 -15.907 34.006 1.00 44.47 162 HIS B N 1
ATOM 7079 C CA . HIS B 1 162 ? -0.055 -15.084 33.004 1.00 40.64 162 HIS B CA 1
ATOM 7080 C C . HIS B 1 162 ? 0.780 -13.836 32.776 1.00 43.36 162 HIS B C 1
ATOM 7081 O O . HIS B 1 162 ? 0.822 -12.941 33.630 1.00 43.90 162 HIS B O 1
ATOM 7088 N N . VAL B 1 163 ? 1.444 -13.773 31.628 1.00 38.95 163 VAL B N 1
ATOM 7089 C CA . VAL B 1 163 ? 2.251 -12.605 31.281 1.00 47.32 163 VAL B CA 1
ATOM 7090 C C . VAL B 1 163 ? 1.400 -11.377 30.975 1.00 45.06 163 VAL B C 1
ATOM 7091 O O . VAL B 1 163 ? 0.537 -11.420 30.095 1.00 41.25 163 VAL B O 1
ATOM 7095 N N . VAL B 1 164 ? 1.637 -10.291 31.707 1.00 37.22 164 VAL B N 1
ATOM 7096 C CA . VAL B 1 164 ? 1.038 -9.003 31.365 1.00 40.57 164 VAL B CA 1
ATOM 7097 C C . VAL B 1 164 ? 2.123 -7.932 31.304 1.00 44.61 164 VAL B C 1
ATOM 7098 O O . VAL B 1 164 ? 2.612 -7.474 32.338 1.00 41.46 164 VAL B O 1
ATOM 7102 N N . GLY B 1 165 ? 2.494 -7.529 30.091 1.00 45.95 165 GLY B N 1
ATOM 7103 C CA . GLY B 1 165 ? 3.606 -6.610 29.913 1.00 42.78 165 GLY B CA 1
ATOM 7104 C C . GLY B 1 165 ? 4.852 -7.241 30.504 1.00 47.72 165 GLY B C 1
ATOM 7105 O O . GLY B 1 165 ? 5.162 -8.406 30.217 1.00 42.73 165 GLY B O 1
ATOM 7106 N N . ASP B 1 166 ? 5.548 -6.484 31.349 1.00 43.37 166 ASP B N 1
ATOM 7107 C CA . ASP B 1 166 ? 6.733 -6.978 32.042 1.00 49.63 166 ASP B CA 1
ATOM 7108 C C . ASP B 1 166 ? 6.351 -7.717 33.330 1.00 52.51 166 ASP B C 1
ATOM 7109 O O . ASP B 1 166 ? 7.164 -8.445 33.905 1.00 55.88 166 ASP B O 1
ATOM 7114 N N . ASN B 1 167 ? 5.120 -7.513 33.788 1.00 44.15 167 ASN B N 1
ATOM 7115 C CA . ASN B 1 167 ? 4.640 -8.181 34.989 1.00 47.22 167 ASN B CA 1
ATOM 7116 C C . ASN B 1 167 ? 4.178 -9.596 34.703 1.00 44.85 167 ASN B C 1
ATOM 7117 O O . ASN B 1 167 ? 3.836 -9.936 33.571 1.00 45.86 167 ASN B O 1
ATOM 7122 N N . ILE B 1 168 ? 4.163 -10.408 35.749 1.00 40.57 168 ILE B N 1
ATOM 7123 C CA . ILE B 1 168 ? 3.727 -11.785 35.652 1.00 43.16 168 ILE B CA 1
ATOM 7124 C C . ILE B 1 168 ? 2.700 -12.015 36.744 1.00 41.16 168 ILE B C 1
ATOM 7125 O O . ILE B 1 168 ? 2.898 -11.609 37.890 1.00 41.23 168 ILE B O 1
ATOM 7130 N N . VAL B 1 169 ? 1.600 -12.662 36.382 1.00 39.27 169 VAL B N 1
ATOM 7131 C CA . VAL B 1 169 ? 0.534 -12.951 37.326 1.00 37.00 169 VAL B CA 1
ATOM 7132 C C . VAL B 1 169 ? 0.511 -14.444 37.635 1.00 36.46 169 VAL B C 1
ATOM 7133 O O . VAL B 1 169 ? 0.128 -15.242 36.791 1.00 38.17 169 VAL B O 1
ATOM 7137 N N . TYR B 1 170 ? 0.941 -14.823 38.835 1.00 32.07 170 TYR B N 1
ATOM 7138 C CA . TYR B 1 170 ? 0.900 -16.226 39.225 1.00 35.94 170 TYR B CA 1
ATOM 7139 C C . TYR B 1 170 ? -0.483 -16.588 39.757 1.00 34.56 170 TYR B C 1
ATOM 7140 O O . TYR B 1 170 ? -1.161 -15.765 40.391 1.00 36.31 170 TYR B O 1
ATOM 7149 N N . GLN B 1 171 ? -0.904 -17.814 39.476 1.00 31.16 171 GLN B N 1
ATOM 7150 C CA . GLN B 1 171 ? -2.220 -18.285 39.876 1.00 32.34 171 GLN B CA 1
ATOM 7151 C C . GLN B 1 171 ? -2.166 -19.622 40.623 1.00 33.91 171 GLN B C 1
ATOM 7152 O O . GLN B 1 171 ? -1.580 -20.608 40.154 1.00 32.49 171 GLN B O 1
ATOM 7158 N N . TYR B 1 172 ? -2.825 -19.632 41.774 1.00 30.98 172 TYR B N 1
ATOM 7159 C CA . TYR B 1 172 ? -2.901 -20.782 42.654 1.00 32.99 172 TYR B CA 1
ATOM 7160 C C . TYR B 1 172 ? -4.357 -21.224 42.732 1.00 34.40 172 TYR B C 1
ATOM 7161 O O . TYR B 1 172 ? -5.252 -20.404 42.945 1.00 36.50 172 TYR B O 1
ATOM 7170 N N . ILE B 1 173 ? -4.600 -22.513 42.534 1.00 35.14 173 ILE B N 1
ATOM 7171 C CA . ILE B 1 173 ? -5.933 -23.052 42.721 1.00 35.23 173 ILE B CA 1
ATOM 7172 C C . ILE B 1 173 ? -5.887 -24.129 43.798 1.00 40.53 173 ILE B C 1
ATOM 7173 O O . ILE B 1 173 ? -5.307 -25.197 43.607 1.00 40.49 173 ILE B O 1
ATOM 7178 N N . ILE B 1 174 ? -6.506 -23.834 44.932 1.00 37.90 174 ILE B N 1
ATOM 7179 C CA . ILE B 1 174 ? -6.385 -24.677 46.104 1.00 43.66 174 ILE B CA 1
ATOM 7180 C C . ILE B 1 174 ? -7.758 -25.063 46.606 1.00 44.76 174 ILE B C 1
ATOM 7181 O O . ILE B 1 174 ? -8.735 -24.373 46.339 1.00 40.41 174 ILE B O 1
ATOM 7186 N N . PRO B 1 175 ? -7.847 -26.179 47.333 1.00 46.96 175 PRO B N 1
ATOM 7187 C CA . PRO B 1 175 ? -9.204 -26.607 47.679 1.00 48.06 175 PRO B CA 1
ATOM 7188 C C . PRO B 1 175 ? -9.839 -25.649 48.676 1.00 44.66 175 PRO B C 1
ATOM 7189 O O . PRO B 1 175 ? -9.144 -24.910 49.381 1.00 42.32 175 PRO B O 1
ATOM 7193 N N . SER B 1 176 ? -11.163 -25.662 48.717 1.00 40.22 176 SER B N 1
ATOM 7194 C CA . SER B 1 176 ? -11.911 -24.827 49.638 1.00 43.73 176 SER B CA 1
ATOM 7195 C C . SER B 1 176 ? -11.625 -25.231 51.087 1.00 52.91 176 SER B C 1
ATOM 7196 O O . SER B 1 176 ? -11.357 -26.401 51.372 1.00 48.13 176 SER B O 1
ATOM 7199 N N . ARG B 1 177 ? -11.654 -24.253 51.991 1.00 50.75 177 ARG B N 1
ATOM 7200 C CA . ARG B 1 177 ? -11.659 -24.531 53.420 1.00 44.56 177 ARG B CA 1
ATOM 7201 C C . ARG B 1 177 ? -12.475 -23.471 54.129 1.00 42.99 177 ARG B C 1
ATOM 7202 O O . ARG B 1 177 ? -12.830 -22.469 53.525 1.00 51.28 177 ARG B O 1
ATOM 7210 N N . SER B 1 178 ? -12.768 -23.696 55.406 1.00 44.58 178 SER B N 1
ATOM 7211 C CA . SER B 1 178 ? -13.636 -22.802 56.162 1.00 41.60 178 SER B CA 1
ATOM 7212 C C . SER B 1 178 ? -13.007 -21.422 56.316 1.00 43.10 178 SER B C 1
ATOM 7213 O O . SER B 1 178 ? -13.483 -20.444 55.739 1.00 40.94 178 SER B O 1
ATOM 7216 N N . ILE B 1 179 ? -11.935 -21.349 57.097 1.00 41.63 179 ILE B N 1
ATOM 7217 C CA . ILE B 1 179 ? -11.088 -20.163 57.129 1.00 35.93 179 ILE B CA 1
ATOM 7218 C C . ILE B 1 179 ? -9.862 -20.336 56.239 1.00 38.38 179 ILE B C 1
ATOM 7219 O O . ILE B 1 179 ? -9.251 -21.405 56.209 1.00 42.86 179 ILE B O 1
ATOM 7224 N N . LEU B 1 180 ? -9.507 -19.279 55.516 1.00 20.00 180 LEU B N 1
ATOM 7225 C CA . LEU B 1 180 ? -8.338 -19.304 54.644 1.00 20.00 180 LEU B CA 1
ATOM 7226 C C . LEU B 1 180 ? -7.222 -18.422 55.192 1.00 20.00 180 LEU B C 1
ATOM 7227 O O . LEU B 1 180 ? -7.417 -17.228 55.422 1.00 33.84 180 LEU B O 1
ATOM 7232 N N . ARG B 1 181 ? -6.052 -19.017 55.400 1.00 27.59 181 ARG B N 1
ATOM 7233 C CA . ARG B 1 181 ? -4.860 -18.260 55.761 1.00 31.26 181 ARG B CA 1
ATOM 7234 C C . ARG B 1 181 ? -3.706 -18.562 54.812 1.00 34.38 181 ARG B C 1
ATOM 7235 O O . ARG B 1 181 ? -3.422 -19.722 54.514 1.00 37.76 181 ARG B O 1
ATOM 7243 N N . TYR B 1 182 ? -3.043 -17.511 54.340 1.00 31.69 182 TYR B N 1
ATOM 7244 C CA . TYR B 1 182 ? -2.020 -17.650 53.314 1.00 28.95 182 TYR B CA 1
ATOM 7245 C C . TYR B 1 182 ? -1.108 -16.472 53.267 1.00 31.38 182 TYR B C 1
ATOM 7246 O O . TYR B 1 182 ? -1.456 -15.379 53.745 1.00 35.23 182 TYR B O 1
ATOM 7255 N N . ARG B 1 183 ? 0.060 -16.689 52.673 1.00 30.10 183 ARG B N 1
ATOM 7256 C CA . ARG B 1 183 ? 0.979 -15.594 52.357 1.00 33.11 183 ARG B CA 1
ATOM 7257 C C . ARG B 1 183 ? 1.899 -16.102 51.261 1.00 33.61 183 ARG B C 1
ATOM 7258 O O . ARG B 1 183 ? 1.735 -17.210 50.805 1.00 31.12 183 ARG B O 1
ATOM 7266 N N . PHE B 1 184 ? 2.861 -15.310 50.819 1.00 35.09 184 PHE B N 1
ATOM 7267 C CA . PHE B 1 184 ? 3.673 -15.757 49.692 1.00 33.79 184 PHE B CA 1
ATOM 7268 C C . PHE B 1 184 ? 5.157 -15.713 50.027 1.00 38.13 184 PHE B C 1
ATOM 7269 O O . PHE B 1 184 ? 5.634 -14.795 50.695 1.00 38.65 184 PHE B O 1
ATOM 7277 N N . ILE B 1 185 ? 5.879 -16.721 49.568 1.00 34.50 185 ILE B N 1
ATOM 7278 C CA . ILE B 1 185 ? 7.293 -16.835 49.841 1.00 37.31 185 ILE B CA 1
ATOM 7279 C C . ILE B 1 185 ? 8.034 -16.700 48.529 1.00 42.47 185 ILE B C 1
ATOM 7280 O O . ILE B 1 185 ? 7.664 -17.317 47.543 1.00 41.96 185 ILE B O 1
ATOM 7285 N N . PHE B 1 186 ? 9.078 -15.888 48.505 1.00 39.46 186 PHE B N 1
ATOM 7286 C CA . PHE B 1 186 ? 9.838 -15.731 47.286 1.00 42.34 186 PHE B CA 1
ATOM 7287 C C . PHE B 1 186 ? 11.250 -15.345 47.648 1.00 48.35 186 PHE B C 1
ATOM 7288 O O . PHE B 1 186 ? 11.487 -14.807 48.719 1.00 47.77 186 PHE B O 1
ATOM 7296 N N . ASN B 1 187 ? 12.191 -15.623 46.756 1.00 55.50 187 ASN B N 1
ATOM 7297 C CA . ASN B 1 187 ? 13.561 -15.173 46.954 1.00 56.95 187 ASN B CA 1
ATOM 7298 C C . ASN B 1 187 ? 13.845 -13.911 46.161 1.00 53.99 187 ASN B C 1
ATOM 7299 O O . ASN B 1 187 ? 13.378 -13.750 45.033 1.00 58.28 187 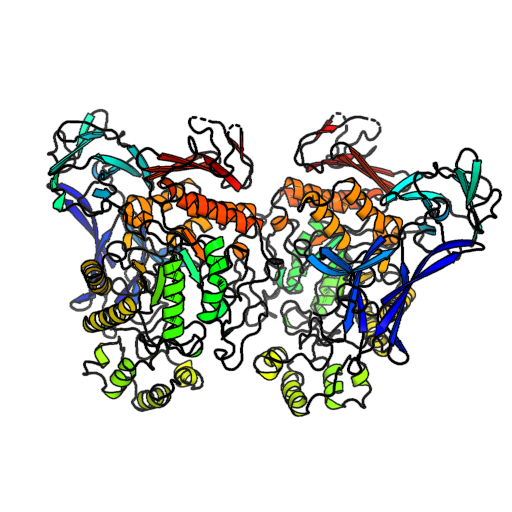ASN B O 1
ATOM 7304 N N . TYR B 1 188 ? 14.600 -13.010 46.770 1.00 49.75 188 TYR B N 1
ATOM 7305 C CA . TYR B 1 188 ? 14.900 -11.730 46.166 1.00 54.17 188 TYR B CA 1
ATOM 7306 C C . TYR B 1 188 ? 16.321 -11.351 46.543 1.00 59.29 188 TYR B C 1
ATOM 7307 O O . TYR B 1 188 ? 16.636 -11.201 47.723 1.00 58.79 188 TYR B O 1
ATOM 7316 N N . ASN B 1 189 ? 17.176 -11.202 45.538 1.00 59.74 189 ASN B N 1
ATOM 7317 C CA . ASN B 1 189 ? 18.594 -10.967 45.774 1.00 63.78 189 ASN B CA 1
ATOM 7318 C C . ASN B 1 189 ? 19.141 -11.951 46.803 1.00 64.02 189 ASN B C 1
ATOM 7319 O O . ASN B 1 189 ? 19.765 -11.553 47.786 1.00 63.71 189 ASN B O 1
ATOM 7324 N N . ASP B 1 190 ? 18.883 -13.234 46.573 1.00 62.05 190 ASP B N 1
ATOM 7325 C CA . ASP B 1 190 ? 19.406 -14.300 47.423 1.00 65.31 190 ASP B CA 1
ATOM 7326 C C . ASP B 1 190 ? 18.947 -14.185 48.877 1.00 67.36 190 ASP B C 1
ATOM 7327 O O . ASP B 1 190 ? 19.534 -14.787 49.784 1.00 70.19 190 ASP B O 1
ATOM 7332 N N . LYS B 1 191 ? 17.881 -13.422 49.094 1.00 60.73 191 LYS B N 1
ATOM 7333 C CA . LYS B 1 191 ? 17.290 -13.312 50.421 1.00 60.36 191 LYS B CA 1
ATOM 7334 C C . LYS B 1 191 ? 15.869 -13.876 50.393 1.00 56.11 191 LYS B C 1
ATOM 7335 O O . LYS B 1 191 ? 15.131 -13.675 49.424 1.00 57.11 191 LYS B O 1
ATOM 7341 N N . LYS B 1 192 ? 15.485 -14.594 51.443 1.00 49.83 192 LYS B N 1
ATOM 7342 C CA . LYS B 1 192 ? 14.135 -15.141 51.525 1.00 48.15 192 LYS B CA 1
ATOM 7343 C C . LYS B 1 192 ? 13.145 -14.128 52.090 1.00 49.00 192 LYS B C 1
ATOM 7344 O O . LYS B 1 192 ? 13.267 -13.711 53.241 1.00 48.56 192 LYS B O 1
ATOM 7350 N N . LEU B 1 193 ? 12.157 -13.757 51.279 1.00 46.03 193 LEU B N 1
ATOM 7351 C CA . LEU B 1 193 ? 11.125 -12.804 51.675 1.00 44.22 193 LEU B CA 1
ATOM 7352 C C . LEU B 1 193 ? 9.691 -13.345 51.630 1.00 42.07 193 LEU B C 1
ATOM 7353 O O . LEU B 1 193 ? 9.393 -14.362 50.994 1.00 39.65 193 LEU B O 1
ATOM 7358 N N . PHE B 1 194 ? 8.813 -12.627 52.321 1.00 36.85 194 PHE B N 1
ATOM 7359 C CA . PHE B 1 194 ? 7.395 -12.932 52.380 1.00 35.55 194 PHE B CA 1
ATOM 7360 C C . PHE B 1 194 ? 6.576 -11.735 51.879 1.00 36.92 194 PHE B C 1
ATOM 7361 O O . PHE B 1 194 ? 6.986 -10.573 52.010 1.00 35.97 194 PHE B O 1
ATOM 7369 N N . TYR B 1 195 ? 5.432 -12.041 51.281 1.00 35.72 195 TYR B N 1
ATOM 7370 C CA . TYR B 1 195 ? 4.394 -11.066 51.008 1.00 30.98 195 TYR B CA 1
ATOM 7371 C C . TYR B 1 195 ? 3.187 -11.489 51.814 1.00 28.98 195 TYR B C 1
ATOM 7372 O O . TYR B 1 195 ? 2.574 -12.516 51.545 1.00 31.50 195 TYR B O 1
ATOM 7381 N N . GLY B 1 196 ? 2.857 -10.707 52.822 1.00 28.42 196 GLY B N 1
ATOM 7382 C CA . GLY B 1 196 ? 1.833 -11.116 53.758 1.00 33.98 196 GLY B CA 1
ATOM 7383 C C . GLY B 1 196 ? 0.847 -10.000 53.973 1.00 30.78 196 GLY B C 1
ATOM 7384 O O . GLY B 1 196 ? 0.636 -9.184 53.091 1.00 32.47 196 GLY B O 1
ATOM 7385 N N . ASP B 1 197 ? 0.253 -9.959 55.155 1.00 32.74 197 ASP B N 1
ATOM 7386 C CA . ASP B 1 197 ? -0.804 -9.009 55.421 1.00 28.95 197 ASP B CA 1
ATOM 7387 C C . ASP B 1 197 ? -0.250 -7.597 55.486 1.00 31.10 197 ASP B C 1
ATOM 7388 O O . ASP B 1 197 ? -0.903 -6.655 55.029 1.00 29.98 197 ASP B O 1
ATOM 7393 N N . GLU B 1 198 ? 0.960 -7.435 56.013 1.00 29.65 198 GLU B N 1
ATOM 7394 C CA . GLU B 1 198 ? 1.537 -6.088 56.029 1.00 32.31 198 GLU B CA 1
ATOM 7395 C C . GLU B 1 198 ? 2.463 -5.730 54.854 1.00 28.97 198 GLU B C 1
ATOM 7396 O O . GLU B 1 198 ? 3.135 -4.709 54.885 1.00 39.78 198 GLU B O 1
ATOM 7402 N N . GLY B 1 199 ? 2.456 -6.542 53.803 1.00 34.36 199 GLY B N 1
ATOM 7403 C CA . GLY B 1 199 ? 3.283 -6.294 52.627 1.00 32.46 199 GLY B CA 1
ATOM 7404 C C . GLY B 1 199 ? 4.491 -7.214 52.552 1.00 34.21 199 GLY B C 1
ATOM 7405 O O . GLY B 1 199 ? 4.450 -8.359 53.020 1.00 31.03 199 GLY B O 1
ATOM 7406 N N . VAL B 1 200 ? 5.580 -6.732 51.967 1.00 34.77 200 VAL B N 1
ATOM 7407 C CA . VAL B 1 200 ? 6.762 -7.579 51.876 1.00 37.65 200 VAL B CA 1
ATOM 7408 C C . VAL B 1 200 ? 7.708 -7.345 53.046 1.00 36.66 200 VAL B C 1
ATOM 7409 O O . VAL B 1 200 ? 8.035 -6.205 53.368 1.00 37.47 200 VAL B O 1
ATOM 7413 N N . SER B 1 201 ? 8.109 -8.436 53.698 1.00 31.03 201 SER B N 1
ATOM 7414 C CA . SER B 1 201 ? 9.070 -8.378 54.798 1.00 33.36 201 SER B CA 1
ATOM 7415 C C . SER B 1 201 ? 9.655 -9.756 55.047 1.00 33.25 201 SER B C 1
ATOM 7416 O O . SER B 1 201 ? 9.232 -10.730 54.436 1.00 36.51 201 SER B O 1
ATOM 7419 N N . GLU B 1 202 ? 10.603 -9.847 55.971 1.00 33.02 202 GLU B N 1
ATOM 7420 C CA . GLU B 1 202 ? 11.221 -11.132 56.276 1.00 38.87 202 GLU B CA 1
ATOM 7421 C C . GLU B 1 202 ? 10.288 -12.083 57.015 1.00 36.31 202 GLU B C 1
ATOM 7422 O O . GLU B 1 202 ? 10.588 -13.273 57.146 1.00 39.21 202 GLU B O 1
ATOM 7428 N N . ASN B 1 203 ? 9.141 -11.574 57.457 1.00 37.39 203 ASN B N 1
ATOM 7429 C CA . ASN B 1 203 ? 8.295 -12.326 58.384 1.00 39.89 203 ASN B CA 1
ATOM 7430 C C . ASN B 1 203 ? 6.831 -11.847 58.416 1.00 42.89 203 ASN B C 1
ATOM 7431 O O . ASN B 1 203 ? 6.254 -11.656 59.490 1.00 45.07 203 ASN B O 1
ATOM 7436 N N . SER B 1 204 ? 6.237 -11.661 57.238 1.00 39.98 204 SER B N 1
ATOM 7437 C CA . SER B 1 204 ? 4.906 -11.056 57.107 1.00 35.35 204 SER B CA 1
ATOM 7438 C C . SER B 1 204 ? 3.778 -11.968 57.590 1.00 32.04 204 SER B C 1
ATOM 7439 O O . SER B 1 204 ? 3.773 -13.157 57.307 1.00 31.25 204 SER B O 1
ATOM 7442 N N . SER B 1 205 ? 2.822 -11.399 58.315 1.00 33.10 205 SER B N 1
ATOM 7443 C CA . SER B 1 205 ? 1.717 -12.166 58.891 1.00 30.08 205 SER B CA 1
ATOM 7444 C C . SER B 1 205 ? 0.878 -12.795 57.790 1.00 37.04 205 SER B C 1
ATOM 7445 O O . SER B 1 205 ? 0.863 -12.323 56.656 1.00 33.24 205 SER B O 1
ATOM 7448 N N . TYR B 1 206 ? 0.163 -13.858 58.136 1.00 37.41 206 TYR B N 1
ATOM 7449 C CA . TYR B 1 206 ? -0.797 -14.437 57.216 1.00 35.26 206 TYR B CA 1
ATOM 7450 C C . TYR B 1 206 ? -1.939 -13.461 56.887 1.00 36.76 206 TYR B C 1
ATOM 7451 O O . TYR B 1 206 ? -2.399 -12.687 57.735 1.00 32.68 206 TYR B O 1
ATOM 7460 N N . ILE B 1 207 ? -2.367 -13.484 55.634 1.00 36.54 207 ILE B N 1
ATOM 7461 C CA . ILE B 1 207 ? -3.608 -12.834 55.256 1.00 36.43 207 ILE B CA 1
ATOM 7462 C C . ILE B 1 207 ? -4.688 -13.858 55.573 1.00 34.47 207 ILE B C 1
ATOM 7463 O O . ILE B 1 207 ? -4.511 -15.047 55.325 1.00 34.84 207 ILE B O 1
ATOM 7468 N N . VAL B 1 208 ? -5.789 -13.406 56.152 1.00 31.45 208 VAL B N 1
ATOM 7469 C CA . VAL B 1 208 ? -6.816 -14.326 56.618 1.00 28.63 208 VAL B CA 1
ATOM 7470 C C . VAL B 1 208 ? -8.158 -13.890 56.054 1.00 29.73 208 VAL B C 1
ATOM 7471 O O . VAL B 1 208 ? -8.520 -12.721 56.128 1.00 30.82 208 VAL B O 1
ATOM 7475 N N . VAL B 1 209 ? -8.893 -14.834 55.494 1.00 32.13 209 VAL B N 1
ATOM 7476 C CA . VAL B 1 209 ? -10.140 -14.527 54.825 1.00 35.80 209 VAL B CA 1
ATOM 7477 C C . VAL B 1 209 ? -11.132 -15.607 55.142 1.00 32.96 209 VAL B C 1
ATOM 7478 O O . VAL B 1 209 ? -10.870 -16.783 54.920 1.00 35.14 209 VAL B O 1
ATOM 7482 N N . ASN B 1 210 ? -12.291 -15.213 55.629 1.00 32.45 210 ASN B N 1
ATOM 7483 C CA . ASN B 1 210 ? -13.352 -16.171 55.857 1.00 39.16 210 ASN B CA 1
ATOM 7484 C C . ASN B 1 210 ? -13.942 -16.548 54.505 1.00 40.09 210 ASN B C 1
ATOM 7485 O O . ASN B 1 210 ? -14.368 -15.668 53.757 1.00 39.89 210 ASN B O 1
ATOM 7490 N N . SER B 1 211 ? -13.950 -17.833 54.164 1.00 38.03 211 SER B N 1
ATOM 7491 C CA . SER B 1 211 ? -14.426 -18.225 52.837 1.00 41.70 211 SER B CA 1
ATOM 7492 C C . SER B 1 211 ? -15.893 -17.830 52.631 1.00 46.31 211 SER B C 1
ATOM 7493 O O . SER B 1 211 ? -16.412 -17.912 51.518 1.00 44.86 211 SER B O 1
ATOM 7496 N N . LYS B 1 212 ? -16.542 -17.394 53.711 1.00 47.96 212 LYS B N 1
ATOM 7497 C CA . LYS B 1 212 ? -17.887 -16.841 53.644 1.00 46.13 212 LYS B CA 1
ATOM 7498 C C . LYS B 1 212 ? -17.932 -15.688 52.657 1.00 43.47 212 LYS B C 1
ATOM 7499 O O . LYS B 1 212 ? -18.839 -15.598 51.837 1.00 45.60 212 LYS B O 1
ATOM 7505 N N . TYR B 1 213 ? -16.939 -14.810 52.764 1.00 43.27 213 TYR B N 1
ATOM 7506 C CA . TYR B 1 213 ? -16.888 -13.556 52.014 1.00 43.92 213 TYR B CA 1
ATOM 7507 C C . TYR B 1 213 ? -16.041 -13.654 50.745 1.00 42.42 213 TYR B C 1
ATOM 7508 O O . TYR B 1 213 ? -15.532 -12.644 50.249 1.00 41.59 213 TYR B O 1
ATOM 7517 N N . ILE B 1 214 ? -15.854 -14.863 50.230 1.00 42.22 214 ILE B N 1
ATOM 7518 C CA . ILE B 1 214 ? -15.140 -15.001 48.976 1.00 33.04 214 ILE B CA 1
ATOM 7519 C C . ILE B 1 214 ? -16.185 -15.116 47.899 1.00 33.23 214 ILE B C 1
ATOM 7520 O O . ILE B 1 214 ? -17.013 -16.029 47.935 1.00 34.58 214 ILE B O 1
ATOM 7525 N N . PRO B 1 215 ? -16.173 -14.163 46.954 1.00 32.02 215 PRO B N 1
ATOM 7526 C CA . PRO B 1 215 ? -17.147 -14.139 45.859 1.00 31.26 215 PRO B CA 1
ATOM 7527 C C . PRO B 1 215 ? -16.941 -15.317 44.933 1.00 27.67 215 PRO B C 1
ATOM 7528 O O . PRO B 1 215 ? -15.799 -15.724 44.699 1.00 30.44 215 PRO B O 1
ATOM 7532 N N . GLY B 1 216 ? -18.032 -15.850 44.405 1.00 25.22 216 GLY B N 1
ATOM 7533 C CA . GLY B 1 216 ? -17.940 -16.843 43.357 1.00 31.31 216 GLY B CA 1
ATOM 7534 C C . GLY B 1 216 ? -19.092 -17.822 43.389 1.00 33.41 216 GLY B C 1
ATOM 7535 O O . GLY B 1 216 ? -20.108 -17.569 44.030 1.00 29.76 216 GLY B O 1
ATOM 7536 N N . VAL B 1 217 ? -18.930 -18.943 42.695 1.00 30.33 217 VAL B N 1
ATOM 7537 C CA . VAL B 1 217 ? -19.971 -19.957 42.660 1.00 33.21 217 VAL B CA 1
ATOM 7538 C C . VAL B 1 217 ? -19.398 -21.350 42.898 1.00 36.64 217 VAL B C 1
ATOM 7539 O O . VAL B 1 217 ? -18.190 -21.588 42.775 1.00 34.01 217 VAL B O 1
ATOM 7543 N N . ASP B 1 218 ? -20.267 -22.293 43.219 1.00 40.26 218 ASP B N 1
ATOM 7544 C CA . ASP B 1 218 ? -19.827 -23.674 43.141 1.00 44.12 218 ASP B CA 1
ATOM 7545 C C . ASP B 1 218 ? -20.062 -24.164 41.708 1.00 39.58 218 ASP B C 1
ATOM 7546 O O . ASP B 1 218 ? -19.136 -24.211 40.891 1.00 41.66 218 ASP B O 1
ATOM 7551 N N . LYS B 1 219 ? -21.302 -24.509 41.401 1.00 36.43 219 LYS B N 1
ATOM 7552 C CA . LYS B 1 219 ? -21.641 -24.984 40.066 1.00 39.67 219 LYS B CA 1
ATOM 7553 C C . LYS B 1 219 ? -21.938 -23.797 39.146 1.00 36.91 219 LYS B C 1
ATOM 7554 O O . LYS B 1 219 ? -22.782 -22.959 39.455 1.00 39.45 219 LYS B O 1
ATOM 7560 N N . PRO B 1 220 ? -21.228 -23.714 38.014 1.00 37.90 220 PRO B N 1
ATOM 7561 C CA . PRO B 1 220 ? -21.387 -22.566 37.115 1.00 35.41 220 PRO B CA 1
ATOM 7562 C C . PRO B 1 220 ? -22.837 -22.394 36.695 1.00 37.66 220 PRO B C 1
ATOM 7563 O O . PRO B 1 220 ? -23.575 -23.378 36.584 1.00 33.10 220 PRO B O 1
ATOM 7567 N N . ARG B 1 221 ? -23.235 -21.146 36.472 1.00 33.18 221 ARG B N 1
ATOM 7568 C CA . ARG B 1 221 ? -24.551 -20.836 35.947 1.00 27.16 221 ARG B CA 1
ATOM 7569 C C . ARG B 1 221 ? -24.565 -21.186 34.476 1.00 28.70 221 ARG B C 1
ATOM 7570 O O . ARG B 1 221 ? -23.517 -21.411 33.867 1.00 29.17 221 ARG B O 1
ATOM 7578 N N . TRP B 1 222 ? -25.752 -21.193 33.890 1.00 29.71 222 TRP B N 1
ATOM 7579 C CA . TRP B 1 222 ? -25.887 -21.549 32.482 1.00 31.51 222 TRP B CA 1
ATOM 7580 C C . TRP B 1 222 ? -25.157 -20.571 31.570 1.00 28.79 222 TRP B C 1
ATOM 7581 O O . TRP B 1 222 ? -24.646 -20.955 30.523 1.00 31.99 222 TRP B O 1
ATOM 7592 N N . TYR B 1 223 ? -25.103 -19.308 31.978 1.00 28.51 223 TYR B N 1
ATOM 7593 C CA . TYR B 1 223 ? -24.487 -18.273 31.164 1.00 28.84 223 TYR B CA 1
ATOM 7594 C C . TYR B 1 223 ? -22.987 -18.140 31.430 1.00 28.71 223 TYR B C 1
ATOM 7595 O O . TYR B 1 223 ? -22.326 -17.281 30.853 1.00 26.71 223 TYR B O 1
ATOM 7604 N N . MET B 1 224 ? -22.453 -18.985 32.306 1.00 30.46 224 MET B N 1
ATOM 7605 C CA . MET B 1 224 ? -21.014 -18.980 32.563 1.00 31.84 224 MET B CA 1
ATOM 7606 C C . MET B 1 224 ? -20.322 -19.968 31.633 1.00 29.14 224 MET B C 1
ATOM 7607 O O . MET B 1 224 ? -19.645 -20.900 32.063 1.00 31.31 224 MET B O 1
ATOM 7612 N N . GLY B 1 225 ? -20.475 -19.728 30.344 1.00 30.35 225 GLY B N 1
ATOM 7613 C CA . GLY B 1 225 ? -19.979 -20.639 29.330 1.00 31.93 225 GLY B CA 1
ATOM 7614 C C . GLY B 1 225 ? -21.178 -21.099 28.532 1.00 32.40 225 GLY B C 1
ATOM 7615 O O . GLY B 1 225 ? -21.846 -22.072 28.892 1.00 33.80 225 GLY B O 1
ATOM 7616 N N . THR B 1 226 ? -21.479 -20.362 27.472 1.00 28.44 226 THR B N 1
ATOM 7617 C CA . THR B 1 226 ? -22.632 -20.667 26.641 1.00 30.86 226 THR B CA 1
ATOM 7618 C C . THR B 1 226 ? -22.364 -20.288 25.176 1.00 31.56 226 THR B C 1
ATOM 7619 O O . THR B 1 226 ? -21.505 -19.445 24.893 1.00 32.04 226 THR B O 1
ATOM 7623 N N . VAL B 1 227 ? -23.073 -20.932 24.250 1.00 31.65 227 VAL B N 1
ATOM 7624 C CA . VAL B 1 227 ? -22.915 -20.637 22.823 1.00 33.28 227 VAL B CA 1
ATOM 7625 C C . VAL B 1 227 ? -24.021 -19.670 22.353 1.00 34.33 227 VAL B C 1
ATOM 7626 O O . VAL B 1 227 ? -25.211 -20.027 22.313 1.00 29.01 227 VAL B O 1
ATOM 7630 N N . TYR B 1 228 ? -23.604 -18.447 22.024 1.00 28.07 228 TYR B N 1
ATOM 7631 C CA . TYR B 1 228 ? -24.514 -17.361 21.643 1.00 32.93 228 TYR B CA 1
ATOM 7632 C C . TYR B 1 228 ? -24.790 -17.291 20.136 1.00 32.26 228 TYR B C 1
ATOM 7633 O O . TYR B 1 228 ? -23.891 -17.492 19.328 1.00 29.52 228 TYR B O 1
ATOM 7642 N N . TYR B 1 229 ? -26.027 -16.963 19.778 1.00 31.25 229 TYR B N 1
ATOM 7643 C CA . TYR B 1 229 ? -26.397 -16.683 18.389 1.00 31.86 229 TYR B CA 1
ATOM 7644 C C . TYR B 1 229 ? -27.178 -15.368 18.331 1.00 31.88 229 TYR B C 1
ATOM 7645 O O . TYR B 1 229 ? -28.308 -15.290 18.833 1.00 28.92 229 TYR B O 1
ATOM 7654 N N . GLN B 1 230 ? -26.579 -14.332 17.741 1.00 30.32 230 GLN B N 1
ATOM 7655 C CA . GLN B 1 230 ? -27.271 -13.051 17.631 1.00 33.04 230 GLN B CA 1
ATOM 7656 C C . GLN B 1 230 ? -28.093 -12.912 16.351 1.00 33.33 230 GLN B C 1
ATOM 7657 O O . GLN B 1 230 ? -27.559 -12.966 15.251 1.00 32.41 230 GLN B O 1
ATOM 7663 N N . ILE B 1 231 ? -29.392 -12.696 16.519 1.00 35.61 231 ILE B N 1
ATOM 7664 C CA . ILE B 1 231 ? -30.297 -12.510 15.396 1.00 35.77 231 ILE B CA 1
ATOM 7665 C C . ILE B 1 231 ? -30.804 -11.070 15.307 1.00 33.83 231 ILE B C 1
ATOM 7666 O O . ILE B 1 231 ? -31.496 -10.585 16.206 1.00 34.53 231 ILE B O 1
ATOM 7671 N N . PHE B 1 232 ? -30.444 -10.387 14.226 1.00 33.85 232 PHE B N 1
ATOM 7672 C CA . PHE B 1 232 ? -31.052 -9.095 13.885 1.00 34.92 232 PHE B CA 1
ATOM 7673 C C . PHE B 1 232 ? -32.386 -9.367 13.184 1.00 34.45 232 PHE B C 1
ATOM 7674 O O . PHE B 1 232 ? -32.420 -9.657 11.995 1.00 37.07 232 PHE B O 1
ATOM 7682 N N . ILE B 1 233 ? -33.476 -9.267 13.934 1.00 35.09 233 ILE B N 1
ATOM 7683 C CA . ILE B 1 233 ? -34.748 -9.878 13.562 1.00 34.18 233 ILE B CA 1
ATOM 7684 C C . ILE B 1 233 ? -35.381 -9.451 12.219 1.00 38.55 233 ILE B C 1
ATOM 7685 O O . ILE B 1 233 ? -36.025 -10.269 11.549 1.00 37.94 233 ILE B O 1
ATOM 7690 N N . ASP B 1 234 ? -35.202 -8.194 11.819 1.00 39.97 234 ASP B N 1
ATOM 7691 C CA . ASP B 1 234 ? -35.751 -7.735 10.542 1.00 39.22 234 ASP B CA 1
ATOM 7692 C C . ASP B 1 234 ? -35.130 -8.452 9.347 1.00 41.52 234 ASP B C 1
ATOM 7693 O O . ASP B 1 234 ? -35.736 -8.512 8.277 1.00 44.59 234 ASP B O 1
ATOM 7698 N N . SER B 1 235 ? -33.931 -9.006 9.535 1.00 43.16 235 SER B N 1
ATOM 7699 C CA . SER B 1 235 ? -33.163 -9.593 8.431 1.00 40.41 235 SER B CA 1
ATOM 7700 C C . SER B 1 235 ? -33.157 -11.118 8.398 1.00 42.21 235 SER B C 1
ATOM 7701 O O . SER B 1 235 ? -32.590 -11.715 7.489 1.00 44.37 235 SER B O 1
ATOM 7704 N N . PHE B 1 236 ? -33.797 -11.750 9.374 1.00 41.91 236 PHE B N 1
ATOM 7705 C CA . PHE B 1 236 ? -33.739 -13.210 9.501 1.00 42.09 236 PHE B CA 1
ATOM 7706 C C . PHE B 1 236 ? -34.692 -13.907 8.526 1.00 39.62 236 PHE B C 1
ATOM 7707 O O . PHE B 1 236 ? -34.244 -14.539 7.579 1.00 46.21 236 PHE B O 1
ATOM 7715 N N . ASP B 1 237 ? -35.996 -13.797 8.753 1.00 40.77 237 ASP B N 1
ATOM 7716 C CA . ASP B 1 237 ? -36.969 -14.350 7.814 1.00 43.30 237 ASP B CA 1
ATOM 7717 C C . ASP B 1 237 ? -38.402 -13.923 8.099 1.00 46.22 237 ASP B C 1
ATOM 7718 O O . ASP B 1 237 ? -38.828 -13.864 9.246 1.00 48.80 237 ASP B O 1
ATOM 7723 N N . ASN B 1 238 ? -39.138 -13.644 7.030 1.00 48.68 238 ASN B N 1
ATOM 7724 C CA . ASN B 1 238 ? -40.555 -13.316 7.102 1.00 51.08 238 ASN B CA 1
ATOM 7725 C C . ASN B 1 238 ? -41.391 -14.578 7.022 1.00 52.98 238 ASN B C 1
ATOM 7726 O O . ASN B 1 238 ? -41.504 -15.180 5.953 1.00 57.27 238 ASN B O 1
ATOM 7731 N N . GLY B 1 239 ? -41.973 -14.982 8.146 1.00 52.45 239 GLY B N 1
ATOM 7732 C CA . GLY B 1 239 ? -42.754 -16.207 8.193 1.00 52.57 239 GLY B CA 1
ATOM 7733 C C . GLY B 1 239 ? -44.258 -15.995 8.250 1.00 59.67 239 GLY B C 1
ATOM 7734 O O . GLY B 1 239 ? -45.029 -16.957 8.213 1.00 60.25 239 GLY B O 1
ATOM 7735 N N . ASP B 1 240 ? -44.684 -14.740 8.349 1.00 56.63 240 ASP B N 1
ATOM 7736 C CA . ASP B 1 240 ? -46.109 -14.436 8.406 1.00 62.69 240 ASP B CA 1
ATOM 7737 C C . ASP B 1 240 ? -46.408 -13.172 7.611 1.00 65.39 240 ASP B C 1
ATOM 7738 O O . ASP B 1 240 ? -46.036 -12.075 8.023 1.00 65.47 240 ASP B O 1
ATOM 7743 N N . PRO B 1 241 ? -47.076 -13.328 6.456 1.00 69.07 241 PRO B N 1
ATOM 7744 C CA . PRO B 1 241 ? -47.342 -12.208 5.543 1.00 71.22 241 PRO B CA 1
ATOM 7745 C C . PRO B 1 241 ? -48.396 -11.242 6.079 1.00 70.93 241 PRO B C 1
ATOM 7746 O O . PRO B 1 241 ? -48.506 -10.125 5.577 1.00 69.05 241 PRO B O 1
ATOM 7750 N N . ASN B 1 242 ? -49.145 -11.657 7.095 1.00 71.31 242 ASN B N 1
ATOM 7751 C CA . ASN B 1 242 ? -50.189 -10.805 7.658 1.00 68.42 242 ASN B CA 1
ATOM 7752 C C . ASN B 1 242 ? -49.659 -9.519 8.299 1.00 71.86 242 ASN B C 1
ATOM 7753 O O . ASN B 1 242 ? -50.268 -8.458 8.162 1.00 76.45 242 ASN B O 1
ATOM 7758 N N . ASN B 1 243 ? -48.531 -9.611 9.000 1.00 69.52 243 ASN B N 1
ATOM 7759 C CA . ASN B 1 243 ? -47.949 -8.433 9.644 1.00 69.89 243 ASN B CA 1
ATOM 7760 C C . ASN B 1 243 ? -46.736 -7.876 8.899 1.00 68.59 243 ASN B C 1
ATOM 7761 O O . ASN B 1 243 ? -45.676 -7.649 9.486 1.00 64.87 243 ASN B O 1
ATOM 7766 N N . ASP B 1 244 ? -46.902 -7.654 7.601 1.00 70.31 244 ASP B N 1
ATOM 7767 C CA . ASP B 1 244 ? -45.841 -7.077 6.790 1.00 66.71 244 ASP B CA 1
ATOM 7768 C C . ASP B 1 244 ? -45.905 -5.557 6.797 1.00 66.74 244 ASP B C 1
ATOM 7769 O O . ASP B 1 244 ? -46.990 -4.980 6.764 1.00 69.34 244 ASP B O 1
ATOM 7774 N N . PRO B 1 245 ? -44.732 -4.905 6.852 1.00 67.93 245 PRO B N 1
ATOM 7775 C CA . PRO B 1 245 ? -44.638 -3.447 6.750 1.00 67.18 245 PRO B CA 1
ATOM 7776 C C . PRO B 1 245 ? -44.935 -3.009 5.322 1.00 71.62 245 PRO B C 1
ATOM 7777 O O . PRO B 1 245 ? -44.465 -3.650 4.382 1.00 69.86 245 PRO B O 1
ATOM 7781 N N . PRO B 1 246 ? -45.724 -1.935 5.162 1.00 75.73 246 PRO B N 1
ATOM 7782 C CA . PRO B 1 246 ? -46.055 -1.361 3.855 1.00 74.20 246 PRO B CA 1
ATOM 7783 C C . PRO B 1 246 ? -44.882 -1.313 2.871 1.00 76.17 246 PRO B C 1
ATOM 7784 O O . PRO B 1 246 ? -44.969 -1.929 1.808 1.00 78.26 246 PRO B O 1
ATOM 7788 N N . ASN B 1 247 ? -43.801 -0.620 3.206 1.00 69.01 247 ASN B N 1
ATOM 7789 C CA . ASN B 1 247 ? -42.718 -0.483 2.238 1.00 71.79 247 ASN B CA 1
ATOM 7790 C C . ASN B 1 247 ? -41.458 -1.273 2.589 1.00 69.94 247 ASN B C 1
ATOM 7791 O O . ASN B 1 247 ? -40.710 -0.891 3.487 1.00 75.81 247 ASN B O 1
ATOM 7796 N N . ARG B 1 248 ? -41.212 -2.359 1.866 1.00 70.19 248 ARG B N 1
ATOM 7797 C CA . ARG B 1 248 ? -40.006 -3.155 2.073 1.00 67.94 248 ARG B CA 1
ATOM 7798 C C . ARG B 1 248 ? -38.822 -2.612 1.274 1.00 68.06 248 ARG B C 1
ATOM 7799 O O . ARG B 1 248 ? -39.004 -1.818 0.349 1.00 75.52 248 ARG B O 1
ATOM 7807 N N . ILE B 1 249 ? -37.618 -3.044 1.634 1.00 64.45 249 ILE B N 1
ATOM 7808 C CA . ILE B 1 249 ? -36.410 -2.607 0.944 1.00 69.21 249 ILE B CA 1
ATOM 7809 C C . ILE B 1 249 ? -36.343 -3.186 -0.465 1.00 70.75 249 ILE B C 1
ATOM 7810 O O . ILE B 1 249 ? -37.174 -4.010 -0.848 1.00 69.05 249 ILE B O 1
ATOM 7815 N N . LYS B 1 250 ? -35.350 -2.750 -1.233 1.00 70.50 250 LYS B N 1
ATOM 7816 C CA . LYS B 1 250 ? -35.176 -3.223 -2.601 1.00 77.08 250 LYS B CA 1
ATOM 7817 C C . LYS B 1 250 ? -34.150 -4.349 -2.670 1.00 79.23 250 LYS B C 1
ATOM 7818 O O . LYS B 1 250 ? -33.328 -4.398 -3.585 1.00 81.51 250 LYS B O 1
ATOM 7824 N N . LYS B 1 251 ? -34.204 -5.252 -1.697 1.00 75.54 251 LYS B N 1
ATOM 7825 C CA . LYS B 1 251 ? -33.280 -6.379 -1.646 1.00 75.45 251 LYS B CA 1
ATOM 7826 C C . LYS B 1 251 ? -32.143 -6.207 -2.648 1.00 71.28 251 LYS B C 1
ATOM 7827 O O . LYS B 1 251 ? -32.075 -6.916 -3.652 1.00 76.96 251 LYS B O 1
ATOM 7833 N N . THR B 1 252 ? -31.254 -5.260 -2.368 1.00 66.45 252 THR B N 1
ATOM 7834 C CA . THR B 1 252 ? -30.119 -4.992 -3.244 1.00 64.87 252 THR B CA 1
ATOM 7835 C C . THR B 1 252 ? -28.798 -5.275 -2.537 1.00 57.35 252 THR B C 1
ATOM 7836 O O . THR B 1 252 ? -28.777 -5.633 -1.359 1.00 53.14 252 THR B O 1
ATOM 7840 N N . VAL B 1 253 ? -27.697 -5.112 -3.263 1.00 53.90 253 VAL B N 1
ATOM 7841 C CA . VAL B 1 253 ? -26.370 -5.348 -2.706 1.00 50.43 253 VAL B CA 1
ATOM 7842 C C . VAL B 1 253 ? -25.824 -4.663 -1.458 1.00 51.16 253 VAL B C 1
ATOM 7843 O O . VAL B 1 253 ? -25.412 -5.325 -0.505 1.00 48.66 253 VAL B O 1
ATOM 7847 N N . PRO B 1 254 ? -25.784 -3.334 -1.499 1.00 45.73 254 PRO B N 1
ATOM 7848 C CA . PRO B 1 254 ? -25.385 -2.525 -0.343 1.00 44.38 254 PRO B CA 1
ATOM 7849 C C . PRO B 1 254 ? -26.614 -2.315 0.519 1.00 48.30 254 PRO B C 1
ATOM 7850 O O . PRO B 1 254 ? -27.336 -1.331 0.356 1.00 46.39 254 PRO B O 1
ATOM 7854 N N . ARG B 1 255 ? -26.856 -3.258 1.421 1.00 47.63 255 ARG B N 1
ATOM 7855 C CA . ARG B 1 255 ? -28.138 -3.358 2.106 1.00 41.82 255 ARG B CA 1
ATOM 7856 C C . ARG B 1 255 ? -28.667 -1.933 2.231 1.00 46.06 255 ARG B C 1
ATOM 7857 O O . ARG B 1 255 ? -27.943 -1.025 2.638 1.00 45.29 255 ARG B O 1
ATOM 7865 N N . GLU B 1 256 ? -29.935 -1.745 1.878 1.00 46.54 256 GLU B N 1
ATOM 7866 C CA . GLU B 1 256 ? -30.563 -0.431 1.951 1.00 45.28 256 GLU B CA 1
ATOM 7867 C C . GLU B 1 256 ? -31.321 -0.255 3.262 1.00 48.78 256 GLU B C 1
ATOM 7868 O O . GLU B 1 256 ? -31.893 -1.207 3.793 1.00 44.78 256 GLU B O 1
ATOM 7874 N N . TYR B 1 257 ? -31.320 0.969 3.780 1.00 47.83 257 TYR B N 1
ATOM 7875 C CA . TYR B 1 257 ? -32.006 1.273 5.030 1.00 46.06 257 TYR B CA 1
ATOM 7876 C C . TYR B 1 257 ? -33.506 1.021 4.912 1.00 48.71 257 TYR B C 1
ATOM 7877 O O . TYR B 1 257 ? -34.127 1.374 3.910 1.00 51.16 257 TYR B O 1
ATOM 7886 N N . GLY B 1 258 ? -34.081 0.410 5.943 1.00 42.85 258 GLY B N 1
ATOM 7887 C CA . GLY B 1 258 ? -35.506 0.112 5.958 1.00 42.90 258 GLY B CA 1
ATOM 7888 C C . GLY B 1 258 ? -35.874 -1.339 6.244 1.00 44.64 258 GLY B C 1
ATOM 7889 O O . GLY B 1 258 ? -34.990 -2.187 6.460 1.00 39.44 258 GLY B O 1
ATOM 7890 N N . TYR B 1 259 ? -37.182 -1.618 6.225 1.00 46.07 259 TYR B N 1
ATOM 7891 C CA . TYR B 1 259 ? -37.740 -2.937 6.575 1.00 46.98 259 TYR B CA 1
ATOM 7892 C C . TYR B 1 259 ? -37.617 -4.029 5.510 1.00 48.61 259 TYR B C 1
ATOM 7893 O O . TYR B 1 259 ? -38.050 -3.865 4.371 1.00 48.10 259 TYR B O 1
ATOM 7902 N N . TYR B 1 260 ? -37.060 -5.162 5.921 1.00 49.00 260 TYR B N 1
ATOM 7903 C CA . TYR B 1 260 ? -37.062 -6.384 5.123 1.00 48.20 260 TYR B CA 1
ATOM 7904 C C . TYR B 1 260 ? -38.285 -7.220 5.515 1.00 51.13 260 TYR B C 1
ATOM 7905 O O . TYR B 1 260 ? -38.735 -8.081 4.759 1.00 50.77 260 TYR B O 1
ATOM 7914 N N . GLY B 1 261 ? -38.818 -6.959 6.708 1.00 48.14 261 GLY B N 1
ATOM 7915 C CA . GLY B 1 261 ? -40.051 -7.591 7.144 1.00 47.84 261 GLY B CA 1
ATOM 7916 C C . GLY B 1 261 ? -39.880 -8.846 7.975 1.00 44.76 261 GLY B C 1
ATOM 7917 O O . GLY B 1 261 ? -40.850 -9.546 8.237 1.00 48.12 261 GLY B O 1
ATOM 7918 N N . GLY B 1 262 ? -38.651 -9.134 8.391 1.00 42.43 262 GLY B N 1
ATOM 7919 C CA . GLY B 1 262 ? -38.400 -10.247 9.288 1.00 42.45 262 GLY B CA 1
ATOM 7920 C C . GLY B 1 262 ? -39.255 -10.160 10.543 1.00 43.72 262 GLY B C 1
ATOM 7921 O O . GLY B 1 262 ? -39.382 -9.084 11.144 1.00 42.43 262 GLY B O 1
ATOM 7922 N N . ASP B 1 263 ? -39.850 -11.284 10.939 1.00 40.72 263 ASP B N 1
ATOM 7923 C CA . ASP B 1 263 ? -40.721 -11.297 12.116 1.00 44.21 263 ASP B CA 1
ATOM 7924 C C . ASP B 1 263 ? -40.456 -12.490 13.044 1.00 44.69 263 ASP B C 1
ATOM 7925 O O . ASP B 1 263 ? -39.493 -13.240 12.845 1.00 46.16 263 ASP B O 1
ATOM 7930 N N . LEU B 1 264 ? -41.307 -12.653 14.055 1.00 40.81 264 LEU B N 1
ATOM 7931 C CA . LEU B 1 264 ? -41.166 -13.744 15.025 1.00 45.60 264 LEU B CA 1
ATOM 7932 C C . LEU B 1 264 ? -41.388 -15.140 14.412 1.00 46.27 264 LEU B C 1
ATOM 7933 O O . LEU B 1 264 ? -40.663 -16.089 14.737 1.00 44.58 264 LEU B O 1
ATOM 7938 N N . ALA B 1 265 ? -42.381 -15.264 13.531 1.00 42.85 265 ALA B N 1
ATOM 7939 C CA . ALA B 1 265 ? -42.669 -16.546 12.902 1.00 42.38 265 ALA B CA 1
ATOM 7940 C C . ALA B 1 265 ? -41.454 -16.988 12.112 1.00 42.75 265 ALA B C 1
ATOM 7941 O O . ALA B 1 265 ? -41.064 -18.143 12.160 1.00 43.11 265 ALA B O 1
ATOM 7943 N N . GLY B 1 266 ? -40.846 -16.043 11.401 1.00 46.49 266 GLY B N 1
ATOM 7944 C CA . GLY B 1 266 ? -39.645 -16.304 10.630 1.00 40.73 266 GLY B CA 1
ATOM 7945 C C . GLY B 1 266 ? -38.589 -17.002 11.458 1.00 40.55 266 GLY B C 1
ATOM 7946 O O . GLY B 1 266 ? -37.986 -17.976 11.022 1.00 44.80 266 GLY B O 1
ATOM 7947 N N . ILE B 1 267 ? -38.357 -16.509 12.664 1.00 41.18 267 ILE B N 1
ATOM 7948 C CA . ILE B 1 267 ? -37.429 -17.179 13.560 1.00 42.42 267 ILE B CA 1
ATOM 7949 C C . ILE B 1 267 ? -37.969 -18.554 13.930 1.00 44.30 267 ILE B C 1
ATOM 7950 O O . ILE B 1 267 ? -37.245 -19.555 13.871 1.00 42.30 267 ILE B O 1
ATOM 7955 N N . MET B 1 268 ? -39.247 -18.600 14.289 1.00 41.87 268 MET B N 1
ATOM 7956 C CA . MET B 1 268 ? -39.878 -19.855 14.697 1.00 49.29 268 MET B CA 1
ATOM 7957 C C . MET B 1 268 ? -39.730 -20.993 13.665 1.00 47.43 268 MET B C 1
ATOM 7958 O O . MET B 1 268 ? -39.670 -22.163 14.029 1.00 52.62 268 MET B O 1
ATOM 7963 N N . LYS B 1 269 ? -39.643 -20.655 12.386 1.00 46.80 269 LYS B N 1
ATOM 7964 C CA . LYS B 1 269 ? -39.613 -21.682 11.343 1.00 52.67 269 LYS B CA 1
ATOM 7965 C C . LYS B 1 269 ? -38.201 -22.147 10.981 1.00 50.41 269 LYS B C 1
ATOM 7966 O O . LYS B 1 269 ? -38.037 -23.007 10.120 1.00 47.67 269 LYS B O 1
ATOM 7972 N N . HIS B 1 270 ? -37.186 -21.579 11.627 1.00 47.13 270 HIS B N 1
ATOM 7973 C CA . HIS B 1 270 ? -35.804 -21.980 11.356 1.00 45.63 270 HIS B CA 1
ATOM 7974 C C . HIS B 1 270 ? -35.111 -22.510 12.610 1.00 44.85 270 HIS B C 1
ATOM 7975 O O . HIS B 1 270 ? -33.879 -22.656 12.660 1.00 43.67 270 HIS B O 1
ATOM 7982 N N . ILE B 1 271 ? -35.923 -22.799 13.620 1.00 44.14 271 ILE B N 1
ATOM 7983 C CA . ILE B 1 271 ? -35.429 -23.430 14.825 1.00 47.44 271 ILE B CA 1
ATOM 7984 C C . ILE B 1 271 ? -34.588 -24.639 14.458 1.00 43.89 271 ILE B C 1
ATOM 7985 O O . ILE B 1 271 ? -33.574 -24.888 15.079 1.00 42.95 271 ILE B O 1
ATOM 7990 N N . ASP B 1 272 ? -35.012 -25.362 13.429 1.00 42.56 272 ASP B N 1
ATOM 7991 C CA . ASP B 1 272 ? -34.259 -26.496 12.907 1.00 42.88 272 ASP B CA 1
ATOM 7992 C C . ASP B 1 272 ? -32.823 -26.105 12.539 1.00 43.34 272 ASP B C 1
ATOM 7993 O O . ASP B 1 272 ? -31.864 -26.833 12.823 1.00 41.58 272 ASP B O 1
ATOM 7998 N N . HIS B 1 273 ? -32.667 -24.951 11.911 1.00 43.04 273 HIS B N 1
ATOM 7999 C CA . HIS B 1 273 ? -31.327 -24.465 11.635 1.00 43.90 273 HIS B CA 1
ATOM 8000 C C . HIS B 1 273 ? -30.615 -24.178 12.952 1.00 41.38 273 HIS B C 1
ATOM 8001 O O . HIS B 1 273 ? -29.405 -24.421 13.103 1.00 40.40 273 HIS B O 1
ATOM 8008 N N . LEU B 1 274 ? -31.374 -23.681 13.917 1.00 37.21 274 LEU B N 1
ATOM 8009 C CA . LEU B 1 274 ? -30.781 -23.387 15.220 1.00 42.76 274 LEU B CA 1
ATOM 8010 C C . LEU B 1 274 ? -30.251 -24.629 15.940 1.00 44.22 274 LEU B C 1
ATOM 8011 O O . LEU B 1 274 ? -29.186 -24.587 16.558 1.00 43.09 274 LEU B O 1
ATOM 8016 N N . GLU B 1 275 ? -30.993 -25.729 15.851 1.00 43.98 275 GLU B N 1
ATOM 8017 C CA . GLU B 1 275 ? -30.617 -26.976 16.503 1.00 42.36 275 GLU B CA 1
ATOM 8018 C C . GLU B 1 275 ? -29.464 -27.613 15.763 1.00 42.03 275 GLU B C 1
ATOM 8019 O O . GLU B 1 275 ? -28.564 -28.168 16.385 1.00 42.34 275 GLU B O 1
ATOM 8025 N N . ASP B 1 276 ? -29.491 -27.528 14.434 1.00 42.20 276 ASP B N 1
ATOM 8026 C CA . ASP B 1 276 ? -28.407 -28.090 13.642 1.00 41.76 276 ASP B CA 1
ATOM 8027 C C . ASP B 1 276 ? -27.094 -27.398 13.960 1.00 45.21 276 ASP B C 1
ATOM 8028 O O . ASP B 1 276 ? -26.085 -28.065 14.177 1.00 42.54 276 ASP B O 1
ATOM 8033 N N . LEU B 1 277 ? -27.095 -26.066 13.983 1.00 42.09 277 LEU B N 1
ATOM 8034 C CA . LEU B 1 277 ? -25.869 -25.350 14.338 1.00 38.55 277 LEU B CA 1
ATOM 8035 C C . LEU B 1 277 ? -25.425 -25.734 15.748 1.00 40.18 277 LEU B C 1
ATOM 8036 O O . LEU B 1 277 ? -24.240 -25.942 16.006 1.00 41.49 277 LEU B O 1
ATOM 8041 N N . GLY B 1 278 ? -26.390 -25.834 16.655 1.00 39.25 278 GLY B N 1
ATOM 8042 C CA . GLY B 1 278 ? -26.116 -26.263 18.016 1.00 34.86 278 GLY B CA 1
ATOM 8043 C C . GLY B 1 278 ? -25.984 -25.129 19.023 1.00 39.59 278 GLY B C 1
ATOM 8044 O O . GLY B 1 278 ? -25.418 -25.306 20.102 1.00 34.65 278 GLY B O 1
ATOM 8045 N N . VAL B 1 279 ? -26.510 -23.960 18.678 1.00 37.88 279 VAL B N 1
ATOM 8046 C CA . VAL B 1 279 ? -26.437 -22.809 19.571 1.00 37.60 279 VAL B CA 1
ATOM 8047 C C . VAL B 1 279 ? -27.358 -22.966 20.780 1.00 34.93 279 VAL B C 1
ATOM 8048 O O . VAL B 1 279 ? -28.405 -23.612 20.703 1.00 39.76 279 VAL B O 1
ATOM 8052 N N . GLU B 1 280 ? -26.969 -22.357 21.894 1.00 35.27 280 GLU B N 1
ATOM 8053 C CA . GLU B 1 280 ? -27.670 -22.555 23.161 1.00 38.87 280 GLU B CA 1
ATOM 8054 C C . GLU B 1 280 ? -28.508 -21.351 23.578 1.00 37.07 280 GLU B C 1
ATOM 8055 O O . GLU B 1 280 ? -29.613 -21.493 24.136 1.00 35.76 280 GLU B O 1
ATOM 8061 N N . THR B 1 281 ? -27.971 -20.167 23.328 1.00 31.00 281 THR B N 1
ATOM 8062 C CA . THR B 1 281 ? -28.611 -18.957 23.796 1.00 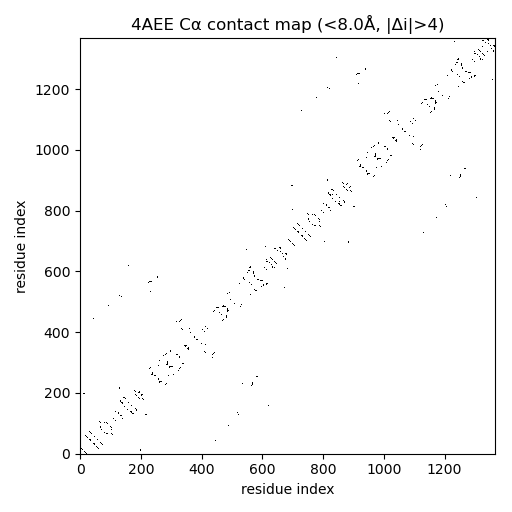29.29 281 THR B CA 1
ATOM 8063 C C . THR B 1 281 ? -28.748 -17.996 22.627 1.00 30.42 281 THR B C 1
ATOM 8064 O O . THR B 1 281 ? -27.764 -17.687 21.946 1.00 27.32 281 THR B O 1
ATOM 8068 N N . ILE B 1 282 ? -29.973 -17.549 22.378 1.00 30.45 282 ILE B N 1
ATOM 8069 C CA . ILE B 1 282 ? -30.244 -16.646 21.265 1.00 32.88 282 ILE B CA 1
ATOM 8070 C C . ILE B 1 282 ? -30.397 -15.222 21.777 1.00 30.09 282 ILE B C 1
ATOM 8071 O O . ILE B 1 282 ? -31.212 -14.970 22.657 1.00 32.08 282 ILE B O 1
ATOM 8076 N N . TYR B 1 283 ? -29.590 -14.307 21.250 1.00 31.99 283 TYR B N 1
ATOM 8077 C CA . TYR B 1 283 ? -29.733 -12.893 21.570 1.00 30.67 283 TYR B CA 1
ATOM 8078 C C . TYR B 1 283 ? -30.437 -12.181 20.418 1.00 35.02 283 TYR B C 1
ATOM 8079 O O . TYR B 1 283 ? -29.926 -12.074 19.288 1.00 31.93 283 TYR B O 1
ATOM 8088 N N . LEU B 1 284 ? -31.657 -11.757 20.727 1.00 35.54 284 LEU B N 1
ATOM 8089 C CA . LEU B 1 284 ? -32.518 -11.044 19.803 1.00 32.99 284 LEU B CA 1
ATOM 8090 C C . LEU B 1 284 ? -32.298 -9.535 19.920 1.00 30.81 284 LEU B C 1
ATOM 8091 O O . LEU B 1 284 ? -32.268 -8.960 21.010 1.00 32.81 284 LEU B O 1
ATOM 8096 N N . THR B 1 285 ? -32.109 -8.925 18.763 1.00 35.27 285 THR B N 1
ATOM 8097 C CA . THR B 1 285 ? -32.164 -7.486 18.556 1.00 32.83 285 THR B CA 1
ATOM 8098 C C . THR B 1 285 ? -33.527 -6.938 19.014 1.00 29.44 285 THR B C 1
ATOM 8099 O O . THR B 1 285 ? -34.497 -7.680 19.050 1.00 28.44 285 THR B O 1
ATOM 8103 N N . PRO B 1 286 ? -33.612 -5.640 19.363 1.00 34.17 286 PRO B N 1
ATOM 8104 C CA . PRO B 1 286 ? -34.840 -5.188 20.038 1.00 31.58 286 PRO B CA 1
ATOM 8105 C C . PRO B 1 286 ? -36.125 -5.564 19.283 1.00 32.45 286 PRO B C 1
ATOM 8106 O O . PRO B 1 286 ? -36.186 -5.484 18.058 1.00 32.49 286 PRO B O 1
ATOM 8110 N N . ILE B 1 287 ? -37.146 -5.978 20.025 1.00 33.37 287 ILE B N 1
ATOM 8111 C CA . ILE B 1 287 ? -38.387 -6.438 19.413 1.00 31.57 287 ILE B CA 1
ATOM 8112 C C . ILE B 1 287 ? -39.559 -5.574 19.858 1.00 35.08 287 ILE B C 1
ATOM 8113 O O . ILE B 1 287 ? -40.707 -5.838 19.500 1.00 35.35 287 ILE B O 1
ATOM 8118 N N . PHE B 1 288 ? -39.249 -4.535 20.633 1.00 33.43 288 PHE B N 1
ATOM 8119 C CA . PHE B 1 288 ? -40.260 -3.626 21.171 1.00 36.37 288 PHE B CA 1
ATOM 8120 C C . PHE B 1 288 ? -40.741 -2.562 20.183 1.00 39.15 288 PHE B C 1
ATOM 8121 O O . PHE B 1 288 ? -40.019 -2.159 19.269 1.00 37.60 288 PHE B O 1
ATOM 8129 N N . SER B 1 289 ? -41.966 -2.099 20.398 1.00 40.74 289 SER B N 1
ATOM 8130 C CA . SER B 1 289 ? -42.573 -1.086 19.544 1.00 39.50 289 SER B CA 1
ATOM 8131 C C . SER B 1 289 ? -41.587 0.046 19.239 1.00 42.62 289 SER B C 1
ATOM 8132 O O . SER B 1 289 ? -40.958 0.602 20.149 1.00 38.77 289 SER B O 1
ATOM 8135 N N . SER B 1 290 ? -41.449 0.363 17.950 1.00 41.04 290 SER B N 1
ATOM 8136 C CA . SER B 1 290 ? -40.473 1.337 17.482 1.00 40.24 290 SER B CA 1
ATOM 8137 C C . SER B 1 290 ? -40.923 1.972 16.160 1.00 41.79 290 SER B C 1
ATOM 8138 O O . SER B 1 290 ? -41.970 1.634 15.622 1.00 42.07 290 SER B O 1
ATOM 8141 N N . THR B 1 291 ? -40.124 2.886 15.629 1.00 38.35 291 THR B N 1
ATOM 8142 C CA . THR B 1 291 ? -40.468 3.511 14.358 1.00 45.05 291 THR B CA 1
ATOM 8143 C C . THR B 1 291 ? -39.581 2.995 13.236 1.00 47.88 291 THR B C 1
ATOM 8144 O O . THR B 1 291 ? -39.910 3.152 12.058 1.00 51.44 291 THR B O 1
ATOM 8148 N N . SER B 1 292 ? -38.457 2.385 13.597 1.00 40.01 292 SER B N 1
ATOM 8149 C CA . SER B 1 292 ? -37.469 2.003 12.603 1.00 40.77 292 SER B CA 1
ATOM 8150 C C . SER B 1 292 ? -37.418 0.494 12.413 1.00 44.38 292 SER B C 1
ATOM 8151 O O . SER B 1 292 ? -38.081 -0.258 13.129 1.00 44.43 292 SER B O 1
ATOM 8154 N N . TYR B 1 293 ? -36.613 0.059 11.448 1.00 42.50 293 TYR B N 1
ATOM 8155 C CA . TYR B 1 293 ? -36.455 -1.358 11.151 1.00 40.68 293 TYR B CA 1
ATOM 8156 C C . TYR B 1 293 ? -35.496 -2.007 12.152 1.00 37.94 293 TYR B C 1
ATOM 8157 O O . TYR B 1 293 ? -35.644 -3.179 12.489 1.00 42.49 293 TYR B O 1
ATOM 8166 N N . HIS B 1 294 ? -34.521 -1.240 12.631 1.00 41.12 294 HIS B N 1
ATOM 8167 C CA . HIS B 1 294 ? -33.567 -1.732 13.624 1.00 40.44 294 HIS B CA 1
ATOM 8168 C C . HIS B 1 294 ? -34.173 -1.739 15.040 1.00 36.93 294 HIS B C 1
ATOM 8169 O O . HIS B 1 294 ? -33.862 -2.607 15.845 1.00 38.79 294 HIS B O 1
ATOM 8176 N N . ARG B 1 295 ? -35.030 -0.765 15.332 1.00 39.04 295 ARG B N 1
ATOM 8177 C CA . ARG B 1 295 ? -35.826 -0.760 16.561 1.00 35.73 295 ARG B CA 1
ATOM 8178 C C . ARG B 1 295 ? -35.067 -0.348 17.834 1.00 35.83 295 ARG B C 1
ATOM 8179 O O . ARG B 1 295 ? -35.446 -0.725 18.940 1.00 32.54 295 ARG B O 1
ATOM 8187 N N . TYR B 1 296 ? -34.014 0.447 17.681 1.00 33.42 296 TYR B N 1
ATOM 8188 C CA . TYR B 1 296 ? -33.271 0.932 18.848 1.00 36.76 296 TYR B CA 1
ATOM 8189 C C . TYR B 1 296 ? -33.840 2.236 19.417 1.00 38.39 296 TYR B C 1
ATOM 8190 O O . TYR B 1 296 ? -33.367 2.746 20.433 1.00 32.26 296 TYR B O 1
ATOM 8199 N N . ASP B 1 297 ? -34.870 2.766 18.760 1.00 36.53 297 ASP B N 1
ATOM 8200 C CA . ASP B 1 297 ? -35.674 3.826 19.360 1.00 35.95 297 ASP B CA 1
ATOM 8201 C C . ASP B 1 297 ? -36.989 3.218 19.837 1.00 36.17 297 ASP B C 1
ATOM 8202 O O . ASP B 1 297 ? -37.961 3.107 19.088 1.00 39.21 297 ASP B O 1
ATOM 8207 N N . THR B 1 298 ? -36.995 2.801 21.095 1.00 34.06 298 THR B N 1
ATOM 8208 C CA . THR B 1 298 ? -38.135 2.097 21.659 1.00 35.62 298 THR B CA 1
ATOM 8209 C C . THR B 1 298 ? -39.220 3.047 22.134 1.00 35.18 298 THR B C 1
ATOM 8210 O O . THR B 1 298 ? -38.949 4.055 22.788 1.00 35.28 298 THR B O 1
ATOM 8214 N N . ILE B 1 299 ? -40.460 2.720 21.800 1.00 37.72 299 ILE B N 1
ATOM 8215 C CA . ILE B 1 299 ? -41.590 3.527 22.233 1.00 36.30 299 ILE B CA 1
ATOM 8216 C C . ILE B 1 299 ? -42.234 2.940 23.474 1.00 34.74 299 ILE B C 1
ATOM 8217 O O . ILE B 1 299 ? -42.512 3.649 24.433 1.00 32.20 299 ILE B O 1
ATOM 8222 N N . ASP B 1 300 ? -42.469 1.635 23.454 1.00 36.67 300 ASP B N 1
ATOM 8223 C CA . ASP B 1 300 ? -43.121 0.984 24.579 1.00 33.65 300 ASP B CA 1
ATOM 8224 C C . ASP B 1 300 ? -42.416 -0.326 24.909 1.00 35.80 300 ASP B C 1
ATOM 8225 O O . ASP B 1 300 ? -42.507 -1.303 24.171 1.00 38.75 300 ASP B O 1
ATOM 8230 N N . TYR B 1 301 ? -41.715 -0.332 26.036 1.00 34.39 301 TYR B N 1
ATOM 8231 C CA . TYR B 1 301 ? -40.924 -1.486 26.443 1.00 37.38 301 TYR B CA 1
ATOM 8232 C C . TYR B 1 301 ? -41.739 -2.730 26.801 1.00 37.41 301 TYR B C 1
ATOM 8233 O O . TYR B 1 301 ? -41.164 -3.757 27.121 1.00 38.61 301 TYR B O 1
ATOM 8242 N N . LYS B 1 302 ? -43.065 -2.641 26.754 1.00 40.71 302 LYS B N 1
ATOM 8243 C CA . LYS B 1 302 ? -43.904 -3.778 27.137 1.00 40.67 302 LYS B CA 1
ATOM 8244 C C . LYS B 1 302 ? -44.767 -4.274 25.994 1.00 38.95 302 LYS B C 1
ATOM 8245 O O . LYS B 1 302 ? -45.715 -5.032 26.212 1.00 42.69 302 LYS B O 1
ATOM 8251 N N . SER B 1 303 ? -44.432 -3.854 24.777 1.00 40.44 303 SER B N 1
ATOM 8252 C CA . SER B 1 303 ? -45.187 -4.265 23.589 1.00 39.32 303 SER B CA 1
ATOM 8253 C C . SER B 1 303 ? -44.301 -4.841 22.492 1.00 43.45 303 SER B C 1
ATOM 8254 O O . SER B 1 303 ? -43.157 -4.426 22.319 1.00 46.65 303 SER B O 1
ATOM 8257 N N . ILE B 1 304 ? -44.835 -5.804 21.751 1.00 43.46 304 ILE B N 1
ATOM 8258 C CA . ILE B 1 304 ? -44.139 -6.333 20.595 1.00 38.08 304 ILE B CA 1
ATOM 8259 C C . ILE B 1 304 ? -44.402 -5.419 19.418 1.00 40.72 304 ILE B C 1
ATOM 8260 O O . ILE B 1 304 ? -45.545 -5.021 19.184 1.00 41.48 304 ILE B O 1
ATOM 8265 N N . ASP B 1 305 ? -43.349 -5.079 18.679 1.00 37.78 305 ASP B N 1
ATOM 8266 C CA . ASP B 1 305 ? -43.498 -4.208 17.520 1.00 40.82 305 ASP B CA 1
ATOM 8267 C C . ASP B 1 305 ? -44.519 -4.849 16.579 1.00 42.17 305 ASP B C 1
ATOM 8268 O O . ASP B 1 305 ? -44.519 -6.069 16.387 1.00 42.63 305 ASP B O 1
ATOM 8273 N N . LYS B 1 306 ? -45.396 -4.032 16.003 1.00 46.97 306 LYS B N 1
ATOM 8274 C CA . LYS B 1 306 ? -46.546 -4.563 15.269 1.00 50.32 306 LYS B CA 1
ATOM 8275 C C . LYS B 1 306 ? -46.170 -5.386 14.029 1.00 46.97 306 LYS B C 1
ATOM 8276 O O . LYS B 1 306 ? -46.856 -6.355 13.697 1.00 49.88 306 LYS B O 1
ATOM 8282 N N . TYR B 1 307 ? -45.077 -5.014 13.363 1.00 48.46 307 TYR B N 1
ATOM 8283 C CA . TYR B 1 307 ? -44.615 -5.736 12.172 1.00 48.19 307 TYR B CA 1
ATOM 8284 C C . TYR B 1 307 ? -43.893 -7.032 12.527 1.00 48.10 307 TYR B C 1
ATOM 8285 O O . TYR B 1 307 ? -43.446 -7.761 11.642 1.00 49.06 307 TYR B O 1
ATOM 8294 N N . LEU B 1 308 ? -43.761 -7.313 13.819 1.00 43.96 308 LEU B N 1
ATOM 8295 C CA . LEU B 1 308 ? -43.018 -8.492 14.246 1.00 48.31 308 LEU B CA 1
ATOM 8296 C C . LEU B 1 308 ? -43.931 -9.663 14.574 1.00 45.22 308 LEU B C 1
ATOM 8297 O O . LEU B 1 308 ? -43.510 -10.811 14.540 1.00 45.55 308 LEU B O 1
ATOM 8302 N N . GLY B 1 309 ? -45.187 -9.359 14.872 1.00 50.37 309 GLY B N 1
ATOM 8303 C CA . GLY B 1 309 ? -46.135 -10.353 15.335 1.00 43.82 309 GLY B CA 1
ATOM 8304 C C . GLY B 1 309 ? -46.793 -9.867 16.612 1.00 49.04 309 GLY B C 1
ATOM 8305 O O . GLY B 1 309 ? -46.787 -8.670 16.915 1.00 49.51 309 GLY B O 1
ATOM 8306 N N . THR B 1 310 ? -47.362 -10.790 17.373 1.00 47.21 310 THR B N 1
ATOM 8307 C CA . THR B 1 310 ? -48.070 -10.408 18.580 1.00 51.25 310 THR B CA 1
ATOM 8308 C C . THR B 1 310 ? -47.388 -10.973 19.820 1.00 48.14 310 THR B C 1
ATOM 8309 O O . THR B 1 310 ? -46.447 -11.757 19.722 1.00 48.86 310 THR B O 1
ATOM 8313 N N . MET B 1 311 ? -47.871 -10.571 20.985 1.00 44.59 311 MET B N 1
ATOM 8314 C CA . MET B 1 311 ? -47.344 -11.076 22.237 1.00 50.39 311 MET B CA 1
ATOM 8315 C C . MET B 1 311 ? -47.440 -12.599 22.265 1.00 50.66 311 MET B C 1
ATOM 8316 O O . MET B 1 311 ? -46.571 -13.280 22.812 1.00 50.47 311 MET B O 1
ATOM 8321 N N . GLU B 1 312 ? -48.513 -13.113 21.670 1.00 54.78 312 GLU B N 1
ATOM 8322 C CA . GLU B 1 312 ? -48.789 -14.540 21.596 1.00 54.80 312 GLU B CA 1
ATOM 8323 C C . GLU B 1 312 ? -47.779 -15.252 20.707 1.00 48.48 312 GLU B C 1
ATOM 8324 O O . GLU B 1 312 ? -47.282 -16.320 21.055 1.00 50.91 312 GLU B O 1
ATOM 8330 N N . ASP B 1 313 ? -47.473 -14.662 19.557 1.00 47.28 313 ASP B N 1
ATOM 8331 C CA . ASP B 1 313 ? -46.415 -15.209 18.710 1.00 45.96 313 ASP B CA 1
ATOM 8332 C C . ASP B 1 313 ? -45.090 -15.261 19.472 1.00 45.81 313 ASP B C 1
ATOM 8333 O O . ASP B 1 313 ? -44.331 -16.226 19.354 1.00 46.67 313 ASP B O 1
ATOM 8338 N N . PHE B 1 314 ? -44.813 -14.217 20.252 1.00 44.94 314 PHE B N 1
ATOM 8339 C CA . PHE B 1 314 ? -43.613 -14.179 21.094 1.00 43.53 314 PHE B CA 1
ATOM 8340 C C . PHE B 1 314 ? -43.584 -15.309 22.130 1.00 41.72 314 PHE B C 1
ATOM 8341 O O . PHE B 1 314 ? -42.625 -16.082 22.206 1.00 42.22 314 PHE B O 1
ATOM 8349 N N . GLU B 1 315 ? -44.631 -15.399 22.937 1.00 43.72 315 GLU B N 1
ATOM 8350 C CA . GLU B 1 315 ? -44.717 -16.462 23.919 1.00 44.34 315 GLU B CA 1
ATOM 8351 C C . GLU B 1 315 ? -44.496 -17.804 23.227 1.00 49.08 315 GLU B C 1
ATOM 8352 O O . GLU B 1 315 ? -43.699 -18.615 23.682 1.00 48.54 315 GLU B O 1
ATOM 8358 N N . LYS B 1 316 ? -45.187 -18.021 22.114 1.00 43.90 316 LYS B N 1
ATOM 8359 C CA . LYS B 1 316 ? -45.015 -19.232 21.332 1.00 47.08 316 LYS B CA 1
ATOM 8360 C C . LYS B 1 316 ? -43.529 -19.487 21.045 1.00 44.89 316 LYS B C 1
ATOM 8361 O O . LYS B 1 316 ? -43.009 -20.589 21.287 1.00 46.05 316 LYS B O 1
ATOM 8367 N N . LEU B 1 317 ? -42.840 -18.461 20.555 1.00 41.08 317 LEU B N 1
ATOM 8368 C CA . LEU B 1 317 ? -41.399 -18.578 20.285 1.00 44.02 317 LEU B CA 1
ATOM 8369 C C . LEU B 1 317 ? -40.564 -18.964 21.521 1.00 42.17 317 LEU B C 1
ATOM 8370 O O . LEU B 1 317 ? -39.629 -19.770 21.435 1.00 38.64 317 LEU B O 1
ATOM 8375 N N . VAL B 1 318 ? -40.898 -18.369 22.662 1.00 42.07 318 VAL B N 1
ATOM 8376 C CA . VAL B 1 318 ? -40.242 -18.697 23.929 1.00 48.31 318 VAL B CA 1
ATOM 8377 C C . VAL B 1 318 ? -40.458 -20.166 24.316 1.00 43.67 318 VAL B C 1
ATOM 8378 O O . VAL B 1 318 ? -39.542 -20.864 24.772 1.00 38.92 318 VAL B O 1
ATOM 8382 N N . GLN B 1 319 ? -41.694 -20.616 24.149 1.00 44.10 319 GLN B N 1
ATOM 8383 C CA . GLN B 1 319 ? -42.074 -21.970 24.504 1.00 52.03 319 GLN B CA 1
ATOM 8384 C C . GLN B 1 319 ? -41.317 -22.995 23.656 1.00 47.57 319 GLN B C 1
ATOM 8385 O O . GLN B 1 319 ? -40.624 -23.860 24.204 1.00 42.19 319 GLN B O 1
ATOM 8391 N N . VAL B 1 320 ? -41.409 -22.887 22.333 1.00 39.48 320 VAL B N 1
ATOM 8392 C CA . VAL B 1 320 ? -40.673 -23.840 21.511 1.00 44.51 320 VAL B CA 1
ATOM 8393 C C . VAL B 1 320 ? -39.156 -23.752 21.737 1.00 43.50 320 VAL B C 1
ATOM 8394 O O . VAL B 1 320 ? -38.476 -24.786 21.864 1.00 48.76 320 VAL B O 1
ATOM 8398 N N . LEU B 1 321 ? -38.623 -22.533 21.820 1.00 41.89 321 LEU B N 1
ATOM 8399 C CA . LEU B 1 321 ? -37.194 -22.397 22.093 1.00 40.59 321 LEU B CA 1
ATOM 8400 C C . LEU B 1 321 ? -36.791 -23.130 23.381 1.00 36.94 321 LEU B C 1
ATOM 8401 O O . LEU B 1 321 ? -35.755 -23.783 23.419 1.00 37.55 321 LEU B O 1
ATOM 8406 N N . HIS B 1 322 ? -37.607 -23.023 24.426 1.00 34.89 322 HIS B N 1
ATOM 8407 C CA . HIS B 1 322 ? -37.301 -23.686 25.699 1.00 39.96 322 HIS B CA 1
ATOM 8408 C C . HIS B 1 322 ? -37.438 -25.203 25.612 1.00 43.44 322 HIS B C 1
ATOM 8409 O O . HIS B 1 322 ? -36.673 -25.934 26.243 1.00 40.64 322 HIS B O 1
ATOM 8416 N N . SER B 1 323 ? -38.403 -25.671 24.821 1.00 43.89 323 SER B N 1
ATOM 8417 C CA . SER B 1 323 ? -38.619 -27.107 24.671 1.00 44.26 323 SER B CA 1
ATOM 8418 C C . SER B 1 323 ? -37.464 -27.726 23.893 1.00 42.80 323 SER B C 1
ATOM 8419 O O . SER B 1 323 ? -37.245 -28.933 23.954 1.00 43.80 323 SER B O 1
ATOM 8422 N N . ARG B 1 324 ? -36.737 -26.901 23.144 1.00 42.51 324 ARG B N 1
ATOM 8423 C CA . ARG B 1 324 ? -35.531 -27.387 22.477 1.00 42.88 324 ARG B CA 1
ATOM 8424 C C . ARG B 1 324 ? -34.272 -27.140 23.316 1.00 43.22 324 ARG B C 1
ATOM 8425 O O . ARG B 1 324 ? -33.154 -27.340 22.841 1.00 42.32 324 ARG B O 1
ATOM 8433 N N . LYS B 1 325 ? -34.458 -26.699 24.557 1.00 42.02 325 LYS B N 1
ATOM 8434 C CA . LYS B 1 325 ? -33.336 -26.412 25.445 1.00 44.08 325 LYS B CA 1
ATOM 8435 C C . LYS B 1 325 ? -32.526 -25.225 24.932 1.00 41.81 325 LYS B C 1
ATOM 8436 O O . LYS B 1 325 ? -31.294 -25.229 24.949 1.00 38.21 325 LYS B O 1
ATOM 8442 N N . ILE B 1 326 ? -33.231 -24.208 24.462 1.00 42.49 326 ILE B N 1
ATOM 8443 C CA . ILE B 1 326 ? -32.589 -22.995 23.993 1.00 39.20 326 ILE B CA 1
ATOM 8444 C C . ILE B 1 326 ? -33.109 -21.807 24.806 1.00 36.48 326 ILE B C 1
ATOM 8445 O O . ILE B 1 326 ? -34.309 -21.684 25.032 1.00 34.88 326 ILE B O 1
ATOM 8450 N N . LYS B 1 327 ? -32.199 -20.956 25.271 1.00 34.98 327 LYS B N 1
ATOM 8451 C CA . LYS B 1 327 ? -32.584 -19.774 26.051 1.00 38.38 327 LYS B CA 1
ATOM 8452 C C . LYS B 1 327 ? -32.621 -18.531 25.168 1.00 37.04 327 LYS B C 1
ATOM 8453 O O . LYS B 1 327 ? -32.046 -18.524 24.081 1.00 34.14 327 LYS B O 1
ATOM 8459 N N . ILE B 1 328 ? -33.288 -17.484 25.653 1.00 38.40 328 ILE B N 1
ATOM 8460 C CA . ILE B 1 328 ? -33.501 -16.265 24.879 1.00 32.89 328 ILE B CA 1
ATOM 8461 C C . ILE B 1 328 ? -33.216 -14.968 25.665 1.00 36.19 328 ILE B C 1
ATOM 8462 O O . ILE B 1 328 ? -33.701 -14.767 26.776 1.00 31.91 328 ILE B O 1
ATOM 8467 N N . VAL B 1 329 ? -32.451 -14.078 25.043 1.00 35.70 329 VAL B N 1
ATOM 8468 C CA . VAL B 1 329 ? -32.059 -12.818 25.636 1.00 28.73 329 VAL B CA 1
ATOM 8469 C C . VAL B 1 329 ? -32.545 -11.674 24.751 1.00 33.57 329 VAL B C 1
ATOM 8470 O O . VAL B 1 329 ? -32.346 -11.673 23.523 1.00 31.95 329 VAL B O 1
ATOM 8474 N N . LEU B 1 330 ? -33.188 -10.694 25.374 1.00 32.56 330 LEU B N 1
ATOM 8475 C CA . LEU B 1 330 ? -33.743 -9.575 24.624 1.00 29.08 330 LEU B CA 1
ATOM 8476 C C . LEU B 1 330 ? -32.829 -8.362 24.697 1.00 30.06 330 LEU B C 1
ATOM 8477 O O . LEU B 1 330 ? -32.170 -8.135 25.717 1.00 27.18 330 LEU B O 1
ATOM 8482 N N . ASP B 1 331 ? -32.785 -7.607 23.600 1.00 32.04 331 ASP B N 1
ATOM 8483 C CA . ASP B 1 331 ? -32.065 -6.342 23.538 1.00 28.54 331 ASP B CA 1
ATOM 8484 C C . ASP B 1 331 ? -32.944 -5.260 24.165 1.00 30.60 331 ASP B C 1
ATOM 8485 O O . ASP B 1 331 ? -34.102 -5.115 23.804 1.00 31.34 331 ASP B O 1
ATOM 8490 N N . ILE B 1 332 ? -32.411 -4.508 25.122 1.00 31.80 332 ILE B N 1
ATOM 8491 C CA . ILE B 1 332 ? -33.197 -3.438 25.731 1.00 29.14 332 ILE B CA 1
ATOM 8492 C C . ILE B 1 332 ? -32.427 -2.141 25.924 1.00 33.67 332 ILE B C 1
ATOM 8493 O O . ILE B 1 332 ? -31.271 -2.139 26.386 1.00 31.19 332 ILE B O 1
ATOM 8498 N N . THR B 1 333 ? -33.092 -1.041 25.569 1.00 31.42 333 THR B N 1
ATOM 8499 C CA . THR B 1 333 ? -32.468 0.271 25.527 1.00 30.31 333 THR B CA 1
ATOM 8500 C C . THR B 1 333 ? -32.704 1.032 26.817 1.00 31.58 333 THR B C 1
ATOM 8501 O O . THR B 1 333 ? -33.683 1.766 26.958 1.00 32.23 333 THR B O 1
ATOM 8505 N N . MET B 1 334 ? -31.787 0.847 27.756 1.00 28.45 334 MET B N 1
ATOM 8506 C CA . MET B 1 334 ? -31.908 1.452 29.069 1.00 28.70 334 MET B CA 1
ATOM 8507 C C . MET B 1 334 ? -31.162 2.780 29.125 1.00 28.57 334 MET B C 1
ATOM 8508 O O . MET B 1 334 ? -31.149 3.454 30.159 1.00 29.13 334 MET B O 1
ATOM 8513 N N . HIS B 1 335 ? -30.505 3.134 28.023 1.00 27.88 335 HIS B N 1
ATOM 8514 C CA . HIS B 1 335 ? -29.807 4.418 27.951 1.00 30.94 335 HIS B CA 1
ATOM 8515 C C . HIS B 1 335 ? -30.713 5.515 27.385 1.00 28.32 335 HIS B C 1
ATOM 8516 O O . HIS B 1 335 ? -30.659 6.641 27.844 1.00 28.58 335 HIS B O 1
ATOM 8523 N N . HIS B 1 336 ? -31.556 5.173 26.414 1.00 25.59 336 HIS B N 1
ATOM 8524 C CA . HIS B 1 336 ? -32.391 6.172 25.746 1.00 29.83 336 HIS B CA 1
ATOM 8525 C C . HIS B 1 336 ? -33.680 5.588 25.176 1.00 31.49 336 HIS B C 1
ATOM 8526 O O . HIS B 1 336 ? -33.821 4.386 25.065 1.00 29.67 336 HIS B O 1
ATOM 8533 N N . THR B 1 337 ? -34.605 6.465 24.801 1.00 28.28 337 THR B N 1
ATOM 8534 C CA . THR B 1 337 ? -35.927 6.069 24.364 1.00 28.48 337 THR B CA 1
ATOM 8535 C C . THR B 1 337 ? -36.462 7.042 23.303 1.00 31.28 337 THR B C 1
ATOM 8536 O O . THR B 1 337 ? -36.037 8.207 23.206 1.00 28.11 337 THR B O 1
ATOM 8540 N N . ASN B 1 338 ? -37.379 6.545 22.485 1.00 35.33 338 ASN B N 1
ATOM 8541 C CA . ASN B 1 338 ? -38.042 7.371 21.492 1.00 28.00 338 ASN B CA 1
ATOM 8542 C C . ASN B 1 338 ? -38.916 8.385 22.218 1.00 33.44 338 ASN B C 1
ATOM 8543 O O . ASN B 1 338 ? -39.567 8.052 23.208 1.00 35.13 338 ASN B O 1
ATOM 8548 N N . PRO B 1 339 ? -38.933 9.630 21.738 1.00 35.22 339 PRO B N 1
ATOM 8549 C CA . PRO B 1 339 ? -39.734 10.653 22.425 1.00 36.11 339 PRO B CA 1
ATOM 8550 C C . PRO B 1 339 ? -41.256 10.383 22.396 1.00 38.89 339 PRO B C 1
ATOM 8551 O O . PRO B 1 339 ? -42.002 11.063 23.105 1.00 36.30 339 PRO B O 1
ATOM 8555 N N . CYS B 1 340 ? -41.700 9.399 21.615 1.00 34.29 340 CYS B N 1
ATOM 8556 C CA . CYS B 1 340 ? -43.088 8.949 21.686 1.00 36.39 340 CYS B CA 1
ATOM 8557 C C . CYS B 1 340 ? -43.402 8.258 23.026 1.00 39.84 340 CYS B C 1
ATOM 8558 O O . CYS B 1 340 ? -44.568 8.046 23.372 1.00 37.80 340 CYS B O 1
ATOM 8561 N N . ASN B 1 341 ? -42.357 7.901 23.771 1.00 38.74 341 ASN B N 1
ATOM 8562 C CA . ASN B 1 341 ? -42.527 7.317 25.096 1.00 35.61 341 ASN B CA 1
ATOM 8563 C C . ASN B 1 341 ? -43.509 8.160 25.911 1.00 40.95 341 ASN B C 1
ATOM 8564 O O . ASN B 1 341 ? -43.316 9.366 26.099 1.00 40.20 341 ASN B O 1
ATOM 8569 N N . GLU B 1 342 ? -44.573 7.531 26.383 1.00 39.75 342 GLU B N 1
ATOM 8570 C CA . GLU B 1 342 ? -45.569 8.236 27.176 1.00 37.41 342 GLU B CA 1
ATOM 8571 C C . GLU B 1 342 ? -44.925 9.191 28.186 1.00 36.04 342 GLU B C 1
ATOM 8572 O O . GLU B 1 342 ? -45.358 10.334 28.351 1.00 40.38 342 GLU B O 1
ATOM 8578 N N . LEU B 1 343 ? -43.873 8.719 28.844 1.00 38.92 343 LEU B N 1
ATOM 8579 C CA . LEU B 1 343 ? -43.213 9.470 29.905 1.00 36.99 343 LEU B CA 1
ATOM 8580 C C . LEU B 1 343 ? -42.544 10.735 29.379 1.00 39.12 343 LEU B C 1
ATOM 8581 O O . LEU B 1 343 ? -42.596 11.786 30.022 1.00 38.84 343 LEU B O 1
ATOM 8586 N N . PHE B 1 344 ? -41.906 10.633 28.215 1.00 34.74 344 PHE B N 1
ATOM 8587 C CA . PHE B 1 344 ? -41.312 11.811 27.600 1.00 37.64 344 PHE B CA 1
ATOM 8588 C C . PHE B 1 344 ? -42.424 12.809 27.227 1.00 39.00 344 PHE B C 1
ATOM 8589 O O . PHE B 1 344 ? -42.319 14.012 27.496 1.00 38.80 344 PHE B O 1
ATOM 8597 N N . VAL B 1 345 ? -43.497 12.302 26.626 1.00 35.44 345 VAL B N 1
ATOM 8598 C CA . VAL B 1 345 ? -44.634 13.154 26.289 1.00 42.24 345 VAL B CA 1
ATOM 8599 C C . VAL B 1 345 ? -45.099 13.933 27.517 1.00 40.72 345 VAL B C 1
ATOM 8600 O O . VAL B 1 345 ? -45.268 15.148 27.453 1.00 41.00 345 VAL B O 1
ATOM 8604 N N . LYS B 1 346 ? -45.302 13.228 28.625 1.00 40.58 346 LYS B N 1
ATOM 8605 C CA . LYS B 1 346 ? -45.750 13.856 29.862 1.00 41.61 346 LYS B CA 1
ATOM 8606 C C . LYS B 1 346 ? -44.757 14.912 30.337 1.00 42.26 346 LYS B C 1
ATOM 8607 O O . LYS B 1 346 ? -45.149 15.973 30.822 1.00 44.19 346 LYS B O 1
ATOM 8613 N N . ALA B 1 347 ? -43.470 14.614 30.193 1.00 39.04 347 ALA B N 1
ATOM 8614 C CA . ALA B 1 347 ? -42.419 15.535 30.609 1.00 41.30 347 ALA B CA 1
ATOM 8615 C C . ALA B 1 347 ? -42.472 16.832 29.809 1.00 42.79 347 ALA B C 1
ATOM 8616 O O . ALA B 1 347 ? -42.056 17.887 30.289 1.00 42.49 347 ALA B O 1
ATOM 8618 N N . LEU B 1 348 ? -42.987 16.747 28.587 1.00 40.93 348 LEU B N 1
ATOM 8619 C CA . LEU B 1 348 ? -43.094 17.913 27.718 1.00 40.33 348 LEU B CA 1
ATOM 8620 C C . LEU B 1 348 ? -44.369 18.700 28.003 1.00 45.45 348 LEU B C 1
ATOM 8621 O O . LEU B 1 348 ? -44.411 19.917 27.823 1.00 43.37 348 LEU B O 1
ATOM 8626 N N . ARG B 1 349 ? -45.405 17.998 28.447 1.00 45.59 349 ARG B N 1
ATOM 8627 C CA . ARG B 1 349 ? -46.682 18.629 28.757 1.00 46.12 349 ARG B CA 1
ATOM 8628 C C . ARG B 1 349 ? -46.678 19.226 30.160 1.00 44.55 349 ARG B C 1
ATOM 8629 O O . ARG B 1 349 ? -47.077 20.373 30.358 1.00 45.66 349 ARG B O 1
ATOM 8637 N N . GLU B 1 350 ? -46.225 18.440 31.131 1.00 42.56 350 GLU B N 1
ATOM 8638 C CA . GLU B 1 350 ? -46.170 18.888 32.517 1.00 45.85 350 GLU B CA 1
ATOM 8639 C C . GLU B 1 350 ? -45.206 20.058 32.681 1.00 43.65 350 GLU B C 1
ATOM 8640 O O . GLU B 1 350 ? -45.524 21.050 33.337 1.00 48.67 350 GLU B O 1
ATOM 8646 N N . GLY B 1 351 ? -44.026 19.934 32.082 1.00 44.63 351 GLY B N 1
ATOM 8647 C CA . GLY B 1 351 ? -43.019 20.976 32.161 1.00 41.77 351 GLY B CA 1
ATOM 8648 C C . GLY B 1 351 ? -41.795 20.546 32.946 1.00 54.41 351 GLY B C 1
ATOM 8649 O O . GLY B 1 351 ? -41.506 19.355 33.061 1.00 49.36 351 GLY B O 1
ATOM 8650 N N . GLU B 1 352 ? -41.074 21.521 33.489 1.00 55.55 352 GLU B N 1
ATOM 8651 C CA . GLU B 1 352 ? -39.873 21.243 34.268 1.00 59.37 352 GLU B CA 1
ATOM 8652 C C . GLU B 1 352 ? -40.199 21.139 35.754 1.00 59.53 352 GLU B C 1
ATOM 8653 O O . GLU B 1 352 ? -39.327 20.845 36.572 1.00 67.17 352 GLU B O 1
ATOM 8659 N N . ASN B 1 353 ? -41.461 21.380 36.097 1.00 49.93 353 ASN B N 1
ATOM 8660 C CA . ASN B 1 353 ? -41.904 21.314 37.484 1.00 58.35 353 ASN B CA 1
ATOM 8661 C C . ASN B 1 353 ? -42.577 19.983 37.805 1.00 56.16 353 ASN B C 1
ATOM 8662 O O . ASN B 1 353 ? -43.097 19.788 38.903 1.00 55.49 353 ASN B O 1
ATOM 8667 N N . SER B 1 354 ? -42.563 19.071 36.838 1.00 50.40 354 SER B N 1
ATOM 8668 C CA . SER B 1 354 ? -43.171 17.758 37.015 1.00 52.71 354 SER B CA 1
ATOM 8669 C C . SER B 1 354 ? -42.111 16.694 37.280 1.00 53.20 354 SER B C 1
ATOM 8670 O O . SER B 1 354 ? -40.938 16.879 36.957 1.00 52.85 354 SER B O 1
ATOM 8673 N N . PRO B 1 355 ? -42.532 15.580 37.870 1.00 54.21 355 PRO B N 1
ATOM 8674 C CA . PRO B 1 355 ? -41.616 14.479 38.181 1.00 50.08 355 PRO B CA 1
ATOM 8675 C C . PRO B 1 355 ? -41.128 13.781 36.915 1.00 54.71 355 PRO B C 1
ATOM 8676 O O . PRO B 1 355 ? -39.983 13.334 36.861 1.00 50.95 355 PRO B O 1
ATOM 8680 N N . TYR B 1 356 ? -41.995 13.693 35.912 1.00 52.47 356 TYR B N 1
ATOM 8681 C CA . TYR B 1 356 ? -41.645 13.048 34.652 1.00 45.94 356 TYR B CA 1
ATOM 8682 C C . TYR B 1 356 ? -40.472 13.753 33.979 1.00 46.28 356 TYR B C 1
ATOM 8683 O O . TYR B 1 356 ? -39.749 13.153 33.183 1.00 44.64 356 TYR B O 1
ATOM 8692 N N . TRP B 1 357 ? -40.288 15.028 34.305 1.00 45.91 357 TRP B N 1
ATOM 8693 C CA . TRP B 1 357 ? -39.201 15.817 33.733 1.00 45.52 357 TRP B CA 1
ATOM 8694 C C . TRP B 1 357 ? -37.839 15.309 34.216 1.00 43.56 357 TRP B C 1
ATOM 8695 O O . TRP B 1 357 ? -36.866 15.308 33.467 1.00 39.78 357 TRP B O 1
ATOM 8706 N N . GLU B 1 358 ? -37.775 14.864 35.464 1.00 43.16 358 GLU B N 1
ATOM 8707 C CA . GLU B 1 358 ? -36.522 14.351 36.016 1.00 44.72 358 GLU B CA 1
ATOM 8708 C C . GLU B 1 358 ? -36.222 12.920 35.575 1.00 41.93 358 GLU B C 1
ATOM 8709 O O . GLU B 1 358 ? -35.223 12.348 35.997 1.00 41.82 358 GLU B O 1
ATOM 8715 N N . MET B 1 359 ? -37.088 12.339 34.746 1.00 43.26 359 MET B N 1
ATOM 8716 C CA . MET B 1 359 ? -36.841 11.006 34.182 1.00 39.52 359 MET B CA 1
ATOM 8717 C C . MET B 1 359 ? -35.854 11.080 33.029 1.00 37.16 359 MET B C 1
ATOM 8718 O O . MET B 1 359 ? -35.335 10.056 32.576 1.00 36.58 359 MET B O 1
ATOM 8723 N N . PHE B 1 360 ? -35.621 12.291 32.536 1.00 32.71 360 PHE B N 1
ATOM 8724 C CA . PHE B 1 360 ? -34.785 12.475 31.360 1.00 35.41 360 PHE B CA 1
ATOM 8725 C C . PHE B 1 360 ? -33.737 13.543 31.622 1.00 36.99 360 PHE B C 1
ATOM 8726 O O . PHE B 1 360 ? -33.768 14.205 32.649 1.00 40.14 360 PHE B O 1
ATOM 8734 N N . SER B 1 361 ? -32.793 13.688 30.702 1.00 43.30 361 SER B N 1
ATOM 8735 C CA . SER B 1 361 ? -31.678 14.602 30.898 1.00 41.22 361 SER B CA 1
ATOM 8736 C C . SER B 1 361 ? -31.839 15.815 30.005 1.00 42.23 361 SER B C 1
ATOM 8737 O O . SER B 1 361 ? -31.159 15.933 28.982 1.00 38.85 361 SER B O 1
ATOM 8740 N N . PHE B 1 362 ? -32.740 16.709 30.394 1.00 38.71 362 PHE B N 1
ATOM 8741 C CA . PHE B 1 362 ? -32.996 17.931 29.638 1.00 43.49 362 PHE B CA 1
ATOM 8742 C C . PHE B 1 362 ? -31.876 18.938 29.859 1.00 50.21 362 PHE B C 1
ATOM 8743 O O . PHE B 1 362 ? -31.255 18.954 30.927 1.00 55.46 362 PHE B O 1
ATOM 8751 N N . LEU B 1 363 ? -31.613 19.767 28.851 1.00 42.92 363 LEU B N 1
ATOM 8752 C CA . LEU B 1 363 ? -30.482 20.699 28.898 1.00 46.20 363 LEU B CA 1
ATOM 8753 C C . LEU B 1 363 ? -30.875 22.168 29.062 1.00 50.67 363 LEU B C 1
ATOM 8754 O O . LEU B 1 363 ? -30.107 22.981 29.597 1.00 56.79 363 LEU B O 1
ATOM 8759 N N . SER B 1 364 ? -32.060 22.516 28.590 1.00 46.18 364 SER B N 1
ATOM 8760 C CA . SER B 1 364 ? -32.533 23.878 28.711 1.00 49.23 364 SER B CA 1
ATOM 8761 C C . SER B 1 364 ? -33.947 23.893 28.206 1.00 42.86 364 SER B C 1
ATOM 8762 O O . SER B 1 364 ? -34.185 23.535 27.073 1.00 47.84 364 SER B O 1
ATOM 8765 N N . PRO B 1 365 ? -34.895 24.279 29.058 1.00 52.27 365 PRO B N 1
ATOM 8766 C CA . PRO B 1 365 ? -36.250 24.524 28.574 1.00 50.21 365 PRO B CA 1
ATOM 8767 C C . PRO B 1 365 ? -36.202 25.152 27.186 1.00 46.27 365 PRO B C 1
ATOM 8768 O O . PRO B 1 365 ? -35.590 26.198 26.987 1.00 45.83 365 PRO B O 1
ATOM 8772 N N . PRO B 1 366 ? -36.824 24.489 26.215 1.00 39.31 366 PRO B N 1
ATOM 8773 C CA . PRO B 1 366 ? -36.853 25.024 24.857 1.00 40.70 366 PRO B CA 1
ATOM 8774 C C . PRO B 1 366 ? -37.963 26.065 24.718 1.00 37.92 366 PRO B C 1
ATOM 8775 O O . PRO B 1 366 ? -38.808 26.187 25.607 1.00 37.38 366 PRO B O 1
ATOM 8779 N N . PRO B 1 367 ? -37.961 26.815 23.611 1.00 37.17 367 PRO B N 1
ATOM 8780 C CA . PRO B 1 367 ? -39.081 27.724 23.348 1.00 39.93 367 PRO B CA 1
ATOM 8781 C C . PRO B 1 367 ? -40.351 26.908 23.207 1.00 32.22 367 PRO B C 1
ATOM 8782 O O . PRO B 1 367 ? -40.295 25.807 22.701 1.00 32.57 367 PRO B O 1
ATOM 8786 N N . LYS B 1 368 ? -41.474 27.433 23.667 1.00 34.12 368 LYS B N 1
ATOM 8787 C CA . LYS B 1 368 ? -42.720 26.685 23.617 1.00 34.02 368 LYS B CA 1
ATOM 8788 C C . LYS B 1 368 ? -43.102 26.216 22.208 1.00 35.69 368 LYS B C 1
ATOM 8789 O O . LYS B 1 368 ? -43.630 25.100 22.043 1.00 35.90 368 LYS B O 1
ATOM 8795 N N . GLU B 1 369 ? -42.821 27.046 21.196 1.00 33.95 369 GLU B N 1
ATOM 8796 C CA . GLU B 1 369 ? -43.121 26.680 19.802 1.00 40.14 369 GLU B CA 1
ATOM 8797 C C . GLU B 1 369 ? -42.574 25.304 19.458 1.00 33.46 369 GLU B C 1
ATOM 8798 O O . GLU B 1 369 ? -43.249 24.500 18.811 1.00 36.18 369 GLU B O 1
ATOM 8804 N N . ILE B 1 370 ? -41.330 25.065 19.859 1.00 32.41 370 ILE B N 1
ATOM 8805 C CA . ILE B 1 370 ? -40.637 23.820 19.538 1.00 35.31 370 ILE B CA 1
ATOM 8806 C C . ILE B 1 370 ? -41.376 22.656 20.191 1.00 36.16 370 ILE B C 1
ATOM 8807 O O . ILE B 1 370 ? -41.540 21.580 19.596 1.00 34.21 370 ILE B O 1
ATOM 8812 N N . VAL B 1 371 ? -41.848 22.896 21.410 1.00 31.02 371 VAL B N 1
ATOM 8813 C CA . VAL B 1 371 ? -42.571 21.872 22.151 1.00 33.66 371 VAL B CA 1
ATOM 8814 C C . VAL B 1 371 ? -43.827 21.497 21.383 1.00 35.28 371 VAL B C 1
ATOM 8815 O O . VAL B 1 371 ? -44.073 20.325 21.134 1.00 36.16 371 VAL B O 1
ATOM 8819 N N . GLU B 1 372 ? -44.611 22.501 20.994 1.00 35.10 372 GLU B N 1
ATOM 8820 C CA . GLU B 1 372 ? -45.849 22.261 20.253 1.00 34.49 372 GLU B CA 1
ATOM 8821 C C . GLU B 1 372 ? -45.592 21.511 18.940 1.00 34.00 372 GLU B C 1
ATOM 8822 O O . GLU B 1 372 ? -46.279 20.512 18.613 1.00 42.52 372 GLU B O 1
ATOM 8828 N N . LEU B 1 373 ? -44.589 21.982 18.201 1.00 32.43 373 LEU B N 1
ATOM 8829 C CA . LEU B 1 373 ? -44.177 21.348 16.949 1.00 33.33 373 LEU B CA 1
ATOM 8830 C C . LEU B 1 373 ? -43.863 19.863 17.144 1.00 37.84 373 LEU B C 1
ATOM 8831 O O . LEU B 1 373 ? -44.265 19.020 16.347 1.00 38.69 373 LEU B O 1
ATOM 8836 N N . MET B 1 374 ? -43.149 19.553 18.220 1.00 35.43 374 MET B N 1
ATOM 8837 C CA . MET B 1 374 ? -42.7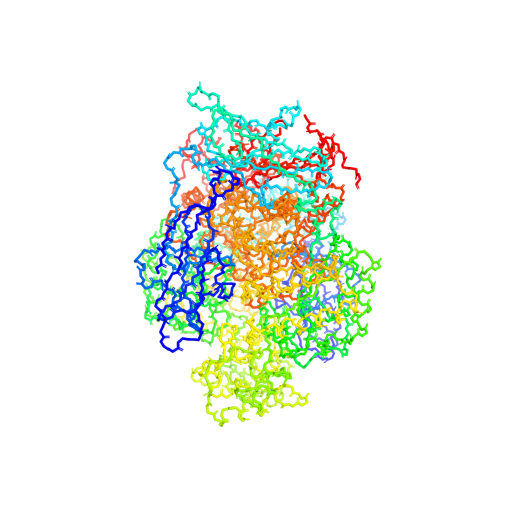59 18.182 18.522 1.00 37.12 374 MET B CA 1
ATOM 8838 C C . MET B 1 374 ? -43.953 17.331 18.988 1.00 40.01 374 MET B C 1
ATOM 8839 O O . MET B 1 374 ? -44.070 16.144 18.638 1.00 39.81 374 MET B O 1
ATOM 8844 N N . LEU B 1 375 ? -44.823 17.937 19.796 1.00 41.08 375 LEU B N 1
ATOM 8845 C CA . LEU B 1 375 ? -46.001 17.257 20.335 1.00 39.38 375 LEU B CA 1
ATOM 8846 C C . LEU B 1 375 ? -46.883 16.743 19.226 1.00 38.04 375 LEU B C 1
ATOM 8847 O O . LEU B 1 375 ? -47.471 15.671 19.345 1.00 38.38 375 LEU B O 1
ATOM 8852 N N . LYS B 1 376 ? -47.015 17.525 18.159 1.00 40.16 376 LYS B N 1
ATOM 8853 C CA . LYS B 1 376 ? -47.876 17.078 17.069 1.00 42.17 376 LYS B CA 1
ATOM 8854 C C . LYS B 1 376 ? -47.436 15.699 16.533 1.00 43.97 376 LYS B C 1
ATOM 8855 O O . LYS B 1 376 ? -48.263 14.884 16.103 1.00 43.90 376 LYS B O 1
ATOM 8861 N N . TYR B 1 377 ? -46.135 15.433 16.605 1.00 39.68 377 TYR B N 1
ATOM 8862 C CA . TYR B 1 377 ? -45.560 14.228 16.022 1.00 42.05 377 TYR B CA 1
ATOM 8863 C C . TYR B 1 377 ? -45.279 13.103 17.027 1.00 46.40 377 TYR B C 1
ATOM 8864 O O . TYR B 1 377 ? -45.180 11.926 16.650 1.00 40.60 377 TYR B O 1
ATOM 8873 N N . ILE B 1 378 ? -45.151 13.455 18.305 1.00 39.08 378 ILE B N 1
ATOM 8874 C CA . ILE B 1 378 ? -44.815 12.449 19.311 1.00 38.87 378 ILE B CA 1
ATOM 8875 C C . ILE B 1 378 ? -46.012 11.992 20.132 1.00 40.14 378 ILE B C 1
ATOM 8876 O O . ILE B 1 378 ? -45.974 10.921 20.728 1.00 46.74 378 ILE B O 1
ATOM 8881 N N . ASP B 1 379 ? -47.071 12.792 20.154 1.00 41.24 379 ASP B N 1
ATOM 8882 C CA . ASP B 1 379 ? -48.302 12.400 20.837 1.00 48.01 379 ASP B CA 1
ATOM 8883 C C . ASP B 1 379 ? -49.348 11.972 19.806 1.00 52.89 379 ASP B C 1
ATOM 8884 O O . ASP B 1 379 ? -49.196 12.243 18.613 1.00 55.26 379 ASP B O 1
ATOM 8889 N N . GLY B 1 380 ? -50.403 11.301 20.264 1.00 59.61 380 GLY B N 1
ATOM 8890 C CA . GLY B 1 380 ? -51.398 10.724 19.369 1.00 67.06 380 GLY B CA 1
ATOM 8891 C C . GLY B 1 380 ? -51.211 9.224 19.207 1.00 74.68 380 GLY B C 1
ATOM 8892 O O . GLY B 1 380 ? -50.098 8.723 19.392 1.00 76.67 380 GLY B O 1
ATOM 8893 N N . GLU B 1 381 ? -52.284 8.510 18.858 1.00 77.78 381 GLU B N 1
ATOM 8894 C CA . GLU B 1 381 ? -52.261 7.043 18.791 1.00 73.40 381 GLU B CA 1
ATOM 8895 C C . GLU B 1 381 ? -51.104 6.514 17.957 1.00 71.45 381 GLU B C 1
ATOM 8896 O O . GLU B 1 381 ? -50.473 5.523 18.321 1.00 70.60 381 GLU B O 1
ATOM 8902 N N . GLU B 1 382 ? -50.827 7.177 16.841 1.00 66.35 382 GLU B N 1
ATOM 8903 C CA . GLU B 1 382 ? -49.691 6.800 16.011 1.00 67.04 382 GLU B CA 1
ATOM 8904 C C . GLU B 1 382 ? -48.445 7.630 16.336 1.00 62.86 382 GLU B C 1
ATOM 8905 O O . GLU B 1 382 ? -48.496 8.858 16.304 1.00 61.16 382 GLU B O 1
ATOM 8911 N N . CYS B 1 383 ? -47.339 6.963 16.670 1.00 62.39 383 CYS B N 1
ATOM 8912 C CA . CYS B 1 383 ? -46.066 7.659 16.813 1.00 55.32 383 CYS B CA 1
ATOM 8913 C C . CYS B 1 383 ? -45.555 8.024 15.431 1.00 52.64 383 CYS B C 1
ATOM 8914 O O . CYS B 1 383 ? -45.462 7.165 14.549 1.00 49.40 383 CYS B O 1
ATOM 8917 N N . ARG B 1 384 ? -45.213 9.297 15.253 1.00 45.81 384 ARG B N 1
ATOM 8918 C CA . ARG B 1 384 ? -44.782 9.812 13.964 1.00 46.42 384 ARG B CA 1
ATOM 8919 C C . ARG B 1 384 ? -43.500 10.614 14.082 1.00 44.14 384 ARG B C 1
ATOM 8920 O O . ARG B 1 384 ? -43.228 11.478 13.251 1.00 45.12 384 ARG B O 1
ATOM 8928 N N . SER B 1 385 ? -42.707 10.328 15.106 1.00 39.02 385 SER B N 1
ATOM 8929 C CA . SER B 1 385 ? -41.525 11.139 15.384 1.00 41.52 385 SER B CA 1
ATOM 8930 C C . SER B 1 385 ? -40.481 11.115 14.250 1.00 43.21 385 SER B C 1
ATOM 8931 O O . SER B 1 385 ? -39.679 12.040 14.133 1.00 42.11 385 SER B O 1
ATOM 8934 N N . ARG B 1 386 ? -40.502 10.080 13.406 1.00 40.67 386 ARG B N 1
ATOM 8935 C CA . ARG B 1 386 ? -39.699 10.096 12.180 1.00 45.24 386 ARG B CA 1
ATOM 8936 C C . ARG B 1 386 ? -39.960 11.399 11.420 1.00 44.32 386 ARG B C 1
ATOM 8937 O O . ARG B 1 386 ? -39.030 12.068 10.948 1.00 41.55 386 ARG B O 1
ATOM 8945 N N . GLU B 1 387 ? -41.241 11.752 11.320 1.00 46.72 387 GLU B N 1
ATOM 8946 C CA . GLU B 1 387 ? -41.678 12.933 10.570 1.00 50.03 387 GLU B CA 1
ATOM 8947 C C . GLU B 1 387 ? -41.056 14.226 11.080 1.00 47.87 387 GLU B C 1
ATOM 8948 O O . GLU B 1 387 ? -41.058 15.246 10.392 1.00 46.74 387 GLU B O 1
ATOM 8954 N N . LEU B 1 388 ? -40.513 14.174 12.290 1.00 50.22 388 LEU B N 1
ATOM 8955 C CA . LEU B 1 388 ? -39.850 15.333 12.871 1.00 46.58 388 LEU B CA 1
ATOM 8956 C C . LEU B 1 388 ? -38.727 15.827 11.955 1.00 47.22 388 LEU B C 1
ATOM 8957 O O . LEU B 1 388 ? -38.313 16.987 12.044 1.00 45.97 388 LEU B O 1
ATOM 8962 N N . TYR B 1 389 ? -38.229 14.952 11.080 1.00 45.06 389 TYR B N 1
ATOM 8963 C CA . TYR B 1 389 ? -37.106 15.340 10.222 1.00 50.04 389 TYR B CA 1
ATOM 8964 C C . TYR B 1 389 ? -37.526 16.079 8.956 1.00 52.29 389 TYR B C 1
ATOM 8965 O O . TYR B 1 389 ? -36.680 16.609 8.230 1.00 51.76 389 TYR B O 1
ATOM 8974 N N . LYS B 1 390 ? -38.827 16.108 8.690 1.00 48.42 390 LYS B N 1
ATOM 8975 C CA . LYS B 1 390 ? -39.342 16.874 7.565 1.00 51.63 390 LYS B CA 1
ATOM 8976 C C . LYS B 1 390 ? -39.297 18.378 7.860 1.00 51.59 390 LYS B C 1
ATOM 8977 O O . LYS B 1 390 ? -39.521 19.194 6.966 1.00 49.24 390 LYS B O 1
ATOM 8983 N N . LEU B 1 391 ? -39.005 18.734 9.111 1.00 50.75 391 LEU B N 1
ATOM 8984 C CA . LEU B 1 391 ? -38.968 20.136 9.534 1.00 44.64 391 LEU B CA 1
ATOM 8985 C C . LEU B 1 391 ? -37.535 20.644 9.673 1.00 52.10 391 LEU B C 1
ATOM 8986 O O . LEU B 1 391 ? -36.669 19.961 10.224 1.00 51.50 391 LEU B O 1
ATOM 8991 N N . ASP B 1 392 ? -37.301 21.859 9.187 1.00 47.50 392 ASP B N 1
ATOM 8992 C CA . ASP B 1 392 ? -35.978 22.456 9.202 1.00 49.57 392 ASP B CA 1
ATOM 8993 C C . ASP B 1 392 ? -35.391 22.534 10.612 1.00 52.30 392 ASP B C 1
ATOM 8994 O O . ASP B 1 392 ? -34.216 22.217 10.828 1.00 51.33 392 ASP B O 1
ATOM 8999 N N . TYR B 1 393 ? -36.202 22.965 11.571 1.00 45.10 393 TYR B N 1
ATOM 9000 C CA . TYR B 1 393 ? -35.704 23.159 12.919 1.00 46.18 393 TYR B CA 1
ATOM 9001 C C . TYR B 1 393 ? -34.964 21.951 13.483 1.00 44.94 393 TYR B C 1
ATOM 9002 O O . TYR B 1 393 ? -33.852 22.077 14.009 1.00 45.93 393 TYR B O 1
ATOM 9011 N N . PHE B 1 394 ? -35.604 20.791 13.398 1.00 46.19 394 PHE B N 1
ATOM 9012 C CA . PHE B 1 394 ? -35.070 19.582 14.003 1.00 44.79 394 PHE B CA 1
ATOM 9013 C C . PHE B 1 394 ? -33.931 19.005 13.182 1.00 47.68 394 PHE B C 1
ATOM 9014 O O . PHE B 1 394 ? -33.029 18.376 13.725 1.00 48.26 394 PHE B O 1
ATOM 9022 N N . ARG B 1 395 ? -33.957 19.230 11.874 1.00 45.98 395 ARG B N 1
ATOM 9023 C CA . ARG B 1 395 ? -32.827 18.830 11.048 1.00 49.05 395 ARG B CA 1
ATOM 9024 C C . ARG B 1 395 ? -31.584 19.680 11.326 1.00 51.87 395 ARG B C 1
ATOM 9025 O O . ARG B 1 395 ? -30.467 19.201 11.136 1.00 54.18 395 ARG B O 1
ATOM 9033 N N . ASN B 1 396 ? -31.777 20.914 11.804 1.00 46.17 396 ASN B N 1
ATOM 9034 C CA . ASN B 1 396 ? -30.679 21.889 11.910 1.00 48.17 396 ASN B CA 1
ATOM 9035 C C . ASN B 1 396 ? -30.224 22.260 13.327 1.00 49.24 396 ASN B C 1
ATOM 9036 O O . ASN B 1 396 ? -29.307 23.063 13.492 1.00 48.54 396 ASN B O 1
ATOM 9041 N N . ASN B 1 397 ? -30.870 21.702 14.344 1.00 44.29 397 ASN B N 1
ATOM 9042 C CA . ASN B 1 397 ? -30.532 22.027 15.728 1.00 39.10 397 ASN B CA 1
ATOM 9043 C C . ASN B 1 397 ? -30.389 20.789 16.602 1.00 41.62 397 ASN B C 1
ATOM 9044 O O . ASN B 1 397 ? -31.162 19.833 16.471 1.00 42.00 397 ASN B O 1
ATOM 9049 N N . LYS B 1 398 ? -29.403 20.802 17.490 1.00 35.22 398 LYS B N 1
ATOM 9050 C CA . LYS B 1 398 ? -29.250 19.721 18.453 1.00 33.64 398 LYS B CA 1
ATOM 9051 C C . LYS B 1 398 ? -30.473 19.680 19.373 1.00 36.11 398 LYS B C 1
ATOM 9052 O O . LYS B 1 398 ? -31.105 20.706 19.617 1.00 35.48 398 LYS B O 1
ATOM 9058 N N . PRO B 1 399 ? -30.826 18.489 19.872 1.00 34.26 399 PRO B N 1
ATOM 9059 C CA . PRO B 1 399 ? -31.973 18.366 20.775 1.00 33.39 399 PRO B CA 1
ATOM 9060 C C . PRO B 1 399 ? -31.766 19.172 22.053 1.00 34.13 399 PRO B C 1
ATOM 9061 O O . PRO B 1 399 ? -30.622 19.457 22.418 1.00 32.03 399 PRO B O 1
ATOM 9065 N N . PHE B 1 400 ? -32.856 19.553 22.714 1.00 27.29 400 PHE B N 1
ATOM 9066 C CA . PHE B 1 400 ? -32.740 20.296 23.957 1.00 27.83 400 PHE B CA 1
ATOM 9067 C C . PHE B 1 400 ? -32.660 19.344 25.166 1.00 33.89 400 PHE B C 1
ATOM 9068 O O . PHE B 1 400 ? -33.079 19.663 26.283 1.00 32.43 400 PHE B O 1
ATOM 9076 N N . TYR B 1 401 ? -32.110 18.167 24.911 1.00 31.01 401 TYR B N 1
ATOM 9077 C CA . TYR B 1 401 ? -31.919 17.164 25.932 1.00 32.13 401 TYR B CA 1
ATOM 9078 C C . TYR B 1 401 ? -30.763 16.309 25.453 1.00 33.48 401 TYR B C 1
ATOM 9079 O O . TYR B 1 401 ? -30.484 16.276 24.253 1.00 31.44 401 TYR B O 1
ATOM 9088 N N . GLU B 1 402 ? -30.070 15.646 26.377 1.00 31.55 402 GLU B N 1
ATOM 9089 C CA . GLU B 1 402 ? -29.033 14.712 25.971 1.00 32.64 402 GLU B CA 1
ATOM 9090 C C . GLU B 1 402 ? -29.690 13.569 25.231 1.00 32.24 402 GLU B C 1
ATOM 9091 O O . GLU B 1 402 ? -30.847 13.241 25.492 1.00 31.88 402 GLU B O 1
ATOM 9097 N N . ALA B 1 403 ? -28.944 12.968 24.312 1.00 28.48 403 ALA B N 1
ATOM 9098 C CA . ALA B 1 403 ? -29.498 11.982 23.410 1.00 31.13 403 ALA B CA 1
ATOM 9099 C C . ALA B 1 403 ? -28.344 11.246 22.752 1.00 36.05 403 ALA B C 1
ATOM 9100 O O . ALA B 1 403 ? -27.252 11.812 22.587 1.00 35.47 403 ALA B O 1
ATOM 9102 N N . PHE B 1 404 ? -28.578 9.989 22.386 1.00 31.78 404 PHE B N 1
ATOM 9103 C CA . PHE B 1 404 ? -27.557 9.185 21.740 1.00 33.59 404 PHE B CA 1
ATOM 9104 C C . PHE B 1 404 ? -27.006 9.928 20.525 1.00 34.67 404 PHE B C 1
ATOM 9105 O O . PHE B 1 404 ? -27.710 10.123 19.540 1.00 34.26 404 PHE B O 1
ATOM 9113 N N . PHE B 1 405 ? -25.743 10.338 20.608 1.00 32.80 405 PHE B N 1
ATOM 9114 C CA . PHE B 1 405 ? -25.131 11.165 19.569 1.00 37.18 405 PHE B CA 1
ATOM 9115 C C . PHE B 1 405 ? -26.088 12.272 19.109 1.00 33.04 405 PHE B C 1
ATOM 9116 O O . PHE B 1 405 ? -26.230 12.511 17.919 1.00 31.91 405 PHE B O 1
ATOM 9124 N N . ASN B 1 406 ? -26.752 12.921 20.068 1.00 33.66 406 ASN B N 1
ATOM 9125 C CA . ASN B 1 406 ? -27.629 14.055 19.787 1.00 35.48 406 ASN B CA 1
ATOM 9126 C C . ASN B 1 406 ? -28.705 13.764 18.754 1.00 36.47 406 ASN B C 1
ATOM 9127 O O . ASN B 1 406 ? -29.078 14.652 18.001 1.00 36.36 406 ASN B O 1
ATOM 9132 N N . ILE B 1 407 ? -29.176 12.520 18.710 1.00 34.87 407 ILE B N 1
ATOM 9133 C CA . ILE B 1 407 ? -30.221 12.105 17.774 1.00 34.17 407 ILE B CA 1
ATOM 9134 C C . ILE B 1 407 ? -31.584 12.280 18.442 1.00 34.31 407 ILE B C 1
ATOM 9135 O O . ILE B 1 407 ? -31.805 11.792 19.547 1.00 29.61 407 ILE B O 1
ATOM 9140 N N . TRP B 1 408 ? -32.484 13.004 17.775 1.00 39.75 408 TRP B N 1
ATOM 9141 C CA . TRP B 1 408 ? -33.752 13.435 18.380 1.00 35.85 408 TRP B CA 1
ATOM 9142 C C . TRP B 1 408 ? -34.645 12.284 18.831 1.00 37.26 408 TRP B C 1
ATOM 9143 O O . TRP B 1 408 ? -35.383 12.425 19.804 1.00 35.52 408 TRP B O 1
ATOM 9154 N N . LEU B 1 409 ? -34.583 11.159 18.120 1.00 31.93 409 LEU B N 1
ATOM 9155 C CA . LEU B 1 409 ? -35.431 10.015 18.429 1.00 34.54 409 LEU B CA 1
ATOM 9156 C C . LEU B 1 409 ? -34.820 9.084 19.492 1.00 34.28 409 LEU B C 1
ATOM 9157 O O . LEU B 1 409 ? -35.352 8.011 19.769 1.00 29.87 409 LEU B O 1
ATOM 9162 N N . MET B 1 410 ? -33.711 9.494 20.090 1.00 31.05 410 MET B N 1
ATOM 9163 C CA . MET B 1 410 ? -33.106 8.707 21.170 1.00 31.92 410 MET B CA 1
ATOM 9164 C C . MET B 1 410 ? -32.784 9.569 22.399 1.00 31.26 410 MET B C 1
ATOM 9165 O O . MET B 1 410 ? -31.629 9.888 22.663 1.00 29.11 410 MET B O 1
ATOM 9170 N N . ALA B 1 411 ? -33.830 9.960 23.131 1.00 30.16 411 ALA B N 1
ATOM 9171 C CA . ALA B 1 411 ? -33.680 10.827 24.294 1.00 29.88 411 ALA B CA 1
ATOM 9172 C C . ALA B 1 411 ? -33.163 10.035 25.495 1.00 32.85 411 ALA B C 1
ATOM 9173 O O . ALA B 1 411 ? -33.706 8.974 25.843 1.00 29.65 411 ALA B O 1
ATOM 9175 N N . LYS B 1 412 ? -32.121 10.556 26.132 1.00 28.88 412 LYS B N 1
ATOM 9176 C CA . LYS B 1 412 ? -31.466 9.841 27.219 1.00 32.49 412 LYS B CA 1
ATOM 9177 C C . LYS B 1 412 ? -32.268 9.890 28.522 1.00 32.95 412 LYS B C 1
ATOM 9178 O O . LYS B 1 412 ? -32.790 10.939 28.905 1.00 33.47 412 LYS B O 1
ATOM 9184 N N . PHE B 1 413 ? -32.377 8.745 29.193 1.00 31.43 413 PHE B N 1
ATOM 9185 C CA . PHE B 1 413 ? -32.940 8.710 30.550 1.00 31.28 413 PHE B CA 1
ATOM 9186 C C . PHE B 1 413 ? -32.025 9.439 31.520 1.00 31.88 413 PHE B C 1
ATOM 9187 O O . PHE B 1 413 ? -30.848 9.671 31.240 1.00 32.46 413 PHE B O 1
ATOM 9195 N N . ASN B 1 414 ? -32.580 9.808 32.664 1.00 35.21 414 ASN B N 1
ATOM 9196 C CA . ASN B 1 414 ? -31.805 10.448 33.708 1.00 34.64 414 ASN B CA 1
ATOM 9197 C C . ASN B 1 414 ? -31.328 9.391 34.684 1.00 32.53 414 ASN B C 1
ATOM 9198 O O . ASN B 1 414 ? -32.055 9.011 35.604 1.00 33.14 414 ASN B O 1
ATOM 9203 N N . HIS B 1 415 ? -30.105 8.912 34.484 1.00 30.25 415 HIS B N 1
ATOM 9204 C CA . HIS B 1 415 ? -29.583 7.839 35.326 1.00 29.51 415 HIS B CA 1
ATOM 9205 C C . HIS B 1 415 ? -29.206 8.311 36.727 1.00 32.43 415 HIS B C 1
ATOM 9206 O O . HIS B 1 415 ? -28.799 7.501 37.556 1.00 35.12 415 HIS B O 1
ATOM 9213 N N . ASP B 1 416 ? -29.334 9.607 37.004 1.00 30.74 416 ASP B N 1
ATOM 9214 C CA . ASP B 1 416 ? -29.161 10.070 38.389 1.00 33.83 416 ASP B CA 1
ATOM 9215 C C . ASP B 1 416 ? -30.461 9.967 39.164 1.00 32.03 416 ASP B C 1
ATOM 9216 O O . ASP B 1 416 ? -30.506 10.248 40.348 1.00 34.10 416 ASP B O 1
ATOM 9221 N N . ASN B 1 417 ? -31.512 9.527 38.491 1.00 31.46 417 ASN B N 1
ATOM 9222 C CA . ASN B 1 417 ? -32.816 9.413 39.118 1.00 33.85 417 ASN B CA 1
ATOM 9223 C C . ASN B 1 417 ? -33.164 7.951 39.380 1.00 35.97 417 ASN B C 1
ATOM 9224 O O . ASN B 1 417 ? -33.473 7.205 38.446 1.00 36.73 417 ASN B O 1
ATOM 9229 N N . PRO B 1 418 ? -33.127 7.535 40.656 1.00 36.71 418 PRO B N 1
ATOM 9230 C CA . PRO B 1 418 ? -33.376 6.138 41.045 1.00 33.43 418 PRO B CA 1
ATOM 9231 C C . PRO B 1 418 ? -34.724 5.632 40.512 1.00 35.66 418 PRO B C 1
ATOM 9232 O O . PRO B 1 418 ? -34.938 4.422 40.322 1.00 34.98 418 PRO B O 1
ATOM 9236 N N . ARG B 1 419 ? -35.628 6.567 40.242 1.00 37.55 419 ARG B N 1
ATOM 9237 C CA . ARG B 1 419 ? -36.919 6.205 39.673 1.00 37.82 419 ARG B CA 1
ATOM 9238 C C . ARG B 1 419 ? -36.802 5.530 38.309 1.00 33.88 419 ARG B C 1
ATOM 9239 O O . ARG B 1 419 ? -37.634 4.704 37.939 1.00 37.58 419 ARG B O 1
ATOM 9247 N N . THR B 1 420 ? -35.768 5.875 37.554 1.00 33.74 420 THR B N 1
ATOM 9248 C CA . THR B 1 420 ? -35.570 5.236 36.252 1.00 31.56 420 THR B CA 1
ATOM 9249 C C . THR B 1 420 ? -35.088 3.792 36.448 1.00 32.21 420 THR B C 1
ATOM 9250 O O . THR B 1 420 ? -35.409 2.884 35.655 1.00 32.98 420 THR B O 1
ATOM 9254 N N . VAL B 1 421 ? -34.347 3.567 37.529 1.00 29.14 421 VAL B N 1
ATOM 9255 C CA . VAL B 1 421 ? -33.987 2.213 37.888 1.00 27.83 421 VAL B CA 1
ATOM 9256 C C . VAL B 1 421 ? -35.263 1.433 38.174 1.00 31.40 421 VAL B C 1
ATOM 9257 O O . VAL B 1 421 ? -35.447 0.332 37.643 1.00 25.61 421 VAL B O 1
ATOM 9261 N N . ASP B 1 422 ? -36.157 2.001 38.987 1.00 30.60 422 ASP B N 1
ATOM 9262 C CA . ASP B 1 422 ? -37.428 1.298 39.235 1.00 29.66 422 ASP B CA 1
ATOM 9263 C C . ASP B 1 422 ? -38.158 1.000 37.918 1.00 27.98 422 ASP B C 1
ATOM 9264 O O . ASP B 1 422 ? -38.635 -0.106 37.711 1.00 28.83 422 ASP B O 1
ATOM 9269 N N . TYR B 1 423 ? -38.230 1.997 37.034 1.00 29.01 423 TYR B N 1
ATOM 9270 C CA . TYR B 1 423 ? -38.883 1.857 35.724 1.00 30.10 423 TYR B CA 1
ATOM 9271 C C . TYR B 1 423 ? -38.377 0.593 35.019 1.00 32.59 423 TYR B C 1
ATOM 9272 O O . TYR B 1 423 ? -39.163 -0.299 34.622 1.00 31.51 423 TYR B O 1
ATOM 9281 N N . PHE B 1 424 ? -37.057 0.486 34.895 1.00 30.62 424 PHE B N 1
ATOM 9282 C CA . PHE B 1 424 ? -36.499 -0.683 34.214 1.00 29.60 424 PHE B CA 1
ATOM 9283 C C . PHE B 1 424 ? -36.551 -2.003 34.995 1.00 30.37 424 PHE B C 1
ATOM 9284 O O . PHE B 1 424 ? -36.516 -3.077 34.398 1.00 27.11 424 PHE B O 1
ATOM 9292 N N . ILE B 1 425 ? -36.661 -1.928 36.321 1.00 33.66 425 ILE B N 1
ATOM 9293 C CA . ILE B 1 425 ? -36.821 -3.137 37.127 1.00 30.26 425 ILE B CA 1
ATOM 9294 C C . ILE B 1 425 ? -38.204 -3.719 36.893 1.00 31.39 425 ILE B C 1
ATOM 9295 O O . ILE B 1 425 ? -38.357 -4.931 36.749 1.00 32.32 425 ILE B O 1
ATOM 9300 N N . ASP B 1 426 ? -39.204 -2.847 36.828 1.00 30.00 426 ASP B N 1
ATOM 9301 C CA . ASP B 1 426 ? -40.567 -3.287 36.577 1.00 32.12 426 ASP B CA 1
ATOM 9302 C C . ASP B 1 426 ? -40.657 -3.880 35.169 1.00 34.26 426 ASP B C 1
ATOM 9303 O O . ASP B 1 426 ? -41.235 -4.961 34.948 1.00 38.89 426 ASP B O 1
ATOM 9308 N N . ILE B 1 427 ? -40.055 -3.197 34.206 1.00 35.31 427 ILE B N 1
ATOM 9309 C CA . ILE B 1 427 ? -40.001 -3.774 32.862 1.00 34.83 427 ILE B CA 1
ATOM 9310 C C . ILE B 1 427 ? -39.353 -5.174 32.873 1.00 32.49 427 ILE B C 1
ATOM 9311 O O . ILE B 1 427 ? -39.851 -6.131 32.242 1.00 34.89 427 ILE B O 1
ATOM 9316 N N . THR B 1 428 ? -38.258 -5.302 33.618 1.00 31.32 428 THR B N 1
ATOM 9317 C CA . THR B 1 428 ? -37.564 -6.577 33.719 1.00 26.87 428 THR B CA 1
ATOM 9318 C C . THR B 1 428 ? -38.531 -7.637 34.241 1.00 29.65 428 THR B C 1
ATOM 9319 O O . THR B 1 428 ? -38.659 -8.696 33.646 1.00 29.27 428 THR B O 1
ATOM 9323 N N . LYS B 1 429 ? -39.209 -7.350 35.353 1.00 30.89 429 LYS B N 1
ATOM 9324 C CA . LYS B 1 429 ? -40.211 -8.274 35.893 1.00 33.98 429 LYS B CA 1
ATOM 9325 C C . LYS B 1 429 ? -41.219 -8.701 34.819 1.00 34.38 429 LYS B C 1
ATOM 9326 O O . LYS B 1 429 ? -41.585 -9.864 34.727 1.00 31.61 429 LYS B O 1
ATOM 9332 N N . PHE B 1 430 ? -41.660 -7.744 34.009 1.00 36.57 430 PHE B N 1
ATOM 9333 C CA . PHE B 1 430 ? -42.627 -8.034 32.955 1.00 33.81 430 PHE B CA 1
ATOM 9334 C C . PHE B 1 430 ? -42.094 -9.078 31.996 1.00 39.74 430 PHE B C 1
ATOM 9335 O O . PHE B 1 430 ? -42.777 -10.066 31.707 1.00 38.31 430 PHE B O 1
ATOM 9343 N N . TRP B 1 431 ? -40.882 -8.872 31.484 1.00 39.06 431 TRP B N 1
ATOM 9344 C CA . TRP B 1 431 ? -40.358 -9.852 30.535 1.00 32.52 431 TRP B CA 1
ATOM 9345 C C . TRP B 1 431 ? -39.876 -11.168 31.152 1.00 35.48 431 TRP B C 1
ATOM 9346 O O . TRP B 1 431 ? -39.893 -12.202 30.487 1.00 33.83 431 TRP B O 1
ATOM 9357 N N . ILE B 1 432 ? -39.453 -11.141 32.410 1.00 35.19 432 ILE B N 1
ATOM 9358 C CA . ILE B 1 432 ? -39.075 -12.378 33.087 1.00 33.40 432 ILE B CA 1
ATOM 9359 C C . ILE B 1 432 ? -40.321 -13.231 33.270 1.00 34.96 432 ILE B C 1
ATOM 9360 O O . ILE B 1 432 ? -40.284 -14.450 33.090 1.00 37.60 432 ILE B O 1
ATOM 9365 N N . ASP B 1 433 ? -41.434 -12.594 33.604 1.00 36.05 433 ASP B N 1
ATOM 9366 C CA . ASP B 1 433 ? -42.655 -13.359 33.786 1.00 37.89 433 ASP B CA 1
ATOM 9367 C C . ASP B 1 433 ? -43.169 -13.971 32.482 1.00 37.17 433 ASP B C 1
ATOM 9368 O O . ASP B 1 433 ? -43.950 -14.920 32.508 1.00 39.83 433 ASP B O 1
ATOM 9373 N N . LYS B 1 434 ? -42.684 -13.459 31.353 1.00 34.92 434 LYS B N 1
ATOM 9374 C CA . LYS B 1 434 ? -42.946 -14.072 30.043 1.00 37.45 434 LYS B CA 1
ATOM 9375 C C . LYS B 1 434 ? -41.913 -15.148 29.670 1.00 33.16 434 LYS B C 1
ATOM 9376 O O . LYS B 1 434 ? -41.928 -15.679 28.561 1.00 36.76 434 LYS B O 1
ATOM 9382 N N . GLY B 1 435 ? -40.992 -15.459 30.571 1.00 34.13 435 GLY B N 1
ATOM 9383 C CA . GLY B 1 435 ? -40.054 -16.543 30.315 1.00 31.46 435 GLY B CA 1
ATOM 9384 C C . GLY B 1 435 ? -38.695 -16.184 29.726 1.00 35.34 435 GLY B C 1
ATOM 9385 O O . GLY B 1 435 ? -37.883 -17.071 29.518 1.00 36.27 435 GLY B O 1
ATOM 9386 N N . ILE B 1 436 ? -38.401 -14.914 29.461 1.00 32.08 436 ILE B N 1
ATOM 9387 C CA . ILE B 1 436 ? -37.071 -14.642 28.915 1.00 36.61 436 ILE B CA 1
ATOM 9388 C C . ILE B 1 436 ? -35.995 -14.954 29.947 1.00 35.55 436 ILE B C 1
ATOM 9389 O O . ILE B 1 436 ? -36.256 -14.967 31.160 1.00 31.95 436 ILE B O 1
ATOM 9394 N N . ASP B 1 437 ? -34.780 -15.178 29.453 1.00 31.98 437 ASP B N 1
ATOM 9395 C CA . ASP B 1 437 ? -33.673 -15.625 30.294 1.00 33.18 437 ASP B CA 1
ATOM 9396 C C . ASP B 1 437 ? -32.592 -14.562 30.538 1.00 38.92 437 ASP B C 1
ATOM 9397 O O . ASP B 1 437 ? -31.646 -14.790 31.307 1.00 36.07 437 ASP B O 1
ATOM 9402 N N . GLY B 1 438 ? -32.729 -13.407 29.887 1.00 30.68 438 GLY B N 1
ATOM 9403 C CA . GLY B 1 438 ? -31.775 -12.331 30.076 1.00 31.83 438 GLY B CA 1
ATOM 9404 C C . GLY B 1 438 ? -31.967 -11.082 29.232 1.00 32.07 438 GLY B C 1
ATOM 9405 O O . GLY B 1 438 ? -32.721 -11.050 28.256 1.00 30.58 438 GLY B O 1
ATOM 9406 N N . PHE B 1 439 ? -31.260 -10.034 29.630 1.00 29.63 439 PHE B N 1
ATOM 9407 C CA . PHE B 1 439 ? -31.222 -8.800 28.881 1.00 28.12 439 PHE B CA 1
ATOM 9408 C C . PHE B 1 439 ? -29.819 -8.527 28.377 1.00 28.65 439 PHE B C 1
ATOM 9409 O O . PHE B 1 439 ? -28.842 -8.739 29.085 1.00 27.18 439 PHE B O 1
ATOM 9417 N N . ARG B 1 440 ? -29.738 -8.056 27.138 1.00 32.14 440 ARG B N 1
ATOM 9418 C CA . ARG B 1 440 ? -28.558 -7.392 26.623 1.00 25.03 440 ARG B CA 1
ATOM 9419 C C . ARG B 1 440 ? -28.886 -5.906 26.636 1.00 26.94 440 ARG B C 1
ATOM 9420 O O . ARG B 1 440 ? -29.812 -5.459 25.957 1.00 25.56 440 ARG B O 1
ATOM 9428 N N . ILE B 1 441 ? -28.130 -5.151 27.429 1.00 29.52 441 ILE B N 1
ATOM 9429 C CA . ILE B 1 441 ? -28.370 -3.731 27.652 1.00 30.18 441 ILE B CA 1
ATOM 9430 C C . ILE B 1 441 ? -27.653 -2.831 26.645 1.00 29.07 441 ILE B C 1
ATOM 9431 O O . ILE B 1 441 ? -26.419 -2.728 26.656 1.00 28.72 441 ILE B O 1
ATOM 9436 N N . ASP B 1 442 ? -28.436 -2.163 25.802 1.00 28.59 442 ASP B N 1
ATOM 9437 C CA . ASP B 1 442 ? -27.901 -1.246 24.792 1.00 28.26 442 ASP B CA 1
ATOM 9438 C C . ASP B 1 442 ? -27.216 -0.013 25.401 1.00 28.29 442 ASP B C 1
ATOM 9439 O O . ASP B 1 442 ? -27.677 0.539 26.412 1.00 25.94 442 ASP B O 1
ATOM 9444 N N . VAL B 1 443 ? -26.113 0.404 24.778 1.00 24.77 443 VAL B N 1
ATOM 9445 C CA . VAL B 1 443 ? -25.312 1.527 25.257 1.00 23.34 443 VAL B CA 1
ATOM 9446 C C . VAL B 1 443 ? -25.077 1.448 26.764 1.00 27.50 443 VAL B C 1
ATOM 9447 O O . VAL B 1 443 ? -25.167 2.447 27.465 1.00 30.04 443 VAL B O 1
ATOM 9451 N N . ALA B 1 444 ? -24.774 0.248 27.257 1.00 29.41 444 ALA B N 1
ATOM 9452 C CA . ALA B 1 444 ? -24.471 0.062 28.663 1.00 26.58 444 ALA B CA 1
ATOM 9453 C C . ALA B 1 444 ? -23.366 1.010 29.121 1.00 27.92 444 ALA B C 1
ATOM 9454 O O . ALA B 1 444 ? -23.487 1.619 30.181 1.00 27.03 444 ALA B O 1
ATOM 9456 N N . MET B 1 445 ? -22.293 1.142 28.341 1.00 24.76 445 MET B N 1
ATOM 9457 C CA . MET B 1 445 ? -21.198 2.001 28.786 1.00 31.31 445 MET B CA 1
ATOM 9458 C C . MET B 1 445 ? -21.646 3.438 28.996 1.00 30.42 445 MET B C 1
ATOM 9459 O O . MET B 1 445 ? -20.935 4.220 29.625 1.00 27.80 445 MET B O 1
ATOM 9464 N N . GLY B 1 446 ? -22.818 3.784 28.470 1.00 27.91 446 GLY B N 1
ATOM 9465 C CA . GLY B 1 446 ? -23.301 5.147 28.584 1.00 27.63 446 GLY B CA 1
ATOM 9466 C C . GLY B 1 446 ? -24.133 5.363 29.827 1.00 28.78 446 GLY B C 1
ATOM 9467 O O . GLY B 1 446 ? -24.543 6.483 30.113 1.00 27.62 446 GLY B O 1
ATOM 9468 N N . ILE B 1 447 ? -24.383 4.280 30.559 1.00 28.78 447 ILE B N 1
ATOM 9469 C CA . ILE B 1 447 ? -25.190 4.318 31.777 1.00 28.53 447 ILE B CA 1
ATOM 9470 C C . ILE B 1 447 ? -24.339 4.436 33.041 1.00 29.64 447 ILE B C 1
ATOM 9471 O O . ILE B 1 447 ? -23.381 3.679 33.249 1.00 28.20 447 ILE B O 1
ATOM 9476 N N . HIS B 1 448 ? -24.699 5.389 33.892 1.00 28.31 448 HIS B N 1
ATOM 9477 C CA . HIS B 1 448 ? -23.881 5.702 35.058 1.00 30.16 448 HIS B CA 1
ATOM 9478 C C . HIS B 1 448 ? -23.629 4.448 35.915 1.00 26.95 448 HIS B C 1
ATOM 9479 O O . HIS B 1 448 ? -24.525 3.608 36.088 1.00 23.61 448 HIS B O 1
ATOM 9486 N N . TYR B 1 449 ? -22.413 4.318 36.446 1.00 28.53 449 TYR B N 1
ATOM 9487 C CA . TYR B 1 449 ? -22.063 3.134 37.259 1.00 28.63 449 TYR B CA 1
ATOM 9488 C C . TYR B 1 449 ? -22.995 2.921 38.462 1.00 25.51 449 TYR B C 1
ATOM 9489 O O . TYR B 1 449 ? -23.246 1.779 38.846 1.00 25.91 449 TYR B O 1
ATOM 9498 N N . SER B 1 450 ? -23.491 4.008 39.055 1.00 22.46 450 SER B N 1
ATOM 9499 C CA . SER B 1 450 ? -24.350 3.906 40.248 1.00 26.84 450 SER B CA 1
ATOM 9500 C C . SER B 1 450 ? -25.764 3.382 39.919 1.00 25.95 450 SER B C 1
ATOM 9501 O O . SER B 1 450 ? -26.380 2.644 40.697 1.00 28.95 450 SER B O 1
ATOM 9504 N N . TRP B 1 451 ? -26.249 3.744 38.738 1.00 27.14 451 TRP B N 1
ATOM 9505 C CA . TRP B 1 451 ? -27.491 3.205 38.202 1.00 26.71 451 TRP B CA 1
ATOM 9506 C C . TRP B 1 451 ? -27.323 1.704 37.948 1.00 28.05 451 TRP B C 1
ATOM 9507 O O . TRP B 1 451 ? -28.096 0.871 38.439 1.00 29.75 451 TRP B O 1
ATOM 9518 N N . MET B 1 452 ? -26.298 1.356 37.186 1.00 24.71 452 MET B N 1
ATOM 9519 C CA . MET B 1 452 ? -26.057 -0.040 36.873 1.00 26.07 452 MET B CA 1
ATOM 9520 C C . MET B 1 452 ? -25.840 -0.861 38.133 1.00 28.02 452 MET B C 1
ATOM 9521 O O . MET B 1 452 ? -26.237 -2.007 38.193 1.00 31.42 452 MET B O 1
ATOM 9526 N N . LYS B 1 453 ? -25.238 -0.279 39.161 1.00 28.29 453 LYS B N 1
ATOM 9527 C CA . LYS B 1 453 ? -25.069 -1.019 40.409 1.00 28.14 453 LYS B CA 1
ATOM 9528 C C . LYS B 1 453 ? -26.414 -1.262 41.110 1.00 27.98 453 LYS B C 1
ATOM 9529 O O . LYS B 1 453 ? -26.650 -2.345 41.639 1.00 23.43 453 LYS B O 1
ATOM 9535 N N . GLN B 1 454 ? -27.287 -0.251 41.120 1.00 29.12 454 GLN B N 1
ATOM 9536 C CA . GLN B 1 454 ? -28.617 -0.431 41.711 1.00 25.25 454 GLN B CA 1
ATOM 9537 C C . GLN B 1 454 ? -29.381 -1.548 41.003 1.00 27.86 454 GLN B C 1
ATOM 9538 O O . GLN B 1 454 ? -29.934 -2.483 41.628 1.00 29.32 454 GLN B O 1
ATOM 9544 N N . TYR B 1 455 ? -29.379 -1.463 39.680 1.00 28.62 455 TYR B N 1
ATOM 9545 C CA . TYR B 1 455 ? -30.152 -2.381 38.866 1.00 28.11 455 TYR B CA 1
ATOM 9546 C C . TYR B 1 455 ? -29.579 -3.796 38.940 1.00 30.45 455 TYR B C 1
ATOM 9547 O O . TYR B 1 455 ? -30.296 -4.748 39.247 1.00 31.32 455 TYR B O 1
ATOM 9556 N N . TYR B 1 456 ? -28.287 -3.923 38.663 1.00 29.01 456 TYR B N 1
ATOM 9557 C CA . TYR B 1 456 ? -27.603 -5.212 38.684 1.00 28.59 456 TYR B CA 1
ATOM 9558 C C . TYR B 1 456 ? -27.722 -5.918 40.040 1.00 30.72 456 TYR B C 1
ATOM 9559 O O . TYR B 1 456 ? -28.068 -7.095 40.076 1.00 28.46 456 TYR B O 1
ATOM 9568 N N . GLU B 1 457 ? -27.450 -5.210 41.140 1.00 30.49 457 GLU B N 1
ATOM 9569 C CA . GLU B 1 457 ? -27.521 -5.850 42.462 1.00 32.03 457 GLU B CA 1
ATOM 9570 C C . GLU B 1 457 ? -28.945 -6.293 42.782 1.00 32.06 457 GLU B C 1
ATOM 9571 O O . GLU B 1 457 ? -29.158 -7.389 43.333 1.00 31.68 457 GLU B O 1
ATOM 9577 N N . TYR B 1 458 ? -29.925 -5.455 42.455 1.00 34.53 458 TYR B N 1
ATOM 9578 C CA . TYR B 1 458 ? -31.291 -5.857 42.772 1.00 35.42 458 TYR B CA 1
ATOM 9579 C C . TYR B 1 458 ? -31.702 -7.075 41.960 1.00 31.75 458 TYR B C 1
ATOM 9580 O O . TYR B 1 458 ? -32.217 -8.047 42.509 1.00 30.02 458 TYR B O 1
ATOM 9589 N N . ILE B 1 459 ? -31.468 -7.015 40.651 1.00 33.76 459 ILE B N 1
ATOM 9590 C CA . ILE B 1 459 ? -31.847 -8.108 39.754 1.00 28.37 459 ILE B CA 1
ATOM 9591 C C . ILE B 1 459 ? -31.150 -9.403 40.135 1.00 30.99 459 ILE B C 1
ATOM 9592 O O . ILE B 1 459 ? -31.791 -10.444 40.212 1.00 33.81 459 ILE B O 1
ATOM 9597 N N . LYS B 1 460 ? -29.849 -9.351 40.389 1.00 28.01 460 LYS B N 1
ATOM 9598 C CA . LYS B 1 460 ? -29.140 -10.576 40.725 1.00 32.90 460 LYS B CA 1
ATOM 9599 C C . LYS B 1 460 ? -29.593 -11.122 42.088 1.00 38.83 460 LYS B C 1
ATOM 9600 O O . LYS B 1 460 ? -29.706 -12.339 42.267 1.00 32.46 460 LYS B O 1
ATOM 9606 N N . ASN B 1 461 ? -29.887 -10.240 43.042 1.00 34.96 461 ASN B N 1
ATOM 9607 C CA . ASN B 1 461 ? -30.449 -10.755 44.282 1.00 35.99 461 ASN B CA 1
ATOM 9608 C C . ASN B 1 461 ? -31.765 -11.460 44.010 1.00 36.66 461 ASN B C 1
ATOM 9609 O O . ASN B 1 461 ? -32.039 -12.499 44.584 1.00 34.71 461 ASN B O 1
ATOM 9614 N N . THR B 1 462 ? -32.580 -10.895 43.130 1.00 35.67 462 THR B N 1
ATOM 9615 C CA . THR B 1 462 ? -33.949 -11.372 43.006 1.00 37.44 462 THR B CA 1
ATOM 9616 C C . THR B 1 462 ? -34.090 -12.519 42.000 1.00 36.92 462 THR B C 1
ATOM 9617 O O . THR B 1 462 ? -34.884 -13.437 42.208 1.00 37.56 462 THR B O 1
ATOM 9621 N N . TYR B 1 463 ? -33.312 -12.462 40.919 1.00 33.76 463 TYR B N 1
ATOM 9622 C CA . TYR B 1 463 ? -33.309 -13.507 39.901 1.00 30.13 463 TYR B CA 1
ATOM 9623 C C . TYR B 1 463 ? -31.882 -13.923 39.570 1.00 32.00 463 TYR B C 1
ATOM 9624 O O . TYR B 1 463 ? -31.309 -13.445 38.590 1.00 32.22 463 TYR B O 1
ATOM 9633 N N . PRO B 1 464 ? -31.303 -14.819 40.389 1.00 35.66 464 PRO B N 1
ATOM 9634 C CA . PRO B 1 464 ? -29.903 -15.240 40.268 1.00 34.51 464 PRO B CA 1
ATOM 9635 C C . PRO B 1 464 ? -29.553 -15.818 38.907 1.00 34.23 464 PRO B C 1
ATOM 9636 O O . PRO B 1 464 ? -28.373 -15.823 38.550 1.00 36.58 464 PRO B O 1
ATOM 9640 N N . ASP B 1 465 ? -30.544 -16.303 38.163 1.00 34.45 465 ASP B N 1
ATOM 9641 C CA . ASP B 1 465 ? -30.269 -16.984 36.894 1.00 37.42 465 ASP B CA 1
ATOM 9642 C C . ASP B 1 465 ? -30.548 -16.125 35.667 1.00 34.39 465 ASP B C 1
ATOM 9643 O O . ASP B 1 465 ? -30.377 -16.564 34.538 1.00 31.29 465 ASP B O 1
ATOM 9648 N N . PHE B 1 466 ? -30.973 -14.895 35.906 1.00 36.60 466 PHE B N 1
ATOM 9649 C CA . PHE B 1 466 ? -31.246 -13.949 34.836 1.00 31.33 466 PHE B CA 1
ATOM 9650 C C . PHE B 1 466 ? -29.945 -13.337 34.341 1.00 29.15 466 PHE B C 1
ATOM 9651 O O . PHE B 1 466 ? -29.247 -12.666 35.092 1.00 32.48 466 PHE B O 1
ATOM 9659 N N . LEU B 1 467 ? -29.615 -13.560 33.079 1.00 30.27 467 LEU B N 1
ATOM 9660 C CA . LEU B 1 467 ? -28.395 -12.987 32.531 1.00 29.89 467 LEU B CA 1
ATOM 9661 C C . LEU B 1 467 ? -28.505 -11.477 32.354 1.00 34.16 467 LEU B C 1
ATOM 9662 O O . LEU B 1 467 ? -29.461 -10.973 31.739 1.00 32.64 467 LEU B O 1
ATOM 9667 N N . VAL B 1 468 ? -27.524 -10.755 32.889 1.00 29.43 468 VAL B N 1
ATOM 9668 C CA . VAL B 1 468 ? -27.387 -9.339 32.566 1.00 28.81 468 VAL B CA 1
ATOM 9669 C C . VAL B 1 468 ? -26.132 -9.106 31.726 1.00 27.17 468 VAL B C 1
ATOM 9670 O O . VAL B 1 468 ? -25.026 -9.137 32.248 1.00 27.92 468 VAL B O 1
ATOM 9674 N N . LEU B 1 469 ? -26.323 -8.870 30.428 1.00 27.98 469 LEU B N 1
ATOM 9675 C CA . LEU B 1 469 ? -25.234 -8.731 29.450 1.00 25.84 469 LEU B CA 1
ATOM 9676 C C . LEU B 1 469 ? -25.183 -7.284 29.010 1.00 31.80 469 LEU B C 1
ATOM 9677 O O . LEU B 1 469 ? -26.222 -6.710 28.731 1.00 32.86 469 LEU B O 1
ATOM 9682 N N . GLY B 1 470 ? -23.997 -6.685 28.929 1.00 32.87 470 GLY B N 1
ATOM 9683 C CA . GLY B 1 470 ? -23.914 -5.269 28.585 1.00 29.70 470 GLY B CA 1
ATOM 9684 C C . GLY B 1 470 ? -23.168 -4.942 27.304 1.00 31.65 470 GLY B C 1
ATOM 9685 O O . GLY B 1 470 ? -22.136 -5.551 27.003 1.00 26.73 470 GLY B O 1
ATOM 9686 N N . GLU B 1 471 ? -23.696 -3.990 26.530 1.00 28.74 471 GLU B N 1
ATOM 9687 C CA . GLU B 1 471 ? -22.936 -3.469 25.409 1.00 26.50 471 GLU B CA 1
ATOM 9688 C C . GLU B 1 471 ? -21.826 -2.586 25.941 1.00 26.30 471 GLU B C 1
ATOM 9689 O O . GLU B 1 471 ? -22.088 -1.502 26.451 1.00 28.07 471 GLU B O 1
ATOM 9695 N N . LEU B 1 472 ? -20.589 -3.060 25.813 1.00 29.87 472 LEU B N 1
ATOM 9696 C CA . LEU B 1 472 ? -19.415 -2.399 26.388 1.00 27.53 472 LEU B CA 1
ATOM 9697 C C . LEU B 1 472 ? -18.271 -2.542 25.404 1.00 27.01 472 LEU B C 1
ATOM 9698 O O . LEU B 1 472 ? -18.188 -3.533 24.694 1.00 29.99 472 LEU B O 1
ATOM 9703 N N . ALA B 1 473 ? -17.395 -1.551 25.335 1.00 30.60 473 ALA B N 1
ATOM 9704 C CA . ALA B 1 473 ? -16.412 -1.524 24.251 1.00 30.25 473 ALA B CA 1
ATOM 9705 C C . ALA B 1 473 ? -14.989 -1.407 24.781 1.00 32.77 473 ALA B C 1
ATOM 9706 O O . ALA B 1 473 ? -14.022 -1.750 24.093 1.00 32.28 473 ALA B O 1
ATOM 9708 N N . GLU B 1 474 ? -14.867 -0.927 26.011 1.00 28.37 474 GLU B N 1
ATOM 9709 C CA . GLU B 1 474 ? -13.569 -0.793 26.661 1.00 28.12 474 GLU B CA 1
ATOM 9710 C C . GLU B 1 474 ? -13.195 -2.105 27.383 1.00 33.27 474 GLU B C 1
ATOM 9711 O O . GLU B 1 474 ? -13.939 -3.098 27.309 1.00 29.11 474 GLU B O 1
ATOM 9717 N N . ASN B 1 475 ? -12.044 -2.117 28.056 1.00 29.20 475 ASN B N 1
ATOM 9718 C CA . ASN B 1 475 ? -11.576 -3.309 28.772 1.00 26.85 475 ASN B CA 1
ATOM 9719 C C . ASN B 1 475 ? -12.621 -3.801 29.764 1.00 26.51 475 ASN B C 1
ATOM 9720 O O . ASN B 1 475 ? -12.925 -3.109 30.730 1.00 27.31 475 ASN B O 1
ATOM 9725 N N . PRO B 1 476 ? -13.156 -5.008 29.546 1.00 24.62 476 PRO B N 1
ATOM 9726 C CA . PRO B 1 476 ? -14.185 -5.557 30.443 1.00 27.96 476 PRO B CA 1
ATOM 9727 C C . PRO B 1 476 ? -13.861 -5.515 31.953 1.00 32.29 476 PRO B C 1
ATOM 9728 O O . PRO B 1 476 ? -14.805 -5.572 32.753 1.00 27.56 476 PRO B O 1
ATOM 9732 N N . ARG B 1 477 ? -12.581 -5.430 32.336 1.00 27.54 477 ARG B N 1
ATOM 9733 C CA . ARG B 1 477 ? -12.223 -5.428 33.749 1.00 29.92 477 ARG B CA 1
ATOM 9734 C C . ARG B 1 477 ? -12.686 -4.157 34.463 1.00 34.48 477 ARG B C 1
ATOM 9735 O O . ARG B 1 477 ? -12.551 -4.041 35.696 1.00 32.10 477 ARG B O 1
ATOM 9743 N N . ILE B 1 478 ? -13.222 -3.210 33.687 1.00 30.75 478 ILE B N 1
ATOM 9744 C CA . ILE B 1 478 ? -13.801 -1.989 34.238 1.00 28.70 478 ILE B CA 1
ATOM 9745 C C . ILE B 1 478 ? -15.194 -2.296 34.793 1.00 30.59 478 ILE B C 1
ATOM 9746 O O . ILE B 1 478 ? -15.617 -1.716 35.779 1.00 29.50 478 ILE B O 1
ATOM 9751 N N . TYR B 1 479 ? -15.890 -3.244 34.171 1.00 29.70 479 TYR B N 1
ATOM 9752 C CA . TYR B 1 479 ? -17.340 -3.349 34.332 1.00 31.22 479 TYR B CA 1
ATOM 9753 C C . TYR B 1 479 ? -17.872 -4.596 35.041 1.00 29.94 479 TYR B C 1
ATOM 9754 O O . TYR B 1 479 ? -19.068 -4.687 35.288 1.00 29.62 479 TYR B O 1
ATOM 9763 N N . MET B 1 480 ? -17.021 -5.569 35.347 1.00 28.82 480 MET B N 1
ATOM 9764 C CA . MET B 1 480 ? -17.567 -6.879 35.667 1.00 26.00 480 MET B CA 1
ATOM 9765 C C . MET B 1 480 ? -18.208 -6.990 37.038 1.00 27.98 480 MET B C 1
ATOM 9766 O O . MET B 1 480 ? -18.809 -8.010 37.344 1.00 27.40 480 MET B O 1
ATOM 9771 N N . ASP B 1 481 ? -18.101 -5.939 37.853 1.00 29.76 481 ASP B N 1
ATOM 9772 C CA . ASP B 1 481 ? -18.861 -5.866 39.099 1.00 25.38 481 ASP B CA 1
ATOM 9773 C C . ASP B 1 481 ? -20.291 -5.417 38.842 1.00 31.84 481 ASP B C 1
ATOM 9774 O O . ASP B 1 481 ? -21.104 -5.417 39.758 1.00 27.49 481 ASP B O 1
ATOM 9779 N N . TYR B 1 482 ? -20.585 -5.006 37.606 1.00 29.32 482 TYR B N 1
ATOM 9780 C CA . TYR B 1 482 ? -21.888 -4.439 37.288 1.00 30.16 482 TYR B CA 1
ATOM 9781 C C . TYR B 1 482 ? -22.664 -5.278 36.282 1.00 30.05 482 TYR B C 1
ATOM 9782 O O . TYR B 1 482 ? -23.807 -4.958 35.963 1.00 29.36 482 TYR B O 1
ATOM 9791 N N . PHE B 1 483 ? -22.032 -6.335 35.773 1.00 28.25 483 PHE B N 1
ATOM 9792 C CA . PHE B 1 483 ? -22.649 -7.207 34.772 1.00 28.19 483 PHE B CA 1
ATOM 9793 C C . PHE B 1 483 ? -22.251 -8.656 35.007 1.00 28.92 483 PHE B C 1
ATOM 9794 O O . PHE B 1 483 ? -21.266 -8.926 35.690 1.00 27.66 483 PHE B O 1
ATOM 9802 N N . ASP B 1 484 ? -23.019 -9.580 34.431 1.00 28.01 484 ASP B N 1
ATOM 9803 C CA . ASP B 1 484 ? -22.603 -10.977 34.326 1.00 28.98 484 ASP B CA 1
ATOM 9804 C C . ASP B 1 484 ? -21.673 -11.129 33.136 1.00 28.33 484 ASP B C 1
ATOM 9805 O O . ASP B 1 484 ? -20.719 -11.904 33.165 1.00 27.39 484 ASP B O 1
ATOM 9810 N N . SER B 1 485 ? -21.972 -10.380 32.084 1.00 24.76 485 SER B N 1
ATOM 9811 C CA . SER B 1 485 ? -21.239 -10.489 30.832 1.00 29.03 485 SER B CA 1
ATOM 9812 C C . SER B 1 485 ? -21.127 -9.141 30.140 1.00 28.36 485 SER B C 1
ATOM 9813 O O . SER B 1 485 ? -21.937 -8.238 30.373 1.00 27.93 485 SER B O 1
ATOM 9816 N N . ALA B 1 486 ? -20.110 -9.026 29.288 1.00 30.16 486 ALA B N 1
ATOM 9817 C CA . ALA B 1 486 ? -19.907 -7.861 28.440 1.00 27.25 486 ALA B CA 1
ATOM 9818 C C . ALA B 1 486 ? -19.582 -8.314 27.022 1.00 30.88 486 ALA B C 1
ATOM 9819 O O . ALA B 1 486 ? -18.806 -9.267 26.815 1.00 28.81 486 ALA B O 1
ATOM 9821 N N . MET B 1 487 ? -20.181 -7.642 26.045 1.00 30.23 487 MET B N 1
ATOM 9822 C CA . MET B 1 487 ? -19.827 -7.875 24.649 1.00 31.88 487 MET B CA 1
ATOM 9823 C C . MET B 1 487 ? -18.349 -7.567 24.531 1.00 30.47 487 MET B C 1
ATOM 9824 O O . MET B 1 487 ? -17.928 -6.444 24.823 1.00 28.46 487 MET B O 1
ATOM 9829 N N . ASN B 1 488 ? -17.562 -8.558 24.122 1.00 29.27 488 ASN B N 1
ATOM 9830 C CA . ASN B 1 488 ? -16.113 -8.445 24.221 1.00 30.88 488 ASN B CA 1
ATOM 9831 C C . ASN B 1 488 ? -15.460 -7.766 23.016 1.00 31.75 488 ASN B C 1
ATOM 9832 O O . ASN B 1 488 ? -14.661 -8.389 22.310 1.00 31.66 488 ASN B O 1
ATOM 9837 N N . TYR B 1 489 ? -15.783 -6.488 22.805 1.00 28.90 489 TYR B N 1
ATOM 9838 C CA . TYR B 1 489 ? -15.207 -5.713 21.699 1.00 31.45 489 TYR B CA 1
ATOM 9839 C C . TYR B 1 489 ? -13.698 -5.520 21.871 1.00 32.67 489 TYR B C 1
ATOM 9840 O O . TYR B 1 489 ? -12.947 -5.440 20.886 1.00 30.34 489 TYR B O 1
ATOM 9849 N N . TYR B 1 490 ? -13.259 -5.458 23.125 1.00 30.67 490 TYR B N 1
ATOM 9850 C CA . TYR B 1 490 ? -11.829 -5.352 23.449 1.00 33.50 490 TYR B CA 1
ATOM 9851 C C . TYR B 1 490 ? -11.042 -6.524 22.850 1.00 33.81 490 TYR B C 1
ATOM 9852 O O . TYR B 1 490 ? -9.989 -6.343 22.227 1.00 32.54 490 TYR B O 1
ATOM 9861 N N . LEU B 1 491 ? -11.568 -7.727 23.048 1.00 32.34 491 LEU B N 1
ATOM 9862 C CA . LEU B 1 491 ? -10.922 -8.941 22.565 1.00 35.42 491 LEU B CA 1
ATOM 9863 C C . LEU B 1 491 ? -10.919 -8.948 21.039 1.00 35.67 491 LEU B C 1
ATOM 9864 O O . LEU B 1 491 ? -9.865 -9.102 20.423 1.00 33.21 491 LEU B O 1
ATOM 9869 N N . ARG B 1 492 ? -12.093 -8.751 20.437 1.00 34.99 492 ARG B N 1
ATOM 9870 C CA . ARG B 1 492 ? -12.205 -8.714 18.985 1.00 29.54 492 ARG B CA 1
ATOM 9871 C C . ARG B 1 492 ? -11.173 -7.759 18.408 1.00 29.98 492 ARG B C 1
ATOM 9872 O O . ARG B 1 492 ? -10.555 -8.038 17.386 1.00 33.28 492 ARG B O 1
ATOM 9880 N N . LYS B 1 493 ? -10.993 -6.625 19.076 1.00 34.81 493 LYS B N 1
ATOM 9881 C CA . LYS B 1 493 ? -10.011 -5.644 18.653 1.00 36.23 493 LYS B CA 1
ATOM 9882 C C . LYS B 1 493 ? -8.594 -6.219 18.749 1.00 38.74 493 LYS B C 1
ATOM 9883 O O . LYS B 1 493 ? -7.778 -6.028 17.842 1.00 38.41 493 LYS B O 1
ATOM 9889 N N . ALA B 1 494 ? -8.297 -6.915 19.845 1.00 33.97 494 ALA B N 1
ATOM 9890 C CA . ALA B 1 494 ? -6.996 -7.587 19.969 1.00 35.62 494 ALA B CA 1
ATOM 9891 C C . ALA B 1 494 ? -6.743 -8.567 18.802 1.00 32.87 494 ALA B C 1
ATOM 9892 O O . ALA B 1 494 ? -5.654 -8.615 18.222 1.00 35.68 494 ALA B O 1
ATOM 9894 N N . ILE B 1 495 ? -7.763 -9.347 18.472 1.00 29.83 495 ILE B N 1
ATOM 9895 C CA . ILE B 1 495 ? -7.677 -10.321 17.394 1.00 37.52 495 ILE B CA 1
ATOM 9896 C C . ILE B 1 495 ? -7.403 -9.651 16.048 1.00 38.34 495 ILE B C 1
ATOM 9897 O O . ILE B 1 495 ? -6.448 -10.011 15.359 1.00 41.16 495 ILE B O 1
ATOM 9902 N N . LEU B 1 496 ? -8.222 -8.666 15.688 1.00 38.25 496 LEU B N 1
ATOM 9903 C CA . LEU B 1 496 ? -8.014 -7.936 14.438 1.00 38.34 496 LEU B CA 1
ATOM 9904 C C . LEU B 1 496 ? -6.642 -7.289 14.402 1.00 40.23 496 LEU B C 1
ATOM 9905 O O . LEU B 1 496 ? -5.989 -7.278 13.371 1.00 43.96 496 LEU B O 1
ATOM 9910 N N . GLU B 1 497 ? -6.202 -6.762 15.542 1.00 41.26 497 GLU B N 1
ATOM 9911 C CA . GLU B 1 497 ? -4.918 -6.073 15.622 1.00 40.38 497 GLU B CA 1
ATOM 9912 C C . GLU B 1 497 ? -3.721 -7.013 15.494 1.00 41.04 497 GLU B C 1
ATOM 9913 O O . GLU B 1 497 ? -2.650 -6.603 15.050 1.00 42.41 497 GLU B O 1
ATOM 9919 N N . LEU B 1 498 ? -3.904 -8.272 15.868 1.00 39.71 498 LEU B N 1
ATOM 9920 C CA . LEU B 1 498 ? -2.857 -9.273 15.653 1.00 40.56 498 LEU B CA 1
ATOM 9921 C C . LEU B 1 498 ? -2.837 -9.790 14.213 1.00 45.07 498 LEU B C 1
ATOM 9922 O O . LEU B 1 498 ? -1.798 -9.759 13.535 1.00 42.14 498 LEU B O 1
ATOM 9927 N N . LEU B 1 499 ? -3.995 -10.270 13.763 1.00 39.85 499 LEU B N 1
ATOM 9928 C CA . LEU B 1 499 ? -4.091 -11.054 12.537 1.00 37.83 499 LEU B CA 1
ATOM 9929 C C . LEU B 1 499 ? -4.403 -10.253 11.253 1.00 44.00 499 LEU B C 1
ATOM 9930 O O . LEU B 1 499 ? -4.151 -10.738 10.137 1.00 45.19 499 LEU B O 1
ATOM 9935 N N . ILE B 1 500 ? -4.951 -9.045 11.399 1.00 42.15 500 ILE B N 1
ATOM 9936 C CA . ILE B 1 500 ? -5.337 -8.238 10.233 1.00 41.98 500 ILE B CA 1
ATOM 9937 C C . ILE B 1 500 ? -4.529 -6.943 10.054 1.00 47.11 500 ILE B C 1
ATOM 9938 O O . ILE B 1 500 ? -3.877 -6.763 9.027 1.00 46.44 500 ILE B O 1
ATOM 9943 N N . TYR B 1 501 ? -4.573 -6.041 11.033 1.00 45.59 501 TYR B N 1
ATOM 9944 C CA . TYR B 1 501 ? -3.821 -4.784 10.934 1.00 43.13 501 TYR B CA 1
ATOM 9945 C C . TYR B 1 501 ? -2.360 -4.990 11.300 1.00 45.40 501 TYR B C 1
ATOM 9946 O O . TYR B 1 501 ? -1.540 -4.085 11.147 1.00 42.15 501 TYR B O 1
ATOM 9955 N N . LYS B 1 502 ? -2.051 -6.187 11.790 1.00 43.89 502 LYS B N 1
ATOM 9956 C CA . LYS B 1 502 ? -0.683 -6.545 12.146 1.00 44.62 502 LYS B CA 1
ATOM 9957 C C . LYS B 1 502 ? 0.052 -5.393 12.839 1.00 47.99 502 LYS B C 1
ATOM 9958 O O . LYS B 1 502 ? 1.126 -4.972 12.404 1.00 50.26 502 LYS B O 1
ATOM 9964 N N . ARG B 1 503 ? -0.528 -4.874 13.915 1.00 45.99 503 ARG B N 1
ATOM 9965 C CA . ARG B 1 503 ? 0.132 -3.795 14.637 1.00 45.42 503 ARG B CA 1
ATOM 9966 C C . ARG B 1 503 ? 0.591 -4.197 16.043 1.00 41.09 503 ARG B C 1
ATOM 9967 O O . ARG B 1 503 ? 1.288 -3.438 16.711 1.00 45.28 503 ARG B O 1
ATOM 9975 N N . ILE B 1 504 ? 0.213 -5.396 16.477 1.00 45.60 504 ILE B N 1
ATOM 9976 C CA . ILE B 1 504 ? 0.787 -5.992 17.684 1.00 41.00 504 ILE B CA 1
ATOM 9977 C C . ILE B 1 504 ? 1.267 -7.412 17.404 1.00 44.05 504 ILE B C 1
ATOM 9978 O O . ILE B 1 504 ? 0.617 -8.159 16.673 1.00 46.16 504 ILE B O 1
ATOM 9983 N N . ASP B 1 505 ? 2.404 -7.785 17.984 1.00 43.91 505 ASP B N 1
ATOM 9984 C CA . ASP B 1 505 ? 2.913 -9.141 17.843 1.00 43.00 505 ASP B CA 1
ATOM 9985 C C . ASP B 1 505 ? 2.206 -10.082 18.808 1.00 45.43 505 ASP B C 1
ATOM 9986 O O . ASP B 1 505 ? 1.246 -9.702 19.479 1.00 44.25 505 ASP B O 1
ATOM 9991 N N . LEU B 1 506 ? 2.705 -11.308 18.876 1.00 40.10 506 LEU B N 1
ATOM 9992 C CA . LEU B 1 506 ? 2.062 -12.369 19.632 1.00 41.70 506 LEU B CA 1
ATOM 9993 C C . LEU B 1 506 ? 2.125 -12.166 21.160 1.00 43.55 506 LEU B C 1
ATOM 9994 O O . LEU B 1 506 ? 1.149 -12.437 21.859 1.00 40.15 506 LEU B O 1
ATOM 9999 N N . ASN B 1 507 ? 3.265 -11.698 21.670 1.00 41.49 507 ASN B N 1
ATOM 10000 C CA . ASN B 1 507 ? 3.392 -11.392 23.091 1.00 40.72 507 ASN B CA 1
ATOM 10001 C C . ASN B 1 507 ? 2.443 -10.263 23.491 1.00 43.32 507 ASN B C 1
ATOM 10002 O O . ASN B 1 507 ? 1.804 -10.308 24.551 1.00 42.00 507 ASN B O 1
ATOM 10007 N N . GLU B 1 508 ? 2.365 -9.249 22.635 1.00 42.56 508 GLU B N 1
ATOM 10008 C CA . GLU B 1 508 ? 1.432 -8.149 22.827 1.00 40.92 508 GLU B CA 1
ATOM 10009 C C . GLU B 1 508 ? -0.001 -8.669 22.883 1.00 39.88 508 GLU B C 1
ATOM 10010 O O . GLU B 1 508 ? -0.785 -8.264 23.743 1.00 33.12 508 GLU B O 1
ATOM 10016 N N . PHE B 1 509 ? -0.332 -9.596 21.988 1.00 40.65 509 PHE B N 1
ATOM 10017 C CA . PHE B 1 509 ? -1.671 -10.179 21.973 1.00 36.94 509 PHE B CA 1
ATOM 10018 C C . PHE B 1 509 ? -1.966 -10.894 23.293 1.00 39.19 509 PHE B C 1
ATOM 10019 O O . PHE B 1 509 ? -2.988 -10.643 23.952 1.00 39.07 509 PHE B O 1
ATOM 10027 N N . ILE B 1 510 ? -1.065 -11.787 23.682 1.00 39.94 510 ILE B N 1
ATOM 10028 C CA . ILE B 1 510 ? -1.259 -12.557 24.903 1.00 37.61 510 ILE B CA 1
ATOM 10029 C C . ILE B 1 510 ? -1.463 -11.607 26.075 1.00 40.46 510 ILE B C 1
ATOM 10030 O O . ILE B 1 510 ? -2.314 -11.836 26.946 1.00 39.27 510 ILE B O 1
ATOM 10035 N N . SER B 1 511 ? -0.681 -10.529 26.068 1.00 37.13 511 SER B N 1
ATOM 10036 C CA . SER B 1 511 ? -0.700 -9.534 27.122 1.00 35.06 511 SER B CA 1
ATOM 10037 C C . SER B 1 511 ? -2.043 -8.784 27.166 1.00 37.30 511 SER B C 1
ATOM 10038 O O . SER B 1 511 ? -2.565 -8.476 28.243 1.00 33.24 511 SER B O 1
ATOM 10041 N N . ARG B 1 512 ? -2.596 -8.504 25.989 1.00 34.82 512 ARG B N 1
ATOM 10042 C CA . ARG B 1 512 ? -3.939 -7.937 25.878 1.00 34.93 512 ARG B CA 1
ATOM 10043 C C . ARG B 1 512 ? -4.989 -8.851 26.484 1.00 35.66 512 ARG B C 1
ATOM 10044 O O . ARG B 1 512 ? -5.855 -8.394 27.231 1.00 37.67 512 ARG B O 1
ATOM 10052 N N . ILE B 1 513 ? -4.917 -10.137 26.152 1.00 34.21 513 ILE B N 1
ATOM 10053 C CA . ILE B 1 513 ? -5.858 -11.114 26.704 1.00 38.16 513 ILE B CA 1
ATOM 10054 C C . ILE B 1 513 ? -5.774 -11.228 28.233 1.00 38.56 513 ILE B C 1
ATOM 10055 O O . ILE B 1 513 ? -6.801 -11.267 28.935 1.00 34.99 513 ILE B O 1
ATOM 10060 N N . ASN B 1 514 ? -4.548 -11.298 28.746 1.00 39.00 514 ASN B N 1
ATOM 10061 C CA . ASN B 1 514 ? -4.349 -11.514 30.178 1.00 36.04 514 ASN B CA 1
ATOM 10062 C C . ASN B 1 514 ? -4.691 -10.265 30.953 1.00 36.42 514 ASN B C 1
ATOM 10063 O O . ASN B 1 514 ? -5.007 -10.317 32.145 1.00 34.22 514 ASN B O 1
ATOM 10068 N N . ASN B 1 515 ? -4.636 -9.143 30.248 1.00 31.93 515 ASN B N 1
ATOM 10069 C CA . ASN B 1 515 ? -4.888 -7.845 30.830 1.00 32.34 515 ASN B CA 1
ATOM 10070 C C . ASN B 1 515 ? -6.377 -7.662 31.141 1.00 34.75 515 ASN B C 1
ATOM 10071 O O . ASN B 1 515 ? -6.785 -6.657 31.724 1.00 34.39 515 ASN B O 1
ATOM 10076 N N . VAL B 1 516 ? -7.184 -8.637 30.727 1.00 35.38 516 VAL B N 1
ATOM 10077 C CA . VAL B 1 516 ? -8.539 -8.779 31.244 1.00 33.89 516 VAL B CA 1
ATOM 10078 C C . VAL B 1 516 ? -8.732 -10.092 32.022 1.00 34.31 516 VAL B C 1
ATOM 10079 O O . VAL B 1 516 ? -9.250 -10.070 33.138 1.00 32.65 516 VAL B O 1
ATOM 10083 N N . TYR B 1 517 ? -8.293 -11.221 31.467 1.00 32.11 517 TYR B N 1
ATOM 10084 C CA . TYR B 1 517 ? -8.486 -12.498 32.161 1.00 27.50 517 TYR B CA 1
ATOM 10085 C C . TYR B 1 517 ? -7.907 -12.514 33.583 1.00 28.28 517 TYR B C 1
ATOM 10086 O O . TYR B 1 517 ? -8.562 -12.948 34.525 1.00 28.01 517 TYR B O 1
ATOM 10095 N N . ALA B 1 518 ? -6.678 -12.042 33.732 1.00 30.92 518 ALA B N 1
ATOM 10096 C CA . ALA B 1 518 ? -5.997 -12.088 35.025 1.00 28.91 518 ALA B CA 1
ATOM 10097 C C . ALA B 1 518 ? -6.595 -11.111 36.025 1.00 30.93 518 ALA B C 1
ATOM 10098 O O . ALA B 1 518 ? -6.287 -11.174 37.210 1.00 30.38 518 ALA B O 1
ATOM 10100 N N . TYR B 1 519 ? -7.470 -10.223 35.552 1.00 32.36 519 TYR B N 1
ATOM 10101 C CA . TYR B 1 519 ? -8.000 -9.160 36.400 1.00 25.58 519 TYR B CA 1
ATOM 10102 C C . TYR B 1 519 ? -9.462 -9.316 36.781 1.00 28.33 519 TYR B C 1
ATOM 10103 O O . TYR B 1 519 ? -10.000 -8.502 37.529 1.00 28.38 519 TYR B O 1
ATOM 10112 N N . ILE B 1 520 ? -10.110 -10.359 36.272 1.00 28.42 520 ILE B N 1
ATOM 10113 C CA . ILE B 1 520 ? -11.475 -10.655 36.686 1.00 27.08 520 ILE B CA 1
ATOM 10114 C C . ILE B 1 520 ? -11.600 -12.102 37.137 1.00 29.14 520 ILE B C 1
ATOM 10115 O O . ILE B 1 520 ? -10.762 -12.941 36.797 1.00 27.91 520 ILE B O 1
ATOM 10120 N N . PRO B 1 521 ? -12.650 -12.404 37.915 1.00 29.96 521 PRO B N 1
ATOM 10121 C CA . PRO B 1 521 ? -12.837 -13.781 38.372 1.00 29.89 521 PRO B CA 1
ATOM 10122 C C . PRO B 1 521 ? -13.047 -14.692 37.184 1.00 30.32 521 PRO B C 1
ATOM 10123 O O . PRO B 1 521 ? -13.590 -14.260 36.168 1.00 31.36 521 PRO B O 1
ATOM 10127 N N . HIS B 1 522 ? -12.632 -15.943 37.326 1.00 26.30 522 HIS B N 1
ATOM 10128 C CA . HIS B 1 522 ? -12.753 -16.925 36.264 1.00 27.47 522 HIS B CA 1
ATOM 10129 C C . HIS B 1 522 ? -14.167 -17.023 35.692 1.00 28.29 522 HIS B C 1
ATOM 10130 O O . HIS B 1 522 ? -14.311 -17.106 34.482 1.00 25.81 522 HIS B O 1
ATOM 10137 N N . TYR B 1 523 ? -15.195 -17.036 36.550 1.00 28.73 523 TYR B N 1
ATOM 10138 C CA . TYR B 1 523 ? -16.583 -17.229 36.085 1.00 28.55 523 TYR B CA 1
ATOM 10139 C C . TYR B 1 523 ? -17.062 -16.031 35.258 1.00 29.44 523 TYR B C 1
ATOM 10140 O O . TYR B 1 523 ? -17.802 -16.176 34.266 1.00 29.73 523 TYR B O 1
ATOM 10149 N N . LYS B 1 524 ? -16.619 -14.845 35.665 1.00 28.66 524 LYS B N 1
ATOM 10150 C CA . LYS B 1 524 ? -16.868 -13.633 34.900 1.00 26.75 524 LYS B CA 1
ATOM 10151 C C . LYS B 1 524 ? -16.215 -13.829 33.518 1.00 31.62 524 LYS B C 1
ATOM 10152 O O . LYS B 1 524 ? -16.862 -13.660 32.466 1.00 27.02 524 LYS B O 1
ATOM 10158 N N . ALA B 1 525 ? -14.947 -14.238 33.519 1.00 25.89 525 ALA B N 1
ATOM 10159 C CA . ALA B 1 525 ? -14.253 -14.531 32.261 1.00 28.72 525 ALA B CA 1
ATOM 10160 C C . ALA B 1 525 ? -15.024 -15.510 31.368 1.00 31.89 525 ALA B C 1
ATOM 10161 O O . ALA B 1 525 ? -15.112 -15.297 30.170 1.00 28.45 525 ALA B O 1
ATOM 10163 N N . LEU B 1 526 ? -15.550 -16.595 31.952 1.00 31.23 526 LEU B N 1
ATOM 10164 C CA . LEU B 1 526 ? -16.277 -17.610 31.191 1.00 31.17 526 LEU B CA 1
ATOM 10165 C C . LEU B 1 526 ? -17.550 -17.024 30.583 1.00 30.38 526 LEU B C 1
ATOM 10166 O O . LEU B 1 526 ? -18.027 -17.498 29.552 1.00 28.47 526 LEU B O 1
ATOM 10171 N N . SER B 1 527 ? -18.090 -15.998 31.238 1.00 29.28 527 SER B N 1
ATOM 10172 C CA . SER B 1 527 ? -19.335 -15.367 30.788 1.00 30.17 527 SER B CA 1
ATOM 10173 C C . SER B 1 527 ? -19.175 -14.328 29.680 1.00 27.81 527 SER B C 1
ATOM 10174 O O . SER B 1 527 ? -20.159 -13.930 29.063 1.00 25.24 527 SER B O 1
ATOM 10177 N N . LEU B 1 528 ? -17.954 -13.860 29.444 1.00 26.75 528 LEU B N 1
ATOM 10178 C CA . LEU B 1 528 ? -17.745 -12.821 28.444 1.00 27.53 528 LEU B CA 1
ATOM 10179 C C . LEU B 1 528 ? -18.318 -13.231 27.071 1.00 29.09 528 LEU B C 1
ATOM 10180 O O . LEU B 1 528 ? -18.064 -14.336 26.579 1.00 25.24 528 LEU B O 1
ATOM 10185 N N . TYR B 1 529 ? -19.105 -12.328 26.484 1.00 28.24 529 TYR B N 1
ATOM 10186 C CA . TYR B 1 529 ? -19.710 -12.502 25.165 1.00 28.95 529 TYR B CA 1
ATOM 10187 C C . TYR B 1 529 ? -18.645 -12.269 24.084 1.00 31.66 529 TYR B C 1
ATOM 10188 O O . TYR B 1 529 ? -18.408 -11.140 23.662 1.00 29.87 529 TYR B O 1
ATOM 10197 N N . ASN B 1 530 ? -17.995 -13.335 23.637 1.00 29.16 530 ASN B N 1
ATOM 10198 C CA . ASN B 1 530 ? -16.884 -13.165 22.710 1.00 31.61 530 ASN B CA 1
ATOM 10199 C C . ASN B 1 530 ? -17.306 -13.311 21.252 1.00 33.88 530 ASN B C 1
ATOM 10200 O O . ASN B 1 530 ? -17.492 -14.439 20.760 1.00 30.52 530 ASN B O 1
ATOM 10205 N N . MET B 1 531 ? -17.475 -12.171 20.571 1.00 34.12 531 MET B N 1
ATOM 10206 C CA . MET B 1 531 ? -17.858 -12.180 19.156 1.00 33.04 531 MET B CA 1
ATOM 10207 C C . MET B 1 531 ? -16.706 -11.903 18.200 1.00 37.01 531 MET B C 1
ATOM 10208 O O . MET B 1 531 ? -15.624 -11.443 18.580 1.00 33.71 531 MET B O 1
ATOM 10213 N N . LEU B 1 532 ? -16.978 -12.174 16.934 1.00 33.02 532 LEU B N 1
ATOM 10214 C CA . LEU B 1 532 ? -16.113 -11.756 15.864 1.00 34.03 532 LEU B CA 1
ATOM 10215 C C . LEU B 1 532 ? -16.864 -10.672 15.086 1.00 36.47 532 LEU B C 1
ATOM 10216 O O . LEU B 1 532 ? -16.275 -9.924 14.303 1.00 32.16 532 LEU B O 1
ATOM 10221 N N . GLY B 1 533 ? -18.173 -10.594 15.316 1.00 33.46 533 GLY B N 1
ATOM 10222 C CA . GLY B 1 533 ? -19.013 -9.652 14.597 1.00 31.60 533 GLY B CA 1
ATOM 10223 C C . GLY B 1 533 ? -20.362 -9.414 15.255 1.00 36.75 533 GLY B C 1
ATOM 10224 O O . GLY B 1 533 ? -20.757 -10.127 16.186 1.00 34.36 533 GLY B O 1
ATOM 10225 N N . SER B 1 534 ? -21.062 -8.395 14.761 1.00 36.92 534 SER B N 1
ATOM 10226 C CA . SER B 1 534 ? -22.386 -8.023 15.249 1.00 34.01 534 SER B CA 1
ATOM 10227 C C . SER B 1 534 ? -22.983 -6.987 14.299 1.00 36.90 534 SER B C 1
ATOM 10228 O O . SER B 1 534 ? -22.353 -6.624 13.301 1.00 37.48 534 SE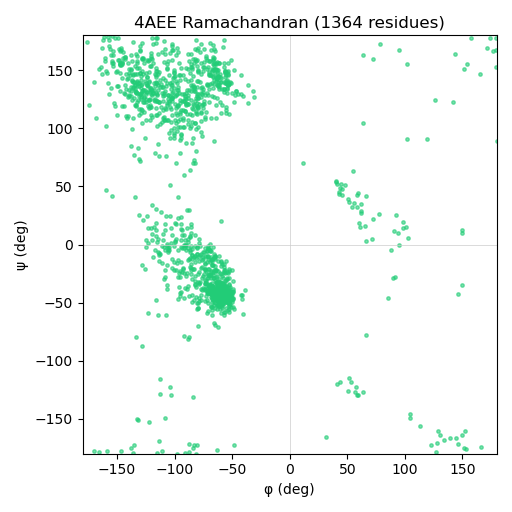R B O 1
ATOM 10231 N N . HIS B 1 535 ? -24.181 -6.498 14.616 1.00 32.11 535 HIS B N 1
ATOM 10232 C CA . HIS B 1 535 ? -24.863 -5.519 13.763 1.00 36.41 535 HIS B CA 1
ATOM 10233 C C . HIS B 1 535 ? -24.228 -4.127 13.776 1.00 37.24 535 HIS B C 1
ATOM 10234 O O . HIS B 1 535 ? -24.714 -3.227 13.095 1.00 40.80 535 HIS B O 1
ATOM 10241 N N . ASP B 1 536 ? -23.162 -3.940 14.553 1.00 34.37 536 ASP B N 1
ATOM 10242 C CA . ASP B 1 536 ? -22.492 -2.644 14.623 1.00 35.26 536 ASP B CA 1
ATOM 10243 C C . ASP B 1 536 ? -21.108 -2.638 13.967 1.00 35.26 536 ASP B C 1
ATOM 10244 O O . ASP B 1 536 ? -20.359 -1.669 14.098 1.00 34.07 536 ASP B O 1
ATOM 10249 N N . VAL B 1 537 ? -20.768 -3.715 13.266 1.00 32.64 537 VAL B N 1
ATOM 10250 C CA . VAL B 1 537 ? -19.474 -3.796 12.608 1.00 32.00 537 VAL B CA 1
ATOM 10251 C C . VAL B 1 537 ? -19.570 -4.551 11.286 1.00 37.48 537 VAL B C 1
ATOM 10252 O O . VAL B 1 537 ? -20.511 -5.312 11.056 1.00 34.47 537 VAL B O 1
ATOM 10256 N N . PRO B 1 538 ? -18.583 -4.350 10.406 1.00 41.07 538 PRO B N 1
ATOM 10257 C CA . PRO B 1 538 ? -18.592 -5.087 9.135 1.00 37.23 538 PRO B CA 1
ATOM 10258 C C . PRO B 1 538 ? -18.632 -6.601 9.362 1.00 40.38 538 PRO B C 1
ATOM 10259 O O . PRO B 1 538 ? -18.184 -7.055 10.420 1.00 39.20 538 PRO B O 1
ATOM 10263 N N . ARG B 1 539 ? -19.183 -7.359 8.408 1.00 37.32 539 ARG B N 1
ATOM 10264 C CA . ARG B 1 539 ? -19.196 -8.810 8.503 1.00 32.89 539 ARG B CA 1
ATOM 10265 C C . ARG B 1 539 ? -17.757 -9.314 8.513 1.00 38.01 539 ARG B C 1
ATOM 10266 O O . ARG B 1 539 ? -16.925 -8.854 7.739 1.00 38.45 539 ARG B O 1
ATOM 10274 N N . ILE B 1 540 ? -17.470 -10.261 9.398 1.00 38.61 540 ILE B N 1
ATOM 10275 C CA . ILE B 1 540 ? -16.101 -10.711 9.618 1.00 37.49 540 ILE B CA 1
ATOM 10276 C C . ILE B 1 540 ? -15.473 -11.364 8.374 1.00 38.83 540 ILE B C 1
ATOM 10277 O O . ILE B 1 540 ? -14.289 -11.157 8.080 1.00 37.77 540 ILE B O 1
ATOM 10282 N N . LYS B 1 541 ? -16.275 -12.126 7.633 1.00 39.78 541 LYS B N 1
ATOM 10283 C CA . LYS B 1 541 ? -15.816 -12.701 6.372 1.00 45.51 541 LYS B CA 1
ATOM 10284 C C . LYS B 1 541 ? -15.281 -11.638 5.410 1.00 45.16 541 LYS B C 1
ATOM 10285 O O . LYS B 1 541 ? -14.280 -11.859 4.724 1.00 44.68 541 LYS B O 1
ATOM 10291 N N . SER B 1 542 ? -15.956 -10.493 5.366 1.00 41.36 542 SER B N 1
ATOM 10292 C CA . SER B 1 542 ? -15.599 -9.420 4.443 1.00 40.25 542 SER B CA 1
ATOM 10293 C C . SER B 1 542 ? -14.328 -8.701 4.872 1.00 46.06 542 SER B C 1
ATOM 10294 O O . SER B 1 542 ? -13.562 -8.235 4.032 1.00 48.49 542 SER B O 1
ATOM 10297 N N . MET B 1 543 ? -14.108 -8.602 6.180 1.00 43.74 543 MET B N 1
ATOM 10298 C CA . MET B 1 543 ? -12.900 -7.966 6.690 1.00 45.46 543 MET B CA 1
ATOM 10299 C C . MET B 1 543 ? -11.683 -8.855 6.502 1.00 48.48 543 MET B C 1
ATOM 10300 O O . MET B 1 543 ? -10.592 -8.372 6.202 1.00 48.98 543 MET B O 1
ATOM 10305 N N . VAL B 1 544 ? -11.868 -10.152 6.718 1.00 43.10 544 VAL B N 1
ATOM 10306 C CA . VAL B 1 544 ? -10.751 -11.094 6.683 1.00 49.13 544 VAL B CA 1
ATOM 10307 C C . VAL B 1 544 ? -10.359 -11.507 5.259 1.00 51.42 544 VAL B C 1
ATOM 10308 O O . VAL B 1 544 ? -9.201 -11.363 4.864 1.00 54.25 544 VAL B O 1
ATOM 10312 N N . GLN B 1 545 ? -11.332 -12.027 4.509 1.00 50.08 545 GLN B N 1
ATOM 10313 C CA . GLN B 1 545 ? -11.126 -12.497 3.138 1.00 52.87 545 GLN B CA 1
ATOM 10314 C C . GLN B 1 545 ? -10.011 -13.535 3.029 1.00 52.18 545 GLN B C 1
ATOM 10315 O O . GLN B 1 545 ? -9.003 -13.312 2.349 1.00 50.91 545 GLN B O 1
ATOM 10321 N N . ASN B 1 546 ? -10.217 -14.673 3.687 1.00 47.18 546 ASN B N 1
ATOM 10322 C CA . ASN B 1 546 ? -9.209 -15.722 3.769 1.00 44.80 546 ASN B CA 1
ATOM 10323 C C . ASN B 1 546 ? -9.750 -16.887 4.590 1.00 51.63 546 ASN B C 1
ATOM 10324 O O . ASN B 1 546 ? -9.576 -16.914 5.807 1.00 52.69 546 ASN B O 1
ATOM 10329 N N . ASN B 1 547 ? -10.416 -17.833 3.934 1.00 41.74 547 ASN B N 1
ATOM 10330 C CA . ASN B 1 547 ? -11.021 -18.973 4.619 1.00 52.52 547 ASN B CA 1
ATOM 10331 C C . ASN B 1 547 ? -10.198 -19.552 5.774 1.00 54.84 547 ASN B C 1
ATOM 10332 O O . ASN B 1 547 ? -10.746 -19.949 6.820 1.00 52.46 547 ASN B O 1
ATOM 10337 N N . LYS B 1 548 ? -8.885 -19.608 5.579 1.00 50.30 548 LYS B N 1
ATOM 10338 C CA . LYS B 1 548 ? -8.013 -20.174 6.592 1.00 53.74 548 LYS B CA 1
ATOM 10339 C C . LYS B 1 548 ? -7.978 -19.289 7.838 1.00 47.08 548 LYS B C 1
ATOM 10340 O O . LYS B 1 548 ? -8.352 -19.721 8.932 1.00 44.83 548 LYS B O 1
ATOM 10346 N N . LEU B 1 549 ? -7.538 -18.052 7.659 1.00 46.41 549 LEU B N 1
ATOM 10347 C CA . LEU B 1 549 ? -7.532 -17.071 8.738 1.00 49.08 549 LEU B CA 1
ATOM 10348 C C . LEU B 1 549 ? -8.883 -17.001 9.466 1.00 47.14 549 LEU B C 1
ATOM 10349 O O . LEU B 1 549 ? -8.929 -16.895 10.690 1.00 46.33 549 LEU B O 1
ATOM 10354 N N . LEU B 1 550 ? -9.971 -17.060 8.705 1.00 41.61 550 LEU B N 1
ATOM 10355 C CA . LEU B 1 550 ? -11.317 -17.017 9.262 1.00 41.85 550 LEU B CA 1
ATOM 10356 C C . LEU B 1 550 ? -11.603 -18.219 10.182 1.00 41.41 550 LEU B C 1
ATOM 10357 O O . LEU B 1 550 ? -12.098 -18.062 11.321 1.00 38.95 550 LEU B O 1
ATOM 10362 N N . LYS B 1 551 ? -11.279 -19.420 9.713 1.00 41.90 551 LYS B N 1
ATOM 10363 C CA . LYS B 1 551 ? -11.461 -20.591 10.582 1.00 46.16 551 LYS B CA 1
ATOM 10364 C C . LYS B 1 551 ? -10.528 -20.555 11.807 1.00 40.72 551 LYS B C 1
ATOM 10365 O O . LYS B 1 551 ? -10.843 -21.097 12.885 1.00 39.28 551 LYS B O 1
ATOM 10371 N N . LEU B 1 552 ? -9.379 -19.909 11.639 1.00 39.74 552 LEU B N 1
ATOM 10372 C CA . LEU B 1 552 ? -8.432 -19.784 12.731 1.00 42.38 552 LEU B CA 1
ATOM 10373 C C . LEU B 1 552 ? -9.011 -18.840 13.794 1.00 42.72 552 LEU B C 1
ATOM 10374 O O . LEU B 1 552 ? -8.885 -19.085 15.005 1.00 38.87 552 LEU B O 1
ATOM 10379 N N . MET B 1 553 ? -9.665 -17.775 13.340 1.00 34.30 553 MET B N 1
ATOM 10380 C CA . MET B 1 553 ? -10.271 -16.832 14.269 1.00 39.46 553 MET B CA 1
ATOM 10381 C C . MET B 1 553 ? -11.393 -17.517 15.039 1.00 39.99 553 MET B C 1
ATOM 10382 O O . MET B 1 553 ? -11.536 -17.317 16.262 1.00 37.43 553 MET B O 1
ATOM 10387 N N . TYR B 1 554 ? -12.177 -18.340 14.341 1.00 32.54 554 TYR B N 1
ATOM 10388 C CA . TYR B 1 554 ? -13.216 -19.076 15.053 1.00 36.18 554 TYR B CA 1
ATOM 10389 C C . TYR B 1 554 ? -12.652 -20.028 16.124 1.00 37.73 554 TYR B C 1
ATOM 10390 O O . TYR B 1 554 ? -13.169 -20.095 17.256 1.00 36.23 554 TYR B O 1
ATOM 10399 N N . VAL B 1 555 ? -11.595 -20.760 15.776 1.00 39.00 555 VAL B N 1
ATOM 10400 C CA . VAL B 1 555 ? -10.972 -21.632 16.766 1.00 35.85 555 VAL B CA 1
ATOM 10401 C C . VAL B 1 555 ? -10.548 -20.766 17.938 1.00 37.78 555 VAL B C 1
ATOM 10402 O O . VAL B 1 555 ? -10.634 -21.175 19.088 1.00 32.85 555 VAL B O 1
ATOM 10406 N N . LEU B 1 556 ? -10.099 -19.555 17.629 1.00 32.69 556 LEU B N 1
ATOM 10407 C CA . LEU B 1 556 ? -9.530 -18.675 18.636 1.00 34.14 556 LEU B CA 1
ATOM 10408 C C . LEU B 1 556 ? -10.578 -18.232 19.653 1.00 37.28 556 LEU B C 1
ATOM 10409 O O . LEU B 1 556 ? -10.319 -18.213 20.861 1.00 35.73 556 LEU B O 1
ATOM 10414 N N . ILE B 1 557 ? -11.772 -17.898 19.174 1.00 35.37 557 ILE B N 1
ATOM 10415 C CA . ILE B 1 557 ? -12.835 -17.530 20.098 1.00 33.51 557 ILE B CA 1
ATOM 10416 C C . ILE B 1 557 ? -13.461 -18.743 20.815 1.00 38.25 557 ILE B C 1
ATOM 10417 O O . ILE B 1 557 ? -14.087 -18.582 21.873 1.00 32.42 557 ILE B O 1
ATOM 10422 N N . PHE B 1 558 ? -13.283 -19.952 20.277 1.00 32.58 558 PHE B N 1
ATOM 10423 C CA . PHE B 1 558 ? -13.730 -21.127 21.038 1.00 32.18 558 PHE B CA 1
ATOM 10424 C C . PHE B 1 558 ? -12.700 -21.658 22.058 1.00 32.54 558 PHE B C 1
ATOM 10425 O O . PHE B 1 558 ? -13.055 -22.284 23.064 1.00 30.07 558 PHE B O 1
ATOM 10433 N N . ALA B 1 559 ? -11.429 -21.387 21.805 1.00 30.42 559 ALA B N 1
ATOM 10434 C CA . ALA B 1 559 ? -10.350 -21.865 22.662 1.00 35.15 559 ALA B CA 1
ATOM 10435 C C . ALA B 1 559 ? -10.207 -20.996 23.912 1.00 32.99 559 ALA B C 1
ATOM 10436 O O . ALA B 1 559 ? -10.130 -21.505 25.027 1.00 34.38 559 ALA B O 1
ATOM 10438 N N . LEU B 1 560 ? -10.137 -19.686 23.704 1.00 34.17 560 LEU B N 1
ATOM 10439 C CA . LEU B 1 560 ? -10.135 -18.701 24.785 1.00 31.21 560 LEU B CA 1
ATOM 10440 C C . LEU B 1 560 ? -11.336 -18.917 25.702 1.00 30.37 560 LEU B C 1
ATOM 10441 O O . LEU B 1 560 ? -12.448 -19.155 25.229 1.00 32.03 560 LEU B O 1
ATOM 10446 N N . PRO B 1 561 ? -11.119 -18.836 27.020 1.00 27.88 561 PRO B N 1
ATOM 10447 C CA . PRO B 1 561 ? -12.233 -19.003 27.951 1.00 31.03 561 PRO B CA 1
ATOM 10448 C C . PRO B 1 561 ? -13.255 -17.922 27.669 1.00 31.77 561 PRO B C 1
ATOM 10449 O O . PRO B 1 561 ? -12.870 -16.791 27.393 1.00 30.77 561 PRO B O 1
ATOM 10453 N N . GLY B 1 562 ? -14.535 -18.271 27.723 1.00 31.77 562 GLY B N 1
ATOM 10454 C CA . GLY B 1 562 ? -15.595 -17.335 27.406 1.00 26.31 562 GLY B CA 1
ATOM 10455 C C . GLY B 1 562 ? -16.772 -18.012 26.736 1.00 31.17 562 GLY B C 1
ATOM 10456 O O . GLY B 1 562 ? -16.848 -19.247 26.635 1.00 31.26 562 GLY B O 1
ATOM 10457 N N . SER B 1 563 ? -17.703 -17.197 26.271 1.00 25.73 563 SER B N 1
ATOM 10458 C CA . SER B 1 563 ? -18.907 -17.702 25.670 1.00 27.69 563 SER B CA 1
ATOM 10459 C C . SER B 1 563 ? -18.898 -17.287 24.206 1.00 30.55 563 SER B C 1
ATOM 10460 O O . SER B 1 563 ? -19.158 -16.131 23.878 1.00 32.21 563 SER B O 1
ATOM 10463 N N . PRO B 1 564 ? -18.563 -18.224 23.314 1.00 31.47 564 PRO B N 1
ATOM 10464 C CA . PRO B 1 564 ? -18.393 -17.893 21.889 1.00 33.02 564 PRO B CA 1
ATOM 10465 C C . PRO B 1 564 ? -19.706 -17.471 21.217 1.00 28.34 564 PRO B C 1
ATOM 10466 O O . PRO B 1 564 ? -20.780 -17.969 21.549 1.00 27.27 564 PRO B O 1
ATOM 10470 N N . VAL B 1 565 ? -19.609 -16.531 20.287 1.00 29.93 565 VAL B N 1
ATOM 10471 C CA . VAL B 1 565 ? -20.792 -15.963 19.664 1.00 29.70 565 VAL B CA 1
ATOM 10472 C C . VAL B 1 565 ? -20.731 -16.106 18.157 1.00 28.49 565 VAL B C 1
ATOM 10473 O O . VAL B 1 565 ? -19.692 -15.861 17.548 1.00 29.43 565 VAL B O 1
ATOM 10477 N N . ILE B 1 566 ? -21.865 -16.478 17.568 1.00 32.29 566 ILE B N 1
ATOM 10478 C CA . ILE B 1 566 ? -22.091 -16.408 16.131 1.00 30.78 566 ILE B CA 1
ATOM 10479 C C . ILE B 1 566 ? -23.169 -15.380 15.798 1.00 32.92 566 ILE B C 1
ATOM 10480 O O . ILE B 1 566 ? -24.307 -15.462 16.282 1.00 32.38 566 ILE B O 1
ATOM 10485 N N . TYR B 1 567 ? -22.788 -14.418 14.967 1.00 34.15 567 TYR B N 1
ATOM 10486 C CA . TYR B 1 567 ? -23.687 -13.422 14.422 1.00 34.78 567 TYR B CA 1
ATOM 10487 C C . TYR B 1 567 ? -24.396 -14.062 13.229 1.00 37.96 567 TYR B C 1
ATOM 10488 O O . TYR B 1 567 ? -23.732 -14.547 12.309 1.00 36.50 567 TYR B O 1
ATOM 10497 N N . TYR B 1 568 ? -25.731 -14.073 13.258 1.00 33.52 568 TYR B N 1
ATOM 10498 C CA . TYR B 1 568 ? -26.548 -14.778 12.260 1.00 34.20 568 TYR B CA 1
ATOM 10499 C C . TYR B 1 568 ? -26.030 -14.607 10.829 1.00 37.32 568 TYR B C 1
ATOM 10500 O O . TYR B 1 568 ? -25.784 -13.488 10.373 1.00 34.32 568 TYR B O 1
ATOM 10509 N N . GLY B 1 569 ? -25.873 -15.723 10.125 1.00 38.05 569 GLY B N 1
ATOM 10510 C CA . GLY B 1 569 ? -25.378 -15.691 8.762 1.00 39.45 569 GLY B CA 1
ATOM 10511 C C . GLY B 1 569 ? -23.875 -15.829 8.651 1.00 38.18 569 GLY B C 1
ATOM 10512 O O . GLY B 1 569 ? -23.379 -16.314 7.645 1.00 39.63 569 GLY B O 1
ATOM 10513 N N . ASP B 1 570 ? -23.135 -15.399 9.669 1.00 38.70 570 ASP B N 1
ATOM 10514 C CA . ASP B 1 570 ? -21.689 -15.591 9.642 1.00 37.36 570 ASP B CA 1
ATOM 10515 C C . ASP B 1 570 ? -21.346 -17.081 9.484 1.00 38.64 570 ASP B C 1
ATOM 10516 O O . ASP B 1 570 ? -20.364 -17.433 8.828 1.00 39.39 570 ASP B O 1
ATOM 10521 N N . GLU B 1 571 ? -22.155 -17.958 10.071 1.00 37.62 571 GLU B N 1
ATOM 10522 C CA . GLU B 1 571 ? -21.820 -19.387 10.061 1.00 40.68 571 GLU B CA 1
ATOM 10523 C C . GLU B 1 571 ? -21.764 -19.971 8.650 1.00 42.27 571 GLU B C 1
ATOM 10524 O O . GLU B 1 571 ? -21.212 -21.056 8.459 1.00 41.11 571 GLU B O 1
ATOM 10530 N N . ILE B 1 572 ? -22.302 -19.236 7.669 1.00 38.26 572 ILE B N 1
ATOM 10531 C CA . ILE B 1 572 ? -22.406 -19.732 6.299 1.00 39.21 572 ILE B CA 1
ATOM 10532 C C . ILE B 1 572 ? -21.752 -18.803 5.291 1.00 46.15 572 ILE B C 1
ATOM 10533 O O . ILE B 1 572 ? -21.850 -19.027 4.088 1.00 46.59 572 ILE B O 1
ATOM 10538 N N . GLY B 1 573 ? -21.116 -17.742 5.775 1.00 47.05 573 GLY B N 1
ATOM 10539 C CA . GLY B 1 573 ? -20.286 -16.909 4.924 1.00 39.70 573 GLY B CA 1
ATOM 10540 C C . GLY B 1 573 ? -20.879 -15.600 4.437 1.00 45.59 573 GLY B C 1
ATOM 10541 O O . GLY B 1 573 ? -20.333 -14.996 3.509 1.00 48.67 573 GLY B O 1
ATOM 10542 N N . LEU B 1 574 ? -21.978 -15.151 5.043 1.00 41.22 574 LEU B N 1
ATOM 10543 C CA . LEU B 1 574 ? -22.532 -13.843 4.697 1.00 36.89 574 LEU B CA 1
ATOM 10544 C C . LEU B 1 574 ? -21.448 -12.781 4.754 1.00 43.31 574 LEU B C 1
ATOM 10545 O O . LEU B 1 574 ? -20.613 -12.771 5.667 1.00 44.04 574 LEU B O 1
ATOM 10550 N N . GLU B 1 575 ? -21.482 -11.879 3.780 1.00 45.26 575 GLU B N 1
ATOM 10551 C CA . GLU B 1 575 ? -20.568 -10.756 3.740 1.00 42.39 575 GLU B CA 1
ATOM 10552 C C . GLU B 1 575 ? -21.361 -9.467 3.889 1.00 41.46 575 GLU B C 1
ATOM 10553 O O . GLU B 1 575 ? -22.586 -9.495 4.026 1.00 41.24 575 GLU B O 1
ATOM 10559 N N . GLY B 1 576 ? -20.655 -8.342 3.861 1.00 38.86 576 GLY B N 1
ATOM 10560 C CA . GLY B 1 576 ? -21.287 -7.048 3.981 1.00 38.52 576 GLY B CA 1
ATOM 10561 C C . GLY B 1 576 ? -20.423 -6.098 4.778 1.00 38.54 576 GLY B C 1
ATOM 10562 O O . GLY B 1 576 ? -19.491 -6.527 5.473 1.00 36.38 576 GLY B O 1
ATOM 10563 N N . GLY B 1 577 ? -20.735 -4.808 4.680 1.00 34.26 577 GLY B N 1
ATOM 10564 C CA . GLY B 1 577 ? -19.947 -3.776 5.328 1.00 35.46 577 GLY B CA 1
ATOM 10565 C C . GLY B 1 577 ? -20.661 -3.160 6.509 1.00 37.24 577 GLY B C 1
ATOM 10566 O O . GLY B 1 577 ? -21.451 -3.827 7.179 1.00 40.17 577 GLY B O 1
ATOM 10567 N N . ARG B 1 578 ? -20.384 -1.886 6.768 1.00 41.09 578 ARG B N 1
ATOM 10568 C CA . ARG B 1 578 ? -21.003 -1.178 7.882 1.00 40.82 578 ARG B CA 1
ATOM 10569 C C . ARG B 1 578 ? -22.504 -1.012 7.668 1.00 40.88 578 ARG B C 1
ATOM 10570 O O . ARG B 1 578 ? -23.023 -1.305 6.591 1.00 41.48 578 ARG B O 1
ATOM 10578 N N . ASP B 1 579 ? -23.195 -0.541 8.701 1.00 44.08 579 ASP B N 1
ATOM 10579 C CA . ASP B 1 579 ? -24.636 -0.335 8.629 1.00 42.70 579 ASP B CA 1
ATOM 10580 C C . ASP B 1 579 ? -25.026 0.397 7.348 1.00 39.92 579 ASP B C 1
ATOM 10581 O O . ASP B 1 579 ? -24.422 1.409 6.992 1.00 38.82 579 ASP B O 1
ATOM 10586 N N . PRO B 1 580 ? -26.038 -0.123 6.661 1.00 42.22 580 PRO B N 1
ATOM 10587 C CA . PRO B 1 580 ? -26.736 -1.330 7.112 1.00 39.07 580 PRO B CA 1
ATOM 10588 C C . PRO B 1 580 ? -26.387 -2.541 6.254 1.00 36.18 580 PRO B C 1
ATOM 10589 O O . PRO B 1 580 ? -27.171 -3.486 6.172 1.00 32.28 580 PRO B O 1
ATOM 10593 N N . ASP B 1 581 ? -25.218 -2.507 5.622 1.00 36.47 581 ASP B N 1
ATOM 10594 C CA . ASP B 1 581 ? -24.773 -3.605 4.773 1.00 37.93 581 ASP B CA 1
ATOM 10595 C C . ASP B 1 581 ? -24.458 -4.848 5.598 1.00 36.54 581 ASP B C 1
ATOM 10596 O O . ASP B 1 581 ? -24.471 -5.966 5.083 1.00 40.32 581 ASP B O 1
ATOM 10601 N N . ASN B 1 582 ? -24.176 -4.645 6.881 1.00 36.87 582 ASN B N 1
ATOM 10602 C CA . ASN B 1 582 ? -23.858 -5.748 7.779 1.00 36.91 582 ASN B CA 1
ATOM 10603 C C . ASN B 1 582 ? -25.109 -6.390 8.370 1.00 38.02 582 ASN B C 1
ATOM 10604 O O . ASN B 1 582 ? -25.033 -7.140 9.343 1.00 36.35 582 ASN B O 1
ATOM 10609 N N . ARG B 1 583 ? -26.259 -6.090 7.775 1.00 35.44 583 ARG B N 1
ATOM 10610 C CA . ARG B 1 583 ? -27.528 -6.636 8.241 1.00 34.37 583 ARG B CA 1
ATOM 10611 C C . ARG B 1 583 ? -28.291 -7.305 7.103 1.00 36.18 583 ARG B C 1
ATOM 10612 O O . ARG B 1 583 ? -29.508 -7.477 7.176 1.00 34.88 583 ARG B O 1
ATOM 10620 N N . ARG B 1 584 ? -27.569 -7.680 6.052 1.00 38.79 584 ARG B N 1
ATOM 10621 C CA . ARG B 1 584 ? -28.177 -8.330 4.897 1.00 36.78 584 ARG B CA 1
ATOM 10622 C C . ARG B 1 584 ? -29.090 -9.473 5.325 1.00 40.46 584 ARG B C 1
ATOM 10623 O O . ARG B 1 584 ? -28.864 -10.109 6.355 1.00 37.30 584 ARG B O 1
ATOM 10631 N N . PRO B 1 585 ? -30.122 -9.730 4.528 1.00 42.22 585 PRO B N 1
ATOM 10632 C CA . PRO B 1 585 ? -31.079 -10.806 4.825 1.00 43.74 585 PRO B CA 1
ATOM 10633 C C . PRO B 1 585 ? -30.369 -12.158 4.965 1.00 42.74 585 PRO B C 1
ATOM 10634 O O . PRO B 1 585 ? -29.438 -12.430 4.197 1.00 41.57 585 PRO B O 1
ATOM 10638 N N . MET B 1 586 ? -30.779 -12.987 5.926 1.00 43.93 586 MET B N 1
ATOM 10639 C CA . MET B 1 586 ? -30.197 -14.324 6.053 1.00 41.85 586 MET B CA 1
ATOM 10640 C C . MET B 1 586 ? -30.374 -15.070 4.731 1.00 45.17 586 MET B C 1
ATOM 10641 O O . MET B 1 586 ? -31.344 -14.825 4.005 1.00 41.36 586 MET B O 1
ATOM 10646 N N . ILE B 1 587 ? -29.429 -15.958 4.420 1.00 45.61 587 ILE B N 1
ATOM 10647 C CA . ILE B 1 587 ? -29.499 -16.815 3.230 1.00 44.18 587 ILE B CA 1
ATOM 10648 C C . ILE B 1 587 ? -30.020 -18.196 3.627 1.00 41.10 587 ILE B C 1
ATOM 10649 O O . ILE B 1 587 ? -29.516 -18.817 4.562 1.00 42.67 587 ILE B O 1
ATOM 10654 N N . TRP B 1 588 ? -31.040 -18.664 2.921 1.00 43.89 588 TRP B N 1
ATOM 10655 C CA . TRP B 1 588 ? -31.663 -19.940 3.238 1.00 39.52 588 TRP B CA 1
ATOM 10656 C C . TRP B 1 588 ? -31.454 -20.999 2.145 1.00 45.36 588 TRP B C 1
ATOM 10657 O O . TRP B 1 588 ? -31.662 -22.197 2.367 1.00 41.75 588 TRP B O 1
ATOM 10668 N N . ASP B 1 589 ? -31.011 -20.568 0.970 1.00 45.90 589 ASP B N 1
ATOM 10669 C CA . ASP B 1 589 ? -30.598 -21.536 -0.037 1.00 44.78 589 ASP B CA 1
ATOM 10670 C C . ASP B 1 589 ? -29.250 -22.140 0.358 1.00 47.66 589 ASP B C 1
ATOM 10671 O O . ASP B 1 589 ? -28.209 -21.472 0.291 1.00 46.18 589 ASP B O 1
ATOM 10676 N N . ARG B 1 590 ? -29.272 -23.402 0.772 1.00 45.39 590 ARG B N 1
ATOM 10677 C CA . ARG B 1 590 ? -28.047 -24.084 1.170 1.00 44.90 590 ARG B CA 1
ATOM 10678 C C . ARG B 1 590 ? -27.015 -24.079 0.041 1.00 46.29 590 ARG B C 1
ATOM 10679 O O . ARG B 1 590 ? -25.813 -24.182 0.287 1.00 49.49 590 ARG B O 1
ATOM 10687 N N . GLY B 1 591 ? -27.491 -23.947 -1.196 1.00 45.51 591 GLY B N 1
ATOM 10688 C CA . GLY B 1 591 ? -26.627 -23.971 -2.364 1.00 42.63 591 GLY B CA 1
ATOM 10689 C C . GLY B 1 591 ? -25.740 -22.749 -2.453 1.00 49.43 591 GLY B C 1
ATOM 10690 O O . GLY B 1 591 ? -24.769 -22.719 -3.214 1.00 50.72 591 GLY B O 1
ATOM 10691 N N . ASN B 1 592 ? -26.080 -21.730 -1.670 1.00 49.75 592 ASN B N 1
ATOM 10692 C CA . ASN B 1 592 ? -25.281 -20.518 -1.610 1.00 48.09 592 ASN B CA 1
ATOM 10693 C C . ASN B 1 592 ? -24.533 -20.406 -0.283 1.00 50.52 592 ASN B C 1
ATOM 10694 O O . ASN B 1 592 ? -23.995 -19.352 0.044 1.00 52.59 592 ASN B O 1
ATOM 10699 N N . TRP B 1 593 ? -24.506 -21.494 0.482 1.00 49.59 593 TRP B N 1
ATOM 10700 C CA . TRP B 1 593 ? -23.826 -21.497 1.778 1.00 47.18 593 TRP B CA 1
ATOM 10701 C C . TRP B 1 593 ? -22.342 -21.806 1.625 1.00 50.14 593 TRP B C 1
ATOM 10702 O O . TRP B 1 593 ? -21.934 -22.496 0.690 1.00 53.48 593 TRP B O 1
ATOM 10713 N N . ASP B 1 594 ? -21.538 -21.308 2.557 1.00 47.50 594 ASP B N 1
ATOM 10714 C CA . ASP B 1 594 ? -20.149 -21.742 2.677 1.00 45.63 594 ASP B CA 1
ATOM 10715 C C . ASP B 1 594 ? -20.087 -22.935 3.631 1.00 46.70 594 ASP B C 1
ATOM 10716 O O . ASP B 1 594 ? -19.885 -22.760 4.835 1.00 50.48 594 ASP B O 1
ATOM 10721 N N . LEU B 1 595 ? -20.262 -24.140 3.091 1.00 41.80 595 LEU B N 1
ATOM 10722 C CA . LEU B 1 595 ? -20.402 -25.358 3.892 1.00 45.04 595 LEU B CA 1
ATOM 10723 C C . LEU B 1 595 ? -19.140 -25.811 4.659 1.00 43.92 595 LEU B C 1
ATOM 10724 O O . LEU B 1 595 ? -19.237 -26.506 5.672 1.00 44.09 595 LEU B O 1
ATOM 10729 N N . GLU B 1 596 ? -17.960 -25.452 4.176 1.00 43.26 596 GLU B N 1
ATOM 10730 C CA . GLU B 1 596 ? -16.751 -25.800 4.910 1.00 48.61 596 GLU B CA 1
ATOM 10731 C C . GLU B 1 596 ? -16.695 -25.030 6.233 1.00 45.06 596 GLU B C 1
ATOM 10732 O O . GLU B 1 596 ? -16.479 -25.617 7.299 1.00 44.16 596 GLU B O 1
ATOM 10738 N N . LEU B 1 597 ? -16.908 -23.717 6.154 1.00 41.49 597 LEU B N 1
ATOM 10739 C CA . LEU B 1 597 ? -16.942 -22.858 7.331 1.00 41.75 597 LEU B CA 1
ATOM 10740 C C . LEU B 1 597 ? -18.065 -23.289 8.261 1.00 42.34 597 LEU B C 1
ATOM 10741 O O . LEU B 1 597 ? -17.888 -23.378 9.485 1.00 38.14 597 LEU B O 1
ATOM 10746 N N . TYR B 1 598 ? -19.222 -23.559 7.666 1.00 41.35 598 TYR B N 1
ATOM 10747 C CA . TYR B 1 598 ? -20.376 -24.010 8.425 1.00 44.19 598 TYR B CA 1
ATOM 10748 C C . TYR B 1 598 ? -20.003 -25.212 9.272 1.00 43.55 598 TYR B C 1
ATOM 10749 O O . TYR B 1 598 ? -20.127 -25.185 10.505 1.00 45.49 598 TYR B O 1
ATOM 10758 N N . GLU B 1 599 ? -19.527 -26.259 8.607 1.00 39.79 599 GLU B N 1
ATOM 10759 C CA . GLU B 1 599 ? -19.211 -27.506 9.297 1.00 47.14 599 GLU B CA 1
ATOM 10760 C C . GLU B 1 599 ? -18.118 -27.332 10.339 1.00 40.37 599 GLU B C 1
ATOM 10761 O O . GLU B 1 599 ? -18.131 -27.983 11.380 1.00 40.00 599 GLU B O 1
ATOM 10767 N N . HIS B 1 600 ? -17.170 -26.458 10.032 1.00 40.03 600 HIS B N 1
ATOM 10768 C CA . HIS B 1 600 ? -16.107 -26.099 10.953 1.00 40.29 600 HIS B CA 1
ATOM 10769 C C . HIS B 1 600 ? -16.732 -25.575 12.251 1.00 42.02 600 HIS B C 1
ATOM 10770 O O . HIS B 1 600 ? -16.411 -26.045 13.352 1.00 42.09 600 HIS B O 1
ATOM 10777 N N . ILE B 1 601 ? -17.665 -24.638 12.116 1.00 38.32 601 ILE B N 1
ATOM 10778 C CA . ILE B 1 601 ? -18.308 -24.053 13.286 1.00 40.67 601 ILE B CA 1
ATOM 10779 C C . ILE B 1 601 ? -19.178 -25.043 14.061 1.00 43.12 601 ILE B C 1
ATOM 10780 O O . ILE B 1 601 ? -19.180 -25.035 15.300 1.00 42.57 601 ILE B O 1
ATOM 10785 N N . LYS B 1 602 ? -19.901 -25.904 13.348 1.00 43.95 602 LYS B N 1
ATOM 10786 C CA . LYS B 1 602 ? -20.695 -26.930 14.024 1.00 43.86 602 LYS B CA 1
ATOM 10787 C C . LYS B 1 602 ? -19.797 -27.883 14.813 1.00 44.42 602 LYS B C 1
ATOM 10788 O O . LYS B 1 602 ? -20.155 -28.343 15.910 1.00 41.50 602 LYS B O 1
ATOM 10794 N N . LYS B 1 603 ? -18.622 -28.167 14.251 1.00 42.22 603 LYS B N 1
ATOM 10795 C CA . LYS B 1 603 ? -17.630 -28.991 14.938 1.00 47.76 603 LYS B CA 1
ATOM 10796 C C . LYS B 1 603 ? -17.135 -28.302 16.223 1.00 44.59 603 LYS B C 1
ATOM 10797 O O . LYS B 1 603 ? -17.039 -28.934 17.288 1.00 41.57 603 LYS B O 1
ATOM 10803 N N . LEU B 1 604 ? -16.826 -27.011 16.119 1.00 42.55 604 LEU B N 1
ATOM 10804 C CA . LEU B 1 604 ? -16.394 -26.250 17.288 1.00 40.05 604 LEU B CA 1
ATOM 10805 C C . LEU B 1 604 ? -17.473 -26.281 18.365 1.00 39.47 604 LEU B C 1
ATOM 10806 O O . LEU B 1 604 ? -17.181 -26.506 19.534 1.00 40.93 604 LEU B O 1
ATOM 10811 N N . ILE B 1 605 ? -18.726 -26.112 17.964 1.00 39.92 605 ILE B N 1
ATOM 10812 C CA . ILE B 1 605 ? -19.829 -26.097 18.922 1.00 35.67 605 ILE B CA 1
ATOM 10813 C C . ILE B 1 605 ? -20.033 -27.438 19.618 1.00 39.67 605 ILE B C 1
ATOM 10814 O O . ILE B 1 605 ? -20.288 -27.481 20.833 1.00 41.63 605 ILE B O 1
ATOM 10819 N N . ARG B 1 606 ? -19.913 -28.539 18.870 1.00 42.50 606 ARG B N 1
ATOM 10820 C CA . ARG B 1 606 ? -19.991 -29.855 19.514 1.00 39.09 606 ARG B CA 1
ATOM 10821 C C . ARG B 1 606 ? -18.799 -30.102 20.436 1.00 36.61 606 ARG B C 1
ATOM 10822 O O . ARG B 1 606 ? -18.931 -30.770 21.454 1.00 37.31 606 ARG B O 1
ATOM 10830 N N . ILE B 1 607 ? -17.636 -29.566 20.092 1.00 38.43 607 ILE B N 1
ATOM 10831 C CA . ILE B 1 607 ? -16.492 -29.675 20.997 1.00 39.23 607 ILE B CA 1
ATOM 10832 C C . ILE B 1 607 ? -16.747 -28.901 22.300 1.00 41.32 607 ILE B C 1
ATOM 10833 O O . ILE B 1 607 ? -16.579 -29.445 23.395 1.00 37.67 607 ILE B O 1
ATOM 10838 N N . TYR B 1 608 ? -17.162 -27.639 22.168 1.00 35.93 608 TYR B N 1
ATOM 10839 C CA . TYR B 1 608 ? -17.557 -26.825 23.305 1.00 35.15 608 TYR B CA 1
ATOM 10840 C C . TYR B 1 608 ? -18.537 -27.584 24.199 1.00 37.12 608 TYR B C 1
ATOM 10841 O O . TYR B 1 608 ? -18.372 -27.603 25.425 1.00 39.32 608 TYR B O 1
ATOM 10850 N N . LYS B 1 609 ? -19.547 -28.218 23.605 1.00 35.49 609 LYS B N 1
ATOM 10851 C CA . LYS B 1 609 ? -20.542 -28.942 24.414 1.00 37.25 609 LYS B CA 1
ATOM 10852 C C . LYS B 1 609 ? -20.021 -30.258 25.026 1.00 41.89 609 LYS B C 1
ATOM 10853 O O . LYS B 1 609 ? -20.423 -30.650 26.126 1.00 39.72 609 LYS B O 1
ATOM 10859 N N . SER B 1 610 ? -19.127 -30.930 24.312 1.00 37.00 610 SER B N 1
ATOM 10860 C CA . SER B 1 610 ? -18.608 -32.229 24.735 1.00 43.41 610 SER B CA 1
ATOM 10861 C C . SER B 1 610 ? -17.558 -32.119 25.836 1.00 47.84 610 SER B C 1
ATOM 10862 O O . SER B 1 610 ? -17.553 -32.903 26.792 1.00 51.40 610 SER B O 1
ATOM 10865 N N . CYS B 1 611 ? -16.657 -31.157 25.676 1.00 43.96 611 CYS B N 1
ATOM 10866 C CA . CYS B 1 611 ? -15.566 -30.954 26.618 1.00 46.18 611 CYS B CA 1
ATOM 10867 C C . CYS B 1 611 ? -15.889 -29.834 27.598 1.00 41.81 611 CYS B C 1
ATOM 10868 O O . CYS B 1 611 ? -15.857 -28.661 27.244 1.00 44.52 611 CYS B O 1
ATOM 10871 N N . ARG B 1 612 ? -16.220 -30.202 28.827 1.00 41.33 612 ARG B N 1
ATOM 10872 C CA . ARG B 1 612 ? -16.427 -29.216 29.873 1.00 38.82 612 ARG B CA 1
ATOM 10873 C C . ARG B 1 612 ? -15.137 -28.473 30.210 1.00 38.97 612 ARG B C 1
ATOM 10874 O O . ARG B 1 612 ? -15.161 -27.515 30.968 1.00 36.73 612 ARG B O 1
ATOM 10882 N N . SER B 1 613 ? -14.010 -28.910 29.663 1.00 35.69 613 SER B N 1
ATOM 10883 C CA . SER B 1 613 ? -12.772 -28.187 29.899 1.00 40.99 613 SER B CA 1
ATOM 10884 C C . SER B 1 613 ? -12.691 -27.035 28.901 1.00 39.09 613 SER B C 1
ATOM 10885 O O . SER B 1 613 ? -11.982 -26.045 29.119 1.00 36.20 613 SER B O 1
ATOM 10888 N N . MET B 1 614 ? -13.435 -27.155 27.809 1.00 36.28 614 MET B N 1
ATOM 10889 C CA . MET B 1 614 ? -13.565 -26.024 26.902 1.00 40.07 614 MET B CA 1
ATOM 10890 C C . MET B 1 614 ? -14.572 -24.987 27.404 1.00 35.29 614 MET B C 1
ATOM 10891 O O . MET B 1 614 ? -14.309 -23.790 27.343 1.00 38.05 614 MET B O 1
ATOM 10896 N N . ARG B 1 615 ? -15.732 -25.452 27.858 1.00 32.91 615 ARG B N 1
ATOM 10897 C CA . ARG B 1 615 ? -16.842 -24.570 28.195 1.00 34.64 615 ARG B CA 1
ATOM 10898 C C . ARG B 1 615 ? -16.516 -23.806 29.472 1.00 35.71 615 ARG B C 1
ATOM 10899 O O . ARG B 1 615 ? -16.499 -22.575 29.517 1.00 32.98 615 ARG B O 1
ATOM 10907 N N . HIS B 1 616 ? -16.282 -24.574 30.515 1.00 33.60 616 HIS B N 1
ATOM 10908 C CA . HIS B 1 616 ? -15.767 -24.072 31.765 1.00 37.58 616 HIS B CA 1
ATOM 10909 C C . HIS B 1 616 ? -14.311 -24.471 31.685 1.00 38.10 616 HIS B C 1
ATOM 10910 O O . HIS B 1 616 ? -13.924 -25.168 30.758 1.00 40.25 616 HIS B O 1
ATOM 10917 N N . GLY B 1 617 ? -13.469 -24.048 32.603 1.00 34.60 617 GLY B N 1
ATOM 10918 C CA . GLY B 1 617 ? -12.138 -24.605 32.502 1.00 37.16 617 GLY B CA 1
ATOM 10919 C C . GLY B 1 617 ? -11.040 -23.587 32.451 1.00 36.53 617 GLY B C 1
ATOM 10920 O O . GLY B 1 617 ? -11.035 -22.699 31.604 1.00 37.65 617 GLY B O 1
ATOM 10921 N N . TYR B 1 618 ? -10.114 -23.737 33.391 1.00 34.73 618 TYR B N 1
ATOM 10922 C CA . TYR B 1 618 ? -8.975 -22.858 33.544 1.00 35.47 618 TYR B CA 1
ATOM 10923 C C . TYR B 1 618 ? -8.125 -22.795 32.277 1.00 33.58 618 TYR B C 1
ATOM 10924 O O . TYR B 1 618 ? -8.301 -23.580 31.327 1.00 33.09 618 TYR B O 1
ATOM 10933 N N . PHE B 1 619 ? -7.200 -21.850 32.279 1.00 31.50 619 PHE B N 1
ATOM 10934 C CA . PHE B 1 619 ? -6.645 -21.359 31.045 1.00 34.98 619 PHE B CA 1
ATOM 10935 C C . PHE B 1 619 ? -5.185 -20.952 31.186 1.00 33.83 619 PHE B C 1
ATOM 10936 O O . PHE B 1 619 ? -4.793 -20.239 32.115 1.00 34.94 619 PHE B O 1
ATOM 10944 N N . LEU B 1 620 ? -4.394 -21.422 30.236 1.00 35.31 620 LEU B N 1
ATOM 10945 C CA . LEU B 1 620 ? -2.989 -21.068 30.125 1.00 38.50 620 LEU B CA 1
ATOM 10946 C C . LEU B 1 620 ? -2.739 -20.739 28.652 1.00 40.35 620 LEU B C 1
ATOM 10947 O O . LEU B 1 620 ? -3.377 -21.326 27.767 1.00 40.33 620 LEU B O 1
ATOM 10952 N N . VAL B 1 621 ? -1.832 -19.801 28.388 1.00 36.13 621 VAL B N 1
ATOM 10953 C CA . VAL B 1 621 ? -1.479 -19.427 27.021 1.00 41.31 621 VAL B CA 1
ATOM 10954 C C . VAL B 1 621 ? -0.004 -19.136 26.928 1.00 45.32 621 VAL B C 1
ATOM 10955 O O . VAL B 1 621 ? 0.554 -18.448 27.782 1.00 45.71 621 VAL B O 1
ATOM 10959 N N . GLU B 1 622 ? 0.623 -19.617 25.864 1.00 45.55 622 GLU B N 1
ATOM 10960 C CA . GLU B 1 622 ? 2.046 -19.384 25.683 1.00 48.92 622 GLU B CA 1
ATOM 10961 C C . GLU B 1 622 ? 2.374 -19.100 24.237 1.00 47.03 622 GLU B C 1
ATOM 10962 O O . GLU B 1 622 ? 1.777 -19.672 23.319 1.00 44.19 622 GLU B O 1
ATOM 10968 N N . ASN B 1 623 ? 3.321 -18.194 24.048 1.00 49.04 623 ASN B N 1
ATOM 10969 C CA . ASN B 1 623 ? 3.985 -18.049 22.774 1.00 46.13 623 ASN B CA 1
ATOM 10970 C C . ASN B 1 623 ? 5.059 -19.128 22.718 1.00 47.22 623 ASN B C 1
ATOM 10971 O O . ASN B 1 623 ? 6.007 -19.109 23.508 1.00 43.39 623 ASN B O 1
ATOM 10976 N N . LEU B 1 624 ? 4.912 -20.081 21.804 1.00 45.83 624 LEU B N 1
ATOM 10977 C CA . LEU B 1 624 ? 5.915 -21.135 21.688 1.00 47.88 624 LEU B CA 1
ATOM 10978 C C . LEU B 1 624 ? 6.944 -20.794 20.625 1.00 44.29 624 LEU B C 1
ATOM 10979 O O . LEU B 1 624 ? 7.592 -21.677 20.082 1.00 51.32 624 LEU B O 1
ATOM 10984 N N . GLY B 1 625 ? 7.085 -19.504 20.340 1.00 44.65 625 GLY B N 1
ATOM 10985 C CA . GLY B 1 625 ? 8.015 -19.029 19.329 1.00 48.07 625 GLY B CA 1
ATOM 10986 C C . GLY B 1 625 ? 7.573 -19.320 17.904 1.00 48.94 625 GLY B C 1
ATOM 10987 O O . GLY B 1 625 ? 6.754 -20.210 17.664 1.00 44.60 625 GLY B O 1
ATOM 10988 N N . SER B 1 626 ? 8.134 -18.570 16.957 1.00 51.29 626 SER B N 1
ATOM 10989 C CA . SER B 1 626 ? 7.771 -18.677 15.541 1.00 52.26 626 SER B CA 1
ATOM 10990 C C . SER B 1 626 ? 6.255 -18.774 15.330 1.00 50.22 626 SER B C 1
ATOM 10991 O O . SER B 1 626 ? 5.769 -19.645 14.613 1.00 48.72 626 SER B O 1
ATOM 10994 N N . ASN B 1 627 ? 5.517 -17.881 15.982 1.00 51.37 627 ASN B N 1
ATOM 10995 C CA . ASN B 1 627 ? 4.090 -17.718 15.719 1.00 51.53 627 ASN B CA 1
ATOM 10996 C C . ASN B 1 627 ? 3.236 -18.951 16.017 1.00 47.41 627 ASN B C 1
ATOM 10997 O O . ASN B 1 627 ? 2.190 -19.162 15.404 1.00 49.40 627 ASN B O 1
ATOM 11002 N N . LEU B 1 628 ? 3.683 -19.750 16.976 1.00 40.35 628 LEU B N 1
ATOM 11003 C CA . LEU B 1 628 ? 2.902 -20.887 17.445 1.00 43.42 628 LEU B CA 1
ATOM 11004 C C . LEU B 1 628 ? 2.236 -20.562 18.787 1.00 45.23 628 LEU B C 1
ATOM 11005 O O . LEU B 1 628 ? 2.886 -20.525 19.841 1.00 42.12 628 LEU B O 1
ATOM 11010 N N . LEU B 1 629 ? 0.932 -20.328 18.730 1.00 43.50 629 LEU B N 1
ATOM 11011 C CA . LEU B 1 629 ? 0.152 -19.982 19.904 1.00 41.29 629 LEU B CA 1
ATOM 11012 C C . LEU B 1 629 ? -0.360 -21.236 20.584 1.00 40.86 629 LEU B C 1
ATOM 11013 O O . LEU B 1 629 ? -1.092 -22.016 19.994 1.00 46.13 629 LEU B O 1
ATOM 11018 N N . PHE B 1 630 ? 0.008 -21.416 21.842 1.00 42.41 630 PHE B N 1
ATOM 11019 C CA . PHE B 1 630 ? -0.397 -22.600 22.583 1.00 43.18 630 PHE B CA 1
ATOM 11020 C C . PHE B 1 630 ? -1.435 -22.246 23.649 1.00 44.04 630 PHE B C 1
ATOM 11021 O O . PHE B 1 630 ? -1.256 -21.304 24.425 1.00 43.76 630 PHE B O 1
ATOM 11029 N N . ILE B 1 631 ? -2.532 -22.992 23.674 1.00 42.92 631 ILE B N 1
ATOM 11030 C CA . ILE B 1 631 ? -3.548 -22.766 24.691 1.00 43.27 631 ILE B CA 1
ATOM 11031 C C . ILE B 1 631 ? -3.893 -24.055 25.431 1.00 42.86 631 ILE B C 1
ATOM 11032 O O . ILE B 1 631 ? -4.097 -25.090 24.820 1.00 40.86 631 ILE B O 1
ATOM 11037 N N . LYS B 1 632 ? -3.951 -24.004 26.756 1.00 41.35 632 LYS B N 1
ATOM 11038 C CA . LYS B 1 632 ? -4.428 -25.159 27.489 1.00 39.05 632 LYS B CA 1
ATOM 11039 C C . LYS B 1 632 ? -5.663 -24.816 28.319 1.00 39.56 632 LYS B C 1
ATOM 11040 O O . LYS B 1 632 ? -5.694 -23.783 29.013 1.00 38.71 632 LYS B O 1
ATOM 11046 N N . ARG B 1 633 ? -6.666 -25.695 28.249 1.00 35.03 633 ARG B N 1
ATOM 11047 C CA . ARG B 1 633 ? -7.881 -25.583 29.053 1.00 34.68 633 ARG B CA 1
ATOM 11048 C C . ARG B 1 633 ? -8.058 -26.816 29.931 1.00 39.73 633 ARG B C 1
ATOM 11049 O O . ARG B 1 633 ? -7.926 -27.941 29.458 1.00 44.41 633 ARG B O 1
ATOM 11057 N N . TRP B 1 634 ? -8.356 -26.623 31.213 1.00 36.05 634 TRP B N 1
ATOM 11058 C CA . TRP B 1 634 ? -8.548 -27.805 32.050 1.00 42.32 634 TRP B CA 1
ATOM 11059 C C . TRP B 1 634 ? -9.510 -27.618 33.214 1.00 43.55 634 TRP B C 1
ATOM 11060 O O . TRP B 1 634 ? -9.622 -26.535 33.778 1.00 41.46 634 TRP B O 1
ATOM 11071 N N . ILE B 1 635 ? -10.192 -28.699 33.573 1.00 43.01 635 ILE B N 1
ATOM 11072 C CA . ILE B 1 635 ? -11.111 -28.696 34.701 1.00 43.99 635 ILE B CA 1
ATOM 11073 C C . ILE B 1 635 ? -11.241 -30.126 35.229 1.00 51.20 635 ILE B C 1
ATOM 11074 O O . ILE B 1 635 ? -11.376 -31.070 34.457 1.00 53.35 635 ILE B O 1
ATOM 11079 N N . ASN B 1 636 ? -11.176 -30.277 36.547 1.00 53.96 636 ASN B N 1
ATOM 11080 C CA . ASN B 1 636 ? -11.170 -31.595 37.170 1.00 53.47 636 ASN B CA 1
ATOM 11081 C C . ASN B 1 636 ? -10.102 -32.515 36.552 1.00 58.24 636 ASN B C 1
ATOM 11082 O O . ASN B 1 636 ? -8.905 -32.237 36.661 1.00 56.99 636 ASN B O 1
ATOM 11087 N N . ASN B 1 637 ? -10.524 -33.594 35.898 1.00 55.62 637 ASN B N 1
ATOM 11088 C CA . ASN B 1 637 ? -9.571 -34.541 35.318 1.00 61.73 637 ASN B CA 1
ATOM 11089 C C . ASN B 1 637 ? -9.298 -34.333 33.836 1.00 64.56 637 ASN B C 1
ATOM 11090 O O . ASN B 1 637 ? -8.354 -34.906 33.285 1.00 65.19 637 ASN B O 1
ATOM 11095 N N . GLU B 1 638 ? -10.132 -33.521 33.195 1.00 62.18 638 GLU B N 1
ATOM 11096 C CA . GLU B 1 638 ? -10.053 -33.324 31.756 1.00 55.12 638 GLU B CA 1
ATOM 11097 C C . GLU B 1 638 ? -9.068 -32.224 31.409 1.00 50.57 638 GLU B C 1
ATOM 11098 O O . GLU B 1 638 ? -8.903 -31.260 32.146 1.00 56.03 638 GLU B O 1
ATOM 11104 N N . GLU B 1 639 ? -8.416 -32.360 30.271 1.00 49.60 639 GLU B N 1
ATOM 11105 C CA . GLU B 1 639 ? -7.378 -31.422 29.919 1.00 49.54 639 GLU B CA 1
ATOM 11106 C C . GLU B 1 639 ? -7.206 -31.432 28.410 1.00 51.63 639 GLU B C 1
ATOM 11107 O O . GLU B 1 639 ? -7.067 -32.494 27.799 1.00 53.70 639 GLU B O 1
ATOM 11113 N N . ILE B 1 640 ? -7.227 -30.244 27.815 1.00 47.81 640 ILE B N 1
ATOM 11114 C CA . ILE B 1 640 ? -7.256 -30.113 26.366 1.00 46.92 640 ILE B CA 1
ATOM 11115 C C . ILE B 1 640 ? -6.303 -29.016 25.903 1.00 45.41 640 ILE B C 1
ATOM 11116 O O . ILE B 1 640 ? -6.175 -27.982 26.563 1.00 47.68 640 ILE B O 1
ATOM 11121 N N . ILE B 1 641 ? -5.621 -29.232 24.783 1.00 41.58 641 ILE B N 1
ATOM 11122 C CA . ILE B 1 641 ? -4.726 -28.199 24.263 1.00 38.56 641 ILE B CA 1
ATOM 11123 C C . ILE B 1 641 ? -5.024 -27.779 22.819 1.00 45.70 641 ILE B C 1
ATOM 11124 O O . ILE B 1 641 ? -5.663 -28.514 22.064 1.00 49.39 641 ILE B O 1
ATOM 11129 N N . PHE B 1 642 ? -4.559 -26.585 22.458 1.00 35.49 642 PHE B N 1
ATOM 11130 C CA . PHE B 1 642 ? -4.767 -25.995 21.146 1.00 42.51 642 PHE B CA 1
ATOM 11131 C C . PHE B 1 642 ? -3.425 -25.495 20.656 1.00 42.77 642 PHE B C 1
ATOM 11132 O O . PHE B 1 642 ? -2.652 -24.924 21.425 1.00 42.66 642 PHE B O 1
ATOM 11140 N N . LEU B 1 643 ? -3.148 -25.698 19.378 1.00 41.81 643 LEU B N 1
ATOM 11141 C CA . LEU B 1 643 ? -1.934 -25.161 18.779 1.00 44.88 643 LEU B CA 1
ATOM 11142 C C . LEU B 1 643 ? -2.307 -24.420 17.511 1.00 44.79 643 LEU B C 1
ATOM 11143 O O . LEU B 1 643 ? -2.812 -25.016 16.564 1.00 43.17 643 LEU B O 1
ATOM 11148 N N . LEU B 1 644 ? -2.062 -23.118 17.494 1.00 43.68 644 LEU B N 1
ATOM 11149 C CA . LEU B 1 644 ? -2.464 -22.310 16.362 1.00 46.39 644 LEU B CA 1
ATOM 11150 C C . LEU B 1 644 ? -1.250 -21.707 15.679 1.00 48.36 644 LEU B C 1
ATOM 11151 O O . LEU B 1 644 ? -0.330 -21.229 16.333 1.00 45.48 644 LEU B O 1
ATOM 11156 N N . ASN B 1 645 ? -1.247 -21.749 14.354 1.00 53.59 645 ASN B N 1
ATOM 11157 C CA . ASN B 1 645 ? -0.235 -21.059 13.577 1.00 51.43 645 ASN B CA 1
ATOM 11158 C C . ASN B 1 645 ? -0.796 -19.699 13.256 1.00 51.38 645 ASN B C 1
ATOM 11159 O O . ASN B 1 645 ? -1.695 -19.598 12.423 1.00 51.97 645 ASN B O 1
ATOM 11164 N N . VAL B 1 646 ? -0.278 -18.657 13.909 1.00 55.06 646 VAL B N 1
ATOM 11165 C CA . VAL B 1 646 ? -0.785 -17.299 13.699 1.00 51.51 646 VAL B CA 1
ATOM 11166 C C . VAL B 1 646 ? -0.228 -16.651 12.442 1.00 51.93 646 VAL B C 1
ATOM 11167 O O . VAL B 1 646 ? -0.600 -15.531 12.101 1.00 54.17 646 VAL B O 1
ATOM 11171 N N . SER B 1 647 ? 0.669 -17.346 11.755 1.00 53.26 647 SER B N 1
ATOM 11172 C CA . SER B 1 647 ? 1.214 -16.812 10.512 1.00 58.04 647 SER B CA 1
ATOM 11173 C C . SER B 1 647 ? 0.669 -17.576 9.312 1.00 59.47 647 SER B C 1
ATOM 11174 O O . SER B 1 647 ? 0.122 -18.677 9.453 1.00 57.23 647 SER B O 1
ATOM 11177 N N . SER B 1 648 ? 0.816 -16.983 8.132 1.00 60.23 648 SER B N 1
ATOM 11178 C CA . SER B 1 648 ? 0.415 -17.644 6.897 1.00 61.73 648 SER B CA 1
ATOM 11179 C C . SER B 1 648 ? 1.467 -18.664 6.466 1.00 60.78 648 SER B C 1
ATOM 11180 O O . SER B 1 648 ? 1.226 -19.481 5.577 1.00 58.03 648 SER B O 1
ATOM 11183 N N . LYS B 1 649 ? 2.625 -18.619 7.121 1.00 63.97 649 LYS B N 1
ATOM 11184 C CA . LYS B 1 649 ? 3.750 -19.503 6.798 1.00 69.02 649 LYS B CA 1
ATOM 11185 C C . LYS B 1 649 ? 3.685 -20.866 7.495 1.00 64.63 649 LYS B C 1
ATOM 11186 O O . LYS B 1 649 ? 3.281 -20.960 8.660 1.00 62.12 649 LYS B O 1
ATOM 11192 N N . ASP B 1 650 ? 4.089 -21.909 6.770 1.00 60.54 650 ASP B N 1
ATOM 11193 C CA . ASP B 1 650 ? 4.063 -23.273 7.287 1.00 68.19 650 ASP B CA 1
ATOM 11194 C C . ASP B 1 650 ? 5.070 -23.443 8.414 1.00 66.66 650 ASP B C 1
ATOM 11195 O O . ASP B 1 650 ? 6.089 -22.749 8.440 1.00 66.61 650 ASP B O 1
ATOM 11200 N N . ILE B 1 651 ? 4.786 -24.358 9.336 1.00 66.00 651 ILE B N 1
ATOM 11201 C CA . ILE B 1 651 ? 5.675 -24.609 10.464 1.00 67.39 651 ILE B CA 1
ATOM 11202 C C . ILE B 1 651 ? 5.666 -26.082 10.857 1.00 70.21 651 ILE B C 1
ATOM 11203 O O . ILE B 1 651 ? 4.700 -26.799 10.594 1.00 69.02 651 ILE B O 1
ATOM 11208 N N . SER B 1 652 ? 6.748 -26.528 11.487 1.00 75.06 652 SER B N 1
ATOM 11209 C CA . SER B 1 652 ? 6.867 -27.916 11.915 1.00 79.83 652 SER B CA 1
ATOM 11210 C C . SER B 1 652 ? 6.733 -28.042 13.429 1.00 76.25 652 SER B C 1
ATOM 11211 O O . SER B 1 652 ? 7.552 -27.512 14.180 1.00 74.63 652 SER B O 1
ATOM 11214 N N . VAL B 1 653 ? 5.696 -28.746 13.870 1.00 78.38 653 VAL B N 1
ATOM 11215 C CA . VAL B 1 653 ? 5.454 -28.943 15.294 1.00 82.85 653 VAL B CA 1
ATOM 11216 C C . VAL B 1 653 ? 6.480 -29.897 15.897 1.00 84.30 653 VAL B C 1
ATOM 11217 O O . VAL B 1 653 ? 7.107 -30.681 15.184 1.00 82.38 653 VAL B O 1
ATOM 11221 N N . ASP B 1 654 ? 6.646 -29.826 17.213 1.00 85.86 654 ASP B N 1
ATOM 11222 C CA . ASP B 1 654 ? 7.596 -30.682 17.913 1.00 88.13 654 ASP B CA 1
ATOM 11223 C C . ASP B 1 654 ? 6.899 -31.502 18.994 1.00 85.31 654 ASP B C 1
ATOM 11224 O O . ASP B 1 654 ? 5.709 -31.801 18.890 1.00 84.87 654 ASP B O 1
ATOM 11229 N N . LEU B 1 655 ? 7.647 -31.862 20.031 1.00 85.66 655 LEU B N 1
ATOM 11230 C CA . LEU B 1 655 ? 7.103 -32.648 21.133 1.00 86.59 655 LEU B CA 1
ATOM 11231 C C . LEU B 1 655 ? 6.003 -33.586 20.650 1.00 88.10 655 LEU B C 1
ATOM 11232 O O . LEU B 1 655 ? 4.828 -33.220 20.625 1.00 80.82 655 LEU B O 1
ATOM 11237 N N . LYS B 1 660 ? 0.598 -37.406 27.297 1.00 66.29 660 LYS B N 1
ATOM 11238 C CA . LYS B 1 660 ? 0.690 -36.599 26.118 1.00 64.73 660 LYS B CA 1
ATOM 11239 C C . LYS B 1 660 ? -0.718 -36.469 25.635 1.00 68.48 660 LYS B C 1
ATOM 11240 O O . LYS B 1 660 ? -1.655 -36.892 26.281 1.00 72.59 660 LYS B O 1
ATOM 11246 N N . TYR B 1 661 ? -0.876 -35.856 24.492 1.00 64.94 661 TYR B N 1
ATOM 11247 C CA . TYR B 1 661 ? -2.181 -35.680 23.940 1.00 62.23 661 TYR B CA 1
ATOM 11248 C C . TYR B 1 661 ? -2.182 -36.493 22.686 1.00 60.82 661 TYR B C 1
ATOM 11249 O O . TYR B 1 661 ? -1.849 -36.029 21.627 1.00 57.85 661 TYR B O 1
ATOM 11258 N N . SER B 1 662 ? -2.498 -37.773 22.854 1.00 60.20 662 SER B N 1
ATOM 11259 C CA . SER B 1 662 ? -2.417 -38.754 21.783 1.00 59.59 662 SER B CA 1
ATOM 11260 C C . SER B 1 662 ? -3.629 -38.656 20.878 1.00 61.10 662 SER B C 1
ATOM 11261 O O . SER B 1 662 ? -3.576 -39.026 19.704 1.00 65.04 662 SER B O 1
ATOM 11264 N N . PHE B 1 663 ? -4.722 -38.151 21.436 1.00 58.44 663 PHE B N 1
ATOM 11265 C CA . PHE B 1 663 ? -5.984 -38.078 20.720 1.00 63.44 663 PHE B CA 1
ATOM 11266 C C . PHE B 1 663 ? -6.259 -36.730 20.088 1.00 59.06 663 PHE B C 1
ATOM 11267 O O . PHE B 1 663 ? -6.356 -35.719 20.783 1.00 51.60 663 PHE B O 1
ATOM 11275 N N . ASP B 1 664 ? -6.395 -36.720 18.768 1.00 59.46 664 ASP B N 1
ATOM 11276 C CA . ASP B 1 664 ? -6.769 -35.510 18.053 1.00 59.05 664 ASP B CA 1
ATOM 11277 C C . ASP B 1 664 ? -8.282 -35.344 18.119 1.00 57.87 664 ASP B C 1
ATOM 11278 O O . ASP B 1 664 ? -9.020 -36.051 17.435 1.00 56.17 664 ASP B O 1
ATOM 11283 N N . ILE B 1 665 ? -8.746 -34.414 18.953 1.00 56.88 665 ILE B N 1
ATOM 11284 C CA . ILE B 1 665 ? -10.172 -34.292 19.254 1.00 54.43 665 ILE B CA 1
ATOM 11285 C C . ILE B 1 665 ? -11.054 -33.672 18.158 1.00 53.80 665 ILE B C 1
ATOM 11286 O O . ILE B 1 665 ? -12.255 -33.932 18.114 1.00 58.44 665 ILE B O 1
ATOM 11291 N N . TYR B 1 666 ? -10.463 -32.856 17.292 1.00 50.17 666 TYR B N 1
ATOM 11292 C CA . TYR B 1 666 ? -11.208 -32.188 16.220 1.00 56.13 666 TYR B CA 1
ATOM 11293 C C . TYR B 1 666 ? -11.457 -33.146 15.067 1.00 55.80 666 TYR B C 1
ATOM 11294 O O . TYR B 1 666 ? -12.488 -33.074 14.396 1.00 57.46 666 TYR B O 1
ATOM 11303 N N . ASN B 1 667 ? -10.507 -34.055 14.856 1.00 59.47 667 ASN B N 1
ATOM 11304 C CA . ASN B 1 667 ? -10.598 -35.046 13.794 1.00 61.62 667 ASN B CA 1
ATOM 11305 C C . ASN B 1 667 ? -10.897 -36.443 14.330 1.00 59.11 667 ASN B C 1
ATOM 11306 O O . ASN B 1 667 ? -11.017 -37.399 13.564 1.00 59.91 667 ASN B O 1
ATOM 11311 N N . GLU B 1 668 ? -11.008 -36.556 15.651 1.00 62.30 668 GLU B N 1
ATOM 11312 C CA . GLU B 1 668 ? -11.238 -37.843 16.301 1.00 64.60 668 GLU B CA 1
ATOM 11313 C C . GLU B 1 668 ? -10.337 -38.955 15.763 1.00 63.75 668 GLU B C 1
ATOM 11314 O O . GLU B 1 668 ? -10.806 -40.050 15.455 1.00 59.11 668 GLU B O 1
ATOM 11320 N N . LYS B 1 669 ? -9.039 -38.673 15.660 1.00 63.49 669 LYS B N 1
ATOM 11321 C CA . LYS B 1 669 ? -8.056 -39.691 15.306 1.00 65.01 669 LYS B CA 1
ATOM 11322 C C . LYS B 1 669 ? -7.185 -39.982 16.520 1.00 66.61 669 LYS B C 1
ATOM 11323 O O . LYS B 1 669 ? -7.395 -39.414 17.591 1.00 67.13 669 LYS B O 1
ATOM 11329 N N . ASN B 1 670 ? -6.200 -40.859 16.349 1.00 62.60 670 ASN B N 1
ATOM 11330 C CA . ASN B 1 670 ? -5.178 -41.057 17.371 1.00 66.18 670 ASN B CA 1
ATOM 11331 C C . ASN B 1 670 ? -3.830 -40.575 16.843 1.00 62.35 670 ASN B C 1
ATOM 11332 O O . ASN B 1 670 ? -3.609 -40.566 15.637 1.00 59.81 670 ASN B O 1
ATOM 11337 N N . VAL B 1 679 ? 4.715 -33.021 13.676 1.00 83.79 679 VAL B N 1
ATOM 11338 C CA . VAL B 1 679 ? 3.728 -32.618 12.678 1.00 80.04 679 VAL B CA 1
ATOM 11339 C C . VAL B 1 679 ? 4.072 -31.283 12.017 1.00 75.27 679 VAL B C 1
ATOM 11340 O O . VAL B 1 679 ? 4.663 -30.406 12.641 1.00 77.84 679 VAL B O 1
ATOM 11344 N N . LEU B 1 680 ? 3.722 -31.153 10.742 1.00 71.32 680 LEU B N 1
ATOM 11345 C CA . LEU B 1 680 ? 3.791 -29.870 10.053 1.00 74.26 680 LEU B CA 1
ATOM 11346 C C . LEU B 1 680 ? 2.380 -29.319 9.915 1.00 74.18 680 LEU B C 1
ATOM 11347 O O . LEU B 1 680 ? 1.482 -30.009 9.425 1.00 75.99 680 LEU B O 1
ATOM 11352 N N . LEU B 1 681 ? 2.189 -28.080 10.355 1.00 71.80 681 LEU B N 1
ATOM 11353 C CA . LEU B 1 681 ? 0.906 -27.410 10.189 1.00 70.19 681 LEU B CA 1
ATOM 11354 C C . LEU B 1 681 ? 1.048 -26.199 9.273 1.00 66.32 681 LEU B C 1
ATOM 11355 O O . LEU B 1 681 ? 2.034 -25.456 9.346 1.00 65.70 681 LEU B O 1
ATOM 11360 N N . ARG B 1 682 ? 0.064 -26.028 8.396 1.00 68.08 682 ARG B N 1
ATOM 11361 C CA . ARG B 1 682 ? 0.069 -24.948 7.417 1.00 67.52 682 ARG B CA 1
ATOM 11362 C C . ARG B 1 682 ? -0.045 -23.608 8.116 1.00 64.80 682 ARG B C 1
ATOM 11363 O O . ARG B 1 682 ? -0.354 -23.539 9.309 1.00 63.87 682 ARG B O 1
ATOM 11371 N N . GLY B 1 683 ? 0.196 -22.537 7.373 1.00 62.69 683 GLY B N 1
ATOM 11372 C CA . GLY B 1 683 ? -0.127 -21.223 7.878 1.00 59.80 683 GLY B CA 1
ATOM 11373 C C . GLY B 1 683 ? -1.590 -21.252 8.271 1.00 56.28 683 GLY B C 1
ATOM 11374 O O . GLY B 1 683 ? -2.410 -21.899 7.601 1.00 49.37 683 GLY B O 1
ATOM 11375 N N . TYR B 1 684 ? -1.910 -20.580 9.371 1.00 51.30 684 TYR B N 1
ATOM 11376 C CA . TYR B 1 684 ? -3.286 -20.480 9.853 1.00 48.80 684 TYR B CA 1
ATOM 11377 C C . TYR B 1 684 ? -3.897 -21.828 10.202 1.00 46.17 684 TYR B C 1
ATOM 11378 O O . TYR B 1 684 ? -5.112 -21.946 10.355 1.00 48.35 684 TYR B O 1
ATOM 11387 N N . GLY B 1 685 ? -3.050 -22.843 10.330 1.00 46.02 685 GLY B N 1
ATOM 11388 C CA . GLY B 1 685 ? -3.510 -24.173 10.682 1.00 47.64 685 GLY B CA 1
ATOM 11389 C C . GLY B 1 685 ? -3.550 -24.348 12.189 1.00 50.70 685 GLY B C 1
ATOM 11390 O O . GLY B 1 685 ? -2.943 -23.568 12.931 1.00 47.46 685 GLY B O 1
ATOM 11391 N N . PHE B 1 686 ? -4.249 -25.381 12.647 1.00 46.72 686 PHE B N 1
ATOM 11392 C CA . PHE B 1 686 ? -4.467 -25.563 14.077 1.00 45.62 686 PHE B CA 1
ATOM 11393 C C . PHE B 1 686 ? -4.568 -27.036 14.480 1.00 43.62 686 PHE B C 1
ATOM 11394 O O . PHE B 1 686 ? -4.876 -27.889 13.657 1.00 41.72 686 PHE B O 1
ATOM 11402 N N . LEU B 1 687 ? -4.321 -27.310 15.760 1.00 45.16 687 LEU B N 1
ATOM 11403 C CA . LEU B 1 687 ? -4.532 -28.624 16.348 1.00 43.63 687 LEU B CA 1
ATOM 11404 C C . LEU B 1 687 ? -5.353 -28.504 17.625 1.00 46.24 687 LEU B C 1
ATOM 11405 O O . LEU B 1 687 ? -5.125 -27.610 18.439 1.00 48.41 687 LEU B O 1
ATOM 11410 N N . ILE B 1 688 ? -6.312 -29.403 17.793 1.00 46.96 688 ILE B N 1
ATOM 11411 C CA . ILE B 1 688 ? -7.035 -29.527 19.045 1.00 44.24 688 ILE B CA 1
ATOM 11412 C C . ILE B 1 688 ? -6.824 -30.927 19.602 1.00 50.47 688 ILE B C 1
ATOM 11413 O O . ILE B 1 688 ? -7.350 -31.897 19.060 1.00 51.24 688 ILE B O 1
ATOM 11418 N N . LEU B 1 689 ? -6.067 -31.034 20.690 1.00 51.31 689 LEU B N 1
ATOM 11419 C CA . LEU B 1 689 ? -5.669 -32.341 21.203 1.00 47.08 689 LEU B CA 1
ATOM 11420 C C . LEU B 1 689 ? -6.125 -32.626 22.626 1.00 51.21 689 LEU B C 1
ATOM 11421 O O . LEU B 1 689 ? -6.308 -31.714 23.433 1.00 49.13 689 LEU B O 1
ATOM 11426 N N . GLY B 1 690 ? -6.281 -33.913 22.921 1.00 55.31 690 GLY B N 1
ATOM 11427 C CA . GLY B 1 690 ? -6.594 -34.388 24.255 1.00 53.61 690 GLY B CA 1
ATOM 11428 C C . GLY B 1 690 ? -6.043 -35.789 24.466 1.00 58.28 690 GLY B C 1
ATOM 11429 O O . GLY B 1 690 ? -5.468 -36.384 23.559 1.00 59.67 690 GLY B O 1
ATOM 11430 N N . SER B 1 691 ? -6.218 -36.327 25.664 1.00 54.69 691 SER B N 1
ATOM 11431 C CA . SER B 1 691 ? -5.689 -37.643 25.961 1.00 57.10 691 SER B CA 1
ATOM 11432 C C . SER B 1 691 ? -6.751 -38.681 25.636 1.00 58.38 691 SER B C 1
ATOM 11433 O O . SER B 1 691 ? -6.524 -39.879 25.773 1.00 56.59 691 SER B O 1
ATOM 11436 N N . LYS B 1 692 ? -7.910 -38.201 25.196 1.00 59.75 692 LYS B N 1
ATOM 11437 C CA . LYS B 1 692 ? -9.032 -39.061 24.828 1.00 63.11 692 LYS B CA 1
ATOM 11438 C C . LYS B 1 692 ? -10.220 -38.206 24.385 1.00 61.76 692 LYS B C 1
ATOM 11439 O O . LYS B 1 692 ? -10.146 -36.979 24.410 1.00 58.73 692 LYS B O 1
ATOM 11445 N N . PRO B 1 693 ? -11.320 -38.848 23.966 1.00 63.69 693 PRO B N 1
ATOM 11446 C CA . PRO B 1 693 ? -12.531 -38.062 23.701 1.00 61.29 693 PRO B CA 1
ATOM 11447 C C . PRO B 1 693 ? -13.109 -37.557 25.020 1.00 62.94 693 PRO B C 1
ATOM 11448 O O . PRO B 1 693 ? -12.994 -38.251 26.029 1.00 64.35 693 PRO B O 1
ATOM 11452 N N . CYS B 1 694 ? -13.714 -36.374 25.021 1.00 58.31 694 CYS B N 1
ATOM 11453 C CA . CYS B 1 694 ? -14.220 -35.794 26.263 1.00 62.81 694 CYS B CA 1
ATOM 11454 C C . CYS B 1 694 ? -15.467 -36.548 26.738 1.00 66.57 694 CYS B C 1
ATOM 11455 O O . CYS B 1 694 ? -16.343 -36.888 25.934 1.00 62.21 694 CYS B O 1
ATOM 11458 N N . ASN B 1 695 ? -15.554 -36.803 28.042 1.00 65.85 695 ASN B N 1
ATOM 11459 C CA . ASN B 1 695 ? -16.719 -37.499 28.599 1.00 71.29 695 ASN B CA 1
ATOM 11460 C C . ASN B 1 695 ? -17.698 -36.564 29.327 1.00 69.83 695 ASN B C 1
ATOM 11461 O O . ASN B 1 695 ? -18.124 -35.548 28.775 1.00 72.86 695 ASN B O 1
ATOM 11466 N N . ILE B 1 696 ? -18.060 -36.929 30.555 1.00 76.12 696 ILE B N 1
ATOM 11467 C CA . ILE B 1 696 ? -19.072 -36.221 31.341 1.00 79.98 696 ILE B CA 1
ATOM 11468 C C . ILE B 1 696 ? -19.090 -36.747 32.780 1.00 89.48 696 ILE B C 1
ATOM 11469 O O . ILE B 1 696 ? -18.674 -36.047 33.707 1.00 89.11 696 ILE B O 1
#

Organism: Staphylothermus marinus (strain ATCC 43588 / DSM 3639 / JCM 9404 / F1) (NCBI:txid399550)

Secondary structure (DSSP, 8-state):
-EEEEEEEEETTTEEEEEEEEEEEE--TT-S-EEEEETTS-SSTTS-B-EEETTEEEEEEEE-SEEEEEEEEETT--S----TT---EEEEEPSS-TTSEEEEEEEEEPPPSSGGGG-B--SSTTTEEEETTEEEEEEEEETTS---EEE-SS-EE--SEEEEETTEEEEEEEEE--SEEEEEEEEEETTEEEEEETTEEETTPPPEEEEGGG--B-SSPPTTSS--EEEE-GGGT----GGG--SS-----SSPPSS-----HHHHHTTHHHHHHHT--EEEEPP-EEESSSS--SEEEEEEE-GGG--HHHHHHHHHHHHHTT-EEEEEE-SSEE-TTSHHHHHHHHH-TTSTTGGGB-B-S---HHHHHHHHHHHSSSS--GGGGGGSHHHHHS--SB-BGGG-TT-EEB-TT-HHHHHHHHHHHHHHHTTT--EEEETTGGGS-HHHHHHHHHHHHHH-TT-EEEE---S-GGGTTTT-SEEB-HHHHHHHHHHHTS--S-HHHHHHHHHHHHTTS-HHHHHH-EE-S--TTS--HHHHH--HHHHHHHHHHHHHSSSEEEEETTGGGT----STTTT-PPPP--GGGS-HHHHHHHHHHHHHHHH-HHHHS-EEEEEE-STTEEEEEEEETTEEEEEEEE-SSS-EE------EETTT----EE-TT-EEEEESS----/-EEEEEEEEETTTEEEEEEEEEEEE--TT-S-EEEEETTS-SSTTS-EEEEETTEEEEEEEE-SEEEEEEEEETT-SS--S-TT---EEEEEPSS-TTSEEEEEEEEEPPPSSGGGG-B--SSTTTEEEETTEEEEEEEE-TTS---EEEESS-EE--SEEEEETTEEEEEEEEE--SEEEEEEEEEETTEEEEEETTEEETTPPPEEEEGGG--B-SSPPTTSS--EEEE-GGGT----GGG--SSB----SS--SSB----HHHHHTTHHHHHHHT--EEEEPP-EEESSSS--SEEEEEEE-GGG--HHHHHHHHHHHHHTT-EEEEEE-SSEE-TTSHHHHHHHHH-SSSGGGGGB-B-S---HHHHHHHHHHHSSSS--GGGGGGSHHHHHS--SB-BGGG-TT-EEB-TT-HHHHHHHHHHHHHHHHTT--EEEETTGGGS-HHHHHHHHHHHHHH-TT-EEEE---S-GGGTTTT-SEEB-HHHHHHHHHHHTS--S-HHHHHHHHHHHHTTS-HHHHHH-EE-S--TTS--HHHHH--HHHHHHHHHHHHHSSSEEEEETTGGGT----STTGGGPPPP--GGGS-HHHHHHHHHHHHHHHH-HHHHS-EEEEEE-STTEEEEEEEETTEEEEEEEE-SSS-EE------EETTTTB--EE-TT-EEEEESS----

Sequence (1368 aa):
MYKIIGREIYGKGRKGRYIVKFTRHWPQYAKNIYLIGEFTSLYPGFVKLRKIEEQGIVYLKLWPGEYGYGFQIDNDFENVLDPDNEEKKCVHTSFFPEYKKCLSKLVIKEPDNPLDKIIHIEESGFIHKFNGEIIIRLIAPTEINEPLIDLGNEIREPLTKHVVGDNIVYQYIIPSRSILRYRFIFNYNDKKLFYGDEGVSENSSYIVVNSKYIPGVDKPRWYMGTVYYQIFIDSFDNGDPNNDPPNRIKKTVPREYGYYGGDLAGIMKHIDHLEDLGVETIYLTPIFSSTSYHRYDTIDYKSIDKYLGTMEDFEKLVQVLHSRKIKIVLDITMHHTNPCNELFVKALREGENSPYWEMFSFLSPPPKEIVELMLKYIDGEECRSRELYKLDYFRNNKPFYEAFFNIWLMAKFNHDNPRTVDYFIDITKFWIDKGIDGFRIDVAMGIHYSWMKQYYEYIKNTYPDFLVLGELAENPRIYMDYFDSAMNYYLRKAILELLIYKRIDLNEFISRINNVYAYIPHYKALSLYNMLGSHDVPRIKSMVQNNKLLKLMYVLIFALPGSPVIYYGDEIGLEGGRDPDNRRPMIWDRGNWDLELYEHIKKLIRIYKSCRSMRHGYFLVENLGSNLLFIKRWINNEEIIFLLNVSSKDISVDLKYSFDIYNEKNVLLRGYGFLILGSKPCNIMYKIIGREIYGKGRKGRYIVKFTRHWPQYAKNIYLIGEFTSLYPGFVKLRKIEEQGIVYLKLWPGEYGYGFQIDNDFENVLDPDNEEKKCVHTSFFPEYKKCLSKLVIKEPDNPLDKIIHIEESGFIHKFNGEIIIRLIAPTEINEPLIDLGNEIREPLTKHVVGDNIVYQYIIPSRSILRYRFIFNYNDKKLFYGDEGVSENSSYIVVNSKYIPGVDKPRWYMGTVYYQIFIDSFDNGDPNNDPPNRIKKTVPREYGYYGGDLAGIMKHIDHLEDLGVETIYLTPIFSSTSYHRYDTIDYKSIDKYLGTMEDFEKLVQVLHSRKIKIVLDITMHHTNPCNELFVKALREGENSPYWEMFSFLSPPPKEIVELMLKYIDGEECRSRELYKLDYFRNNKPFYEAFFNIWLMAKFNHDNPRTVDYFIDITKFWIDKGIDGFRIDVAMGIHYSWMKQYYEYIKNTYPDFLVLGELAENPRIYMDYFDSAMNYYLRKAILELLIYKRIDLNEFISRINNVYAYIPHYKALSLYNMLGSHDVPRIKSMVQNNKLLKLMYVLIFALPGSPVIYYGDEIGLEGGRDPDNRRPMIWDRGNWDLELYEHIKKLIRIYKSCRSMRHGYFLVENLGSNLLFIKRWINNEEIIFLLNVSSKDISVDLKYSFDIYNEKNVLLRGYGFLILGSKPCNI

Foldseek 3Di:
DKDFPAFDAFFQAFTDFTKMKDKAFADPQFDWKFKDWFLFHPQGAQGTFDDDDGMGIDIDTHHFDKIFIFIDTFQPNQDTEGPVAPAWDWAQFLQGSVDTDIGGIDGDDDDPPQLSQKHAHPDQLAWADEQQKIKGKIKGAPQKPFKWKDWPPDIGGQPFWFDAPRIIIGMDIGHDDQKTWIWIWIAHPNHIWIQARSGIDNDHGIDIDGNVPHHDDNHFFQLLFFAEEEAQQQFADAQDPVLADDDAFDLPQLGDFFGNLGALNSVQVCVVVVVLLQGAEYEYQAQAADDGSRCLAHQDLQFGHSSHDGLVSVLVSQVSCVVSNHAYAYEDALFWHFCLHPLNLVLLVVDPVDVSVQFFAFNDDDDPVVSVVQNVQNHDPDHRNVCVCVDDPQVPDFHRGRADSSHNRTTGTNLVDCVSLVVVLVSVVSVVVSVHQEYEHEPQSNHHNVSLLVNQVVCCVVPVRYAYEYAGRHQCLSDLSRGLEYAPSQLLSLLCCVQPVVPDDPSVSSNSLCVRVSNHRLSSQLSYNQENDDQAFWQNCQRRVDVLLVLLVLLVQQQGRYHRYHYQQSQFPDGAGGPPSRSRRRDPPSVSGNVVSNVSSSLSSVCSVQAVQSRRFDWHWDDPPPQWIKIWTHDDPWIKIKTFRSAQAKADDDDQWQAFQSVRHGDIAHHSGMTMTTNHGGHD/DKDFPAFDAFQQAFTDFTKMKDKAFADPLFDWKFKDWQQFAPQGAADTFDDDPRMGIDIDTHHFDKIFIFIDTFQPSDDTEGPVAPAKDWAQFLQGSVDTDIGGMDGDHDDPDQLSQWHAHPDQLQWADEAQKIKGKIKGAPLWDQKWKDWPPDIGGFPFWFDAPRIIMGMHIGGDDQKTWIWIWIDHPNQIWIQASNGIDNDHGIDIDGNVPHHDDNHFFDLLFFAEEEDQQQFEDAQDPPLADPDAFPLDQQGDFAGPLGALVSVVVCVVVVVLLPGAEYEYQAQAAADGSSCLAHADLQFGHRSHPGPVSVLVSLVVCVVSNHAYAYEDELFWHFCLHPLNLCCLVVDCPDPSVLQFFFSDDDDNVVSVLQCVQSDDPDHRNVCVCVDPVQVPDQDRGRADSSHNRTTGTNLVDCVSLVVVLVSVVSVVVSPHQEYEYPPQSNHYNVSLLVNQVVCCVVPVRRAYEYAGRHQCLSPLSRGLEYAPSQLLSLLCCVQPVNPDHDSRSSNSLCVRSSRHNQSSQLSYEYENDEQAFWQNCQRRVDVLLVLLVQVVQQQGRYHYYDYAQSLFRDGAGGPPRRSHRHDDPSVSGNVVSNVSSSLSSVLSVQAPQRRRFDWHWDDPPQQWIKMWGDDDPWIKIKTFRSAQAKDWDDDPFQAFASVRDRIIAGHSGMTITTVHGGHD

Nearest PDB structures (foldseek):
  4aee-assembly1_A  TM=1.001E+00  e=0.000E+00  Staphylothermus marinus
  5zxg-assembly1_A  TM=9.035E-01  e=1.301E-42  Arthrobacter globiformis
  5zxg-assembly1_B  TM=9.075E-01  e=2.365E-42  Arthrobacter globiformis
  8jnx-assembly1_A  TM=7.083E-01  e=2.094E-40  Alkalihalophilus pseudofirmus OF4
  5m99-assembly1_B  TM=7.249E-01  e=4.375E-31  Thermotoga petrophila RKU-1